Protein AF-0000000065907502 (afdb_homodimer)

Secondary structure (DSSP, 8-state):
-PEEEEEEEE--SHHHHHHHHHHHHTT--EEEEESS-TTHHHHHHSHHHHHHHHHHHHHHHHHHHGGGGTEEEEEEEE-HHHHHHHHHHHHHHHHHHHHHHHHHTT-EEEES-EEEEETTEEEETTEEEEEEEEEE---EEE----STTGGGSB-HHHHTT-SS--SEEEEE--SHHHHHHHHHHHHHT-EEEEE-SSSSTTTTS-HHHHHHHHHHHHHHT-EEE-S--EEEEEEETTEEEEEETTS-EEEEESEEEE-S-EEES-TTS-HHHHT----TTS-----TT-B-SSTTEEE-GGGGTS---HHHHHHHHHHHHHHHHSS-TT-----TT--EEE--SS-EEEEE--HHHHHHHH-S-EEEEEEEE--GGGTTSS--PPEEEEEEEETTTTEEEEEEEESTTHHHHHHHHHHHHHTT-BHHHHHTSPPPSSSSGGGGGT--SBPP-TTPPP-TT--/-PEEEEEEEE--SHHHHHHHHHHHHTT--EEEEESS-TTHHHHHHSHHHHHHHHHHHHHHHHHHHGGGGTEEEEEEEE-HHHHHHHHHHHHHHHHHHHHHHHHHTT-EEEES-EEEEETTEEEETTEEEEEEEEEE---EEE----STTGGGSEEHHHHTT-SS--SEEEEE--SHHHHHHHHHHHHHT-EEEEE-SSSSTTTTS-HHHHHHHHHHHHHHT-EEE-S--EEEEEEETTEEEEEETTS-EEEEESEEEE-S-EEES-TTS-HHHHT----TTS-----TT-B-SSTTEEE-GGGGTS---HHHHHHHHHHHHHHHHSS-TT-----TT--EEE--SS-EEEEE--HHHHHHHH-S-EEEEEEEE--GGGTTSS--PPEEEEEEEETTTTEEEEEEEESTTHHHHHHHHHHHHHTT-BHHHHHTSPPPSSSSGGGGGT--SBPP-TTPPP-TT--

Nearest PDB structures (foldseek):
  2rab-assembly1_A  TM=9.939E-01  e=6.946E-88  Marichromatium gracile
  2r9z-assembly1_A  TM=9.931E-01  e=3.650E-86  Marichromatium gracile
  2r9z-assembly1_B  TM=9.929E-01  e=8.207E-85  Marichromatium gracile
  6du7-assembly4_H  TM=9.769E-01  e=5.702E-61  Streptococcus pneumoniae
  6du7-assembly3_E  TM=9.798E-01  e=1.905E-59  Streptococcus pneumoniae

Sequence (926 aa):
MTQHFDLIAIGGGSGGLAVAEKAAAFGKRVALIESKALGGTCVNVGCVPKKVMWYASHLAEAVRDAPGFGVQASGGTLDWPRLVAGRDRYIGAINSFWDGYVERLGITRVDGHARFVDAHTIEVEGQRLSADHIVIATGGRPIVPRLPGAELGITSDGFFALQQQPKRVAIIGAGYIGIELAGLLRSFGSEVTVVALEDRLLFQFDPLLSATLAENMHAQGIETHLEFAVAALERDAQGTTLVAQDGTRLEGFDSVIWAVGRAPNTRDLGLEAAGIEVQSNGMVPTDAYQNTNVPGVYALGDITGRDQLTPVAIAAGRRLAERLFDGQSERKLDYDNIPTVVFAHPPLSKVGLSEPEARERLGDVLTVYETSFTPMRYALNEHGPKTAMKLVCAGPEQRVVGVHVIGDGADEMLQGFAVAVKMGATKADFDNTVAIHPGSAEELVTLKEPVRRPGDPLPEGAAMTQHFDLIAIGGGSGGLAVAEKAAAFGKRVALIESKALGGTCVNVGCVPKKVMWYASHLAEAVRDAPGFGVQASGGTLDWPRLVAGRDRYIGAINSFWDGYVERLGITRVDGHARFVDAHTIEVEGQRLSADHIVIATGGRPIVPRLPGAELGITSDGFFALQQQPKRVAIIGAGYIGIELAGLLRSFGSEVTVVALEDRLLFQFDPLLSATLAENMHAQGIETHLEFAVAALERDAQGTTLVAQDGTRLEGFDSVIWAVGRAPNTRDLGLEAAGIEVQSNGMVPTDAYQNTNVPGVYALGDITGRDQLTPVAIAAGRRLAERLFDGQSERKLDYDNIPTVVFAHPPLSKVGLSEPEARERLGDVLTVYETSFTPMRYALNEHGPKTAMKLVCAGPEQRVVGVHVIGDGADEMLQGFAVAVKMGATKADFDNTVAIHPGSAEELVTLKEPVRRPGDPLPEGAA

Solvent-accessible surface area (backbone atoms only — not comparable to full-atom values): 46224 Å² total; per-residue (Å²): 130,71,48,77,29,55,30,32,22,39,18,33,16,50,24,17,43,30,23,47,52,46,32,27,74,68,69,45,48,30,34,38,30,27,69,66,70,60,39,27,55,43,45,70,56,32,56,48,50,49,46,51,49,42,46,37,21,49,27,16,45,31,27,63,49,18,50,50,44,19,19,41,49,49,68,25,44,61,40,47,56,55,27,50,52,48,49,50,51,52,42,50,52,50,41,52,47,51,55,53,46,41,51,72,59,61,40,43,75,42,76,31,64,60,26,33,67,30,71,47,33,35,34,34,86,88,40,45,37,31,32,67,27,36,37,43,17,56,28,58,42,72,45,74,71,94,42,56,44,47,81,74,38,38,37,62,60,46,57,77,66,54,71,60,77,63,55,31,33,35,30,41,20,41,40,63,67,22,41,27,50,46,34,35,42,39,43,50,66,25,46,36,34,38,31,16,63,48,90,48,50,40,68,90,48,38,66,68,51,26,52,50,48,51,52,32,36,48,74,73,60,40,44,76,40,59,60,39,47,75,48,32,40,45,80,55,97,67,27,39,26,46,29,28,70,87,62,53,73,50,74,49,22,77,37,37,35,39,30,72,50,66,39,35,59,44,86,80,30,37,43,69,51,30,61,44,65,62,46,96,77,36,31,35,62,53,56,77,70,28,39,38,84,32,91,52,30,31,43,42,31,42,24,45,69,59,71,75,42,65,44,49,13,28,50,40,20,36,28,43,26,36,24,74,68,65,76,34,77,81,46,53,61,71,79,70,53,54,36,45,65,38,71,33,70,58,20,27,24,39,26,52,40,35,62,71,55,38,39,71,75,70,38,76,58,58,53,37,33,66,54,74,46,64,56,71,87,32,68,56,38,96,66,60,65,65,26,39,40,38,40,32,20,39,56,95,72,23,32,37,49,12,44,40,35,28,18,85,57,22,62,31,23,47,53,21,37,32,37,19,38,71,73,60,32,27,52,63,50,33,58,66,33,58,40,37,77,88,49,77,54,26,49,75,31,60,70,81,64,63,57,86,52,97,82,51,73,71,62,95,67,79,119,128,71,48,76,29,55,30,33,22,39,20,31,16,49,23,16,43,29,24,45,52,46,33,28,73,67,70,42,48,30,35,39,29,26,70,66,70,62,39,29,56,42,45,71,54,31,56,47,50,50,46,52,48,41,46,36,22,50,27,17,46,31,28,63,50,20,50,51,44,20,19,41,49,50,67,24,45,63,40,47,57,54,29,52,52,47,48,50,51,54,40,50,50,51,41,51,48,50,56,53,48,41,54,74,58,60,41,43,73,41,77,31,62,58,25,34,66,29,72,47,33,34,34,36,85,87,41,46,38,32,33,68,28,36,36,45,18,55,28,57,42,74,45,73,70,92,43,58,45,46,82,74,39,38,37,61,61,46,58,77,64,53,72,61,76,63,54,31,34,36,30,39,20,41,40,64,68,22,41,27,51,46,35,36,42,39,45,49,66,26,46,36,34,39,30,16,62,49,88,50,50,38,70,90,49,37,66,69,53,28,54,50,49,51,52,33,35,47,74,73,61,41,44,75,40,58,60,39,47,76,51,32,38,43,80,55,97,66,27,37,26,44,29,28,71,87,64,52,73,51,74,50,21,74,38,35,34,41,30,72,50,65,41,36,59,45,84,80,30,37,42,68,51,30,61,44,62,61,45,97,79,37,33,35,62,53,54,78,69,28,38,39,84,32,91,50,33,31,43,41,30,43,24,46,67,60,70,75,43,66,43,50,13,28,51,41,19,37,27,44,26,36,25,75,67,64,77,35,77,80,46,52,62,73,81,70,52,56,37,44,65,39,71,33,72,57,19,27,23,39,27,53,41,34,64,71,55,38,39,71,75,72,38,79,59,59,53,36,34,66,53,72,48,65,56,70,87,33,68,54,37,97,66,60,63,64,26,40,38,39,40,30,19,40,56,95,72,22,33,36,49,14,44,40,35,29,18,85,57,22,61,31,23,47,51,20,38,31,36,19,39,70,73,60,33,27,53,64,50,33,58,66,32,57,40,37,80,87,49,75,54,26,50,75,31,61,72,81,63,64,58,86,51,97,82,52,74,72,68,98,72,82,123

Foldseek 3Di:
DAAEWQEEEEAQALLSVLLQLLLLVLVTAYEYEEQDFHHPCCLQQHVQLLVLLLVLLVVLVCLVQQVLVVHDHDDSADPQQVSLVVSVVVSVVVSVVSVVVCVVSVYHYHHAHWADQAQFWIDGPRHIYGHLAYEYEHAWAADQDDAAASVQAAESSVVSVDNDQWAEEEEEDQAQSRQSVQQSSLSNPHAYEYEYLAPWRNVQDAVVQRVLSVVQCVVSRYHYHYNFAFHYWDQDPQGIWTAGPVGDIDDRGPHYYYDHDIADPQVRHNCVNHVWDADPRQAGDDDQLQDTPHPNYGYAAVSNVQPRDSVRSSQQSNQNSCCSRVVPVPRGDDSAFDKDWRPHVPIKIKTFDHPVRCCVPQNDQKFKFKDKDFDCVCVSPPDGRMKMWMFIFHDPQGFTGMIIITDPCNVPLCVVVSVCNVVRHHLVNLCPDQADPPDDSSCSSPGDDTDDDVPHPDPPPPD/DAAEWAEEEEAQALLSVLLQLLLLVLVTAYEYEEQDFHHPCCLQQHVQLLVLLLVLLVVLVCLVQQVLVVHDHDDSADPQQVSLVVSVVVSVVVSVVSVVVCVVSVYHYHHAHWADQAQFWIDGPRHIYGHLAYEYEHAWAADQDDAAASVQAAESSVVSVDNDQWAEEEEEAQAQSRQSVQQSSLSNPHAYEYEYLAPWRNVQDAVVQRVLSVVQCVVSRYHYHYNFAFHYWDQDPQGIWTAGPVGDIDDRGPHYYYDHDIADPQPRHNCVNHVWDADPRQAGADDQLQDTPHPNYGYAAVSNVQPRDSVRSSQQSNQNSCCSRVVPVPRGDDSAFDKDWRPHVPIKIKTFDHPVRCCVPQNDQKFKFKDKDFDCVCVSPPDGRMKMWMFIFHDPQGFTGMIIITDPCNVPLCVVVSVCNVVRHHLVNLCPDQADPPDPSSCSSPGDDTDDDVPHPDPPPPD

pLDDT: mean 96.04, std 7.75, range [25.66, 98.94]

Radius of gyration: 30.07 Å; Cα contacts (8 Å, |Δi|>4): 2252; chains: 2; bounding box: 58×106×82 Å

Structure (mmCIF, N/CA/C/O backbone):
data_AF-0000000065907502-model_v1
#
loop_
_entity.id
_entity.type
_entity.pdbx_description
1 polymer 'Glutathione amide reductase'
#
loop_
_atom_site.group_PDB
_atom_site.id
_atom_site.type_symbol
_atom_site.label_atom_id
_atom_site.label_alt_id
_atom_site.label_comp_id
_atom_site.label_asym_id
_atom_site.label_entity_id
_atom_site.label_seq_id
_atom_site.pdbx_PDB_ins_code
_atom_site.Cartn_x
_atom_site.Cartn_y
_atom_site.Cartn_z
_atom_site.occupancy
_atom_site.B_iso_or_equiv
_atom_site.auth_seq_id
_atom_site.auth_comp_id
_atom_site.auth_asym_id
_atom_site.auth_atom_id
_atom_site.pdbx_PDB_model_num
ATOM 1 N N . MET A 1 1 ? -4.512 -54 -2.023 1 64.5 1 MET A N 1
ATOM 2 C CA . MET A 1 1 ? -5.641 -53.469 -1.27 1 64.5 1 MET A CA 1
ATOM 3 C C . MET A 1 1 ? -5.812 -51.969 -1.551 1 64.5 1 MET A C 1
ATOM 5 O O . MET A 1 1 ? -4.832 -51.219 -1.567 1 64.5 1 MET A O 1
ATOM 9 N N . THR A 1 2 ? -7.02 -51.656 -1.975 1 83 2 THR A N 1
ATOM 10 C CA . THR A 1 2 ? -7.336 -50.25 -2.285 1 83 2 THR A CA 1
ATOM 11 C C . THR A 1 2 ? -7.559 -49.469 -1.008 1 83 2 THR A C 1
ATOM 13 O O . THR A 1 2 ? -8.336 -49.875 -0.142 1 83 2 THR A O 1
ATOM 16 N N . GLN A 1 3 ? -6.699 -48.5 -0.81 1 93.75 3 GLN A N 1
ATOM 17 C CA . GLN A 1 3 ? -6.898 -47.594 0.323 1 93.75 3 GLN A CA 1
ATOM 18 C C . GLN A 1 3 ? -7.996 -46.562 0.031 1 93.75 3 GLN A C 1
ATOM 20 O O . GLN A 1 3 ? -8.031 -46 -1.054 1 93.75 3 GLN A O 1
ATOM 25 N N . HIS A 1 4 ? -8.969 -46.469 1 1 98.12 4 HIS A N 1
ATOM 26 C CA . HIS A 1 4 ? -10.086 -45.562 0.813 1 98.12 4 HIS A CA 1
ATOM 27 C C . HIS A 1 4 ? -9.898 -44.281 1.627 1 98.12 4 HIS A C 1
ATOM 29 O O . HIS A 1 4 ? -9.484 -44.344 2.787 1 98.12 4 HIS A O 1
ATOM 35 N N . PHE A 1 5 ? -10.18 -43.125 1.052 1 98.75 5 PHE A N 1
ATOM 36 C CA . PHE A 1 5 ? -10.062 -41.812 1.674 1 98.75 5 PHE A CA 1
ATOM 37 C C . PHE A 1 5 ? -11.383 -41.062 1.572 1 98.75 5 PHE A C 1
ATOM 39 O O . PHE A 1 5 ? -12.227 -41.375 0.738 1 98.75 5 PHE A O 1
ATOM 46 N N . ASP A 1 6 ? -11.609 -40.125 2.504 1 98.69 6 ASP A N 1
ATOM 47 C CA . ASP A 1 6 ? -12.727 -39.188 2.346 1 98.69 6 ASP A CA 1
ATOM 48 C C . ASP A 1 6 ? -12.5 -38.25 1.162 1 98.69 6 ASP A C 1
ATOM 50 O O . ASP A 1 6 ? -13.438 -37.938 0.43 1 98.69 6 ASP A O 1
ATOM 54 N N . LEU A 1 7 ? -11.258 -37.812 0.947 1 98.81 7 LEU A N 1
ATOM 55 C CA . LEU A 1 7 ? -10.898 -36.906 -0.12 1 98.81 7 LEU A CA 1
ATOM 56 C C . LEU A 1 7 ? -9.516 -37.219 -0.676 1 98.81 7 LEU A C 1
ATOM 58 O O . LEU A 1 7 ? -8.578 -37.5 0.084 1 98.81 7 LEU A O 1
ATOM 62 N N . ILE A 1 8 ? -9.398 -37.25 -1.976 1 98.88 8 ILE A N 1
ATOM 63 C CA . ILE A 1 8 ? -8.117 -37.25 -2.674 1 98.88 8 ILE A CA 1
ATOM 64 C C . ILE A 1 8 ? -7.938 -35.969 -3.463 1 98.88 8 ILE A C 1
ATOM 66 O O . ILE A 1 8 ? -8.812 -35.594 -4.25 1 98.88 8 ILE A O 1
ATOM 70 N N . ALA A 1 9 ? -6.918 -35.25 -3.176 1 98.88 9 ALA A N 1
ATOM 71 C CA . ALA A 1 9 ? -6.516 -34.125 -4.012 1 98.88 9 ALA A CA 1
ATOM 72 C C . ALA A 1 9 ? -5.395 -34.531 -4.969 1 98.88 9 ALA A C 1
ATOM 74 O O . ALA A 1 9 ? -4.34 -35 -4.535 1 98.88 9 ALA A O 1
ATOM 75 N N . ILE A 1 10 ? -5.617 -34.406 -6.262 1 98.75 10 ILE A N 1
ATOM 76 C CA . ILE A 1 10 ? -4.602 -34.656 -7.277 1 98.75 10 ILE A CA 1
ATOM 77 C C . ILE A 1 10 ? -3.896 -33.344 -7.648 1 98.75 10 ILE A C 1
ATOM 79 O O . ILE A 1 10 ? -4.469 -32.5 -8.328 1 98.75 10 ILE A O 1
ATOM 83 N N . GLY A 1 11 ? -2.631 -33.219 -7.301 1 98.31 11 GLY A N 1
ATOM 84 C CA . GLY A 1 11 ? -1.866 -31.984 -7.406 1 98.31 11 GLY A CA 1
ATOM 85 C C . GLY A 1 11 ? -1.606 -31.328 -6.062 1 98.31 11 GLY A C 1
ATOM 86 O O . GLY A 1 11 ? -2.545 -30.953 -5.359 1 98.31 11 GLY A O 1
ATOM 87 N N . GLY A 1 12 ? -0.386 -31.203 -5.73 1 98.06 12 GLY A N 1
ATOM 88 C CA . GLY A 1 12 ? 0.008 -30.609 -4.469 1 98.06 12 GLY A CA 1
ATOM 89 C C . GLY A 1 12 ? 0.4 -29.141 -4.605 1 98.06 12 GLY A C 1
ATOM 90 O O . GLY A 1 12 ? 1.332 -28.688 -3.941 1 98.06 12 GLY A O 1
ATOM 91 N N . GLY A 1 13 ? -0.212 -28.422 -5.574 1 97.56 13 GLY A N 1
ATOM 92 C CA . GLY A 1 13 ? -0.068 -26.969 -5.691 1 97.56 13 GLY A CA 1
ATOM 93 C C . GLY A 1 13 ? -0.987 -26.203 -4.762 1 97.56 13 GLY A C 1
ATOM 94 O O . GLY A 1 13 ? -1.536 -26.781 -3.814 1 97.56 13 GLY A O 1
ATOM 95 N N . SER A 1 14 ? -1.23 -24.953 -5.031 1 96.88 14 SER A N 1
ATOM 96 C CA . SER A 1 14 ? -1.939 -24.047 -4.141 1 96.88 14 SER A CA 1
ATOM 97 C C . SER A 1 14 ? -3.367 -24.516 -3.889 1 96.88 14 SER A C 1
ATOM 99 O O . SER A 1 14 ? -3.814 -24.562 -2.74 1 96.88 14 SER A O 1
ATOM 101 N N . GLY A 1 15 ? -4.059 -24.828 -4.934 1 97.88 15 GLY A N 1
ATOM 102 C CA . GLY A 1 15 ? -5.438 -25.266 -4.797 1 97.88 15 GLY A CA 1
ATOM 103 C C . GLY A 1 15 ? -5.57 -26.594 -4.086 1 97.88 15 GLY A C 1
ATOM 104 O O . GLY A 1 15 ? -6.379 -26.734 -3.164 1 97.88 15 GLY A O 1
ATOM 105 N N . GLY A 1 16 ? -4.777 -27.562 -4.523 1 98.44 16 GLY A N 1
ATOM 106 C CA . GLY A 1 16 ? -4.809 -28.875 -3.912 1 98.44 16 GLY A CA 1
ATOM 107 C C . GLY A 1 16 ? -4.449 -28.859 -2.438 1 98.44 16 GLY A C 1
ATOM 108 O O . GLY A 1 16 ? -5.125 -29.484 -1.62 1 98.44 16 GLY A O 1
ATOM 109 N N . LEU A 1 17 ? -3.432 -28.141 -2.109 1 98.31 17 LEU A N 1
ATOM 110 C CA . LEU A 1 17 ? -3.023 -28.016 -0.713 1 98.31 17 LEU A CA 1
ATOM 111 C C . LEU A 1 17 ? -4.121 -27.359 0.118 1 98.31 17 LEU A C 1
ATOM 113 O O . LEU A 1 17 ? -4.379 -27.781 1.251 1 98.31 17 LEU A O 1
ATOM 117 N N . ALA A 1 18 ? -4.754 -26.359 -0.43 1 98.06 18 ALA A N 1
ATOM 118 C CA . ALA A 1 18 ? -5.777 -25.609 0.304 1 98.06 18 ALA A CA 1
ATOM 119 C C . ALA A 1 18 ? -6.957 -26.516 0.665 1 98.06 18 ALA A C 1
ATOM 121 O O . ALA A 1 18 ? -7.422 -26.516 1.807 1 98.06 18 ALA A O 1
ATOM 122 N N . VAL A 1 19 ? -7.434 -27.281 -0.31 1 98.56 19 VAL A N 1
ATOM 123 C CA . VAL A 1 19 ? -8.594 -28.141 -0.07 1 98.56 19 VAL A CA 1
ATOM 124 C C . VAL A 1 19 ? -8.211 -29.281 0.863 1 98.56 19 VAL A C 1
ATOM 126 O O . VAL A 1 19 ? -8.984 -29.656 1.752 1 98.56 19 VAL A O 1
ATOM 129 N N . ALA A 1 20 ? -7.023 -29.828 0.68 1 98.62 20 ALA A N 1
ATOM 130 C CA . ALA A 1 20 ? -6.543 -30.922 1.512 1 98.62 20 ALA A CA 1
ATOM 131 C C . ALA A 1 20 ? -6.383 -30.484 2.965 1 98.62 20 ALA A C 1
ATOM 133 O O . ALA A 1 20 ? -6.828 -31.188 3.883 1 98.62 20 ALA A O 1
ATOM 134 N N . GLU A 1 21 ? -5.742 -29.344 3.135 1 97.81 21 GLU A N 1
ATOM 135 C CA . GLU A 1 21 ? -5.512 -28.797 4.469 1 97.81 21 GLU A CA 1
ATOM 136 C C . GLU A 1 21 ? -6.828 -28.594 5.211 1 97.81 21 GLU A C 1
ATOM 138 O O . GLU A 1 21 ? -6.965 -28.984 6.367 1 97.81 21 GLU A O 1
ATOM 143 N N . LYS A 1 22 ? -7.734 -27.984 4.551 1 97.62 22 LYS A N 1
ATOM 144 C CA . LYS A 1 22 ? -9.008 -27.656 5.184 1 97.62 22 LYS A CA 1
ATOM 145 C C . LYS A 1 22 ? -9.805 -28.922 5.496 1 97.62 22 LYS A C 1
ATOM 147 O O . LYS A 1 22 ? -10.43 -29.031 6.551 1 97.62 22 LYS A O 1
ATOM 152 N N . ALA A 1 23 ? -9.828 -29.859 4.613 1 98.56 23 ALA A N 1
ATOM 153 C CA . ALA A 1 23 ? -10.508 -31.125 4.84 1 98.56 23 ALA A CA 1
ATOM 154 C C . ALA A 1 23 ? -9.906 -31.875 6.031 1 98.56 23 ALA A C 1
ATOM 156 O O . ALA A 1 23 ? -10.633 -32.406 6.875 1 98.56 23 ALA A O 1
ATOM 157 N N . ALA A 1 24 ? -8.578 -31.891 6.047 1 98.38 24 ALA A N 1
ATOM 158 C CA . ALA A 1 24 ? -7.895 -32.531 7.168 1 98.38 24 ALA A CA 1
ATOM 159 C C . ALA A 1 24 ? -8.258 -31.859 8.484 1 98.38 24 ALA A C 1
ATOM 161 O O . ALA A 1 24 ? -8.438 -32.531 9.508 1 98.38 24 ALA A O 1
ATOM 162 N N . ALA A 1 25 ? -8.312 -30.578 8.445 1 95.56 25 ALA A N 1
ATOM 163 C CA . ALA A 1 25 ? -8.672 -29.812 9.641 1 95.56 25 ALA A CA 1
ATOM 164 C C . ALA A 1 25 ? -10.055 -30.203 10.141 1 95.56 25 ALA A C 1
ATOM 166 O O . ALA A 1 25 ? -10.352 -30.078 11.328 1 95.56 25 ALA A O 1
ATOM 167 N N . PHE A 1 26 ? -10.914 -30.672 9.25 1 97.12 26 PHE A N 1
ATOM 168 C CA . PHE A 1 26 ? -12.25 -31.109 9.617 1 97.12 26 PHE A CA 1
ATOM 169 C C . PHE A 1 26 ? -12.25 -32.562 10.031 1 97.12 26 PHE A C 1
ATOM 171 O O . PHE A 1 26 ? -13.312 -33.188 10.203 1 97.12 26 PHE A O 1
ATOM 178 N N . GLY A 1 27 ? -11.102 -33.188 10.117 1 97.44 27 GLY A N 1
ATOM 179 C CA . GLY A 1 27 ? -10.961 -34.562 10.633 1 97.44 27 GLY A CA 1
ATOM 180 C C . GLY A 1 27 ? -11.125 -35.625 9.562 1 97.44 27 GLY A C 1
ATOM 181 O O . GLY A 1 27 ? -11.32 -36.781 9.867 1 97.44 27 GLY A O 1
ATOM 182 N N . LYS A 1 28 ? -11.008 -35.281 8.328 1 98.5 28 LYS A N 1
ATOM 183 C CA . LYS A 1 28 ? -11.227 -36.219 7.246 1 98.5 28 LYS A CA 1
ATOM 184 C C . LYS A 1 28 ? -9.93 -36.938 6.891 1 98.5 28 LYS A C 1
ATOM 186 O O . LYS A 1 28 ? -8.836 -36.438 7.121 1 98.5 28 LYS A O 1
ATOM 191 N N . ARG A 1 29 ? -10.102 -38.125 6.426 1 98.62 29 ARG A N 1
ATOM 192 C CA . ARG A 1 29 ? -8.969 -38.844 5.883 1 98.62 29 ARG A CA 1
ATOM 193 C C . ARG A 1 29 ? -8.641 -38.406 4.469 1 98.62 29 ARG A C 1
ATOM 195 O O . ARG A 1 29 ? -9.414 -38.625 3.537 1 98.62 29 ARG A O 1
ATOM 202 N N . VAL A 1 30 ? -7.457 -37.781 4.328 1 98.81 30 VAL A N 1
ATOM 203 C CA . VAL A 1 30 ? -7.145 -37.094 3.08 1 98.81 30 VAL A CA 1
ATOM 204 C C . VAL A 1 30 ? -5.859 -37.656 2.482 1 98.81 30 VAL A C 1
ATOM 206 O O . VAL A 1 30 ? -4.902 -37.938 3.205 1 98.81 30 VAL A O 1
ATOM 209 N N . ALA A 1 31 ? -5.848 -37.875 1.165 1 98.75 31 ALA A N 1
ATOM 210 C CA . ALA A 1 31 ? -4.633 -38.156 0.405 1 98.75 31 ALA A CA 1
ATOM 211 C C . ALA A 1 31 ? -4.312 -37.031 -0.555 1 98.75 31 ALA A C 1
ATOM 213 O O . ALA A 1 31 ? -5.219 -36.438 -1.155 1 98.75 31 ALA A O 1
ATOM 214 N N . LEU A 1 32 ? -3.08 -36.688 -0.637 1 98.69 32 LEU A N 1
ATOM 215 C CA . LEU A 1 32 ? -2.551 -35.688 -1.555 1 98.69 32 LEU A CA 1
ATOM 216 C C . LEU A 1 32 ? -1.53 -36.281 -2.506 1 98.69 32 LEU A C 1
ATOM 218 O O . LEU A 1 32 ? -0.497 -36.812 -2.066 1 98.69 32 LEU A O 1
ATOM 222 N N . ILE A 1 33 ? -1.821 -36.281 -3.805 1 98.5 33 ILE A N 1
ATOM 223 C CA . ILE A 1 33 ? -0.957 -36.875 -4.801 1 98.5 33 ILE A CA 1
ATOM 224 C C . ILE A 1 33 ? -0.151 -35.812 -5.527 1 98.5 33 ILE A C 1
ATOM 226 O O . ILE A 1 33 ? -0.719 -34.875 -6.07 1 98.5 33 ILE A O 1
ATOM 230 N N . GLU A 1 34 ? 1.094 -35.875 -5.547 1 97.75 34 GLU A N 1
ATOM 231 C CA . GLU A 1 34 ? 1.979 -34.906 -6.207 1 97.75 34 GLU A CA 1
ATOM 232 C C . GLU A 1 34 ? 3.252 -35.594 -6.703 1 97.75 34 GLU A C 1
ATOM 234 O O . GLU A 1 34 ? 3.871 -36.375 -5.973 1 97.75 34 GLU A O 1
ATOM 239 N N . SER A 1 35 ? 3.578 -35.312 -7.941 1 94.81 35 SER A N 1
ATOM 240 C CA . SER A 1 35 ? 4.746 -35.969 -8.531 1 94.81 35 SER A CA 1
ATOM 241 C C . SER A 1 35 ? 6.008 -35.156 -8.305 1 94.81 35 SER A C 1
ATOM 243 O O . SER A 1 35 ? 7.121 -35.656 -8.492 1 94.81 35 SER A O 1
ATOM 245 N N . LYS A 1 36 ? 5.902 -33.875 -7.918 1 94.44 36 LYS A N 1
ATOM 246 C CA . LYS A 1 36 ? 7.023 -32.969 -7.691 1 94.44 36 LYS A CA 1
ATOM 247 C C . LYS A 1 36 ? 6.996 -32.406 -6.273 1 94.44 36 LYS A C 1
ATOM 249 O O . LYS A 1 36 ? 6.488 -33.062 -5.352 1 94.44 36 LYS A O 1
ATOM 254 N N . ALA A 1 37 ? 7.707 -31.312 -6.07 1 95.75 37 ALA A N 1
ATOM 255 C CA . ALA A 1 37 ? 7.719 -30.672 -4.758 1 95.75 37 ALA A CA 1
ATOM 256 C C . ALA A 1 37 ? 6.371 -30.031 -4.453 1 95.75 37 ALA A C 1
ATOM 258 O O . ALA A 1 37 ? 5.734 -29.453 -5.34 1 95.75 37 ALA A O 1
ATOM 259 N N . LEU A 1 38 ? 5.949 -30.125 -3.188 1 97.31 38 LEU A N 1
ATOM 260 C CA . LEU A 1 38 ? 4.711 -29.469 -2.77 1 97.31 38 LEU A CA 1
ATOM 261 C C . LEU A 1 38 ? 4.801 -27.953 -2.955 1 97.31 38 LEU A C 1
ATOM 263 O O . LEU A 1 38 ? 5.898 -27.391 -2.982 1 97.31 38 LEU A O 1
ATOM 267 N N . GLY A 1 39 ? 3.639 -27.359 -3.125 1 96.19 39 GLY A N 1
ATOM 268 C CA . GLY A 1 39 ? 3.561 -25.922 -3.299 1 96.19 39 GLY A CA 1
ATOM 269 C C . GLY A 1 39 ? 3.264 -25.5 -4.727 1 96.19 39 GLY A C 1
ATOM 270 O O . GLY A 1 39 ? 2.842 -24.375 -4.977 1 96.19 39 GLY A O 1
ATOM 271 N N . GLY A 1 40 ? 3.514 -26.469 -5.668 1 95.81 40 GLY A N 1
ATOM 272 C CA . GLY A 1 40 ? 3.166 -26.234 -7.059 1 95.81 40 GLY A CA 1
ATOM 273 C C . GLY A 1 40 ? 3.98 -25.125 -7.695 1 95.81 40 GLY A C 1
ATOM 274 O O . GLY A 1 40 ? 5.105 -24.844 -7.273 1 95.81 40 GLY A O 1
ATOM 275 N N . THR A 1 41 ? 3.482 -24.531 -8.773 1 94.75 41 THR A N 1
ATOM 276 C CA . THR A 1 41 ? 4.168 -23.484 -9.539 1 94.75 41 THR A CA 1
ATOM 277 C C . THR A 1 41 ? 4.473 -22.281 -8.656 1 94.75 41 THR A C 1
ATOM 279 O O . THR A 1 41 ? 5.59 -21.766 -8.672 1 94.75 41 THR A O 1
ATOM 282 N N . CYS A 1 42 ? 3.559 -21.891 -7.863 1 96 42 CYS A N 1
ATOM 283 C CA . CYS A 1 42 ? 3.689 -20.688 -7.062 1 96 42 CYS A CA 1
ATOM 284 C C . CYS A 1 42 ? 4.945 -20.734 -6.203 1 96 42 CYS A C 1
ATOM 286 O O . CYS A 1 42 ? 5.758 -19.797 -6.23 1 96 42 CYS A O 1
ATOM 288 N N . VAL A 1 43 ? 5.16 -21.797 -5.484 1 97.12 43 VAL A N 1
ATOM 289 C CA . VAL A 1 43 ? 6.25 -21.906 -4.52 1 97.12 43 VAL A CA 1
ATOM 290 C C . VAL A 1 43 ? 7.555 -22.219 -5.25 1 97.12 43 VAL A C 1
ATOM 292 O O . VAL A 1 43 ? 8.602 -21.656 -4.922 1 97.12 43 VAL A O 1
ATOM 295 N N . ASN A 1 44 ? 7.496 -23.016 -6.273 1 97.69 44 ASN A N 1
ATOM 296 C CA . ASN A 1 44 ? 8.703 -23.656 -6.785 1 97.69 44 ASN A CA 1
ATOM 297 C C . ASN A 1 44 ? 9.266 -22.906 -7.992 1 97.69 44 ASN A C 1
ATOM 299 O O . ASN A 1 44 ? 10.477 -22.797 -8.156 1 97.69 44 ASN A O 1
ATOM 303 N N . VAL A 1 45 ? 8.391 -22.375 -8.867 1 96.62 45 VAL A N 1
ATOM 304 C CA . VAL A 1 45 ? 8.875 -21.766 -10.102 1 96.62 45 VAL A CA 1
ATOM 305 C C . VAL A 1 45 ? 7.945 -20.641 -10.531 1 96.62 45 VAL A C 1
ATOM 307 O O . VAL A 1 45 ? 7.723 -20.438 -11.727 1 96.62 45 VAL A O 1
ATOM 310 N N . GLY A 1 46 ? 7.371 -19.953 -9.578 1 96.31 46 GLY A N 1
ATOM 311 C CA . GLY A 1 46 ? 6.41 -18.922 -9.914 1 96.31 46 GLY A CA 1
ATOM 312 C C . GLY A 1 46 ? 6.457 -17.734 -8.969 1 96.31 46 GLY A C 1
ATOM 313 O O . GLY A 1 46 ? 7.484 -17.062 -8.859 1 96.31 46 GLY A O 1
ATOM 314 N N . CYS A 1 47 ? 5.375 -17.578 -8.234 1 96.56 47 CYS A N 1
ATOM 315 C CA . CYS A 1 47 ? 5.117 -16.375 -7.453 1 96.56 47 CYS A CA 1
ATOM 316 C C . CYS A 1 47 ? 6.234 -16.125 -6.453 1 96.56 47 CYS A C 1
ATOM 318 O O . CYS A 1 47 ? 6.738 -15 -6.348 1 96.56 47 CYS A O 1
ATOM 320 N N . VAL A 1 48 ? 6.688 -17.109 -5.738 1 97.75 48 VAL A N 1
ATOM 321 C CA . VAL A 1 48 ? 7.594 -16.922 -4.609 1 97.75 48 VAL A CA 1
ATOM 322 C C . VAL A 1 48 ? 9.008 -16.656 -5.117 1 97.75 48 VAL A C 1
ATOM 324 O O . VAL A 1 48 ? 9.609 -15.625 -4.801 1 97.75 48 VAL A O 1
ATOM 327 N N . PRO A 1 49 ? 9.609 -17.547 -5.926 1 98.25 49 PRO A N 1
ATOM 328 C CA . PRO A 1 49 ? 10.953 -17.25 -6.418 1 98.25 49 PRO A CA 1
ATOM 329 C C . PRO A 1 49 ? 11.016 -15.961 -7.234 1 98.25 49 PRO A C 1
ATOM 331 O O . PRO A 1 49 ? 11.992 -15.219 -7.148 1 98.25 49 PRO A O 1
ATOM 334 N N . LYS A 1 50 ? 10.031 -15.758 -8.039 1 98.06 50 LYS A N 1
ATOM 335 C CA . LYS A 1 50 ? 9.984 -14.531 -8.82 1 98.06 50 LYS A CA 1
ATOM 336 C C . LYS A 1 50 ? 9.969 -13.305 -7.914 1 98.06 50 LYS A C 1
ATOM 338 O O . LYS A 1 50 ? 10.641 -12.305 -8.188 1 98.06 50 LYS A O 1
ATOM 343 N N . LYS A 1 51 ? 9.195 -13.352 -6.859 1 98.5 51 LYS A N 1
ATOM 344 C CA . LYS A 1 51 ? 9.086 -12.211 -5.953 1 98.5 51 LYS A CA 1
ATOM 345 C C . LYS A 1 51 ? 10.406 -11.945 -5.238 1 98.5 51 LYS A C 1
ATOM 347 O O . LYS A 1 51 ? 10.773 -10.789 -5.008 1 98.5 51 LYS A O 1
ATOM 352 N N . VAL A 1 52 ? 11.109 -12.977 -4.844 1 98.38 52 VAL A N 1
ATOM 353 C CA . VAL A 1 52 ? 12.43 -12.82 -4.254 1 98.38 52 VAL A CA 1
ATOM 354 C C . VAL A 1 52 ? 13.344 -12.07 -5.227 1 98.38 52 VAL A C 1
ATOM 356 O O . VAL A 1 52 ? 14.031 -11.125 -4.836 1 98.38 52 VAL A O 1
ATOM 359 N N . MET A 1 53 ? 13.297 -12.484 -6.469 1 98.12 53 MET A N 1
ATOM 360 C CA . MET A 1 53 ? 14.109 -11.828 -7.484 1 98.12 53 MET A CA 1
ATOM 361 C C . MET A 1 53 ? 13.633 -10.398 -7.723 1 98.12 53 MET A C 1
ATOM 363 O O . MET A 1 53 ? 14.445 -9.5 -7.98 1 98.12 53 MET A O 1
ATOM 367 N N . TRP A 1 54 ? 12.383 -10.234 -7.699 1 98.31 54 TRP A N 1
ATOM 368 C CA . TRP A 1 54 ? 11.781 -8.906 -7.852 1 98.31 54 TRP A CA 1
ATOM 369 C C . TRP A 1 54 ? 12.281 -7.961 -6.766 1 98.31 54 TRP A C 1
ATOM 371 O O . TRP A 1 54 ? 12.625 -6.809 -7.051 1 98.31 54 TRP A O 1
ATOM 381 N N . TYR A 1 55 ? 12.375 -8.414 -5.508 1 98.38 55 TYR A N 1
ATOM 382 C CA . TYR A 1 55 ? 12.906 -7.598 -4.422 1 98.38 55 TYR A CA 1
ATOM 383 C C . TYR A 1 55 ? 14.375 -7.266 -4.656 1 98.38 55 TYR A C 1
ATOM 385 O O . TYR A 1 55 ? 14.805 -6.137 -4.414 1 98.38 55 TYR A O 1
ATOM 393 N N . ALA A 1 56 ? 15.094 -8.242 -5.113 1 98.31 56 ALA A N 1
ATOM 394 C CA . ALA A 1 56 ? 16.5 -7.992 -5.438 1 98.31 56 ALA A CA 1
ATOM 395 C C . ALA A 1 56 ? 16.625 -6.898 -6.496 1 98.31 56 ALA A C 1
ATOM 397 O O . ALA A 1 56 ? 17.484 -6.02 -6.387 1 98.31 56 ALA A O 1
ATOM 398 N N . SER A 1 57 ? 15.781 -7.016 -7.488 1 98 57 SER A N 1
ATOM 399 C CA . SER A 1 57 ? 15.828 -6.039 -8.57 1 98 57 SER A CA 1
ATOM 400 C C . SER A 1 57 ? 15.492 -4.641 -8.07 1 98 57 SER A C 1
ATOM 402 O O . SER A 1 57 ? 16.078 -3.652 -8.531 1 98 57 SER A O 1
ATOM 404 N N . HIS A 1 58 ? 14.617 -4.523 -7.117 1 97.56 58 HIS A N 1
ATOM 405 C CA . HIS A 1 58 ? 14.273 -3.232 -6.531 1 97.56 58 HIS A CA 1
ATOM 406 C C . HIS A 1 58 ? 15.422 -2.693 -5.68 1 97.56 58 HIS A C 1
ATOM 408 O O . HIS A 1 58 ? 15.633 -1.48 -5.617 1 97.56 58 HIS A O 1
ATOM 414 N N . LEU A 1 59 ? 16.094 -3.57 -4.996 1 97.88 59 LEU A N 1
ATOM 415 C CA . LEU A 1 59 ? 17.281 -3.154 -4.254 1 97.88 59 LEU A CA 1
ATOM 416 C C . LEU A 1 59 ? 18.359 -2.617 -5.199 1 97.88 59 LEU A C 1
ATOM 418 O O . LEU A 1 59 ? 19.016 -1.617 -4.898 1 97.88 59 LEU A O 1
ATOM 422 N N . ALA A 1 60 ? 18.5 -3.279 -6.352 1 97.88 60 ALA A N 1
ATOM 423 C CA . ALA A 1 60 ? 19.438 -2.799 -7.355 1 97.88 60 ALA A CA 1
ATOM 424 C C . ALA A 1 60 ? 19.078 -1.396 -7.832 1 97.88 60 ALA A C 1
ATOM 426 O O . ALA A 1 60 ? 19.938 -0.528 -7.961 1 97.88 60 ALA A O 1
ATOM 427 N N . GLU A 1 61 ? 17.828 -1.192 -8.062 1 96.94 61 GLU A N 1
ATOM 428 C CA . GLU A 1 61 ? 17.344 0.122 -8.469 1 96.94 61 GLU A CA 1
ATOM 429 C C . GLU A 1 61 ? 17.594 1.164 -7.383 1 96.94 61 GLU A C 1
ATOM 431 O O . GLU A 1 61 ? 18 2.289 -7.68 1 96.94 61 GLU A O 1
ATOM 436 N N . ALA A 1 62 ? 17.375 0.818 -6.145 1 97.31 62 ALA A N 1
ATOM 437 C CA . ALA A 1 62 ? 17.578 1.727 -5.016 1 97.31 62 ALA A CA 1
ATOM 438 C C . ALA A 1 62 ? 19.047 2.148 -4.898 1 97.31 62 ALA A C 1
ATOM 440 O O . ALA A 1 62 ? 19.344 3.314 -4.633 1 97.31 62 ALA A O 1
ATOM 441 N N . VAL A 1 63 ? 19.922 1.19 -5.078 1 97.75 63 VAL A N 1
ATOM 442 C CA . VAL A 1 63 ? 21.359 1.486 -5.027 1 97.75 63 VAL A CA 1
ATOM 443 C C . VAL A 1 63 ? 21.703 2.537 -6.078 1 97.75 63 VAL A C 1
ATOM 445 O O . VAL A 1 63 ? 22.453 3.475 -5.801 1 97.75 63 VAL A O 1
ATOM 448 N N . ARG A 1 64 ? 21.078 2.42 -7.238 1 96.44 64 ARG A N 1
ATOM 449 C CA . ARG A 1 64 ? 21.344 3.35 -8.328 1 96.44 64 ARG A CA 1
ATOM 450 C C . ARG A 1 64 ? 20.734 4.719 -8.055 1 96.44 64 ARG A C 1
ATOM 452 O O . ARG A 1 64 ? 21.281 5.742 -8.445 1 96.44 64 ARG A O 1
ATOM 459 N N . ASP A 1 65 ? 19.641 4.742 -7.324 1 97.06 65 ASP A N 1
ATOM 460 C CA . ASP A 1 65 ? 18.906 5.977 -7.07 1 97.06 65 ASP A CA 1
ATOM 461 C C . ASP A 1 65 ? 19.5 6.734 -5.887 1 97.06 65 ASP A C 1
ATOM 463 O O . ASP A 1 65 ? 19.312 7.945 -5.762 1 97.06 65 ASP A O 1
ATOM 467 N N . ALA A 1 66 ? 20.219 6.098 -4.977 1 98.12 66 ALA A N 1
ATOM 468 C CA . ALA A 1 66 ? 20.609 6.578 -3.654 1 98.12 66 ALA A CA 1
ATOM 469 C C . ALA A 1 66 ? 21.453 7.848 -3.762 1 98.12 66 ALA A C 1
ATOM 471 O O . ALA A 1 66 ? 21.203 8.828 -3.057 1 98.12 66 ALA A O 1
ATOM 472 N N . PRO A 1 67 ? 22.359 7.93 -4.754 1 97.81 67 PRO A N 1
ATOM 473 C CA . PRO A 1 67 ? 23.203 9.125 -4.812 1 97.81 67 PRO A CA 1
ATOM 474 C C . PRO A 1 67 ? 22.406 10.398 -5.094 1 97.81 67 PRO A C 1
ATOM 476 O O . PRO A 1 67 ? 22.781 11.477 -4.637 1 97.81 67 PRO A O 1
ATOM 479 N N . GLY A 1 68 ? 21.281 10.273 -5.812 1 97.62 68 GLY A N 1
ATOM 480 C CA . GLY A 1 68 ? 20.438 11.422 -6.09 1 97.62 68 GLY A CA 1
ATOM 481 C C . GLY A 1 68 ? 19.906 12.086 -4.84 1 97.62 68 GLY A C 1
ATOM 482 O O . GLY A 1 68 ? 19.656 13.289 -4.824 1 97.62 68 GLY A O 1
ATOM 483 N N . PHE A 1 69 ? 19.844 11.328 -3.727 1 98.19 69 PHE A N 1
ATOM 484 C CA . PHE A 1 69 ? 19.312 11.82 -2.459 1 98.19 69 PHE A CA 1
ATOM 485 C C . PHE A 1 69 ? 20.453 12.117 -1.48 1 98.19 69 PHE A C 1
ATOM 487 O O . PHE A 1 69 ? 20.219 12.312 -0.288 1 98.19 69 PHE A O 1
ATOM 494 N N . GLY A 1 70 ? 21.609 12.031 -1.949 1 97.44 70 GLY A N 1
ATOM 495 C CA . GLY A 1 70 ? 22.766 12.32 -1.106 1 97.44 70 GLY A CA 1
ATOM 496 C C . GLY A 1 70 ? 23.234 11.117 -0.312 1 97.44 70 GLY A C 1
ATOM 497 O O . GLY A 1 70 ? 24.094 11.234 0.562 1 97.44 70 GLY A O 1
ATOM 498 N N . VAL A 1 71 ? 22.734 9.938 -0.563 1 97.69 71 VAL A N 1
ATOM 499 C CA . VAL A 1 71 ? 23.203 8.703 0.061 1 97.69 71 VAL A CA 1
ATOM 500 C C . VAL A 1 71 ? 24.359 8.125 -0.745 1 97.69 71 VAL A C 1
ATOM 502 O O . VAL A 1 71 ? 24.203 7.805 -1.926 1 97.69 71 VAL A O 1
ATOM 505 N N . GLN A 1 72 ? 25.453 8.039 -0.14 1 96.12 72 GLN A N 1
ATOM 506 C CA . GLN A 1 72 ? 26.625 7.5 -0.818 1 96.12 72 GLN A CA 1
ATOM 507 C C . GLN A 1 72 ? 26.453 6.02 -1.137 1 96.12 72 GLN A C 1
ATOM 509 O O . GLN A 1 72 ? 26.281 5.199 -0.232 1 96.12 72 GLN A O 1
ATOM 514 N N . ALA A 1 73 ? 26.516 5.754 -2.43 1 96.56 73 ALA A N 1
ATOM 515 C CA . ALA A 1 73 ? 26.312 4.371 -2.854 1 96.56 73 ALA A CA 1
ATOM 516 C C . ALA A 1 73 ? 27.016 4.098 -4.18 1 96.56 73 ALA A C 1
ATOM 518 O O . ALA A 1 73 ? 27.078 4.973 -5.047 1 96.56 73 ALA A O 1
ATOM 519 N N . SER A 1 74 ? 27.609 2.979 -4.316 1 95 74 SER A N 1
ATOM 520 C CA . SER A 1 74 ? 28.141 2.453 -5.566 1 95 74 SER A CA 1
ATOM 521 C C . SER A 1 74 ? 27.766 0.989 -5.762 1 95 74 SER A C 1
ATOM 523 O O . SER A 1 74 ? 27.5 0.276 -4.789 1 95 74 SER A O 1
ATOM 525 N N . GLY A 1 75 ? 27.688 0.636 -6.973 1 92.31 75 GLY A N 1
ATOM 526 C CA . GLY A 1 75 ? 27.281 -0.722 -7.289 1 92.31 75 GLY A CA 1
ATOM 527 C C . GLY A 1 75 ? 25.953 -0.786 -8.039 1 92.31 75 GLY A C 1
ATOM 528 O O . GLY A 1 75 ? 25.672 0.062 -8.883 1 92.31 75 GLY A O 1
ATOM 529 N N . GLY A 1 76 ? 25.266 -1.979 -7.809 1 85.94 76 GLY A N 1
ATOM 530 C CA . GLY A 1 76 ? 23.969 -2.18 -8.438 1 85.94 76 GLY A CA 1
ATOM 531 C C . GLY A 1 76 ? 23.938 -3.365 -9.383 1 85.94 76 GLY A C 1
ATOM 532 O O . GLY A 1 76 ? 22.875 -3.77 -9.844 1 85.94 76 GLY A O 1
ATOM 533 N N . THR A 1 77 ? 25.141 -3.955 -9.453 1 90.75 77 THR A N 1
ATOM 534 C CA . THR A 1 77 ? 25.172 -5.145 -10.297 1 90.75 77 THR A CA 1
ATOM 535 C C . THR A 1 77 ? 24.859 -6.395 -9.477 1 90.75 77 THR A C 1
ATOM 537 O O . THR A 1 77 ? 25.062 -6.414 -8.258 1 90.75 77 THR A O 1
ATOM 540 N N . LEU A 1 78 ? 24.422 -7.398 -10.172 1 95.88 78 LEU A N 1
ATOM 541 C CA . LEU A 1 78 ? 23.938 -8.594 -9.484 1 95.88 78 LEU A CA 1
ATOM 542 C C . LEU A 1 78 ? 24.984 -9.695 -9.5 1 95.88 78 LEU A C 1
ATOM 544 O O . LEU A 1 78 ? 25.578 -9.984 -10.547 1 95.88 78 LEU A O 1
ATOM 548 N N . ASP A 1 79 ? 25.281 -10.164 -8.352 1 96.94 79 ASP A N 1
ATOM 549 C CA . ASP A 1 79 ? 25.875 -11.492 -8.227 1 96.94 79 ASP A CA 1
ATOM 550 C C . ASP A 1 79 ? 24.828 -12.586 -8.359 1 96.94 79 ASP A C 1
ATOM 552 O O . ASP A 1 79 ? 24.25 -13.031 -7.363 1 96.94 79 ASP A O 1
ATOM 556 N N . TRP A 1 80 ? 24.688 -13.055 -9.617 1 97.5 80 TRP A N 1
ATOM 557 C CA . TRP A 1 80 ? 23.578 -13.945 -9.953 1 97.5 80 TRP A CA 1
ATOM 558 C C . TRP A 1 80 ? 23.672 -15.242 -9.156 1 97.5 80 TRP A C 1
ATOM 560 O O . TRP A 1 80 ? 22.688 -15.664 -8.531 1 97.5 80 TRP A O 1
ATOM 570 N N . PRO A 1 81 ? 24.812 -15.875 -9.047 1 97.44 81 PRO A N 1
ATOM 571 C CA . PRO A 1 81 ? 24.891 -17.125 -8.281 1 97.44 81 PRO A CA 1
ATOM 572 C C . PRO A 1 81 ? 24.5 -16.938 -6.816 1 97.44 81 PRO A C 1
ATOM 574 O O . PRO A 1 81 ? 23.828 -17.797 -6.242 1 97.44 81 PRO A O 1
ATOM 577 N N . ARG A 1 82 ? 24.922 -15.883 -6.309 1 97.12 82 ARG A N 1
ATOM 578 C CA . ARG A 1 82 ? 24.609 -15.625 -4.906 1 97.12 82 ARG A CA 1
ATOM 579 C C . ARG A 1 82 ? 23.109 -15.469 -4.707 1 97.12 82 ARG A C 1
ATOM 581 O O . ARG A 1 82 ? 22.531 -16.031 -3.768 1 97.12 82 ARG A O 1
ATOM 588 N N . LEU A 1 83 ? 22.453 -14.688 -5.547 1 97.94 83 LEU A N 1
ATOM 589 C CA . LEU A 1 83 ? 21 -14.508 -5.457 1 97.94 83 LEU A CA 1
ATOM 590 C C . LEU A 1 83 ? 20.266 -15.836 -5.621 1 97.94 83 LEU A C 1
ATOM 592 O O . LEU A 1 83 ? 19.359 -16.141 -4.848 1 97.94 83 LEU A O 1
ATOM 596 N N . VAL A 1 84 ? 20.688 -16.609 -6.594 1 97.94 84 VAL A N 1
ATOM 597 C CA . VAL A 1 84 ? 20.031 -17.875 -6.91 1 97.94 84 VAL A CA 1
ATOM 598 C C . VAL A 1 84 ? 20.188 -18.844 -5.742 1 97.94 84 VAL A C 1
ATOM 600 O O . VAL A 1 84 ? 19.234 -19.531 -5.367 1 97.94 84 VAL A O 1
ATOM 603 N N . ALA A 1 85 ? 21.375 -18.859 -5.16 1 98 85 ALA A N 1
ATOM 604 C CA . ALA A 1 85 ? 21.594 -19.719 -4 1 98 85 ALA A CA 1
ATOM 605 C C . ALA A 1 85 ? 20.688 -19.328 -2.842 1 98 85 ALA A C 1
ATOM 607 O O . ALA A 1 85 ? 20.125 -20.203 -2.172 1 98 85 ALA A O 1
ATOM 608 N N . GLY A 1 86 ? 20.594 -18.016 -2.574 1 98.19 86 GLY A N 1
ATOM 609 C CA . GLY A 1 86 ? 19.703 -17.547 -1.532 1 98.19 86 GLY A CA 1
ATOM 610 C C . GLY A 1 86 ? 18.25 -17.875 -1.795 1 98.19 86 GLY A C 1
ATOM 611 O O . GLY A 1 86 ? 17.547 -18.359 -0.903 1 98.19 86 GLY A O 1
ATOM 612 N N . ARG A 1 87 ? 17.797 -17.609 -3.012 1 98.25 87 ARG A N 1
ATOM 613 C CA . ARG A 1 87 ? 16.422 -17.906 -3.428 1 98.25 87 ARG A CA 1
ATOM 614 C C . ARG A 1 87 ? 16.125 -19.391 -3.256 1 98.25 87 ARG A C 1
ATOM 616 O O . ARG A 1 87 ? 15.078 -19.75 -2.699 1 98.25 87 ARG A O 1
ATOM 623 N N . ASP A 1 88 ? 17.047 -20.203 -3.682 1 98 88 ASP A N 1
ATOM 624 C CA . ASP A 1 88 ? 16.828 -21.656 -3.629 1 98 88 ASP A CA 1
ATOM 625 C C . ASP A 1 88 ? 16.781 -22.141 -2.186 1 98 88 ASP A C 1
ATOM 627 O O . ASP A 1 88 ? 16 -23.047 -1.86 1 98 88 ASP A O 1
ATOM 631 N N . ARG A 1 89 ? 17.625 -21.594 -1.361 1 98.06 89 ARG A N 1
ATOM 632 C CA . ARG A 1 89 ? 17.562 -21.938 0.058 1 98.06 89 ARG A CA 1
ATOM 633 C C . ARG A 1 89 ? 16.219 -21.547 0.655 1 98.06 89 ARG A C 1
ATOM 635 O O . ARG A 1 89 ? 15.641 -22.312 1.439 1 98.06 89 ARG A O 1
ATOM 642 N N . TYR A 1 90 ? 15.781 -20.438 0.321 1 98.12 90 TYR A N 1
ATOM 643 C CA . TYR A 1 90 ? 14.484 -19.969 0.804 1 98.12 90 TYR A CA 1
ATOM 644 C C . TYR A 1 90 ? 13.367 -20.891 0.354 1 98.12 90 TYR A C 1
ATOM 646 O O . TYR A 1 90 ? 12.5 -21.266 1.152 1 98.12 90 TYR A O 1
ATOM 654 N N . ILE A 1 91 ? 13.336 -21.266 -0.917 1 98.06 91 ILE A N 1
ATOM 655 C CA . ILE A 1 91 ? 12.336 -22.172 -1.474 1 98.06 91 ILE A CA 1
ATOM 656 C C . ILE A 1 91 ? 12.438 -23.531 -0.786 1 98.06 91 ILE A C 1
ATOM 658 O O . ILE A 1 91 ? 11.422 -24.125 -0.429 1 98.06 91 ILE A O 1
ATOM 662 N N . GLY A 1 92 ? 13.672 -23.969 -0.637 1 98 92 GLY A N 1
ATOM 663 C CA . GLY A 1 92 ? 13.875 -25.219 0.061 1 98 92 GLY A CA 1
ATOM 664 C C . GLY A 1 92 ? 13.266 -25.234 1.451 1 98 92 GLY A C 1
ATOM 665 O O . GLY A 1 92 ? 12.688 -26.25 1.87 1 98 92 GLY A O 1
ATOM 666 N N . ALA A 1 93 ? 13.414 -24.172 2.156 1 97.69 93 ALA A N 1
ATOM 667 C CA . ALA A 1 93 ? 12.828 -24.047 3.488 1 97.69 93 ALA A CA 1
ATOM 668 C C . ALA A 1 93 ? 11.305 -24.141 3.43 1 97.69 93 ALA A C 1
ATOM 670 O O . ALA A 1 93 ? 10.672 -24.75 4.297 1 97.69 93 ALA A O 1
ATOM 671 N N . ILE A 1 94 ? 10.727 -23.562 2.42 1 97.25 94 ILE A N 1
ATOM 672 C CA . ILE A 1 94 ? 9.281 -23.594 2.252 1 97.25 94 ILE A CA 1
ATOM 673 C C . ILE A 1 94 ? 8.836 -25.031 1.935 1 97.25 94 ILE A C 1
ATOM 675 O O . ILE A 1 94 ? 7.836 -25.5 2.467 1 97.25 94 ILE A O 1
ATOM 679 N N . ASN A 1 95 ? 9.586 -25.656 1.055 1 97 95 ASN A N 1
ATOM 680 C CA . ASN A 1 95 ? 9.281 -27.047 0.734 1 97 95 ASN A CA 1
ATOM 681 C C . ASN A 1 95 ? 9.344 -27.922 1.974 1 97 95 ASN A C 1
ATOM 683 O O . ASN A 1 95 ? 8.453 -28.75 2.193 1 97 95 ASN A O 1
ATOM 687 N N . SER A 1 96 ? 10.359 -27.719 2.785 1 97.19 96 SER A N 1
ATOM 688 C CA . SER A 1 96 ? 10.5 -28.469 4.023 1 97.19 96 SER A CA 1
ATOM 689 C C . SER A 1 96 ? 9.336 -28.203 4.969 1 97.19 96 SER A C 1
ATOM 691 O O . SER A 1 96 ? 8.836 -29.125 5.617 1 97.19 96 SER A O 1
ATOM 693 N N . PHE A 1 97 ? 8.961 -27.031 5.027 1 96 97 PHE A N 1
ATOM 694 C CA . PHE A 1 97 ? 7.816 -26.656 5.852 1 96 97 PHE A CA 1
ATOM 695 C C . PHE A 1 97 ? 6.566 -27.406 5.398 1 96 97 PHE A C 1
ATOM 697 O O . PHE A 1 97 ? 5.855 -27.984 6.215 1 96 97 PHE A O 1
ATOM 704 N N . TRP A 1 98 ? 6.266 -27.359 4.078 1 95.19 98 TRP A N 1
ATOM 705 C CA . TRP A 1 98 ? 5.062 -28 3.557 1 95.19 98 TRP A CA 1
ATOM 706 C C . TRP A 1 98 ? 5.09 -29.5 3.811 1 95.19 98 TRP A C 1
ATOM 708 O O . TRP A 1 98 ? 4.066 -30.094 4.16 1 95.19 98 TRP A O 1
ATOM 718 N N . ASP A 1 99 ? 6.223 -30.078 3.598 1 96.31 99 ASP A N 1
ATOM 719 C CA . ASP A 1 99 ? 6.359 -31.5 3.844 1 96.31 99 ASP A CA 1
ATOM 720 C C . ASP A 1 99 ? 6.02 -31.844 5.293 1 96.31 99 ASP A C 1
ATOM 722 O O . ASP A 1 99 ? 5.227 -32.75 5.555 1 96.31 99 ASP A O 1
ATOM 726 N N . GLY A 1 100 ? 6.645 -31.109 6.223 1 96.5 100 GLY A N 1
ATOM 727 C CA . GLY A 1 100 ? 6.363 -31.344 7.633 1 96.5 100 GLY A CA 1
ATOM 728 C C . GLY A 1 100 ? 4.926 -31.031 8.008 1 96.5 100 GLY A C 1
ATOM 729 O O . GLY A 1 100 ? 4.328 -31.719 8.828 1 96.5 100 GLY A O 1
ATOM 730 N N . TYR A 1 101 ? 4.422 -30.047 7.414 1 95.31 101 TYR A N 1
ATOM 731 C CA . TYR A 1 101 ? 3.076 -29.578 7.73 1 95.31 101 TYR A CA 1
ATOM 732 C C . TYR A 1 101 ? 2.031 -30.609 7.32 1 95.31 101 TYR A C 1
ATOM 734 O O . TYR A 1 101 ? 1.129 -30.922 8.094 1 95.31 101 TYR A O 1
ATOM 742 N N . VAL A 1 102 ? 2.121 -31.109 6.109 1 97 102 VAL A N 1
ATOM 743 C CA . VAL A 1 102 ? 1.207 -32.125 5.582 1 97 102 VAL A CA 1
ATOM 744 C C . VAL A 1 102 ? 1.251 -33.375 6.465 1 97 102 VAL A C 1
ATOM 746 O O . VAL A 1 102 ? 0.211 -33.938 6.773 1 97 102 VAL A O 1
ATOM 749 N N . GLU A 1 103 ? 2.381 -33.688 6.891 1 96.56 103 GLU A N 1
ATOM 750 C CA . GLU A 1 103 ? 2.545 -34.812 7.793 1 96.56 103 GLU A CA 1
ATOM 751 C C . GLU A 1 103 ? 1.868 -34.562 9.133 1 96.56 103 GLU A C 1
ATOM 753 O O . GLU A 1 103 ? 1.16 -35.406 9.656 1 96.56 103 GLU A O 1
ATOM 758 N N . ARG A 1 104 ? 2.064 -33.438 9.656 1 97.12 104 ARG A N 1
ATOM 759 C CA . ARG A 1 104 ? 1.505 -33.062 10.953 1 97.12 104 ARG A CA 1
ATOM 760 C C . ARG A 1 104 ? -0.019 -33.062 10.906 1 97.12 104 ARG A C 1
ATOM 762 O O . ARG A 1 104 ? -0.682 -33.375 11.898 1 97.12 104 ARG A O 1
ATOM 769 N N . LEU A 1 105 ? -0.559 -32.75 9.75 1 97 105 LEU A N 1
ATOM 770 C CA . LEU A 1 105 ? -2.008 -32.688 9.586 1 97 105 LEU A CA 1
ATOM 771 C C . LEU A 1 105 ? -2.59 -34.062 9.383 1 97 105 LEU A C 1
ATOM 773 O O . LEU A 1 105 ? -3.811 -34.25 9.344 1 97 105 LEU A O 1
ATOM 777 N N . GLY A 1 106 ? -1.729 -35 9.203 1 97.75 106 GLY A N 1
ATOM 778 C CA . GLY A 1 106 ? -2.184 -36.375 9 1 97.75 106 GLY A CA 1
ATOM 779 C C . GLY A 1 106 ? -2.611 -36.656 7.57 1 97.75 106 GLY A C 1
ATOM 780 O O . GLY A 1 106 ? -3.336 -37.625 7.309 1 97.75 106 GLY A O 1
ATOM 781 N N . ILE A 1 107 ? -2.242 -35.844 6.656 1 98.5 107 ILE A N 1
ATOM 782 C CA . ILE A 1 107 ? -2.547 -36.031 5.242 1 98.5 107 ILE A CA 1
ATOM 783 C C . ILE A 1 107 ? -1.603 -37.094 4.656 1 98.5 107 ILE A C 1
ATOM 785 O O . ILE A 1 107 ? -0.389 -37.031 4.863 1 98.5 107 ILE A O 1
ATOM 789 N N . THR A 1 108 ? -2.145 -38.062 3.98 1 98.12 108 THR A N 1
ATOM 790 C CA . THR A 1 108 ? -1.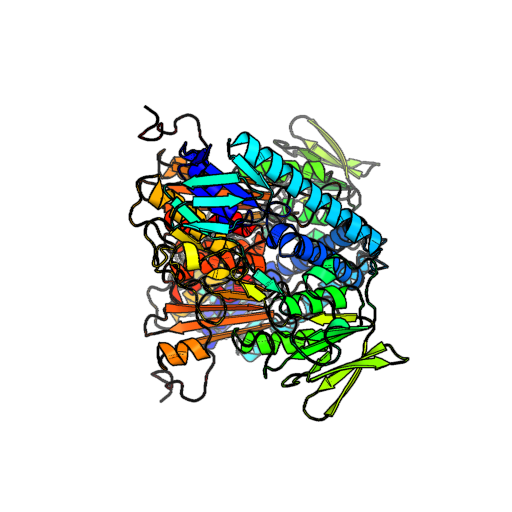32 -39.062 3.312 1 98.12 108 THR A CA 1
ATOM 791 C C . THR A 1 108 ? -0.758 -38.531 2.004 1 98.12 108 THR A C 1
ATOM 793 O O . THR A 1 108 ? -1.5 -38.312 1.042 1 98.12 108 THR A O 1
ATOM 796 N N . ARG A 1 109 ? 0.473 -38.312 2.018 1 97.44 109 ARG A N 1
ATOM 797 C CA . ARG A 1 109 ? 1.127 -37.875 0.783 1 97.44 109 ARG A CA 1
ATOM 798 C C . ARG A 1 109 ? 1.474 -39.062 -0.092 1 97.44 109 ARG A C 1
ATOM 800 O O . ARG A 1 109 ? 2.045 -40.062 0.388 1 97.44 109 ARG A O 1
ATOM 807 N N . VAL A 1 110 ? 1.11 -39.031 -1.319 1 97.81 110 VAL A N 1
ATOM 808 C CA . VAL A 1 110 ? 1.429 -40.094 -2.283 1 97.81 110 VAL A CA 1
ATOM 809 C C . VAL A 1 110 ? 2.248 -39.5 -3.432 1 97.81 110 VAL A C 1
ATOM 811 O O . VAL A 1 110 ? 1.747 -38.688 -4.203 1 97.81 110 VAL A O 1
ATOM 814 N N . ASP A 1 111 ? 3.465 -39.938 -3.582 1 96.88 111 ASP A N 1
ATOM 815 C CA . ASP A 1 111 ? 4.352 -39.438 -4.629 1 96.88 111 ASP A CA 1
ATOM 816 C C . ASP A 1 111 ? 4.102 -40.156 -5.949 1 96.88 111 ASP A C 1
ATOM 818 O O . ASP A 1 111 ? 4.148 -41.375 -6.008 1 96.88 111 ASP A O 1
ATOM 822 N N . GLY A 1 112 ? 3.812 -39.406 -6.941 1 97.38 112 GLY A N 1
ATOM 823 C CA . GLY A 1 112 ? 3.652 -40 -8.25 1 97.38 112 GLY A CA 1
ATOM 824 C C . GLY A 1 112 ? 2.602 -39.312 -9.102 1 97.38 112 GLY A C 1
ATOM 825 O O . GLY A 1 112 ? 2.076 -38.25 -8.719 1 97.38 112 GLY A O 1
ATOM 826 N N . HIS A 1 113 ? 2.414 -39.875 -10.258 1 97.44 113 HIS A N 1
ATOM 827 C CA . HIS A 1 113 ? 1.44 -39.375 -11.219 1 97.44 113 HIS A CA 1
ATOM 828 C C . HIS A 1 113 ? 0.111 -40.094 -11.102 1 97.44 113 HIS A C 1
ATOM 830 O O . HIS A 1 113 ? 0.069 -41.344 -11.18 1 97.44 113 HIS A O 1
ATOM 836 N N . ALA A 1 114 ? -0.929 -39.375 -10.891 1 98.12 114 ALA A N 1
ATOM 837 C CA . ALA A 1 114 ? -2.256 -39.969 -10.719 1 98.12 114 ALA A CA 1
ATOM 838 C C . ALA A 1 114 ? -2.889 -40.281 -12.07 1 98.12 114 ALA A C 1
ATOM 840 O O . ALA A 1 114 ? -2.742 -39.531 -13.031 1 98.12 114 ALA A O 1
ATOM 841 N N . ARG A 1 115 ? -3.596 -41.375 -12.109 1 98 115 ARG A N 1
ATOM 842 C CA . ARG A 1 115 ? -4.418 -41.75 -13.258 1 98 115 ARG A CA 1
ATOM 843 C C . ARG A 1 115 ? -5.75 -42.344 -12.805 1 98 115 ARG A C 1
ATOM 845 O O . ARG A 1 115 ? -5.781 -43.219 -11.953 1 98 115 ARG A O 1
ATOM 852 N N . PHE A 1 116 ? -6.832 -41.844 -13.422 1 98.44 116 PHE A N 1
ATOM 853 C CA . PHE A 1 116 ? -8.148 -42.406 -13.109 1 98.44 116 PHE A CA 1
ATOM 854 C C . PHE A 1 116 ? -8.289 -43.812 -13.688 1 98.44 116 PHE A C 1
ATOM 856 O O . PHE A 1 116 ? -7.934 -44.031 -14.844 1 98.44 116 PHE A O 1
ATOM 863 N N . VAL A 1 117 ? -8.781 -44.688 -12.852 1 97.44 117 VAL A N 1
ATOM 864 C CA . VAL A 1 117 ? -9.164 -46.031 -13.289 1 97.44 117 VAL A CA 1
ATOM 865 C C . VAL A 1 117 ? -10.664 -46.094 -13.57 1 97.44 117 VAL A C 1
ATOM 867 O O . VAL A 1 117 ? -11.109 -46.781 -14.484 1 97.44 117 VAL A O 1
ATOM 870 N N . ASP A 1 118 ? -11.367 -45.469 -12.781 1 97.06 118 ASP A N 1
ATOM 871 C CA . ASP A 1 118 ? -12.797 -45.188 -12.883 1 97.06 118 ASP A CA 1
ATOM 872 C C . ASP A 1 118 ? -13.156 -43.875 -12.141 1 97.06 118 ASP A C 1
ATOM 874 O O . ASP A 1 118 ? -12.273 -43.125 -11.758 1 97.06 118 ASP A O 1
ATOM 878 N N . ALA A 1 119 ? -14.383 -43.656 -11.977 1 97 119 ALA A N 1
ATOM 879 C CA . ALA A 1 119 ? -14.844 -42.344 -11.484 1 97 119 ALA A CA 1
ATOM 880 C C . ALA A 1 119 ? -14.328 -42.094 -10.078 1 97 119 ALA A C 1
ATOM 882 O O . ALA A 1 119 ? -14.172 -40.938 -9.672 1 97 119 ALA A O 1
ATOM 883 N N . HIS A 1 120 ? -14.016 -43.062 -9.289 1 97.31 120 HIS A N 1
ATOM 884 C CA . HIS A 1 120 ? -13.68 -42.844 -7.887 1 97.31 120 HIS A CA 1
ATOM 885 C C . HIS A 1 120 ? -12.453 -43.656 -7.473 1 97.31 120 HIS A C 1
ATOM 887 O O . HIS A 1 120 ? -12.258 -43.906 -6.285 1 97.31 120 HIS A O 1
ATOM 893 N N . THR A 1 121 ? -11.68 -44.094 -8.484 1 98.06 121 THR A N 1
ATOM 894 C CA . THR A 1 121 ? -10.461 -44.844 -8.195 1 98.06 121 THR A CA 1
ATOM 895 C C . THR A 1 121 ? -9.281 -44.25 -8.969 1 98.06 121 THR A C 1
ATOM 897 O O . THR A 1 121 ? -9.352 -44.062 -10.188 1 98.06 121 THR A O 1
ATOM 900 N N . ILE A 1 122 ? -8.211 -44 -8.242 1 98.44 122 ILE A N 1
ATOM 901 C CA . ILE A 1 122 ? -6.988 -43.438 -8.805 1 98.44 122 ILE A CA 1
ATOM 902 C C . ILE A 1 122 ? -5.848 -44.438 -8.688 1 98.44 122 ILE A C 1
ATOM 904 O O . ILE A 1 122 ? -5.703 -45.094 -7.66 1 98.44 122 ILE A O 1
ATOM 908 N N . GLU A 1 123 ? -5.094 -44.562 -9.711 1 98.06 123 GLU A N 1
ATOM 909 C CA . GLU A 1 123 ? -3.869 -45.344 -9.68 1 98.06 123 GLU A CA 1
ATOM 910 C C . GLU A 1 123 ? -2.631 -44.469 -9.656 1 98.06 123 GLU A C 1
ATOM 912 O O . GLU A 1 123 ? -2.535 -43.5 -10.422 1 98.06 123 GLU A O 1
ATOM 917 N N . VAL A 1 124 ? -1.743 -44.719 -8.711 1 97.75 124 VAL A N 1
ATOM 918 C CA . VAL A 1 124 ? -0.461 -44.031 -8.594 1 97.75 124 VAL A CA 1
ATOM 919 C C . VAL A 1 124 ? 0.656 -45.031 -8.391 1 97.75 124 VAL A C 1
ATOM 921 O O . VAL A 1 124 ? 0.719 -45.719 -7.359 1 97.75 124 VAL A O 1
ATOM 924 N N . GLU A 1 125 ? 1.538 -45.125 -9.32 1 94.69 125 GLU A N 1
ATOM 925 C CA . GLU A 1 125 ? 2.674 -46.031 -9.227 1 94.69 125 GLU A CA 1
ATOM 926 C C . GLU A 1 125 ? 2.223 -47.438 -8.867 1 94.69 125 GLU A C 1
ATOM 928 O O . GLU A 1 125 ? 2.752 -48.062 -7.934 1 94.69 125 GLU A O 1
ATOM 933 N N . GLY A 1 126 ? 1.221 -47.812 -9.375 1 93.25 126 GLY A N 1
ATOM 934 C CA . GLY A 1 126 ? 0.747 -49.156 -9.219 1 93.25 126 GLY A CA 1
ATOM 935 C C . GLY A 1 126 ? -0.185 -49.344 -8.031 1 93.25 126 GLY A C 1
ATOM 936 O O . GLY A 1 126 ? -0.773 -50.406 -7.848 1 93.25 126 GLY A O 1
ATOM 937 N N . GLN A 1 127 ? -0.317 -48.375 -7.242 1 96.06 127 GLN A N 1
ATOM 938 C CA . GLN A 1 127 ? -1.221 -48.406 -6.098 1 96.06 127 GLN A CA 1
ATOM 939 C C . GLN A 1 127 ? -2.568 -47.781 -6.434 1 96.06 127 GLN A C 1
ATOM 941 O O . GLN A 1 127 ? -2.627 -46.781 -7.133 1 96.06 127 GLN A O 1
ATOM 946 N N . ARG A 1 128 ? -3.617 -48.406 -5.906 1 97.5 128 ARG A N 1
ATOM 947 C CA . ARG A 1 128 ? -4.953 -47.875 -6.148 1 97.5 128 ARG A CA 1
ATOM 948 C C . ARG A 1 128 ? -5.516 -47.219 -4.887 1 97.5 128 ARG A C 1
ATOM 950 O O . ARG A 1 128 ? -5.371 -47.781 -3.787 1 97.5 128 ARG A O 1
ATOM 957 N N . LEU A 1 129 ? -6.016 -46.094 -5.074 1 98.5 129 LEU A N 1
ATOM 958 C CA . LEU A 1 129 ? -6.684 -45.312 -4.043 1 98.5 129 LEU A CA 1
ATOM 959 C C . LEU A 1 129 ? -8.109 -44.969 -4.453 1 98.5 129 LEU A C 1
ATOM 961 O O . LEU A 1 129 ? -8.375 -44.688 -5.629 1 98.5 129 LEU A O 1
ATOM 965 N N . SER A 1 130 ? -9.031 -45.031 -3.547 1 98.44 130 SER A N 1
ATOM 966 C CA . SER A 1 130 ? -10.398 -44.594 -3.816 1 98.44 130 SER A CA 1
ATOM 967 C C . SER A 1 130 ? -10.836 -43.531 -2.842 1 98.44 130 SER A C 1
ATOM 969 O O . SER A 1 130 ? -10.227 -43.344 -1.786 1 98.44 130 SER A O 1
ATOM 971 N N . ALA A 1 131 ? -11.836 -42.75 -3.262 1 98.5 131 ALA A N 1
ATOM 972 C CA . ALA A 1 131 ? -12.336 -41.719 -2.365 1 98.5 131 ALA A CA 1
ATOM 973 C C . ALA A 1 131 ? -13.781 -41.344 -2.697 1 98.5 131 ALA A C 1
ATOM 975 O O . ALA A 1 131 ? -14.25 -41.594 -3.818 1 98.5 131 ALA A O 1
ATOM 976 N N . ASP A 1 132 ? -14.5 -40.844 -1.677 1 98.25 132 ASP A N 1
ATOM 977 C CA . ASP A 1 132 ? -15.828 -40.281 -1.881 1 98.25 132 ASP A CA 1
ATOM 978 C C . ASP A 1 132 ? -15.766 -39 -2.715 1 98.25 132 ASP A C 1
ATOM 980 O O . ASP A 1 132 ? -16.672 -38.719 -3.502 1 98.25 132 ASP A O 1
ATOM 984 N N . HIS A 1 133 ? -14.75 -38.219 -2.469 1 98.75 133 HIS A N 1
ATOM 985 C CA . HIS A 1 133 ? -14.516 -36.969 -3.166 1 98.75 133 HIS A CA 1
ATOM 986 C C . HIS A 1 133 ? -13.117 -36.906 -3.768 1 98.75 133 HIS A C 1
ATOM 988 O O . HIS A 1 133 ? -12.133 -37.25 -3.092 1 98.75 133 HIS A O 1
ATOM 994 N N . ILE A 1 134 ? -12.984 -36.562 -5.035 1 98.88 134 ILE A N 1
ATOM 995 C CA . ILE A 1 134 ? -11.703 -36.406 -5.711 1 98.88 134 ILE A CA 1
ATOM 996 C C . ILE A 1 134 ? -11.617 -35 -6.32 1 98.88 134 ILE A C 1
ATOM 998 O O . ILE A 1 134 ? -12.531 -34.562 -7.023 1 98.88 134 ILE A O 1
ATOM 1002 N N . VAL A 1 135 ? -10.578 -34.25 -5.973 1 98.88 135 VAL A N 1
ATOM 1003 C CA . VAL A 1 135 ? -10.367 -32.875 -6.492 1 98.88 135 VAL A CA 1
ATOM 1004 C C . VAL A 1 135 ? -9.172 -32.875 -7.449 1 98.88 135 VAL A C 1
ATOM 1006 O O . VAL A 1 135 ? -8.062 -33.281 -7.066 1 98.88 135 VAL A O 1
ATOM 1009 N N . ILE A 1 136 ? -9.406 -32.5 -8.68 1 98.81 136 ILE A N 1
ATOM 1010 C CA . ILE A 1 136 ? -8.344 -32.344 -9.664 1 98.81 136 ILE A CA 1
ATOM 1011 C C . ILE A 1 136 ? -7.789 -30.922 -9.633 1 98.81 136 ILE A C 1
ATOM 1013 O O . ILE A 1 136 ? -8.484 -29.969 -9.977 1 98.81 136 ILE A O 1
ATOM 1017 N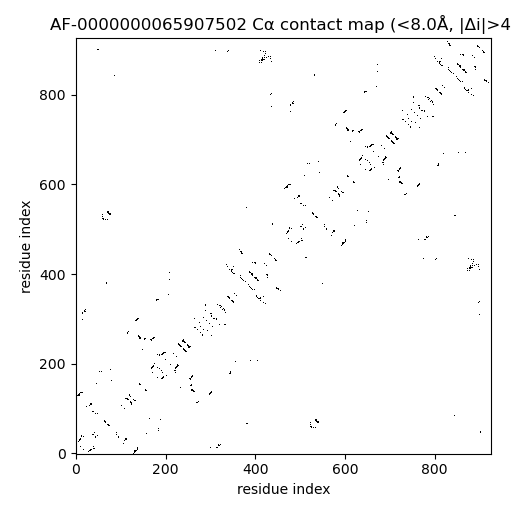 N . ALA A 1 137 ? -6.574 -30.719 -9.234 1 98.5 137 ALA A N 1
ATOM 1018 C CA . ALA A 1 137 ? -5.895 -29.422 -9.109 1 98.5 137 ALA A CA 1
ATOM 1019 C C . ALA A 1 137 ? -4.453 -29.516 -9.602 1 98.5 137 ALA A C 1
ATOM 1021 O O . ALA A 1 137 ? -3.523 -29.125 -8.898 1 98.5 137 ALA A O 1
ATOM 1022 N N . THR A 1 138 ? -4.266 -29.906 -10.859 1 98.25 138 THR A N 1
ATOM 1023 C CA . THR A 1 138 ? -2.959 -30.328 -11.359 1 98.25 138 THR A CA 1
ATOM 1024 C C . THR A 1 138 ? -2.223 -29.156 -12 1 98.25 138 THR A C 1
ATOM 1026 O O . THR A 1 138 ? -1.078 -29.297 -12.438 1 98.25 138 THR A O 1
ATOM 1029 N N . GLY A 1 139 ? -2.861 -28 -12.031 1 97 139 GLY A N 1
ATOM 1030 C CA . GLY A 1 139 ? -2.203 -26.797 -12.508 1 97 139 GLY A CA 1
ATOM 1031 C C . GLY A 1 139 ? -1.849 -26.859 -13.984 1 97 139 GLY A C 1
ATOM 1032 O O . GLY A 1 139 ? -2.52 -27.531 -14.758 1 97 139 GLY A O 1
ATOM 1033 N N . GLY A 1 140 ? -0.959 -26 -14.391 1 96.25 140 GLY A N 1
ATOM 1034 C CA . GLY A 1 140 ? -0.577 -25.906 -15.789 1 96.25 140 GLY A CA 1
ATOM 1035 C C . GLY A 1 140 ? 0.926 -25.875 -15.992 1 96.25 140 GLY A C 1
ATOM 1036 O O . GLY A 1 140 ? 1.691 -25.891 -15.031 1 96.25 140 GLY A O 1
ATOM 1037 N N . ARG A 1 141 ? 1.318 -25.922 -17.172 1 96.06 141 ARG A N 1
ATOM 1038 C CA . ARG A 1 141 ? 2.717 -25.859 -17.578 1 96.06 141 ARG A CA 1
ATOM 1039 C C . ARG A 1 141 ? 2.914 -24.844 -18.703 1 96.06 141 ARG A C 1
ATOM 1041 O O . ARG A 1 141 ? 1.991 -24.562 -19.469 1 96.06 141 ARG A O 1
ATOM 1048 N N . PRO A 1 142 ? 4.133 -24.281 -18.844 1 97.25 142 PRO A N 1
ATOM 1049 C CA . PRO A 1 142 ? 4.355 -23.297 -19.891 1 97.25 142 PRO A CA 1
ATOM 1050 C C . PRO A 1 142 ? 4.172 -23.875 -21.297 1 97.25 142 PRO A C 1
ATOM 1052 O O . PRO A 1 142 ? 4.559 -25.016 -21.547 1 97.25 142 PRO A O 1
ATOM 1055 N N . ILE A 1 143 ? 3.621 -23.062 -22.141 1 97.31 143 ILE A N 1
ATOM 1056 C CA . ILE A 1 143 ? 3.441 -23.438 -23.547 1 97.31 143 ILE A CA 1
ATOM 1057 C C . ILE A 1 143 ? 4.715 -23.125 -24.328 1 97.31 143 ILE A C 1
ATOM 1059 O O . ILE A 1 143 ? 5.32 -22.078 -24.156 1 97.31 143 ILE A O 1
ATOM 1063 N N . VAL A 1 144 ? 5.176 -24.016 -25.109 1 97.88 144 VAL A N 1
ATOM 1064 C CA . VAL A 1 144 ? 6.168 -23.797 -26.156 1 97.88 144 VAL A CA 1
ATOM 1065 C C . VAL A 1 144 ? 5.535 -24.047 -27.531 1 97.88 144 VAL A C 1
ATOM 1067 O O . VAL A 1 144 ? 5.184 -25.188 -27.859 1 97.88 144 VAL A O 1
ATOM 1070 N N . PRO A 1 145 ? 5.391 -23 -28.266 1 96.94 145 PRO A N 1
ATOM 1071 C CA . PRO A 1 145 ? 4.75 -23.188 -29.578 1 96.94 145 PRO A CA 1
ATOM 1072 C C . PRO A 1 145 ? 5.539 -24.125 -30.484 1 96.94 145 PRO A C 1
ATOM 1074 O O . PRO A 1 145 ? 6.75 -24.281 -30.312 1 96.94 145 PRO A O 1
ATOM 1077 N N . ARG A 1 146 ? 4.789 -24.734 -31.422 1 96.44 146 ARG A N 1
ATOM 1078 C CA . ARG A 1 146 ? 5.422 -25.594 -32.438 1 96.44 146 ARG A CA 1
ATOM 1079 C C . ARG A 1 146 ? 5.883 -24.766 -33.625 1 96.44 146 ARG A C 1
ATOM 1081 O O . ARG A 1 146 ? 5.082 -24.438 -34.5 1 96.44 146 ARG A O 1
ATOM 1088 N N . LEU A 1 147 ? 7.094 -24.453 -33.656 1 97.62 147 LEU A N 1
ATOM 1089 C CA . LEU A 1 147 ? 7.711 -23.734 -34.781 1 97.62 147 LEU A CA 1
ATOM 1090 C C . LEU A 1 147 ? 9.188 -24.078 -34.906 1 97.62 147 LEU A C 1
ATOM 1092 O O . LEU A 1 147 ? 9.789 -24.578 -33.938 1 97.62 147 LEU A O 1
ATOM 1096 N N . PRO A 1 148 ? 9.742 -23.906 -36.062 1 98.19 148 PRO A N 1
ATOM 1097 C CA . PRO A 1 148 ? 11.156 -24.234 -36.25 1 98.19 148 PRO A CA 1
ATOM 1098 C C . PRO A 1 148 ? 12.07 -23.516 -35.25 1 98.19 148 PRO A C 1
ATOM 1100 O O . PRO A 1 148 ? 12 -22.281 -35.125 1 98.19 148 PRO A O 1
ATOM 1103 N N . GLY A 1 149 ? 12.805 -24.312 -34.531 1 98.38 149 GLY A N 1
ATOM 1104 C CA . GLY A 1 149 ? 13.797 -23.75 -33.625 1 98.38 149 GLY A CA 1
ATOM 1105 C C . GLY A 1 149 ? 13.242 -23.438 -32.25 1 98.38 149 GLY A C 1
ATOM 1106 O O . GLY A 1 149 ? 13.938 -22.859 -31.422 1 98.38 149 GLY A O 1
ATOM 1107 N N . ALA A 1 150 ? 12.055 -23.828 -31.922 1 98.25 150 ALA A N 1
ATOM 1108 C CA . ALA A 1 150 ? 11.398 -23.516 -30.656 1 98.25 150 ALA A CA 1
ATOM 1109 C C . ALA A 1 150 ? 12.234 -23.969 -29.469 1 98.25 150 ALA A C 1
ATOM 1111 O O . ALA A 1 150 ? 12.203 -23.359 -28.406 1 98.25 150 ALA A O 1
ATOM 1112 N N . GLU A 1 151 ? 13.008 -25 -29.656 1 97.38 151 GLU A N 1
ATOM 1113 C CA . GLU A 1 151 ? 13.805 -25.594 -28.578 1 97.38 151 GLU A CA 1
ATOM 1114 C C . GLU A 1 151 ? 14.945 -24.672 -28.156 1 97.38 151 GLU A C 1
ATOM 1116 O O . GLU A 1 151 ? 15.562 -24.891 -27.125 1 97.38 151 GLU A O 1
ATOM 1121 N N . LEU A 1 152 ? 15.188 -23.625 -29 1 97.94 152 LEU A N 1
ATOM 1122 C CA . LEU A 1 152 ? 16.266 -22.688 -28.688 1 97.94 152 LEU A CA 1
ATOM 1123 C C . LEU A 1 152 ? 15.852 -21.75 -27.562 1 97.94 152 LEU A C 1
ATOM 1125 O O . LEU A 1 152 ? 16.703 -21.062 -26.984 1 97.94 152 LEU A O 1
ATOM 1129 N N . GLY A 1 153 ? 14.578 -21.672 -27.219 1 98.25 153 GLY A N 1
ATOM 1130 C CA . GLY A 1 153 ? 14.094 -20.859 -26.125 1 98.25 153 GLY A CA 1
ATOM 1131 C C . GLY A 1 153 ? 13.898 -21.641 -24.844 1 98.25 153 GLY A C 1
ATOM 1132 O O . GLY A 1 153 ? 13.836 -22.859 -24.859 1 98.25 153 GLY A O 1
ATOM 1133 N N . ILE A 1 154 ? 13.867 -20.953 -23.75 1 98.31 154 ILE A N 1
ATOM 1134 C CA . ILE A 1 154 ? 13.508 -21.516 -22.469 1 98.31 154 ILE A CA 1
ATOM 1135 C C . ILE A 1 154 ? 12.133 -21.016 -22.031 1 98.31 154 ILE A C 1
ATOM 1137 O O . ILE A 1 154 ? 11.609 -20.047 -22.625 1 98.31 154 ILE A O 1
ATOM 1141 N N . THR A 1 155 ? 11.531 -21.656 -21.047 1 98 155 THR A N 1
ATOM 1142 C CA . THR A 1 155 ? 10.25 -21.234 -20.484 1 98 155 THR A CA 1
ATOM 1143 C C . THR A 1 155 ? 10.453 -20.453 -19.188 1 98 155 THR A C 1
ATOM 1145 O O . THR A 1 155 ? 11.586 -20.25 -18.766 1 98 155 THR A O 1
ATOM 1148 N N . SER A 1 156 ? 9.312 -20.047 -18.609 1 95.62 156 SER A N 1
ATOM 1149 C CA . SER A 1 156 ? 9.375 -19.406 -17.297 1 95.62 156 SER A CA 1
ATOM 1150 C C . SER A 1 156 ? 10.016 -20.328 -16.266 1 95.62 156 SER A C 1
ATOM 1152 O O . SER A 1 156 ? 10.727 -19.859 -15.375 1 95.62 156 SER A O 1
ATOM 1154 N N . ASP A 1 157 ? 9.734 -21.641 -16.375 1 96.19 157 ASP A N 1
ATOM 1155 C CA . ASP A 1 157 ? 10.398 -22.594 -15.5 1 96.19 157 ASP A CA 1
ATOM 1156 C C . ASP A 1 157 ? 11.914 -22.578 -15.719 1 96.19 157 ASP A C 1
ATOM 1158 O O . ASP A 1 157 ? 12.688 -22.594 -14.766 1 96.19 157 ASP A O 1
ATOM 1162 N N . GLY A 1 158 ? 12.289 -22.531 -17.016 1 96.88 158 GLY A N 1
ATOM 1163 C CA . GLY A 1 158 ? 13.695 -22.516 -17.375 1 96.88 158 GLY A CA 1
ATOM 1164 C C . GLY A 1 158 ? 14.422 -21.281 -16.891 1 96.88 158 GLY A C 1
ATOM 1165 O O . GLY A 1 158 ? 15.625 -21.328 -16.609 1 96.88 158 GLY A O 1
ATOM 1166 N N . PHE A 1 159 ? 13.758 -20.203 -16.797 1 97.88 159 PHE A N 1
ATOM 1167 C CA . PHE A 1 159 ? 14.336 -18.969 -16.266 1 97.88 159 PHE A CA 1
ATOM 1168 C C . PHE A 1 159 ? 14.93 -19.188 -14.883 1 97.88 159 PHE A C 1
ATOM 1170 O O . PHE A 1 159 ? 16.031 -18.734 -14.586 1 97.88 159 PHE A O 1
ATOM 1177 N N . PHE A 1 160 ? 14.195 -19.953 -14.047 1 97.38 160 PHE A N 1
ATOM 1178 C CA . PHE A 1 160 ? 14.609 -20.141 -12.664 1 97.38 160 PHE A CA 1
ATOM 1179 C C . PHE A 1 160 ? 15.75 -21.156 -12.57 1 97.38 160 PHE A C 1
ATOM 1181 O O . PHE A 1 160 ? 16.328 -21.344 -11.5 1 97.38 160 PHE A O 1
ATOM 1188 N N . ALA A 1 161 ? 16.047 -21.734 -13.711 1 96.31 161 ALA A N 1
ATOM 1189 C CA . ALA A 1 161 ? 17.141 -22.703 -13.75 1 96.31 161 ALA A CA 1
ATOM 1190 C C . ALA A 1 161 ? 18.438 -22.047 -14.25 1 96.31 161 ALA A C 1
ATOM 1192 O O . ALA A 1 161 ? 19.5 -22.672 -14.227 1 96.31 161 ALA A O 1
ATOM 1193 N N . LEU A 1 162 ? 18.328 -20.766 -14.672 1 96.81 162 LEU A N 1
ATOM 1194 C CA . LEU A 1 162 ? 19.5 -20.078 -15.203 1 96.81 162 LEU A CA 1
ATOM 1195 C C . LEU A 1 162 ? 20.594 -19.953 -14.141 1 96.81 162 LEU A C 1
ATOM 1197 O O . LEU A 1 162 ? 20.328 -19.5 -13.023 1 96.81 162 LEU A O 1
ATOM 1201 N N . GLN A 1 163 ? 21.75 -20.219 -14.5 1 94.31 163 GLN A N 1
ATOM 1202 C CA . GLN A 1 163 ? 22.875 -20.156 -13.57 1 94.31 163 GLN A CA 1
ATOM 1203 C C . GLN A 1 163 ? 23.625 -18.828 -13.695 1 94.31 163 GLN A C 1
ATOM 1205 O O . GLN A 1 163 ? 24.438 -18.5 -12.836 1 94.31 163 GLN A O 1
ATOM 1210 N N . GLN A 1 164 ? 23.406 -18.203 -14.805 1 96.06 164 GLN A N 1
ATOM 1211 C CA . GLN A 1 164 ? 24 -16.891 -15.039 1 96.06 164 GLN A CA 1
ATOM 1212 C C . GLN A 1 164 ? 22.969 -15.914 -15.578 1 96.06 164 GLN A C 1
ATOM 1214 O O . GLN A 1 164 ? 21.984 -16.312 -16.203 1 96.06 164 GLN A O 1
ATOM 1219 N N . GLN A 1 165 ? 23.266 -14.68 -15.305 1 96.75 165 GLN A N 1
ATOM 1220 C CA . GLN A 1 165 ? 22.391 -13.633 -15.828 1 96.75 165 GLN A CA 1
ATOM 1221 C C . GLN A 1 165 ? 22.516 -13.523 -17.344 1 96.75 165 GLN A C 1
ATOM 1223 O O . GLN A 1 165 ? 23.625 -13.352 -17.875 1 96.75 165 GLN A O 1
ATOM 1228 N N . PRO A 1 166 ? 21.438 -13.609 -17.984 1 96.56 166 PRO A N 1
ATOM 1229 C CA . PRO A 1 166 ? 21.531 -13.375 -19.422 1 96.56 166 PRO A CA 1
ATOM 1230 C C . PRO A 1 166 ? 21.812 -11.914 -19.766 1 96.56 166 PRO A C 1
ATOM 1232 O O . PRO A 1 166 ? 21.312 -11.008 -19.094 1 96.56 166 PRO A O 1
ATOM 1235 N N . LYS A 1 167 ? 22.547 -11.664 -20.812 1 96.75 167 LYS A N 1
ATOM 1236 C CA . LYS A 1 167 ? 22.953 -10.305 -21.188 1 96.75 167 LYS A CA 1
ATOM 1237 C C . LYS A 1 167 ? 21.953 -9.68 -22.156 1 96.75 167 LYS A C 1
ATOM 1239 O O . LYS A 1 167 ? 21.438 -8.586 -21.906 1 96.75 167 LYS A O 1
ATOM 1244 N N . ARG A 1 168 ? 21.734 -10.312 -23.281 1 98 168 ARG A N 1
ATOM 1245 C CA . ARG A 1 168 ? 20.766 -9.906 -24.281 1 98 168 ARG A CA 1
ATOM 1246 C C . ARG A 1 168 ? 19.609 -10.898 -24.359 1 98 168 ARG A C 1
ATOM 1248 O O . ARG A 1 168 ? 19.781 -12.016 -24.859 1 98 168 ARG A O 1
ATOM 1255 N N . VAL A 1 169 ? 18.359 -10.461 -23.891 1 98.75 169 VAL A N 1
ATOM 1256 C CA . VAL A 1 169 ? 17.25 -11.398 -23.719 1 98.75 169 VAL A CA 1
ATOM 1257 C C . VAL A 1 169 ? 16.062 -10.969 -24.578 1 98.75 169 VAL A C 1
ATOM 1259 O O . VAL A 1 169 ? 15.711 -9.789 -24.609 1 98.75 169 VAL A O 1
ATOM 1262 N N . ALA A 1 170 ? 15.492 -11.891 -25.297 1 98.81 170 ALA A N 1
ATOM 1263 C CA . ALA A 1 170 ? 14.188 -11.703 -25.922 1 98.81 170 ALA A CA 1
ATOM 1264 C C . ALA A 1 170 ? 13.094 -12.43 -25.141 1 98.81 170 ALA A C 1
ATOM 1266 O O . ALA A 1 170 ? 13.242 -13.602 -24.812 1 98.81 170 ALA A O 1
ATOM 1267 N N . ILE A 1 171 ? 12.109 -11.742 -24.828 1 98.88 171 ILE A N 1
ATOM 1268 C CA . ILE A 1 171 ? 10.938 -12.328 -24.172 1 98.88 171 ILE A CA 1
ATOM 1269 C C . ILE A 1 171 ? 9.758 -12.328 -25.141 1 98.88 171 ILE A C 1
ATOM 1271 O O . ILE A 1 171 ? 9.375 -11.281 -25.672 1 98.88 171 ILE A O 1
ATOM 1275 N N . ILE A 1 172 ? 9.242 -13.469 -25.422 1 98.75 172 ILE A N 1
ATOM 1276 C CA . ILE A 1 172 ? 8.117 -13.625 -26.344 1 98.75 172 ILE A CA 1
ATOM 1277 C C . ILE A 1 172 ? 6.82 -13.734 -25.547 1 98.75 172 ILE A C 1
ATOM 1279 O O . ILE A 1 172 ? 6.543 -14.773 -24.938 1 98.75 172 ILE A O 1
ATOM 1283 N N . GLY A 1 173 ? 6 -12.695 -25.594 1 98.38 173 GLY A N 1
ATOM 1284 C CA . GLY A 1 173 ? 4.781 -12.586 -24.812 1 98.38 173 GLY A CA 1
ATOM 1285 C C . GLY A 1 173 ? 4.758 -11.375 -23.906 1 98.38 173 GLY A C 1
ATOM 1286 O O . GLY A 1 173 ? 5.715 -11.133 -23.172 1 98.38 173 GLY A O 1
ATOM 1287 N N . ALA A 1 174 ? 3.664 -10.625 -23.969 1 98.19 174 ALA A N 1
ATOM 1288 C CA . ALA A 1 174 ? 3.547 -9.391 -23.203 1 98.19 174 ALA A CA 1
ATOM 1289 C C . ALA A 1 174 ? 2.432 -9.5 -22.156 1 98.19 174 ALA A C 1
ATOM 1291 O O . ALA A 1 174 ? 1.742 -8.523 -21.875 1 98.19 174 ALA A O 1
ATOM 1292 N N . GLY A 1 175 ? 2.223 -10.719 -21.641 1 97.31 175 GLY A N 1
ATOM 1293 C CA . GLY A 1 175 ? 1.335 -10.945 -20.516 1 97.31 175 GLY A CA 1
ATOM 1294 C C . GLY A 1 175 ? 2.031 -10.82 -19.172 1 97.31 175 GLY A C 1
ATOM 1295 O O . GLY A 1 175 ? 3.09 -10.203 -19.078 1 97.31 175 GLY A O 1
ATOM 1296 N N . TYR A 1 176 ? 1.472 -11.398 -18.125 1 96.38 176 TYR A N 1
ATOM 1297 C CA . TYR A 1 176 ? 1.945 -11.305 -16.75 1 96.38 176 TYR A CA 1
ATOM 1298 C C . TYR A 1 176 ? 3.41 -11.711 -16.656 1 96.38 176 TYR A C 1
ATOM 1300 O O . TYR A 1 176 ? 4.266 -10.891 -16.312 1 96.38 176 TYR A O 1
ATOM 1308 N N . ILE A 1 177 ? 3.664 -12.93 -17.062 1 97.5 177 ILE A N 1
ATOM 1309 C CA . ILE A 1 177 ? 4.98 -13.531 -16.875 1 97.5 177 ILE A CA 1
ATOM 1310 C C . ILE A 1 177 ? 6.02 -12.75 -17.688 1 97.5 177 ILE A C 1
ATOM 1312 O O . ILE A 1 177 ? 7.094 -12.422 -17.172 1 97.5 177 ILE A O 1
ATOM 1316 N N . GLY A 1 178 ? 5.699 -12.391 -18.938 1 98.5 178 GLY A N 1
ATOM 1317 C CA . GLY A 1 178 ? 6.633 -11.672 -19.797 1 98.5 178 GLY A CA 1
ATOM 1318 C C . GLY A 1 178 ? 7.016 -10.312 -19.234 1 98.5 178 GLY A C 1
ATOM 1319 O O . GLY A 1 178 ? 8.203 -9.984 -19.156 1 98.5 178 GLY A O 1
ATOM 1320 N N . ILE A 1 179 ? 6.062 -9.539 -18.797 1 98.69 179 ILE A N 1
ATOM 1321 C CA . ILE A 1 179 ? 6.277 -8.18 -18.312 1 98.69 179 ILE A CA 1
ATOM 1322 C C . ILE A 1 179 ? 7.035 -8.211 -16.984 1 98.69 179 ILE A C 1
ATOM 1324 O O . ILE A 1 179 ? 7.918 -7.383 -16.75 1 98.69 179 ILE A O 1
ATOM 1328 N N . GLU A 1 180 ? 6.707 -9.148 -16.125 1 98.62 180 GLU A N 1
ATOM 1329 C CA . GLU A 1 180 ? 7.402 -9.273 -14.844 1 98.62 180 GLU A CA 1
ATOM 1330 C C . GLU A 1 180 ? 8.883 -9.594 -15.047 1 98.62 180 GLU A C 1
ATOM 1332 O O . GLU A 1 180 ? 9.75 -8.969 -14.438 1 98.62 180 GLU A O 1
ATOM 1337 N N . LEU A 1 181 ? 9.164 -10.516 -15.93 1 98.56 181 LEU A N 1
ATOM 1338 C CA . LEU A 1 181 ? 10.547 -10.914 -16.172 1 98.56 181 LEU A CA 1
ATOM 1339 C C . LEU A 1 181 ? 11.312 -9.812 -16.891 1 98.56 181 LEU A C 1
ATOM 1341 O O . LEU A 1 181 ? 12.508 -9.617 -16.641 1 98.56 181 LEU A O 1
ATOM 1345 N N . ALA A 1 182 ? 10.609 -9.062 -17.781 1 98.75 182 ALA A N 1
ATOM 1346 C CA . ALA A 1 182 ? 11.25 -7.957 -18.484 1 98.75 182 ALA A CA 1
ATOM 1347 C C . ALA A 1 182 ? 11.766 -6.902 -17.516 1 98.75 182 ALA A C 1
ATOM 1349 O O . ALA A 1 182 ? 12.922 -6.484 -17.594 1 98.75 182 ALA A O 1
ATOM 1350 N N . GLY A 1 183 ? 10.922 -6.562 -16.578 1 98 183 GLY A N 1
ATOM 1351 C CA . GLY A 1 183 ? 11.297 -5.531 -15.617 1 98 183 GLY A CA 1
ATOM 1352 C C . GLY A 1 183 ? 12.445 -5.945 -14.711 1 98 183 GLY A C 1
ATOM 1353 O O . GLY A 1 183 ? 13.383 -5.176 -14.508 1 98 183 GLY A O 1
ATOM 1354 N N . LEU A 1 184 ? 12.336 -7.188 -14.156 1 96.75 184 LEU A N 1
ATOM 1355 C CA . LEU A 1 184 ? 13.359 -7.617 -13.219 1 96.75 184 LEU A CA 1
ATOM 1356 C C . LEU A 1 184 ? 14.703 -7.781 -13.922 1 96.75 184 LEU A C 1
ATOM 1358 O O . LEU A 1 184 ? 15.742 -7.355 -13.398 1 96.75 184 LEU A O 1
ATOM 1362 N N . LEU A 1 185 ? 14.727 -8.312 -15.18 1 97.81 185 LEU A N 1
ATOM 1363 C CA . LEU A 1 185 ? 15.969 -8.508 -15.914 1 97.81 185 LEU A CA 1
ATOM 1364 C C . LEU A 1 185 ? 16.594 -7.168 -16.297 1 97.81 185 LEU A C 1
ATOM 1366 O O . LEU A 1 185 ? 17.812 -6.992 -16.172 1 97.81 185 LEU A O 1
ATOM 1370 N N . ARG A 1 186 ? 15.75 -6.25 -16.703 1 97.94 186 ARG A N 1
ATOM 1371 C CA . ARG A 1 186 ? 16.266 -4.926 -17.031 1 97.94 186 ARG A CA 1
ATOM 1372 C C . ARG A 1 186 ? 16.875 -4.246 -15.82 1 97.94 186 ARG A C 1
ATOM 1374 O O . ARG A 1 186 ? 17.938 -3.639 -15.914 1 97.94 186 ARG A O 1
ATOM 1381 N N . SER A 1 187 ? 16.25 -4.359 -14.711 1 96.25 187 SER A N 1
ATOM 1382 C CA . SER A 1 187 ? 16.719 -3.742 -13.477 1 96.25 187 SER A CA 1
ATOM 1383 C C . SER A 1 187 ? 18.078 -4.297 -13.07 1 96.25 187 SER A C 1
ATOM 1385 O O . SER A 1 187 ? 18.875 -3.602 -12.43 1 96.25 187 SER A O 1
ATOM 1387 N N . PHE A 1 188 ? 18.359 -5.547 -13.484 1 96.12 188 PHE A N 1
ATOM 1388 C CA . PHE A 1 188 ? 19.625 -6.176 -13.164 1 96.12 188 PHE A CA 1
ATOM 1389 C C . PHE A 1 188 ? 20.703 -5.777 -14.172 1 96.12 188 PHE A C 1
ATOM 1391 O O . PHE A 1 188 ? 21.875 -6.062 -13.977 1 96.12 188 PHE A O 1
ATOM 1398 N N . GLY A 1 189 ? 20.25 -5.207 -15.32 1 95.81 189 GLY A N 1
ATOM 1399 C CA . GLY A 1 189 ? 21.234 -4.715 -16.266 1 95.81 189 GLY A CA 1
ATOM 1400 C C . GLY A 1 189 ? 21.219 -5.449 -17.594 1 95.81 189 GLY A C 1
ATOM 1401 O O . GLY A 1 189 ? 22 -5.148 -18.5 1 95.81 189 GLY A O 1
ATOM 1402 N N . SER A 1 190 ? 20.328 -6.418 -17.75 1 97.75 190 SER A N 1
ATOM 1403 C CA . SER A 1 190 ? 20.188 -7.102 -19.031 1 97.75 190 SER A CA 1
ATOM 1404 C C . SER A 1 190 ? 19.594 -6.18 -20.094 1 97.75 190 SER A C 1
ATOM 1406 O O . SER A 1 190 ? 18.812 -5.277 -19.766 1 97.75 190 SER A O 1
ATOM 1408 N N . GLU A 1 191 ? 20.031 -6.359 -21.344 1 98.44 191 GLU A N 1
ATOM 1409 C CA . GLU A 1 191 ? 19.312 -5.777 -22.469 1 98.44 191 GLU A CA 1
ATOM 1410 C C . GLU A 1 191 ? 18.094 -6.605 -22.828 1 98.44 191 GLU A C 1
ATOM 1412 O O . GLU A 1 191 ? 18.203 -7.793 -23.141 1 98.44 191 GLU A O 1
ATOM 1417 N N . VAL A 1 192 ? 16.906 -5.977 -22.734 1 98.81 192 VAL A N 1
ATOM 1418 C CA . VAL A 1 192 ? 15.672 -6.758 -22.828 1 98.81 192 VAL A CA 1
ATOM 1419 C C . VAL A 1 192 ? 14.852 -6.277 -24.031 1 98.81 192 VAL A C 1
ATOM 1421 O O . VAL A 1 192 ? 14.664 -5.074 -24.219 1 98.81 192 VAL A O 1
ATOM 1424 N N . THR A 1 193 ? 14.414 -7.191 -24.844 1 98.88 193 THR A N 1
ATOM 1425 C CA . THR A 1 193 ? 13.445 -6.969 -25.906 1 98.88 193 THR A CA 1
ATOM 1426 C C . THR A 1 193 ? 12.195 -7.812 -25.688 1 98.88 193 THR A C 1
ATOM 1428 O O . THR A 1 193 ? 12.281 -9.031 -25.547 1 98.88 193 THR A O 1
ATOM 1431 N N . VAL A 1 194 ? 11.062 -7.152 -25.641 1 98.88 194 VAL A N 1
ATOM 1432 C CA . VAL A 1 194 ? 9.789 -7.848 -25.531 1 98.88 194 VAL A CA 1
ATOM 1433 C C . VAL A 1 194 ? 9.078 -7.84 -26.891 1 98.88 194 VAL A C 1
ATOM 1435 O O . VAL A 1 194 ? 8.938 -6.785 -27.516 1 98.88 194 VAL A O 1
ATOM 1438 N N . VAL A 1 195 ? 8.695 -9 -27.391 1 98.62 195 VAL A N 1
ATOM 1439 C CA . VAL A 1 195 ? 7.875 -9.086 -28.594 1 98.62 195 VAL A CA 1
ATOM 1440 C C . VAL A 1 195 ? 6.523 -9.711 -28.25 1 98.62 195 VAL A C 1
ATOM 1442 O O . VAL A 1 195 ? 6.434 -10.562 -27.359 1 98.62 195 VAL A O 1
ATOM 1445 N N . ALA A 1 196 ? 5.504 -9.312 -28.922 1 97.94 196 ALA A N 1
ATOM 1446 C CA . ALA A 1 196 ? 4.168 -9.844 -28.656 1 97.94 196 ALA A CA 1
ATOM 1447 C C . ALA A 1 196 ? 3.297 -9.781 -29.906 1 97.94 196 ALA A C 1
ATOM 1449 O O . ALA A 1 196 ? 3.533 -8.953 -30.797 1 97.94 196 ALA A O 1
ATOM 1450 N N . LEU A 1 197 ? 2.309 -10.664 -29.906 1 96.62 197 LEU A N 1
ATOM 1451 C CA . LEU A 1 197 ? 1.347 -10.695 -31 1 96.62 197 LEU A CA 1
ATOM 1452 C C . LEU A 1 197 ? 0.34 -9.562 -30.875 1 96.62 197 LEU A C 1
ATOM 1454 O O . LEU A 1 197 ? -0.152 -9.047 -31.891 1 96.62 197 LEU A O 1
ATOM 1458 N N . GLU A 1 198 ? 0.051 -9.203 -29.672 1 96.44 198 GLU A N 1
ATOM 1459 C CA . GLU A 1 198 ? -0.98 -8.211 -29.375 1 96.44 198 GLU A CA 1
ATOM 1460 C C . GLU A 1 198 ? -0.513 -6.805 -29.734 1 96.44 198 GLU A C 1
ATOM 1462 O O . GLU A 1 198 ? 0.687 -6.562 -29.875 1 96.44 198 GLU A O 1
ATOM 1467 N N . ASP A 1 199 ? -1.47 -5.875 -29.766 1 96.81 199 ASP A N 1
ATOM 1468 C CA . ASP A 1 199 ? -1.156 -4.5 -30.141 1 96.81 199 ASP A CA 1
ATOM 1469 C C . ASP A 1 199 ? -0.877 -3.641 -28.922 1 96.81 199 ASP A C 1
ATOM 1471 O O . ASP A 1 199 ? -0.595 -2.447 -29.031 1 96.81 199 ASP A O 1
ATOM 1475 N N . ARG A 1 200 ? -0.98 -4.262 -27.781 1 96.62 200 ARG A N 1
ATOM 1476 C CA . ARG A 1 200 ? -0.676 -3.527 -26.547 1 96.62 200 ARG A CA 1
ATOM 1477 C C . ARG A 1 200 ? -0.134 -4.461 -25.469 1 96.62 200 ARG A C 1
ATOM 1479 O O . ARG A 1 200 ? -0.46 -5.648 -25.453 1 96.62 200 ARG A O 1
ATOM 1486 N N . LEU A 1 201 ? 0.745 -3.912 -24.609 1 98.25 201 LEU A N 1
ATOM 1487 C CA . LEU A 1 201 ? 1.235 -4.637 -23.438 1 98.25 201 LEU A CA 1
ATOM 1488 C C . LEU A 1 201 ? 0.103 -4.914 -22.453 1 98.25 201 LEU A C 1
ATOM 1490 O O . LEU A 1 201 ? -0.744 -4.047 -22.219 1 98.25 201 LEU A O 1
ATOM 1494 N N . LEU A 1 202 ? 0.132 -6.121 -21.891 1 98.12 202 LEU A N 1
ATOM 1495 C CA . LEU A 1 202 ? -0.932 -6.469 -20.953 1 98.12 202 LEU A CA 1
ATOM 1496 C C . LEU A 1 202 ? -2.297 -6.09 -21.516 1 98.12 202 LEU A C 1
ATOM 1498 O O . LEU A 1 202 ? -3.066 -5.379 -20.859 1 98.12 202 LEU A O 1
ATOM 1502 N N . PHE A 1 203 ? -2.66 -6.684 -22.609 1 95.25 203 PHE A N 1
ATOM 1503 C CA . PHE A 1 203 ? -3.805 -6.285 -23.406 1 95.25 203 PHE A CA 1
ATOM 1504 C C . PHE A 1 203 ? -5.105 -6.461 -22.641 1 95.25 203 PHE A C 1
ATOM 1506 O O . PHE A 1 203 ? -6.121 -5.848 -22.969 1 95.25 203 PHE A O 1
ATOM 1513 N N . GLN A 1 204 ? -5.102 -7.23 -21.547 1 93.69 204 GLN A N 1
ATOM 1514 C CA . GLN A 1 204 ? -6.309 -7.465 -20.766 1 93.69 204 GLN A CA 1
ATOM 1515 C C . GLN A 1 204 ? -6.508 -6.367 -19.719 1 93.69 204 GLN A C 1
ATOM 1517 O O . GLN A 1 204 ? -7.535 -6.324 -19.047 1 93.69 204 GLN A O 1
ATOM 1522 N N . PHE A 1 205 ? -5.582 -5.469 -19.578 1 97.88 205 PHE A N 1
ATOM 1523 C CA . PHE A 1 205 ? -5.66 -4.398 -18.594 1 97.88 205 PHE A CA 1
ATOM 1524 C C . PHE A 1 205 ? -6.207 -3.121 -19.219 1 97.88 205 PHE A C 1
ATOM 1526 O O . PHE A 1 205 ? -6.293 -3.01 -20.438 1 97.88 205 PHE A O 1
ATOM 1533 N N . ASP A 1 206 ? -6.621 -2.209 -18.375 1 98.62 206 ASP A N 1
ATOM 1534 C CA . ASP A 1 206 ? -7.102 -0.917 -18.844 1 98.62 206 ASP A CA 1
ATOM 1535 C C . ASP A 1 206 ? -6.055 -0.231 -19.719 1 98.62 206 ASP A C 1
ATOM 1537 O O . ASP A 1 206 ? -4.863 -0.248 -19.406 1 98.62 206 ASP A O 1
ATOM 1541 N N . PRO A 1 207 ? -6.477 0.43 -20.781 1 98.06 207 PRO A N 1
ATOM 1542 C CA . PRO A 1 207 ? -5.539 1.065 -21.703 1 98.06 207 PRO A CA 1
ATOM 1543 C C . PRO A 1 207 ? -4.621 2.072 -21.016 1 98.06 207 PRO A C 1
ATOM 1545 O O . PRO A 1 207 ? -3.467 2.238 -21.438 1 98.06 207 PRO A O 1
ATOM 1548 N N . LEU A 1 208 ? -5.07 2.752 -20 1 98.31 208 LEU A N 1
ATOM 1549 C CA . LEU A 1 208 ? -4.219 3.688 -19.266 1 98.31 208 LEU A CA 1
ATOM 1550 C C . LEU A 1 208 ? -3.006 2.977 -18.688 1 98.31 208 LEU A C 1
ATOM 1552 O O . LEU A 1 208 ? -1.891 3.498 -18.734 1 98.31 208 LEU A O 1
ATOM 1556 N N . LEU A 1 209 ? -3.246 1.785 -18.109 1 98.75 209 LEU A N 1
ATOM 1557 C CA . LEU A 1 209 ? -2.15 1.026 -17.516 1 98.75 209 LEU A CA 1
ATOM 1558 C C . LEU A 1 209 ? -1.173 0.554 -18.578 1 98.75 209 LEU A C 1
ATOM 1560 O O . LEU A 1 209 ? 0.043 0.659 -18.406 1 98.75 209 LEU A O 1
ATOM 1564 N N . SER A 1 210 ? -1.715 0.061 -19.656 1 98.56 210 SER A N 1
ATOM 1565 C CA . SER A 1 210 ? -0.882 -0.428 -20.75 1 98.56 210 SER A CA 1
ATOM 1566 C C . SER A 1 210 ? -0.002 0.683 -21.312 1 98.56 210 SER A C 1
ATOM 1568 O O . SER A 1 210 ? 1.192 0.48 -21.547 1 98.56 210 SER A O 1
ATOM 1570 N N . ALA A 1 211 ? -0.607 1.821 -21.531 1 98.5 211 ALA A N 1
ATOM 1571 C CA . ALA A 1 211 ? 0.118 2.955 -22.094 1 98.5 211 ALA A CA 1
ATOM 1572 C C . ALA A 1 211 ? 1.204 3.443 -21.141 1 98.5 211 ALA A C 1
ATOM 1574 O O . ALA A 1 211 ? 2.324 3.742 -21.562 1 98.5 211 ALA A O 1
ATOM 1575 N N . THR A 1 212 ? 0.868 3.561 -19.891 1 98.81 212 THR A N 1
ATOM 1576 C CA . THR A 1 212 ? 1.836 4.012 -18.906 1 98.81 212 THR A CA 1
ATOM 1577 C C . THR A 1 212 ? 2.975 3.006 -18.75 1 98.81 212 THR A C 1
ATOM 1579 O O . THR A 1 212 ? 4.137 3.391 -18.609 1 98.81 212 THR A O 1
ATOM 1582 N N . LEU A 1 213 ? 2.625 1.717 -18.781 1 98.81 213 LEU A N 1
ATOM 1583 C CA . LEU A 1 213 ? 3.639 0.668 -18.75 1 98.81 213 LEU A CA 1
ATOM 1584 C C . LEU A 1 213 ? 4.609 0.816 -19.922 1 98.81 213 LEU A C 1
ATOM 1586 O O . LEU A 1 213 ? 5.824 0.729 -19.734 1 98.81 213 LEU A O 1
ATOM 1590 N N . ALA A 1 214 ? 4.066 1.004 -21.062 1 98.69 214 ALA A N 1
ATOM 1591 C CA . ALA A 1 214 ? 4.898 1.174 -22.266 1 98.69 214 ALA A CA 1
ATOM 1592 C C . ALA A 1 214 ? 5.84 2.365 -22.109 1 98.69 214 ALA A C 1
ATOM 1594 O O . ALA A 1 214 ? 7.02 2.277 -22.438 1 98.69 214 ALA A O 1
ATOM 1595 N N . GLU A 1 215 ? 5.328 3.459 -21.609 1 98.44 215 GLU A N 1
ATOM 1596 C CA . GLU A 1 215 ? 6.133 4.656 -21.375 1 98.44 215 GLU A CA 1
ATOM 1597 C C . GLU A 1 215 ? 7.266 4.375 -20.391 1 98.44 215 GLU A C 1
ATOM 1599 O O . GLU A 1 215 ? 8.414 4.746 -20.641 1 98.44 215 GLU A O 1
ATOM 1604 N N . ASN A 1 216 ? 6.961 3.744 -19.312 1 98.62 216 ASN A N 1
ATOM 1605 C CA . ASN A 1 216 ? 7.957 3.432 -18.297 1 98.62 216 ASN A CA 1
ATOM 1606 C C . ASN A 1 216 ? 9.016 2.471 -18.828 1 98.62 216 ASN A C 1
ATOM 1608 O O . ASN A 1 216 ? 10.211 2.658 -18.578 1 98.62 216 ASN A O 1
ATOM 1612 N N . MET A 1 217 ? 8.562 1.416 -19.547 1 98.62 217 MET A N 1
ATOM 1613 C CA . MET A 1 217 ? 9.492 0.44 -20.109 1 98.62 217 MET A CA 1
ATOM 1614 C C . MET A 1 217 ? 10.438 1.1 -21.109 1 98.62 217 MET A C 1
ATOM 1616 O O . MET A 1 217 ? 11.641 0.833 -21.094 1 98.62 217 MET A O 1
ATOM 1620 N N . HIS A 1 218 ? 9.875 1.954 -21.922 1 98.25 218 HIS A N 1
ATOM 1621 C CA . HIS A 1 218 ? 10.703 2.693 -22.875 1 98.25 218 HIS A CA 1
ATOM 1622 C C . HIS A 1 218 ? 11.742 3.547 -22.141 1 98.25 218 HIS A C 1
ATOM 1624 O O . HIS A 1 218 ? 12.922 3.547 -22.516 1 98.25 218 HIS A O 1
ATOM 1630 N N . ALA A 1 219 ? 11.32 4.23 -21.141 1 97.69 219 ALA A N 1
ATOM 1631 C CA . ALA A 1 219 ? 12.203 5.098 -20.359 1 97.69 219 ALA A CA 1
ATOM 1632 C C . ALA A 1 219 ? 13.305 4.289 -19.688 1 97.69 219 ALA A C 1
ATOM 1634 O O . ALA A 1 219 ? 14.406 4.797 -19.469 1 97.69 219 ALA A O 1
ATOM 1635 N N . GLN A 1 220 ? 13.031 3.031 -19.391 1 96.94 220 GLN A N 1
ATOM 1636 C CA . GLN A 1 220 ? 13.992 2.156 -18.734 1 96.94 220 GLN A CA 1
ATOM 1637 C C . GLN A 1 220 ? 14.945 1.523 -19.75 1 96.94 220 GLN A C 1
ATOM 1639 O O . GLN A 1 220 ? 15.945 0.91 -19.375 1 96.94 220 GLN A O 1
ATOM 1644 N N . GLY A 1 221 ? 14.555 1.594 -21 1 97.81 221 GLY A N 1
ATOM 1645 C CA . GLY A 1 221 ? 15.414 1.062 -22.047 1 97.81 221 GLY A CA 1
ATOM 1646 C C . GLY A 1 221 ? 15 -0.322 -22.516 1 97.81 221 GLY A C 1
ATOM 1647 O O . GLY A 1 221 ? 15.812 -1.051 -23.094 1 97.81 221 GLY A O 1
ATOM 1648 N N . ILE A 1 222 ? 13.797 -0.743 -22.234 1 98.69 222 ILE A N 1
ATOM 1649 C CA . ILE A 1 222 ? 13.289 -2.014 -22.734 1 98.69 222 ILE A CA 1
ATOM 1650 C C . ILE A 1 222 ? 12.695 -1.821 -24.125 1 98.69 222 ILE A C 1
ATOM 1652 O O . ILE A 1 222 ? 11.828 -0.966 -24.328 1 98.69 222 ILE A O 1
ATOM 1656 N N . GLU A 1 223 ? 13.172 -2.568 -25.031 1 98.62 223 GLU A N 1
ATOM 1657 C CA . GLU A 1 223 ? 12.641 -2.52 -26.391 1 98.62 223 GLU A CA 1
ATOM 1658 C C . GLU A 1 223 ? 11.383 -3.371 -26.531 1 98.62 223 GLU A C 1
ATOM 1660 O O . GLU A 1 223 ? 11.312 -4.48 -25.984 1 98.62 223 GLU A O 1
ATOM 1665 N N . THR A 1 224 ? 10.383 -2.812 -27.203 1 98.62 224 THR A N 1
ATOM 1666 C CA . THR A 1 224 ? 9.125 -3.541 -27.375 1 98.62 224 THR A CA 1
ATOM 1667 C C . THR A 1 224 ? 8.727 -3.59 -28.859 1 98.62 224 THR A C 1
ATOM 1669 O O . THR A 1 224 ? 8.828 -2.588 -29.562 1 98.62 224 THR A O 1
ATOM 1672 N N . HIS A 1 225 ? 8.375 -4.758 -29.344 1 98.5 225 HIS A N 1
ATOM 1673 C CA . HIS A 1 225 ? 7.832 -4.969 -30.672 1 98.5 225 HIS A CA 1
ATOM 1674 C C . HIS A 1 225 ? 6.473 -5.652 -30.609 1 98.5 225 HIS A C 1
ATOM 1676 O O . HIS A 1 225 ? 6.391 -6.871 -30.422 1 98.5 225 HIS A O 1
ATOM 1682 N N . LEU A 1 226 ? 5.441 -4.934 -30.828 1 97.88 226 LEU A N 1
ATOM 1683 C CA . LEU A 1 226 ? 4.078 -5.449 -30.828 1 97.88 226 LEU A CA 1
ATOM 1684 C C . LEU A 1 226 ? 3.664 -5.898 -32.219 1 97.88 226 LEU A C 1
ATOM 1686 O O . LEU A 1 226 ? 4.359 -5.617 -33.188 1 97.88 226 LEU A O 1
ATOM 1690 N N . GLU A 1 227 ? 2.564 -6.66 -32.25 1 97.31 227 GLU A N 1
ATOM 1691 C CA . GLU A 1 227 ? 2.105 -7.246 -33.5 1 97.31 227 GLU A CA 1
ATOM 1692 C C . GLU A 1 227 ? 3.244 -7.957 -34.25 1 97.31 227 GLU A C 1
ATOM 1694 O O . GLU A 1 227 ? 3.412 -7.797 -35.438 1 97.31 227 GLU A O 1
ATOM 1699 N N . PHE A 1 228 ? 4.055 -8.547 -33.5 1 97.69 228 PHE A N 1
ATOM 1700 C CA . PHE A 1 228 ? 5.191 -9.3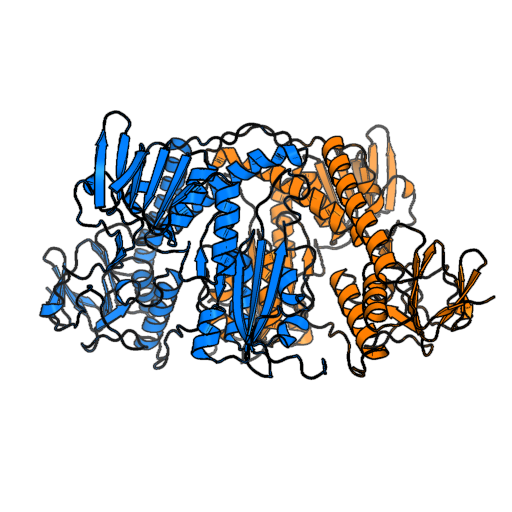44 -33.938 1 97.69 228 PHE A CA 1
ATOM 1701 C C . PHE A 1 228 ? 4.902 -10.828 -33.781 1 97.69 228 PHE A C 1
ATOM 1703 O O . PHE A 1 228 ? 5.016 -11.375 -32.688 1 97.69 228 PHE A O 1
ATOM 1710 N N . ALA A 1 229 ? 4.602 -11.5 -34.875 1 97.5 229 ALA A N 1
ATOM 1711 C CA . ALA A 1 229 ? 4.285 -12.93 -34.875 1 97.5 229 ALA A CA 1
ATOM 1712 C C . ALA A 1 229 ? 5.535 -13.766 -35.125 1 97.5 229 ALA A C 1
ATOM 1714 O O . ALA A 1 229 ? 5.973 -13.914 -36.25 1 97.5 229 ALA A O 1
ATOM 1715 N N . VAL A 1 230 ? 6.055 -14.359 -34.125 1 98.19 230 VAL A N 1
ATOM 1716 C CA . VAL A 1 230 ? 7.27 -15.156 -34.25 1 98.19 230 VAL A CA 1
ATOM 1717 C C . VAL A 1 230 ? 6.977 -16.406 -35.062 1 98.19 230 VAL A C 1
ATOM 1719 O O . VAL A 1 230 ? 6.035 -17.156 -34.781 1 98.19 230 VAL A O 1
ATOM 1722 N N . ALA A 1 231 ? 7.816 -16.703 -36.062 1 98.12 231 ALA A N 1
ATOM 1723 C CA . ALA A 1 231 ? 7.602 -17.844 -36.969 1 98.12 231 ALA A CA 1
ATOM 1724 C C . ALA A 1 231 ? 8.711 -18.875 -36.812 1 98.12 231 ALA A C 1
ATOM 1726 O O . ALA A 1 231 ? 8.523 -20.047 -37.125 1 98.12 231 ALA A O 1
ATOM 1727 N N . ALA A 1 232 ? 9.82 -18.391 -36.312 1 98.44 232 ALA A N 1
ATOM 1728 C CA . ALA A 1 232 ? 10.945 -19.297 -36.156 1 98.44 232 ALA A CA 1
ATOM 1729 C C . ALA A 1 232 ? 12.016 -18.688 -35.25 1 98.44 232 ALA A C 1
ATOM 1731 O O . ALA A 1 232 ? 12.078 -17.453 -35.094 1 98.44 232 ALA A O 1
ATOM 1732 N N . LEU A 1 233 ? 12.766 -19.531 -34.594 1 98.5 233 LEU A N 1
ATOM 1733 C CA . LEU A 1 233 ? 14.023 -19.172 -33.969 1 98.5 233 LEU A CA 1
ATOM 1734 C C . LEU A 1 233 ? 15.211 -19.781 -34.688 1 98.5 233 LEU A C 1
ATOM 1736 O O . LEU A 1 233 ? 15.148 -20.938 -35.125 1 98.5 233 LEU A O 1
ATOM 1740 N N . GLU A 1 234 ? 16.203 -19 -34.906 1 98.12 234 GLU A N 1
ATOM 1741 C CA . GLU A 1 234 ? 17.406 -19.484 -35.594 1 98.12 234 GLU A CA 1
ATOM 1742 C C . GLU A 1 234 ? 18.656 -19.156 -34.781 1 98.12 234 GLU A C 1
ATOM 1744 O O . GLU A 1 234 ? 18.734 -18.109 -34.156 1 98.12 234 GLU A O 1
ATOM 1749 N N . ARG A 1 235 ? 19.562 -20.125 -34.812 1 96.5 235 ARG A N 1
ATOM 1750 C CA . ARG A 1 235 ? 20.844 -19.891 -34.156 1 96.5 235 ARG A CA 1
ATOM 1751 C C . ARG A 1 235 ? 21.906 -19.453 -35.156 1 96.5 235 ARG A C 1
ATOM 1753 O O . ARG A 1 235 ? 22.031 -20.062 -36.25 1 96.5 235 ARG A O 1
ATOM 1760 N N . ASP A 1 236 ? 22.516 -18.391 -34.875 1 90.06 236 ASP A N 1
ATOM 1761 C CA . ASP A 1 236 ? 23.641 -17.984 -35.688 1 90.06 236 ASP A CA 1
ATOM 1762 C C . ASP A 1 236 ? 24.859 -17.625 -34.844 1 90.06 236 ASP A C 1
ATOM 1764 O O . ASP A 1 236 ? 24.922 -18 -33.656 1 90.06 236 ASP A O 1
ATOM 1768 N N . ALA A 1 237 ? 25.906 -17.016 -35.469 1 90.69 237 ALA A N 1
ATOM 1769 C CA . ALA A 1 237 ? 27.188 -16.734 -34.812 1 90.69 237 ALA A CA 1
ATOM 1770 C C . ALA A 1 237 ? 27.031 -15.703 -33.719 1 90.69 237 ALA A C 1
ATOM 1772 O O . ALA A 1 237 ? 27.797 -15.688 -32.75 1 90.69 237 ALA A O 1
ATOM 1773 N N . GLN A 1 238 ? 26.047 -14.961 -33.781 1 92.25 238 GLN A N 1
ATOM 1774 C CA . GLN A 1 238 ? 25.875 -13.852 -32.875 1 92.25 238 GLN A CA 1
ATOM 1775 C C . GLN A 1 238 ? 24.891 -14.203 -31.75 1 92.25 238 GLN A C 1
ATOM 1777 O O . GLN A 1 238 ? 24.766 -13.469 -30.766 1 92.25 238 GLN A O 1
ATOM 1782 N N . GLY A 1 239 ? 24.188 -15.32 -31.875 1 95.75 239 GLY A N 1
ATOM 1783 C CA . GLY A 1 239 ? 23.172 -15.727 -30.906 1 95.75 239 GLY A CA 1
ATOM 1784 C C . GLY A 1 239 ? 21.906 -16.234 -31.562 1 95.75 239 GLY A C 1
ATOM 1785 O O . GLY A 1 239 ? 21.938 -16.719 -32.688 1 95.75 239 GLY A O 1
ATOM 1786 N N . THR A 1 240 ? 20.844 -16.188 -30.797 1 98.06 240 THR A N 1
ATOM 1787 C CA . THR A 1 240 ? 19.562 -16.625 -31.312 1 98.06 240 THR A CA 1
ATOM 1788 C C . THR A 1 240 ? 18.844 -15.477 -32.031 1 98.06 240 THR A C 1
ATOM 1790 O O . THR A 1 240 ? 18.844 -14.344 -31.531 1 98.06 240 THR A O 1
ATOM 1793 N N . THR A 1 241 ? 18.266 -15.719 -33.188 1 98.12 241 THR A N 1
ATOM 1794 C CA . THR A 1 241 ? 17.516 -14.766 -33.969 1 98.12 241 THR A CA 1
ATOM 1795 C C . THR A 1 241 ? 16.031 -15.102 -33.969 1 98.12 241 THR A C 1
ATOM 1797 O O . THR A 1 241 ? 15.648 -16.266 -34.156 1 98.12 241 THR A O 1
ATOM 1800 N N . LEU A 1 242 ? 15.18 -14.086 -33.688 1 98.38 242 LEU A N 1
ATOM 1801 C CA . LEU A 1 242 ? 13.734 -14.219 -33.875 1 98.38 242 LEU A CA 1
ATOM 1802 C C . LEU A 1 242 ? 13.336 -13.836 -35.312 1 98.38 242 LEU A C 1
ATOM 1804 O O . LEU A 1 242 ? 13.695 -12.766 -35.781 1 98.38 242 LEU A O 1
ATOM 1808 N N . VAL A 1 243 ? 12.641 -14.758 -35.938 1 98.12 243 VAL A N 1
ATOM 1809 C CA . VAL A 1 243 ? 12.117 -14.477 -37.25 1 98.12 243 VAL A CA 1
ATOM 1810 C C . VAL A 1 243 ? 10.602 -14.344 -37.219 1 98.12 243 VAL A C 1
ATOM 1812 O O . VAL A 1 243 ? 9.906 -15.273 -36.781 1 98.12 243 VAL A O 1
ATOM 1815 N N . ALA A 1 244 ? 10.117 -13.227 -37.688 1 98.12 244 ALA A N 1
ATOM 1816 C CA . ALA A 1 244 ? 8.672 -12.992 -37.719 1 98.12 244 ALA A CA 1
ATOM 1817 C C . ALA A 1 244 ? 8.031 -13.578 -38.969 1 98.12 244 ALA A C 1
ATOM 1819 O O . ALA A 1 244 ? 8.727 -13.883 -39.938 1 98.12 244 ALA A O 1
ATOM 1820 N N . GLN A 1 245 ? 6.754 -13.734 -38.906 1 97.38 245 GLN A N 1
ATOM 1821 C CA . GLN A 1 245 ? 6 -14.234 -40.062 1 97.38 245 GLN A CA 1
ATOM 1822 C C . GLN A 1 245 ? 6.195 -13.336 -41.281 1 97.38 245 GLN A C 1
ATOM 1824 O O . GLN A 1 245 ? 6.203 -13.812 -42.406 1 97.38 245 GLN A O 1
ATOM 1829 N N . ASP A 1 246 ? 6.352 -12.023 -41.062 1 97.19 246 ASP A N 1
ATOM 1830 C CA . ASP A 1 246 ? 6.48 -11.086 -42.156 1 97.19 246 ASP A CA 1
ATOM 1831 C C . ASP A 1 246 ? 7.93 -10.984 -42.625 1 97.19 246 ASP A C 1
ATOM 1833 O O . ASP A 1 246 ? 8.242 -10.195 -43.531 1 97.19 246 ASP A O 1
ATOM 1837 N N . GLY A 1 247 ? 8.773 -11.586 -42 1 95.75 247 GLY A N 1
ATOM 1838 C CA . GLY A 1 247 ? 10.156 -11.633 -42.438 1 95.75 247 GLY A CA 1
ATOM 1839 C C . GLY A 1 247 ? 11.078 -10.773 -41.594 1 95.75 247 GLY A C 1
ATOM 1840 O O . GLY A 1 247 ? 12.305 -10.867 -41.688 1 95.75 247 GLY A O 1
ATOM 1841 N N . THR A 1 248 ? 10.484 -10 -40.719 1 97.12 248 THR A N 1
ATOM 1842 C CA . THR A 1 248 ? 11.281 -9.164 -39.812 1 97.12 248 THR A CA 1
ATOM 1843 C C . THR A 1 248 ? 12.172 -10.031 -38.938 1 97.12 248 THR A C 1
ATOM 1845 O O . THR A 1 248 ? 11.742 -11.07 -38.438 1 97.12 248 THR A O 1
ATOM 1848 N N . ARG A 1 249 ? 13.422 -9.516 -38.719 1 97.06 249 ARG A N 1
ATOM 1849 C CA . ARG A 1 249 ? 14.391 -10.273 -37.938 1 97.06 249 ARG A CA 1
ATOM 1850 C C . ARG A 1 249 ? 14.938 -9.438 -36.781 1 97.06 249 ARG A C 1
ATOM 1852 O O . ARG A 1 249 ? 15.203 -8.242 -36.969 1 97.06 249 ARG A O 1
ATOM 1859 N N . LEU A 1 250 ? 14.961 -10.008 -35.594 1 97.75 250 LEU A N 1
ATOM 1860 C CA . LEU A 1 250 ? 15.648 -9.461 -34.406 1 97.75 250 LEU A CA 1
ATOM 1861 C C . LEU A 1 250 ? 16.766 -10.391 -33.969 1 97.75 250 LEU A C 1
ATOM 1863 O O . LEU A 1 250 ? 16.516 -11.547 -33.594 1 97.75 250 LEU A O 1
ATOM 1867 N N . GLU A 1 251 ? 18.031 -9.906 -33.906 1 97.06 251 GLU A N 1
ATOM 1868 C CA . GLU A 1 251 ? 19.188 -10.797 -33.812 1 97.06 251 GLU A CA 1
ATOM 1869 C C . GLU A 1 251 ? 19.984 -10.531 -32.531 1 97.06 251 GLU A C 1
ATOM 1871 O O . GLU A 1 251 ? 19.812 -9.5 -31.875 1 97.06 251 GLU A O 1
ATOM 1876 N N . GLY A 1 252 ? 20.719 -11.602 -32.188 1 96.88 252 GLY A N 1
ATOM 1877 C CA . GLY A 1 252 ? 21.797 -11.375 -31.25 1 96.88 252 GLY A CA 1
ATOM 1878 C C . GLY A 1 252 ? 21.422 -11.68 -29.812 1 96.88 252 GLY A C 1
ATOM 1879 O O . GLY A 1 252 ? 22.062 -11.18 -28.875 1 96.88 252 GLY A O 1
ATOM 1880 N N . PHE A 1 253 ? 20.375 -12.523 -29.594 1 98.25 253 PHE A N 1
ATOM 1881 C CA . PHE A 1 253 ? 19.938 -12.797 -28.234 1 98.25 253 PHE A CA 1
ATOM 1882 C C . PHE A 1 253 ? 20.703 -13.984 -27.656 1 98.25 253 PHE A C 1
ATOM 1884 O O . PHE A 1 253 ? 20.891 -15 -28.328 1 98.25 253 PHE A O 1
ATOM 1891 N N . ASP A 1 254 ? 21.188 -13.891 -26.422 1 96.31 254 ASP A N 1
ATOM 1892 C CA . ASP A 1 254 ? 21.812 -15.023 -25.75 1 96.31 254 ASP A CA 1
ATOM 1893 C C . ASP A 1 254 ? 20.781 -15.898 -25.062 1 96.31 254 ASP A C 1
ATOM 1895 O O . ASP A 1 254 ? 21.062 -17.047 -24.719 1 96.31 254 ASP A O 1
ATOM 1899 N N . SER A 1 255 ? 19.625 -15.336 -24.812 1 97.88 255 SER A N 1
ATOM 1900 C CA . SER A 1 255 ? 18.516 -16.094 -24.219 1 97.88 255 SER A CA 1
ATOM 1901 C C . SER A 1 255 ? 17.188 -15.656 -24.797 1 97.88 255 SER A C 1
ATOM 1903 O O . SER A 1 255 ? 16.969 -14.469 -25.062 1 97.88 255 SER A O 1
ATOM 1905 N N . VAL A 1 256 ? 16.344 -16.594 -25.094 1 98.69 256 VAL A N 1
ATOM 1906 C CA . VAL A 1 256 ? 14.969 -16.359 -25.531 1 98.69 256 VAL A CA 1
ATOM 1907 C C . VAL A 1 256 ? 14 -17.047 -24.562 1 98.69 256 VAL A C 1
ATOM 1909 O O . VAL A 1 256 ? 14.148 -18.234 -24.266 1 98.69 256 VAL A O 1
ATOM 1912 N N . ILE A 1 257 ? 13.031 -16.312 -24.031 1 98.81 257 ILE A N 1
ATOM 1913 C CA . ILE A 1 257 ? 12.109 -16.844 -23.031 1 98.81 257 ILE A CA 1
ATOM 1914 C C . ILE A 1 257 ? 10.688 -16.875 -23.609 1 98.81 257 ILE A C 1
ATOM 1916 O O . ILE A 1 257 ? 10.141 -15.844 -23.984 1 98.81 257 ILE A O 1
ATOM 1920 N N . TRP A 1 258 ? 10.148 -18.062 -23.641 1 98.75 258 TRP A N 1
ATOM 1921 C CA . TRP A 1 258 ? 8.75 -18.219 -24 1 98.75 258 TRP A CA 1
ATOM 1922 C C . TRP A 1 258 ? 7.836 -17.828 -22.844 1 98.75 258 TRP A C 1
ATOM 1924 O O . TRP A 1 258 ? 7.852 -18.453 -21.797 1 98.75 258 TRP A O 1
ATOM 1934 N N . ALA A 1 259 ? 7.043 -16.828 -23.031 1 98.12 259 ALA A N 1
ATOM 1935 C CA . ALA A 1 259 ? 6.031 -16.375 -22.078 1 98.12 259 ALA A CA 1
ATOM 1936 C C . ALA A 1 259 ? 4.68 -16.188 -22.75 1 98.12 259 ALA A C 1
ATOM 1938 O O . ALA A 1 259 ? 4.055 -15.133 -22.625 1 98.12 259 ALA A O 1
ATOM 1939 N N . VAL A 1 260 ? 4.207 -17.203 -23.422 1 97.06 260 VAL A N 1
ATOM 1940 C CA . VAL A 1 260 ? 3.049 -17.062 -24.297 1 97.06 260 VAL A CA 1
ATOM 1941 C C . VAL A 1 260 ? 1.844 -17.781 -23.688 1 97.06 260 VAL A C 1
ATOM 1943 O O . VAL A 1 260 ? 0.854 -18.031 -24.375 1 97.06 260 VAL A O 1
ATOM 1946 N N . GLY A 1 261 ? 1.963 -18.125 -22.438 1 94.62 261 GLY A N 1
ATOM 1947 C CA . GLY A 1 261 ? 0.835 -18.75 -21.766 1 94.62 261 GLY A CA 1
ATOM 1948 C C . GLY A 1 261 ? 1.167 -20.125 -21.188 1 94.62 261 GLY A C 1
ATOM 1949 O O . GLY A 1 261 ? 2.32 -20.547 -21.219 1 94.62 261 GLY A O 1
ATOM 1950 N N . ARG A 1 262 ? 0.153 -20.719 -20.547 1 96.06 262 ARG A N 1
ATOM 1951 C CA . ARG A 1 262 ? 0.281 -22.031 -19.922 1 96.06 262 ARG A CA 1
ATOM 1952 C C . ARG A 1 262 ? -0.84 -22.969 -20.359 1 96.06 262 ARG A C 1
ATOM 1954 O O . ARG A 1 262 ? -1.946 -22.516 -20.672 1 96.06 262 ARG A O 1
ATOM 1961 N N . ALA A 1 263 ? -0.533 -24.219 -20.438 1 96.56 263 ALA A N 1
ATOM 1962 C CA . ALA A 1 263 ? -1.501 -25.25 -20.781 1 96.56 263 ALA A CA 1
ATOM 1963 C C . ALA A 1 263 ? -1.866 -26.078 -19.547 1 96.56 263 ALA A C 1
ATOM 1965 O O . ALA A 1 263 ? -1.005 -26.391 -18.719 1 96.56 263 ALA A O 1
ATOM 1966 N N . PRO A 1 264 ? -3.186 -26.469 -19.422 1 97.62 264 PRO A N 1
ATOM 1967 C CA . PRO A 1 264 ? -3.586 -27.266 -18.266 1 97.62 264 PRO A CA 1
ATOM 1968 C C . PRO A 1 264 ? -2.949 -28.656 -18.25 1 97.62 264 PRO A C 1
ATOM 1970 O O . PRO A 1 264 ? -2.793 -29.266 -19.312 1 97.62 264 PRO A O 1
ATOM 1973 N N . ASN A 1 265 ? -2.561 -29.141 -17.078 1 97.25 265 ASN A N 1
ATOM 1974 C CA . ASN A 1 265 ? -2.029 -30.484 -16.906 1 97.25 265 ASN A CA 1
ATOM 1975 C C . ASN A 1 265 ? -3.146 -31.516 -16.719 1 97.25 265 ASN A C 1
ATOM 1977 O O . ASN A 1 265 ? -3.316 -32.062 -15.641 1 97.25 265 ASN A O 1
ATOM 1981 N N . THR A 1 266 ? -3.865 -31.844 -17.891 1 97.56 266 THR A N 1
ATOM 1982 C CA . THR A 1 266 ? -5.004 -32.75 -17.766 1 97.56 266 THR A CA 1
ATOM 1983 C C . THR A 1 266 ? -4.855 -33.938 -18.703 1 97.56 266 THR A C 1
ATOM 1985 O O . THR A 1 266 ? -5.594 -34.906 -18.594 1 97.56 266 THR A O 1
ATOM 1988 N N . ARG A 1 267 ? -4.02 -33.969 -19.656 1 92.81 267 ARG A N 1
ATOM 1989 C CA . ARG A 1 267 ? -3.93 -34.969 -20.734 1 92.81 267 ARG A CA 1
ATOM 1990 C C . ARG A 1 267 ? -3.596 -36.344 -20.188 1 92.81 267 ARG A C 1
ATOM 1992 O O . ARG A 1 267 ? -4.109 -37.344 -20.688 1 92.81 267 ARG A O 1
ATOM 1999 N N . ASP A 1 268 ? -2.779 -36.562 -19.234 1 92.69 268 ASP A N 1
ATOM 2000 C CA . ASP A 1 268 ? -2.303 -37.875 -18.812 1 92.69 268 ASP A CA 1
ATOM 2001 C C . ASP A 1 268 ? -2.936 -38.281 -17.484 1 92.69 268 ASP A C 1
ATOM 2003 O O . ASP A 1 268 ? -2.342 -39.062 -16.719 1 92.69 268 ASP A O 1
ATOM 2007 N N . LEU A 1 269 ? -4.285 -37.906 -17.312 1 97.88 269 LEU A N 1
ATOM 2008 C CA . LEU A 1 269 ? -4.922 -38.219 -16.031 1 97.88 269 LEU A CA 1
ATOM 2009 C C . LEU A 1 269 ? -5.922 -39.344 -16.172 1 97.88 269 LEU A C 1
ATOM 2011 O O . LEU A 1 269 ? -6.457 -39.844 -15.164 1 97.88 269 LEU A O 1
ATOM 2015 N N . GLY A 1 270 ? -6.137 -39.875 -17.375 1 97.5 270 GLY A N 1
ATOM 2016 C CA . GLY A 1 270 ? -7.141 -40.906 -17.562 1 97.5 270 GLY A CA 1
ATOM 2017 C C . GLY A 1 270 ? -8.555 -40.438 -17.297 1 97.5 270 GLY A C 1
ATOM 2018 O O . GLY A 1 270 ? -9.367 -41.156 -16.734 1 97.5 270 GLY A O 1
ATOM 2019 N N . LEU A 1 271 ? -8.836 -39.188 -17.719 1 98.31 271 LEU A N 1
ATOM 2020 C CA . LEU A 1 271 ? -10.125 -38.594 -17.438 1 98.31 271 LEU A CA 1
ATOM 2021 C C . LEU A 1 271 ? -11.25 -39.344 -18.125 1 98.31 271 LEU A C 1
ATOM 2023 O O . LEU A 1 271 ? -12.375 -39.406 -17.625 1 98.31 271 LEU A O 1
ATOM 2027 N N . GLU A 1 272 ? -10.93 -39.938 -19.234 1 97.06 272 GLU A N 1
ATOM 2028 C CA . GLU A 1 272 ? -11.914 -40.719 -19.984 1 97.06 272 GLU A CA 1
ATOM 2029 C C . GLU A 1 272 ? -12.414 -41.906 -19.172 1 97.06 272 GLU A C 1
ATOM 2031 O O . GLU A 1 272 ? -13.602 -42.25 -19.219 1 97.06 272 GLU A O 1
ATOM 2036 N N . ALA A 1 273 ? -11.531 -42.531 -18.453 1 97.56 273 ALA A N 1
ATOM 2037 C CA . ALA A 1 273 ? -11.883 -43.688 -17.641 1 97.56 273 ALA A CA 1
ATOM 2038 C C . ALA A 1 273 ? -12.867 -43.281 -16.547 1 97.56 273 ALA A C 1
ATOM 2040 O O . ALA A 1 273 ? -13.641 -44.125 -16.078 1 97.56 273 ALA A O 1
ATOM 2041 N N . ALA A 1 274 ? -12.844 -42.062 -16.172 1 97.88 274 ALA A N 1
ATOM 2042 C CA . ALA A 1 274 ? -13.703 -41.562 -15.094 1 97.88 274 ALA A CA 1
ATOM 2043 C C . ALA A 1 274 ? -14.969 -40.938 -15.664 1 97.88 274 ALA A C 1
ATOM 2045 O O . ALA A 1 274 ? -15.875 -40.562 -14.914 1 97.88 274 ALA A O 1
ATOM 2046 N N . GLY A 1 275 ? -14.992 -40.781 -17.016 1 98.38 275 GLY A N 1
ATOM 2047 C CA . GLY A 1 275 ? -16.141 -40.125 -17.625 1 98.38 275 GLY A CA 1
ATOM 2048 C C . GLY A 1 275 ? -16.125 -38.625 -17.469 1 98.38 275 GLY A C 1
ATOM 2049 O O . GLY A 1 275 ? -17.172 -37.969 -17.531 1 98.38 275 GLY A O 1
ATOM 2050 N N . ILE A 1 276 ? -15.016 -38.062 -17.219 1 98.5 276 ILE A N 1
ATOM 2051 C CA . ILE A 1 276 ? -14.906 -36.625 -16.984 1 98.5 276 ILE A CA 1
ATOM 2052 C C . ILE A 1 276 ? -14.781 -35.875 -18.328 1 98.5 276 ILE A C 1
ATOM 2054 O O . ILE A 1 276 ? -13.945 -36.25 -19.156 1 98.5 276 ILE A O 1
ATOM 2058 N N . GLU A 1 277 ? -15.617 -34.875 -18.484 1 98.06 277 GLU A N 1
ATOM 2059 C CA . GLU A 1 277 ? -15.578 -34.031 -19.688 1 98.06 277 GLU A CA 1
ATOM 2060 C C . GLU A 1 277 ? -14.375 -33.094 -19.672 1 98.06 277 GLU A C 1
ATOM 2062 O O . GLU A 1 277 ? -14.031 -32.531 -18.625 1 98.06 277 GLU A O 1
ATOM 2067 N N . VAL A 1 278 ? -13.727 -33 -20.766 1 97.81 278 VAL A N 1
ATOM 2068 C CA . VAL A 1 278 ? -12.602 -32.094 -20.953 1 97.81 278 VAL A CA 1
ATOM 2069 C C . VAL A 1 278 ? -12.711 -31.375 -22.297 1 97.81 278 VAL A C 1
ATOM 2071 O O . VAL A 1 278 ? -13.086 -31.984 -23.297 1 97.81 278 VAL A O 1
ATOM 2074 N N . GLN A 1 279 ? -12.453 -30.109 -22.281 1 97.56 279 GLN A N 1
ATOM 2075 C CA . GLN A 1 279 ? -12.492 -29.312 -23.516 1 97.56 279 GLN A CA 1
ATOM 2076 C C . GLN A 1 279 ? -11.289 -29.609 -24.391 1 97.56 279 GLN A C 1
ATOM 2078 O O . GLN A 1 279 ? -10.32 -30.234 -23.953 1 97.56 279 GLN A O 1
ATOM 2083 N N . SER A 1 280 ? -11.344 -29.156 -25.625 1 96.06 280 SER A N 1
ATOM 2084 C CA . SER A 1 280 ? -10.297 -29.438 -26.609 1 96.06 280 SER A CA 1
ATOM 2085 C C . SER A 1 280 ? -8.969 -28.828 -26.172 1 96.06 280 SER A C 1
ATOM 2087 O O . SER A 1 280 ? -7.902 -29.359 -26.5 1 96.06 280 SER A O 1
ATOM 2089 N N . ASN A 1 281 ? -9.062 -27.797 -25.438 1 95.44 281 ASN A N 1
ATOM 2090 C CA . ASN A 1 281 ? -7.84 -27.141 -25 1 95.44 281 ASN A CA 1
ATOM 2091 C C . ASN A 1 281 ? -7.332 -27.734 -23.688 1 95.44 281 ASN A C 1
ATOM 2093 O O . ASN A 1 281 ? -6.363 -27.234 -23.109 1 95.44 281 ASN A O 1
ATOM 2097 N N . GLY A 1 282 ? -8 -28.688 -23.172 1 97.19 282 GLY A N 1
ATOM 2098 C CA . GLY A 1 282 ? -7.551 -29.406 -21.984 1 97.19 282 GLY A CA 1
ATOM 2099 C C . GLY A 1 282 ? -8.203 -28.922 -20.703 1 97.19 282 GLY A C 1
ATOM 2100 O O . GLY A 1 282 ? -7.988 -29.484 -19.641 1 97.19 282 GLY A O 1
ATOM 2101 N N . MET A 1 283 ? -9.078 -27.891 -20.766 1 98.19 283 MET A N 1
ATOM 2102 C CA . MET A 1 283 ? -9.727 -27.344 -19.578 1 98.19 283 MET A CA 1
ATOM 2103 C C . MET A 1 283 ? -10.867 -28.25 -19.125 1 98.19 283 MET A C 1
ATOM 2105 O O . MET A 1 283 ? -11.578 -28.828 -19.938 1 98.19 283 MET A O 1
ATOM 2109 N N . VAL A 1 284 ? -10.992 -28.359 -17.844 1 98.56 284 VAL A N 1
ATOM 2110 C CA . VAL A 1 284 ? -12.086 -29.125 -17.25 1 98.56 284 VAL A CA 1
ATOM 2111 C C . VAL A 1 284 ? -13.227 -28.188 -16.875 1 98.56 284 VAL A C 1
ATOM 2113 O O . VAL A 1 284 ? -13.086 -27.391 -15.938 1 98.56 284 VAL A O 1
ATOM 2116 N N . PRO A 1 285 ? -14.344 -28.281 -17.594 1 98.19 285 PRO A N 1
ATOM 2117 C CA . PRO A 1 285 ? -15.469 -27.422 -17.234 1 98.19 285 PRO A CA 1
ATOM 2118 C C . PRO A 1 285 ? -16.016 -27.719 -15.836 1 98.19 285 PRO A C 1
ATOM 2120 O O . PRO A 1 285 ? -16.094 -28.891 -15.438 1 98.19 285 PRO A O 1
ATOM 2123 N N . THR A 1 286 ? -16.328 -26.719 -15.078 1 98.19 286 THR A N 1
ATOM 2124 C CA . THR A 1 286 ? -16.969 -26.859 -13.773 1 98.19 286 THR A CA 1
ATOM 2125 C C . THR A 1 286 ? -18.078 -25.844 -13.602 1 98.19 286 THR A C 1
ATOM 2127 O O . THR A 1 286 ? -18.125 -24.828 -14.305 1 98.19 286 THR A O 1
ATOM 2130 N N . ASP A 1 287 ? -19.031 -26.141 -12.734 1 97.31 287 ASP A N 1
ATOM 2131 C CA . ASP A 1 287 ? -20.016 -25.125 -12.336 1 97.31 287 ASP A CA 1
ATOM 2132 C C . ASP A 1 287 ? -19.438 -24.203 -11.266 1 97.31 287 ASP A C 1
ATOM 2134 O O . ASP A 1 287 ? -18.234 -24.188 -11.031 1 97.31 287 ASP A O 1
ATOM 2138 N N . ALA A 1 288 ? -20.25 -23.375 -10.641 1 95.5 288 ALA A N 1
ATOM 2139 C CA . ALA A 1 288 ? -19.812 -22.359 -9.68 1 95.5 288 ALA A CA 1
ATOM 2140 C C . ALA A 1 288 ? -19.297 -23.016 -8.398 1 95.5 288 ALA A C 1
ATOM 2142 O O . ALA A 1 288 ? -18.641 -22.359 -7.586 1 95.5 288 ALA A O 1
ATOM 2143 N N . TYR A 1 289 ? -19.562 -24.281 -8.234 1 97.38 289 TYR A N 1
ATOM 2144 C CA . TYR A 1 289 ? -19.219 -24.984 -7.012 1 97.38 289 TYR A CA 1
ATOM 2145 C C . TYR A 1 289 ? -18.062 -25.938 -7.242 1 97.38 289 TYR A C 1
ATOM 2147 O O . TYR A 1 289 ? -17.797 -26.828 -6.422 1 97.38 289 TYR A O 1
ATOM 2155 N N . GLN A 1 290 ? -17.344 -25.844 -8.359 1 97.88 290 GLN A N 1
ATOM 2156 C CA . GLN A 1 290 ? -16.172 -26.625 -8.758 1 97.88 290 GLN A CA 1
ATOM 2157 C C . GLN A 1 290 ? -16.562 -28.062 -9.125 1 97.88 290 GLN A C 1
ATOM 2159 O O . GLN A 1 290 ? -15.703 -28.922 -9.281 1 97.88 290 GLN A O 1
ATOM 2164 N N . ASN A 1 291 ? -17.875 -28.312 -9.32 1 98.44 291 ASN A N 1
ATOM 2165 C CA . ASN A 1 291 ? -18.312 -29.641 -9.734 1 98.44 291 ASN A CA 1
ATOM 2166 C C . ASN A 1 291 ? -18 -29.906 -11.203 1 98.44 291 ASN A C 1
ATOM 2168 O O . ASN A 1 291 ? -18.266 -29.062 -12.062 1 98.44 291 ASN A O 1
ATOM 2172 N N . THR A 1 292 ? -17.438 -31.109 -11.477 1 98.56 292 THR A N 1
ATOM 2173 C CA . THR A 1 292 ? -17.375 -31.609 -12.844 1 98.56 292 THR A CA 1
ATOM 2174 C C . THR A 1 292 ? -18.703 -32.25 -13.242 1 98.56 292 THR A C 1
ATOM 2176 O O . THR A 1 292 ? -19.688 -32.156 -12.516 1 98.56 292 THR A O 1
ATOM 2179 N N . ASN A 1 293 ? -18.656 -32.906 -14.477 1 98.56 293 ASN A N 1
ATOM 2180 C CA . ASN A 1 293 ? -19.844 -33.625 -14.898 1 98.56 293 ASN A CA 1
ATOM 2181 C C . ASN A 1 293 ? -20.016 -34.938 -14.133 1 98.56 293 ASN A C 1
ATOM 2183 O O . ASN A 1 293 ? -21.078 -35.594 -14.203 1 98.56 293 ASN A O 1
ATOM 2187 N N . VAL A 1 294 ? -19.016 -35.406 -13.359 1 98.62 294 VAL A N 1
ATOM 2188 C CA . VAL A 1 294 ? -19.062 -36.656 -12.617 1 98.62 294 VAL A CA 1
ATOM 2189 C C . VAL A 1 294 ? -19.281 -36.375 -11.133 1 98.62 294 VAL A C 1
ATOM 2191 O O . VAL A 1 294 ? -18.469 -35.656 -10.508 1 98.62 294 VAL A O 1
ATOM 2194 N N . PRO A 1 295 ? -20.375 -36.906 -10.523 1 98.25 295 PRO A N 1
ATOM 2195 C CA . PRO A 1 295 ? -20.625 -36.688 -9.102 1 98.25 295 PRO A CA 1
ATOM 2196 C C . PRO A 1 295 ? -19.453 -37.094 -8.211 1 98.25 295 PRO A C 1
ATOM 2198 O O . PRO A 1 295 ? -18.906 -38.188 -8.398 1 98.25 295 PRO A O 1
ATOM 2201 N N . GLY A 1 296 ? -19.062 -36.156 -7.344 1 98.31 296 GLY A N 1
ATOM 2202 C CA . GLY A 1 296 ? -18 -36.469 -6.391 1 98.31 296 GLY A CA 1
ATOM 2203 C C . GLY A 1 296 ? -16.625 -36.125 -6.91 1 98.31 296 GLY A C 1
ATOM 2204 O O . GLY A 1 296 ? -15.633 -36.25 -6.188 1 98.31 296 GLY A O 1
ATOM 2205 N N . VAL A 1 297 ? -16.547 -35.688 -8.164 1 98.81 297 VAL A N 1
ATOM 2206 C CA . VAL A 1 297 ? -15.266 -35.281 -8.742 1 98.81 297 VAL A CA 1
ATOM 2207 C C . VAL A 1 297 ? -15.289 -33.781 -9.031 1 98.81 297 VAL A C 1
ATOM 2209 O O . VAL A 1 297 ? -16.219 -33.281 -9.664 1 98.81 297 VAL A O 1
ATOM 2212 N N . TYR A 1 298 ? -14.281 -33.062 -8.523 1 98.81 298 TYR A N 1
ATOM 2213 C CA . TYR A 1 298 ? -14.172 -31.594 -8.617 1 98.81 298 TYR A CA 1
ATOM 2214 C C . TYR A 1 298 ? -12.898 -31.188 -9.336 1 98.81 298 TYR A C 1
ATOM 2216 O O . TYR A 1 298 ? -11.953 -31.969 -9.445 1 98.81 298 TYR A O 1
ATOM 2224 N N . ALA A 1 299 ? -12.906 -30 -9.914 1 98.75 299 ALA A N 1
ATOM 2225 C CA . ALA A 1 299 ? -11.703 -29.391 -10.477 1 98.75 299 ALA A CA 1
ATOM 2226 C C . ALA A 1 299 ? -11.562 -27.938 -10.039 1 98.75 299 ALA A C 1
ATOM 2228 O O . ALA A 1 299 ? -12.555 -27.219 -9.891 1 98.75 299 ALA A O 1
ATOM 2229 N N . LEU A 1 300 ? -10.367 -27.516 -9.781 1 97.12 300 LEU A N 1
ATOM 2230 C CA . LEU A 1 300 ? -10.148 -26.109 -9.414 1 97.12 300 LEU A CA 1
ATOM 2231 C C . LEU A 1 300 ? -8.766 -25.641 -9.859 1 97.12 300 LEU A C 1
ATOM 2233 O O . LEU A 1 300 ? -7.922 -26.453 -10.234 1 97.12 300 LEU A O 1
ATOM 2237 N N . GLY A 1 301 ? -8.586 -24.297 -9.898 1 96.81 301 GLY A N 1
ATOM 2238 C CA . GLY A 1 301 ? -7.332 -23.688 -10.305 1 96.81 301 GLY A CA 1
ATOM 2239 C C . GLY A 1 301 ? -7.211 -23.531 -11.805 1 96.81 301 GLY A C 1
ATOM 2240 O O . GLY A 1 301 ? -8.211 -23.344 -12.5 1 96.81 301 GLY A O 1
ATOM 2241 N N . ASP A 1 302 ? -6 -23.625 -12.258 1 97.06 302 ASP A N 1
ATOM 2242 C CA . ASP A 1 302 ? -5.68 -23.234 -13.625 1 97.06 302 ASP A CA 1
ATOM 2243 C C . ASP A 1 302 ? -6.383 -24.125 -14.633 1 97.06 302 ASP A C 1
ATOM 2245 O O . ASP A 1 302 ? -6.711 -23.703 -15.742 1 97.06 302 ASP A O 1
ATOM 2249 N N . ILE A 1 303 ? -6.723 -25.328 -14.289 1 98.12 303 ILE A N 1
ATOM 2250 C CA . ILE A 1 303 ? -7.242 -26.297 -15.25 1 98.12 303 ILE A CA 1
ATOM 2251 C C . ILE A 1 303 ? -8.703 -25.969 -15.57 1 98.12 303 ILE A C 1
ATOM 2253 O O . ILE A 1 303 ? -9.281 -26.547 -16.5 1 98.12 303 ILE A O 1
ATOM 2257 N N . THR A 1 304 ? -9.281 -25.062 -14.773 1 97.44 304 THR A N 1
ATOM 2258 C CA . THR A 1 304 ? -10.68 -24.719 -15.016 1 97.44 304 THR A CA 1
ATOM 2259 C C . THR A 1 304 ? -10.781 -23.5 -15.93 1 97.44 304 THR A C 1
ATOM 2261 O O . THR A 1 304 ? -11.859 -23.188 -16.438 1 97.44 304 THR A O 1
ATOM 2264 N N . GLY A 1 305 ? -9.648 -22.75 -16.094 1 94 305 GLY A N 1
ATOM 2265 C CA . GLY A 1 305 ? -9.609 -21.594 -16.969 1 94 305 GLY A CA 1
ATOM 2266 C C . GLY A 1 305 ? -10.164 -20.328 -16.312 1 94 305 GLY A C 1
ATOM 2267 O O . GLY A 1 305 ? -10.109 -19.25 -16.891 1 94 305 GLY A O 1
ATOM 2268 N N . ARG A 1 306 ? -10.586 -20.406 -15.102 1 90.19 306 ARG A N 1
ATOM 2269 C CA . ARG A 1 306 ? -11.188 -19.266 -14.422 1 90.19 306 ARG A CA 1
ATOM 2270 C C . ARG A 1 306 ? -10.164 -18.516 -13.586 1 90.19 306 ARG A C 1
ATOM 2272 O O . ARG A 1 306 ? -9.703 -19.016 -12.555 1 90.19 306 ARG A O 1
ATOM 2279 N N . ASP A 1 307 ? -9.773 -17.234 -13.922 1 91.44 307 ASP A N 1
ATOM 2280 C CA . ASP A 1 307 ? -8.852 -16.391 -13.18 1 91.44 307 ASP A CA 1
ATOM 2281 C C . ASP A 1 307 ? -7.672 -17.188 -12.633 1 91.44 307 ASP A C 1
ATOM 2283 O O . ASP A 1 307 ? -7.574 -17.422 -11.43 1 91.44 307 ASP A O 1
ATOM 2287 N N . GLN A 1 308 ? -6.781 -17.562 -13.445 1 94.25 308 GLN A N 1
ATOM 2288 C CA . GLN A 1 308 ? -5.66 -18.453 -13.156 1 94.25 308 GLN A CA 1
ATOM 2289 C C . GLN A 1 308 ? -4.641 -17.766 -12.25 1 94.25 308 GLN A C 1
ATOM 2291 O O . GLN A 1 308 ? -3.529 -17.453 -12.68 1 94.25 308 GLN A O 1
ATOM 2296 N N . LEU A 1 309 ? -5.027 -17.531 -10.977 1 96 309 LEU A N 1
ATOM 2297 C CA . LEU A 1 309 ? -4.23 -16.906 -9.922 1 96 309 LEU A CA 1
ATOM 2298 C C . LEU A 1 309 ? -4.152 -17.797 -8.695 1 96 309 LEU A C 1
ATOM 2300 O O . LEU A 1 309 ? -5.133 -18.453 -8.328 1 96 309 LEU A O 1
ATOM 2304 N N . THR A 1 310 ? -3.025 -17.781 -8.023 1 96.94 310 THR A N 1
ATOM 2305 C CA . THR A 1 310 ? -2.775 -18.578 -6.828 1 96.94 310 THR A CA 1
ATOM 2306 C C . THR A 1 310 ? -3.848 -18.328 -5.773 1 96.94 310 THR A C 1
ATOM 2308 O O . THR A 1 310 ? -4.469 -19.266 -5.27 1 96.94 310 THR A O 1
ATOM 2311 N N . PRO A 1 311 ? -4.152 -17.062 -5.473 1 97.44 311 PRO A N 1
ATOM 2312 C CA . PRO A 1 311 ? -5.129 -16.828 -4.406 1 97.44 311 PRO A CA 1
ATOM 2313 C C . PRO A 1 311 ? -6.539 -17.266 -4.781 1 97.44 311 PRO A C 1
ATOM 2315 O O . PRO A 1 311 ? -7.348 -17.578 -3.904 1 97.44 311 PRO A O 1
ATOM 2318 N N . VAL A 1 312 ? -6.832 -17.328 -6.055 1 97.94 312 VAL A N 1
ATOM 2319 C CA . VAL A 1 312 ? -8.133 -17.797 -6.512 1 97.94 312 VAL A CA 1
ATOM 2320 C C . VAL A 1 312 ? -8.25 -19.297 -6.258 1 97.94 312 VAL A C 1
ATOM 2322 O O . VAL A 1 312 ? -9.258 -19.781 -5.73 1 97.94 312 VAL A O 1
ATOM 2325 N N . ALA A 1 313 ? -7.168 -20.031 -6.633 1 98.19 313 ALA A N 1
ATOM 2326 C CA . ALA A 1 313 ? -7.141 -21.484 -6.395 1 98.19 313 ALA A CA 1
ATOM 2327 C C . ALA A 1 313 ? -7.273 -21.797 -4.91 1 98.19 313 ALA A C 1
ATOM 2329 O O . ALA A 1 313 ? -8.023 -22.703 -4.523 1 98.19 313 ALA A O 1
ATOM 2330 N N . ILE A 1 314 ? -6.598 -21.062 -4.074 1 97.94 314 ILE A N 1
ATOM 2331 C CA . ILE A 1 314 ? -6.633 -21.266 -2.629 1 97.94 314 ILE A CA 1
ATOM 2332 C C . ILE A 1 314 ? -8.039 -21 -2.104 1 97.94 314 ILE A C 1
ATOM 2334 O O . ILE A 1 314 ? -8.602 -21.828 -1.374 1 97.94 314 ILE A O 1
ATOM 2338 N N . ALA A 1 315 ? -8.602 -19.875 -2.531 1 97.81 315 ALA A N 1
ATOM 2339 C CA . ALA A 1 315 ? -9.93 -19.484 -2.062 1 97.81 315 ALA A CA 1
ATOM 2340 C C . ALA A 1 315 ? -10.977 -20.516 -2.479 1 97.81 315 ALA A C 1
ATOM 2342 O O . ALA A 1 315 ? -11.836 -20.891 -1.677 1 97.81 315 ALA A O 1
ATOM 2343 N N . ALA A 1 316 ? -10.906 -20.938 -3.707 1 98.12 316 ALA A N 1
ATOM 2344 C CA . ALA A 1 316 ? -11.852 -21.938 -4.207 1 98.12 316 ALA A CA 1
ATOM 2345 C C . ALA A 1 316 ? -11.695 -23.266 -3.457 1 98.12 316 ALA A C 1
ATOM 2347 O O . ALA A 1 316 ? -12.695 -23.875 -3.068 1 98.12 316 ALA A O 1
ATOM 2348 N N . GLY A 1 317 ? -10.461 -23.688 -3.244 1 98.31 317 GLY A N 1
ATOM 2349 C CA . GLY A 1 317 ? -10.195 -24.938 -2.547 1 98.31 317 GLY A CA 1
ATOM 2350 C C . GLY A 1 317 ? -10.703 -24.938 -1.117 1 98.31 317 GLY A C 1
ATOM 2351 O O . GLY A 1 317 ? -11.312 -25.906 -0.67 1 98.31 317 GLY A O 1
ATOM 2352 N N . ARG A 1 318 ? -10.461 -23.891 -0.41 1 97.69 318 ARG A N 1
ATOM 2353 C CA . ARG A 1 318 ? -10.906 -23.797 0.975 1 97.69 318 ARG A CA 1
ATOM 2354 C C . ARG A 1 318 ? -12.43 -23.844 1.059 1 97.69 318 ARG A C 1
ATOM 2356 O O . ARG A 1 318 ? -12.992 -24.562 1.884 1 97.69 318 ARG A O 1
ATOM 2363 N N . ARG A 1 319 ? -13.109 -23.141 0.211 1 97.94 319 ARG A N 1
ATOM 2364 C CA . ARG A 1 319 ? -14.57 -23.062 0.232 1 97.94 319 ARG A CA 1
ATOM 2365 C C . ARG A 1 319 ? -15.18 -24.406 -0.177 1 97.94 319 ARG A C 1
ATOM 2367 O O . ARG A 1 319 ? -16.234 -24.797 0.328 1 97.94 319 ARG A O 1
ATOM 2374 N N . LEU A 1 320 ? -14.508 -25.047 -1.1 1 98.44 320 LEU A N 1
ATOM 2375 C CA . LEU A 1 320 ? -14.961 -26.375 -1.474 1 98.44 320 LEU A CA 1
ATOM 2376 C C . LEU A 1 320 ? -14.93 -27.328 -0.275 1 98.44 320 LEU A C 1
ATOM 2378 O O . LEU A 1 320 ? -15.898 -28.031 -0.012 1 98.44 320 LEU A O 1
ATOM 2382 N N . ALA A 1 321 ? -13.852 -27.328 0.464 1 98.5 321 ALA A N 1
ATOM 2383 C CA . ALA A 1 321 ? -13.734 -28.188 1.644 1 98.5 321 ALA A CA 1
ATOM 2384 C C . ALA A 1 321 ? -14.797 -27.828 2.684 1 98.5 321 ALA A C 1
ATOM 2386 O O . ALA A 1 321 ? -15.398 -28.719 3.295 1 98.5 321 ALA A O 1
ATOM 2387 N N . GLU A 1 322 ? -14.977 -26.547 2.867 1 97.56 322 GLU A N 1
ATOM 2388 C CA . GLU A 1 322 ? -15.992 -26.094 3.816 1 97.56 322 GLU A CA 1
ATOM 2389 C C . GLU A 1 322 ? -17.375 -26.578 3.402 1 97.56 322 GLU A C 1
ATOM 2391 O O . GLU A 1 322 ? -18.188 -26.953 4.25 1 97.56 322 GLU A O 1
ATOM 2396 N N . ARG A 1 323 ? -17.641 -26.531 2.135 1 98 323 ARG A N 1
ATOM 2397 C CA . ARG A 1 323 ? -18.922 -26.984 1.62 1 98 323 ARG A CA 1
ATOM 2398 C C . ARG A 1 323 ? -19.094 -28.484 1.807 1 98 323 ARG A C 1
ATOM 2400 O O . ARG A 1 323 ? -20.156 -28.938 2.219 1 98 323 ARG A O 1
ATOM 2407 N N . LEU A 1 324 ? -18.078 -29.219 1.554 1 98.19 324 LEU A N 1
ATOM 2408 C CA . LEU A 1 324 ? -18.141 -30.672 1.572 1 98.19 324 LEU A CA 1
ATOM 2409 C C . LEU A 1 324 ? -18.188 -31.188 3.004 1 98.19 324 LEU A C 1
ATOM 2411 O O . LEU A 1 324 ? -18.859 -32.188 3.279 1 98.19 324 LEU A O 1
ATOM 2415 N N . PHE A 1 325 ? -17.5 -30.516 3.936 1 98.06 325 PHE A N 1
ATOM 2416 C CA . PHE A 1 325 ? -17.203 -31.219 5.172 1 98.06 325 PHE A CA 1
ATOM 2417 C C . PHE A 1 325 ? -17.609 -30.391 6.383 1 98.06 325 PHE A C 1
ATOM 2419 O O . PHE A 1 325 ? -17.531 -30.859 7.52 1 98.06 325 PHE A O 1
ATOM 2426 N N . ASP A 1 326 ? -17.969 -29.141 6.219 1 95.88 326 ASP A N 1
ATOM 2427 C CA . ASP A 1 326 ? -18.266 -28.297 7.367 1 95.88 326 ASP A CA 1
ATOM 2428 C C . ASP A 1 326 ? -19.719 -27.828 7.344 1 95.88 326 ASP A C 1
ATOM 2430 O O . ASP A 1 326 ? -20.078 -26.844 8 1 95.88 326 ASP A O 1
ATOM 2434 N N . GLY A 1 327 ? -20.531 -28.391 6.531 1 94.38 327 GLY A N 1
ATOM 2435 C CA . GLY A 1 327 ? -21.969 -28.141 6.531 1 94.38 327 GLY A CA 1
ATOM 2436 C C . GLY A 1 327 ? -22.344 -26.844 5.855 1 94.38 327 GLY A C 1
ATOM 2437 O O . GLY A 1 327 ? -23.5 -26.406 5.941 1 94.38 327 GLY A O 1
ATOM 2438 N N . GLN A 1 328 ? -21.422 -26.188 5.168 1 94.94 328 GLN A N 1
ATOM 2439 C CA . GLN A 1 328 ? -21.719 -24.953 4.457 1 94.94 328 GLN A CA 1
ATOM 2440 C C . GLN A 1 328 ? -22.109 -25.234 3.006 1 94.94 328 GLN A C 1
ATOM 2442 O O . GLN A 1 328 ? -21.359 -24.922 2.084 1 94.94 328 GLN A O 1
ATOM 2447 N N . SER A 1 329 ? -23.297 -25.609 2.783 1 94.25 329 SER A N 1
ATOM 2448 C CA . SER A 1 329 ? -23.734 -26.234 1.544 1 94.25 329 SER A CA 1
ATOM 2449 C C . SER A 1 329 ? -23.734 -25.25 0.388 1 94.25 329 SER A C 1
ATOM 2451 O O . SER A 1 329 ? -23.672 -25.641 -0.778 1 94.25 329 SER A O 1
ATOM 2453 N N . GLU A 1 330 ? -23.766 -23.984 0.694 1 95.38 330 GLU A N 1
ATOM 2454 C CA . GLU A 1 330 ? -23.844 -23 -0.374 1 95.38 330 GLU A CA 1
ATOM 2455 C C . GLU A 1 330 ? -22.5 -22.281 -0.552 1 95.38 330 GLU A C 1
ATOM 2457 O O . GLU A 1 330 ? -22.406 -21.312 -1.322 1 95.38 330 GLU A O 1
ATOM 2462 N N . ARG A 1 331 ? -21.5 -22.75 0.17 1 96 331 ARG A N 1
ATOM 2463 C CA . ARG A 1 331 ? -20.203 -22.078 0.153 1 96 331 ARG A CA 1
ATOM 2464 C C . ARG A 1 331 ? -19.547 -22.203 -1.22 1 96 331 ARG A C 1
ATOM 2466 O O . ARG A 1 331 ? -19.422 -23.297 -1.762 1 96 331 ARG A O 1
ATOM 2473 N N . LYS A 1 332 ? -19.25 -21.078 -1.89 1 97.12 332 LYS A N 1
ATOM 2474 C CA . LYS A 1 332 ? -18.562 -21.031 -3.178 1 97.12 332 LYS A CA 1
ATOM 2475 C C . LYS A 1 332 ? -17.812 -19.719 -3.348 1 97.12 332 LYS A C 1
ATOM 2477 O O . LYS A 1 332 ? -18.047 -18.766 -2.611 1 97.12 332 LYS A O 1
ATOM 2482 N N . LEU A 1 333 ? -16.859 -19.672 -4.223 1 96.88 333 LEU A N 1
ATOM 2483 C CA . LEU A 1 333 ? -16.109 -18.453 -4.527 1 96.88 333 LEU A CA 1
ATOM 2484 C C . LEU A 1 333 ? -16.875 -17.562 -5.492 1 96.88 333 LEU A C 1
ATOM 2486 O O . LEU A 1 333 ? -17.422 -18.031 -6.484 1 96.88 333 LEU A O 1
ATOM 2490 N N . ASP A 1 334 ? -16.984 -16.312 -5.105 1 96.19 334 ASP A N 1
ATOM 2491 C CA . ASP A 1 334 ? -17.453 -15.289 -6.023 1 96.19 334 ASP A CA 1
ATOM 2492 C C . ASP A 1 334 ? -16.312 -14.766 -6.891 1 96.19 334 ASP A C 1
ATOM 2494 O O . ASP A 1 334 ? -15.391 -14.125 -6.387 1 96.19 334 ASP A O 1
ATOM 2498 N N . TYR A 1 335 ? -16.391 -14.945 -8.211 1 95.88 335 TYR A N 1
ATOM 2499 C CA . TYR A 1 335 ? -15.297 -14.648 -9.117 1 95.88 335 TYR A CA 1
ATOM 2500 C C . TYR A 1 335 ? -15.359 -13.203 -9.594 1 95.88 335 TYR A C 1
ATOM 2502 O O . TYR A 1 335 ? -14.508 -12.75 -10.359 1 95.88 335 TYR A O 1
ATOM 2510 N N . ASP A 1 336 ? -16.359 -12.445 -9.109 1 95.62 336 ASP A N 1
ATOM 2511 C CA . ASP A 1 336 ? -16.438 -11.031 -9.484 1 95.62 336 ASP A CA 1
ATOM 2512 C C . ASP A 1 336 ? -15.438 -10.195 -8.695 1 95.62 336 ASP A C 1
ATOM 2514 O O . ASP A 1 336 ? -15.211 -10.438 -7.504 1 95.62 336 ASP A O 1
ATOM 2518 N N . ASN A 1 337 ? -14.836 -9.242 -9.406 1 98 337 ASN A N 1
ATOM 2519 C CA . ASN A 1 337 ? -13.977 -8.234 -8.797 1 98 337 ASN A CA 1
ATOM 2520 C C . ASN A 1 337 ? -12.805 -8.875 -8.055 1 98 337 ASN A C 1
ATOM 2522 O O . ASN A 1 337 ? -12.539 -8.555 -6.898 1 98 337 ASN A O 1
ATOM 2526 N N . ILE A 1 338 ? -12.203 -9.859 -8.703 1 98.25 338 ILE A N 1
ATOM 2527 C CA . ILE A 1 338 ? -10.961 -10.43 -8.203 1 98.25 338 ILE A CA 1
ATOM 2528 C C . ILE A 1 338 ? -9.805 -9.461 -8.453 1 98.25 338 ILE A C 1
ATOM 2530 O O . ILE A 1 338 ? -9.484 -9.148 -9.602 1 98.25 338 ILE A O 1
ATOM 2534 N N . PRO A 1 339 ? -9.172 -8.914 -7.332 1 98.62 339 PRO A N 1
ATOM 2535 C CA . PRO A 1 339 ? -8.016 -8.047 -7.555 1 98.62 339 PRO A CA 1
ATOM 2536 C C . PRO A 1 339 ? -6.793 -8.805 -8.07 1 98.62 339 PRO A C 1
ATOM 2538 O O . PRO A 1 339 ? -6.594 -9.969 -7.719 1 98.62 339 PRO A O 1
ATOM 2541 N N . THR A 1 340 ? -6.016 -8.164 -8.867 1 97.38 340 THR A N 1
ATOM 2542 C CA . THR A 1 340 ? -4.832 -8.812 -9.414 1 97.38 340 THR A CA 1
ATOM 2543 C C . THR A 1 340 ? -3.674 -7.828 -9.531 1 97.38 340 THR A C 1
ATOM 2545 O O . THR A 1 340 ? -3.883 -6.613 -9.516 1 97.38 340 THR A O 1
ATOM 2548 N N . VAL A 1 341 ? -2.479 -8.375 -9.539 1 98.31 341 VAL A N 1
ATOM 2549 C CA . VAL A 1 341 ? -1.271 -7.559 -9.602 1 98.31 341 VAL A CA 1
ATOM 2550 C C . VAL A 1 341 ? -0.297 -8.156 -10.617 1 98.31 341 VAL A C 1
ATOM 2552 O O . VAL A 1 341 ? -0.284 -9.375 -10.828 1 98.31 341 VAL A O 1
ATOM 2555 N N . VAL A 1 342 ? 0.39 -7.344 -11.352 1 98.5 342 VAL A N 1
ATOM 2556 C CA . VAL A 1 342 ? 1.58 -7.688 -12.125 1 98.5 342 VAL A CA 1
ATOM 2557 C C . VAL A 1 342 ? 2.805 -7.004 -11.523 1 98.5 342 VAL A C 1
ATOM 2559 O O . VAL A 1 342 ? 2.871 -5.773 -11.469 1 98.5 342 VAL A O 1
ATOM 2562 N N . PHE A 1 343 ? 3.752 -7.781 -11.102 1 98.5 343 PHE A N 1
ATOM 2563 C CA . PHE A 1 343 ? 4.938 -7.242 -10.453 1 98.5 343 PHE A CA 1
ATOM 2564 C C . PHE A 1 343 ? 5.934 -6.723 -11.484 1 98.5 343 PHE A C 1
ATOM 2566 O O . PHE A 1 343 ? 7.082 -7.168 -11.523 1 98.5 343 PHE A O 1
ATOM 2573 N N . ALA A 1 344 ? 5.461 -5.785 -12.258 1 98.44 344 ALA A N 1
ATOM 2574 C CA . ALA A 1 344 ? 6.297 -5.031 -13.188 1 98.44 344 ALA A CA 1
ATOM 2575 C C . ALA A 1 344 ? 7.148 -4 -12.453 1 98.44 344 ALA A C 1
ATOM 2577 O O . ALA A 1 344 ? 7.25 -4.035 -11.227 1 98.44 344 ALA A O 1
ATOM 2578 N N . HIS A 1 345 ? 7.887 -3.109 -13.219 1 97.62 345 HIS A N 1
ATOM 2579 C CA . HIS A 1 345 ? 8.672 -2.02 -12.656 1 97.62 345 HIS A CA 1
ATOM 2580 C C . HIS A 1 345 ? 8.203 -0.668 -13.18 1 97.62 345 HIS A C 1
ATOM 2582 O O . HIS A 1 345 ? 8.594 -0.254 -14.273 1 97.62 345 HIS A O 1
ATOM 2588 N N . PRO A 1 346 ? 7.379 0.005 -12.477 1 98.19 346 PRO A N 1
ATOM 2589 C CA . PRO A 1 346 ? 6.758 -0.348 -11.203 1 98.19 346 PRO A CA 1
ATOM 2590 C C . PRO A 1 346 ? 5.59 -1.322 -11.359 1 98.19 346 PRO A C 1
ATOM 2592 O O . PRO A 1 346 ? 5.152 -1.587 -12.484 1 98.19 346 PRO A O 1
ATOM 2595 N N . PRO A 1 347 ? 5.066 -1.878 -10.219 1 98.62 347 PRO A N 1
ATOM 2596 C CA . PRO A 1 347 ? 3.959 -2.832 -10.312 1 98.62 347 PRO A CA 1
ATOM 2597 C C . PRO A 1 347 ? 2.65 -2.178 -10.75 1 98.62 347 PRO A C 1
ATOM 2599 O O . PRO A 1 347 ? 2.525 -0.951 -10.703 1 98.62 347 PRO A O 1
ATOM 2602 N N . LEU A 1 348 ? 1.771 -2.941 -11.25 1 98.44 348 LEU A N 1
ATOM 2603 C CA . LEU A 1 348 ? 0.427 -2.457 -11.547 1 98.44 348 LEU A CA 1
ATOM 2604 C C . LEU A 1 348 ? -0.627 -3.449 -11.07 1 98.44 348 LEU A C 1
ATOM 2606 O O . LEU A 1 348 ? -0.353 -4.645 -10.953 1 98.44 348 LEU A O 1
ATOM 2610 N N . SER A 1 349 ? -1.729 -2.949 -10.68 1 98.56 349 SER A N 1
ATOM 2611 C CA . SER A 1 349 ? -2.818 -3.76 -10.141 1 98.56 349 SER A CA 1
ATOM 2612 C C . SER A 1 349 ? -4.176 -3.219 -10.578 1 98.56 349 SER A C 1
ATOM 2614 O O . SER A 1 349 ? -4.281 -2.072 -11.016 1 98.56 349 SER A O 1
ATOM 2616 N N . LYS A 1 350 ? -5.156 -4.051 -10.57 1 98.69 350 LYS A N 1
ATOM 2617 C CA . LYS A 1 350 ? -6.508 -3.637 -10.938 1 98.69 350 LYS A CA 1
ATOM 2618 C C . LYS A 1 350 ? -7.559 -4.469 -10.211 1 98.69 350 LYS A C 1
ATOM 2620 O O . LYS A 1 350 ? -7.266 -5.57 -9.734 1 98.69 350 LYS A O 1
ATOM 2625 N N . VAL A 1 351 ? -8.695 -3.969 -10.07 1 98.88 351 VAL A N 1
ATOM 2626 C CA . VAL A 1 351 ? -9.906 -4.684 -9.672 1 98.88 351 VAL A CA 1
ATOM 2627 C C . VAL A 1 351 ? -11.102 -4.137 -10.438 1 98.88 351 VAL A C 1
ATOM 2629 O O . VAL A 1 351 ? -11.211 -2.93 -10.664 1 98.88 351 VAL A O 1
ATOM 2632 N N . GLY A 1 352 ? -11.945 -5.023 -10.914 1 98.56 352 GLY A N 1
ATOM 2633 C CA . GLY A 1 352 ? -13.141 -4.617 -11.633 1 98.56 352 GLY A CA 1
ATOM 2634 C C . GLY A 1 352 ? -12.914 -4.434 -13.125 1 98.56 352 GLY A C 1
ATOM 2635 O O . GLY A 1 352 ? -12.016 -5.047 -13.695 1 98.56 352 GLY A O 1
ATOM 2636 N N . LEU A 1 353 ? -13.742 -3.637 -13.75 1 98.19 353 LEU A N 1
ATOM 2637 C CA . LEU A 1 353 ? -13.797 -3.514 -15.203 1 98.19 353 LEU A CA 1
ATOM 2638 C C . LEU A 1 353 ? -12.867 -2.406 -15.688 1 98.19 353 LEU A C 1
ATOM 2640 O O . LEU A 1 353 ? -12.773 -1.351 -15.062 1 98.19 353 LEU A O 1
ATOM 2644 N N . SER A 1 354 ? -12.188 -2.707 -16.766 1 98 354 SER A N 1
ATOM 2645 C CA . SER A 1 354 ? -11.562 -1.613 -17.5 1 98 354 SER A CA 1
ATOM 2646 C C . SER A 1 354 ? -12.609 -0.679 -18.109 1 98 354 SER A C 1
ATOM 2648 O O . SER A 1 354 ? -13.789 -1.023 -18.172 1 98 354 SER A O 1
ATOM 2650 N N . GLU A 1 355 ? -12.125 0.504 -18.5 1 97.12 355 GLU A N 1
ATOM 2651 C CA . GLU A 1 355 ? -13.062 1.454 -19.078 1 97.12 355 GLU A CA 1
ATOM 2652 C C . GLU A 1 355 ? -13.734 0.875 -20.312 1 97.12 355 GLU A C 1
ATOM 2654 O O . GLU A 1 355 ? -14.961 0.916 -20.453 1 97.12 355 GLU A O 1
ATOM 2659 N N . PRO A 1 356 ? -13.031 0.231 -21.266 1 96.12 356 PRO A N 1
ATOM 2660 C CA . PRO A 1 356 ? -13.703 -0.357 -22.438 1 96.12 356 PRO A CA 1
ATOM 2661 C C . PRO A 1 356 ? -14.672 -1.471 -22.047 1 96.12 356 PRO A C 1
ATOM 2663 O O . PRO A 1 356 ? -15.766 -1.555 -22.609 1 96.12 356 PRO A O 1
ATOM 2666 N N . GLU A 1 357 ? -14.328 -2.309 -21.109 1 96.75 357 GLU A N 1
ATOM 2667 C CA . GLU A 1 357 ? -15.234 -3.361 -20.656 1 96.75 357 GLU A CA 1
ATOM 2668 C C . GLU A 1 357 ? -16.5 -2.773 -20.047 1 96.75 357 GLU A C 1
ATOM 2670 O O . GLU A 1 357 ? -17.609 -3.287 -20.281 1 96.75 357 GLU A O 1
ATOM 2675 N N . ALA A 1 358 ? -16.297 -1.728 -19.219 1 96.81 358 ALA A N 1
ATOM 2676 C CA . ALA A 1 358 ? -17.438 -1.092 -18.578 1 96.81 358 ALA A CA 1
ATOM 2677 C C . ALA A 1 358 ? -18.375 -0.482 -19.609 1 96.81 358 ALA A C 1
ATOM 2679 O O . ALA A 1 358 ? -19.594 -0.585 -19.484 1 96.81 358 ALA A O 1
ATOM 2680 N N . ARG A 1 359 ? -17.797 0.151 -20.594 1 94 359 ARG A N 1
ATOM 2681 C CA . ARG A 1 359 ? -18.609 0.742 -21.656 1 94 359 ARG A CA 1
ATOM 2682 C C . ARG A 1 359 ? -19.406 -0.327 -22.391 1 94 359 ARG A C 1
ATOM 2684 O O . ARG A 1 359 ? -20.578 -0.129 -22.703 1 94 359 ARG A O 1
ATOM 2691 N N . GLU A 1 360 ? -18.797 -1.412 -22.656 1 95.25 360 GLU A N 1
ATOM 2692 C CA . GLU A 1 360 ? -19.438 -2.51 -23.375 1 95.25 360 GLU A CA 1
ATOM 2693 C C . GLU A 1 360 ? -20.547 -3.145 -22.531 1 95.25 360 GLU A C 1
ATOM 2695 O O . GLU A 1 360 ? -21.641 -3.408 -23.031 1 95.25 360 GLU A O 1
ATOM 2700 N N . ARG A 1 361 ? -20.344 -3.324 -21.297 1 95.5 361 ARG A N 1
ATOM 2701 C CA . ARG A 1 361 ? -21.234 -4.113 -20.438 1 95.5 361 ARG A CA 1
ATOM 2702 C C . ARG A 1 361 ? -22.328 -3.244 -19.828 1 95.5 361 ARG A C 1
ATOM 2704 O O . ARG A 1 361 ? -23.438 -3.717 -19.578 1 95.5 361 ARG A O 1
ATOM 2711 N N . LEU A 1 362 ? -21.969 -2.002 -19.516 1 93.06 362 LEU A N 1
ATOM 2712 C CA . LEU A 1 362 ? -22.875 -1.194 -18.703 1 93.06 362 LEU A CA 1
ATOM 2713 C C . LEU A 1 362 ? -23.406 -0.011 -19.5 1 93.06 362 LEU A C 1
ATOM 2715 O O . LEU A 1 362 ? -24.359 0.653 -19.078 1 93.06 362 LEU A O 1
ATOM 2719 N N . GLY A 1 363 ? -22.906 0.224 -20.656 1 84.56 363 GLY A N 1
ATOM 2720 C CA . GLY A 1 363 ? -23.344 1.333 -21.484 1 84.56 363 GLY A CA 1
ATOM 2721 C C . GLY A 1 363 ? -22.547 2.6 -21.266 1 84.56 363 GLY A C 1
ATOM 2722 O O . GLY A 1 363 ? -21.484 2.566 -20.641 1 84.56 363 GLY A O 1
ATOM 2723 N N . ASP A 1 364 ? -23.047 3.689 -21.734 1 74.19 364 ASP A N 1
ATOM 2724 C CA . ASP A 1 364 ? -22.234 4.883 -21.891 1 74.19 364 ASP A CA 1
ATOM 2725 C C . ASP A 1 364 ? -22.422 5.84 -20.719 1 74.19 364 ASP A C 1
ATOM 2727 O O . ASP A 1 364 ? -21.875 6.945 -20.703 1 74.19 364 ASP A O 1
ATOM 2731 N N . VAL A 1 365 ? -23.094 5.445 -19.797 1 86 365 VAL A N 1
ATOM 2732 C CA . VAL A 1 365 ? -23.266 6.34 -18.656 1 86 365 VAL A CA 1
ATOM 2733 C C . VAL A 1 365 ? -22.156 6.078 -17.641 1 86 365 VAL A C 1
ATOM 2735 O O . VAL A 1 365 ? -22.422 5.516 -16.562 1 86 365 VAL A O 1
ATOM 2738 N N . LEU A 1 366 ? -20.922 6.383 -18.062 1 94.12 366 LEU A N 1
ATOM 2739 C CA . LEU A 1 366 ? -19.75 6.238 -17.203 1 94.12 366 LEU A CA 1
ATOM 2740 C C . LEU A 1 366 ? -19.172 7.602 -16.844 1 94.12 366 LEU A C 1
ATOM 2742 O O . LEU A 1 366 ? -19.25 8.539 -17.641 1 94.12 366 LEU A O 1
ATOM 2746 N N . THR A 1 367 ? -18.75 7.797 -15.656 1 96.06 367 THR A N 1
ATOM 2747 C CA . THR A 1 367 ? -17.891 8.891 -15.219 1 96.06 367 THR A CA 1
ATOM 2748 C C . THR A 1 367 ? -16.5 8.383 -14.852 1 96.06 367 THR A C 1
ATOM 2750 O O . THR A 1 367 ? -16.359 7.574 -13.938 1 96.06 367 THR A O 1
ATOM 2753 N N . VAL A 1 368 ? -15.508 8.82 -15.57 1 97.56 368 VAL A N 1
ATOM 2754 C CA . VAL A 1 368 ? -14.156 8.312 -15.414 1 97.56 368 VAL A CA 1
ATOM 2755 C C . VAL A 1 368 ? -13.258 9.391 -14.812 1 97.56 368 VAL A C 1
ATOM 2757 O O . VAL A 1 368 ? -13.32 10.555 -15.219 1 97.56 368 VAL A O 1
ATOM 2760 N N . TYR A 1 369 ? -12.5 9.031 -13.758 1 98.12 369 TYR A N 1
ATOM 2761 C CA . TYR A 1 369 ? -11.492 9.891 -13.156 1 98.12 369 TYR A CA 1
ATOM 2762 C C . TYR A 1 369 ? -10.094 9.32 -13.367 1 98.12 369 TYR A C 1
ATOM 2764 O O . TYR A 1 369 ? -9.891 8.109 -13.273 1 98.12 369 TYR A O 1
ATOM 2772 N N . GLU A 1 370 ? -9.102 10.141 -13.711 1 98 370 GLU A N 1
ATOM 2773 C CA . GLU A 1 370 ? -7.734 9.688 -13.945 1 98 370 GLU A CA 1
ATOM 2774 C C . GLU A 1 370 ? -6.719 10.695 -13.398 1 98 370 GLU A C 1
ATOM 2776 O O . GLU A 1 370 ? -7.043 11.867 -13.203 1 98 370 GLU A O 1
ATOM 2781 N N . THR A 1 371 ? -5.586 10.211 -13.055 1 98.06 371 THR A N 1
ATOM 2782 C CA . THR A 1 371 ? -4.438 11.047 -12.727 1 98.06 371 THR A CA 1
ATOM 2783 C C . THR A 1 371 ? -3.139 10.375 -13.156 1 98.06 371 THR A C 1
ATOM 2785 O O . THR A 1 371 ? -3.107 9.164 -13.391 1 98.06 371 THR A O 1
ATOM 2788 N N . SER A 1 372 ? -2.121 11.094 -13.469 1 98.06 372 SER A N 1
ATOM 2789 C CA . SER A 1 372 ? -0.767 10.648 -13.789 1 98.06 372 SER A CA 1
ATOM 2790 C C . SER A 1 372 ? 0.274 11.586 -13.18 1 98.06 372 SER A C 1
ATOM 2792 O O . SER A 1 372 ? 0.119 12.805 -13.227 1 98.06 372 SER A O 1
ATOM 2794 N N . PHE A 1 373 ? 1.294 11.07 -12.531 1 97.56 373 PHE A N 1
ATOM 2795 C CA . PHE A 1 373 ? 2.295 11.891 -11.859 1 97.56 373 PHE A CA 1
ATOM 2796 C C . PHE A 1 373 ? 3.564 11.086 -11.602 1 97.56 373 PHE A C 1
ATOM 2798 O O . PHE A 1 373 ? 3.578 9.867 -11.758 1 97.56 373 PHE A O 1
ATOM 2805 N N . THR A 1 374 ? 4.664 11.766 -11.328 1 97.81 374 THR A N 1
ATOM 2806 C CA . THR A 1 374 ? 5.863 11.141 -10.773 1 97.81 374 THR A CA 1
ATOM 2807 C C . THR A 1 374 ? 5.867 11.242 -9.25 1 97.81 374 THR A C 1
ATOM 2809 O O . THR A 1 374 ? 5.805 12.336 -8.688 1 97.81 374 THR A O 1
ATOM 2812 N N . PRO A 1 375 ? 5.922 10.141 -8.555 1 97.81 375 PRO A N 1
ATOM 2813 C CA . PRO A 1 375 ? 5.836 10.164 -7.09 1 97.81 375 PRO A CA 1
ATOM 2814 C C . PRO A 1 375 ? 6.996 10.914 -6.441 1 97.81 375 PRO A C 1
ATOM 2816 O O . PRO A 1 375 ? 8.094 10.961 -7.004 1 97.81 375 PRO A O 1
ATOM 2819 N N . MET A 1 376 ? 6.75 11.398 -5.227 1 97.44 376 MET A N 1
ATOM 2820 C CA . MET A 1 376 ? 7.727 12.156 -4.445 1 97.44 376 MET A CA 1
ATOM 2821 C C . MET A 1 376 ? 8.969 11.312 -4.172 1 97.44 376 MET A C 1
ATOM 2823 O O . MET A 1 376 ? 10.062 11.844 -3.994 1 97.44 376 MET A O 1
ATOM 2827 N N . ARG A 1 377 ? 8.828 10 -4.23 1 97.94 377 ARG A N 1
ATOM 2828 C CA . ARG A 1 377 ? 9.938 9.078 -4.035 1 97.94 377 ARG A CA 1
ATOM 2829 C C . ARG A 1 377 ? 11.086 9.398 -4.977 1 97.94 377 ARG A C 1
ATOM 2831 O O . ARG A 1 377 ? 12.25 9.148 -4.652 1 97.94 377 ARG A O 1
ATOM 2838 N N . TYR A 1 378 ? 10.789 10.07 -6.098 1 98.12 378 TYR A N 1
ATOM 2839 C CA . TYR A 1 378 ? 11.789 10.336 -7.121 1 98.12 378 TYR A CA 1
ATOM 2840 C C . TYR A 1 378 ? 12.062 11.828 -7.246 1 98.12 378 TYR A C 1
ATOM 2842 O O . TYR A 1 378 ? 12.609 12.289 -8.25 1 98.12 378 TYR A O 1
ATOM 2850 N N . ALA A 1 379 ? 11.664 12.586 -6.23 1 97.25 379 ALA A N 1
ATOM 2851 C CA . ALA A 1 379 ? 11.688 14.047 -6.266 1 97.25 379 ALA A CA 1
ATOM 2852 C C . ALA A 1 379 ? 13.102 14.562 -6.508 1 97.25 379 ALA A C 1
ATOM 2854 O O . ALA A 1 379 ? 13.281 15.633 -7.098 1 97.25 379 ALA A O 1
ATOM 2855 N N . LEU A 1 380 ? 14.141 13.82 -6.047 1 98.06 380 LEU A N 1
ATOM 2856 C CA . LEU A 1 380 ? 15.516 14.305 -6.164 1 98.06 380 LEU A CA 1
ATOM 2857 C C . LEU A 1 380 ? 16.281 13.508 -7.207 1 98.06 380 LEU A C 1
ATOM 2859 O O . LEU A 1 380 ? 17.516 13.633 -7.309 1 98.06 380 LEU A O 1
ATOM 2863 N N . ASN A 1 381 ? 15.602 12.602 -7.891 1 97.75 381 ASN A N 1
ATOM 2864 C CA . ASN A 1 381 ? 16.203 11.875 -9 1 97.75 381 ASN A CA 1
ATOM 2865 C C . ASN A 1 381 ? 15.953 12.586 -10.336 1 97.75 381 ASN A C 1
ATOM 2867 O O . ASN A 1 381 ? 14.984 13.328 -10.469 1 97.75 381 ASN A O 1
ATOM 2871 N N . GLU A 1 382 ? 16.828 12.367 -11.305 1 93.12 382 GLU A N 1
ATOM 2872 C CA . GLU A 1 382 ? 16.656 12.961 -12.633 1 93.12 382 GLU A CA 1
ATOM 2873 C C . GLU A 1 382 ? 15.43 12.391 -13.344 1 93.12 382 GLU A C 1
ATOM 2875 O O . GLU A 1 382 ? 14.75 13.102 -14.078 1 93.12 382 GLU A O 1
ATOM 2880 N N . HIS A 1 383 ? 15.242 11.156 -13.094 1 91 383 HIS A N 1
ATOM 2881 C CA . HIS A 1 383 ? 14.109 10.461 -13.703 1 91 383 HIS A CA 1
ATOM 2882 C C . HIS A 1 383 ? 13.406 9.57 -12.688 1 91 383 HIS A C 1
ATOM 2884 O O . HIS A 1 383 ? 13.984 9.203 -11.664 1 91 383 HIS A O 1
ATOM 2890 N N . GLY A 1 384 ? 12.172 9.305 -12.898 1 94.75 384 GLY A N 1
ATOM 2891 C CA . GLY A 1 384 ? 11.352 8.359 -12.148 1 94.75 384 GLY A CA 1
ATOM 2892 C C . GLY A 1 384 ? 10.148 7.867 -12.938 1 94.75 384 GLY A C 1
ATOM 2893 O O . GLY A 1 384 ? 9.594 8.602 -13.758 1 94.75 384 GLY A O 1
ATOM 2894 N N . PRO A 1 385 ? 9.867 6.625 -12.711 1 97.81 385 PRO A N 1
ATOM 2895 C CA . PRO A 1 385 ? 8.703 6.109 -13.445 1 97.81 385 PRO A CA 1
ATOM 2896 C C . PRO A 1 385 ? 7.418 6.863 -13.125 1 97.81 385 PRO A C 1
ATOM 2898 O O . PRO A 1 385 ? 7.262 7.379 -12.016 1 97.81 385 PRO A O 1
ATOM 2901 N N . LYS A 1 386 ? 6.543 6.91 -14.117 1 98.25 386 LYS A N 1
ATOM 2902 C CA . LYS A 1 386 ? 5.223 7.512 -13.945 1 98.25 386 LYS A CA 1
ATOM 2903 C C . LYS A 1 386 ? 4.297 6.582 -13.164 1 98.25 386 LYS A C 1
ATOM 2905 O O . LYS A 1 386 ? 4.359 5.359 -13.32 1 98.25 386 LYS A O 1
ATOM 2910 N N . THR A 1 387 ? 3.504 7.195 -12.289 1 98.75 387 THR A N 1
ATOM 2911 C CA . THR A 1 387 ? 2.34 6.559 -11.688 1 98.75 387 THR A CA 1
ATOM 2912 C C . THR A 1 387 ? 1.054 7.031 -12.359 1 98.75 387 THR A C 1
ATOM 2914 O O . THR A 1 387 ? 0.92 8.211 -12.695 1 98.75 387 THR A O 1
ATOM 2917 N N . ALA A 1 388 ? 0.141 6.16 -12.609 1 98.88 388 ALA A N 1
ATOM 2918 C CA . ALA A 1 388 ? -1.178 6.512 -13.133 1 98.88 388 ALA A CA 1
ATOM 2919 C C . ALA A 1 388 ? -2.275 5.719 -12.43 1 98.88 388 ALA A C 1
ATOM 2921 O O . ALA A 1 388 ? -2.059 4.574 -12.023 1 98.88 388 ALA A O 1
ATOM 2922 N N . MET A 1 389 ? -3.393 6.359 -12.219 1 98.88 389 MET A N 1
ATOM 2923 C CA . MET A 1 389 ? -4.535 5.762 -11.531 1 98.88 389 MET A CA 1
ATOM 2924 C C . MET A 1 389 ? -5.84 6.137 -12.227 1 98.88 389 MET A C 1
ATOM 2926 O O . MET A 1 389 ? -5.953 7.223 -12.805 1 98.88 389 MET A O 1
ATOM 2930 N N . LYS A 1 390 ? -6.805 5.246 -12.172 1 98.62 390 LYS A N 1
ATOM 2931 C CA . LYS A 1 390 ? -8.094 5.477 -12.82 1 98.62 390 LYS A CA 1
ATOM 2932 C C . LYS A 1 390 ? -9.234 4.891 -12 1 98.62 390 LYS A C 1
ATOM 2934 O O . LYS A 1 390 ? -9.125 3.777 -11.484 1 98.62 390 LYS A O 1
ATOM 2939 N N . LEU A 1 391 ? -10.305 5.609 -11.828 1 98.88 391 LEU A N 1
ATOM 2940 C CA . LEU A 1 391 ? -11.602 5.133 -11.336 1 98.88 391 LEU A CA 1
ATOM 2941 C C . LEU A 1 391 ? -12.625 5.105 -12.461 1 98.88 391 LEU A C 1
ATOM 2943 O O . LEU A 1 391 ? -12.82 6.105 -13.164 1 98.88 391 LEU A O 1
ATOM 2947 N N . VAL A 1 392 ? -13.203 3.992 -12.641 1 98.56 392 VAL A N 1
ATOM 2948 C CA . VAL A 1 392 ? -14.344 3.867 -13.547 1 98.56 392 VAL A CA 1
ATOM 2949 C C . VAL A 1 392 ? -15.641 3.805 -12.742 1 98.56 392 VAL A C 1
ATOM 2951 O O . VAL A 1 392 ? -15.859 2.865 -11.977 1 98.56 392 VAL A O 1
ATOM 2954 N N . CYS A 1 393 ? -16.531 4.777 -12.906 1 98 393 CYS A N 1
ATOM 2955 C CA . CYS A 1 393 ? -17.781 4.859 -12.156 1 98 393 CYS A CA 1
ATOM 2956 C C . CYS A 1 393 ? -18.984 4.719 -13.078 1 98 393 CYS A C 1
ATOM 2958 O O . CYS A 1 393 ? -18.969 5.25 -14.188 1 98 393 CYS A O 1
ATOM 2960 N N . ALA A 1 394 ? -20.016 3.986 -12.609 1 96.62 394 ALA A N 1
ATOM 2961 C CA . ALA A 1 394 ? -21.172 3.703 -13.453 1 96.62 394 ALA A CA 1
ATOM 2962 C C . ALA A 1 394 ? -22.453 4.18 -12.797 1 96.62 394 ALA A C 1
ATOM 2964 O O . ALA A 1 394 ? -22.625 4.055 -11.578 1 96.62 394 ALA A O 1
ATOM 2965 N N . GLY A 1 395 ? -23.391 4.734 -13.641 1 94.31 395 GLY A N 1
ATOM 2966 C CA . GLY A 1 395 ? -24.734 5.066 -13.203 1 94.31 395 GLY A CA 1
ATOM 2967 C C . GLY A 1 395 ? -24.812 6.395 -12.477 1 94.31 395 GLY A C 1
ATOM 2968 O O . GLY A 1 395 ? -23.797 7.051 -12.25 1 94.31 395 GLY A O 1
ATOM 2969 N N . PRO A 1 396 ? -26.031 6.777 -12.164 1 93.88 396 PRO A N 1
ATOM 2970 C CA . PRO A 1 396 ? -26.234 8.062 -11.492 1 93.88 396 PRO A CA 1
ATOM 2971 C C . PRO A 1 396 ? -25.609 8.102 -10.094 1 93.88 396 PRO A C 1
ATOM 2973 O O . PRO A 1 396 ? -25.219 9.172 -9.625 1 93.88 396 PRO A O 1
ATOM 2976 N N . GLU A 1 397 ? -25.516 6.934 -9.5 1 95.44 397 GLU A N 1
ATOM 2977 C CA . GLU A 1 397 ? -24.938 6.875 -8.164 1 95.44 397 GLU A CA 1
ATOM 2978 C C . GLU A 1 397 ? -23.406 6.816 -8.219 1 95.44 397 GLU A C 1
ATOM 2980 O O . GLU A 1 397 ? -22.75 6.883 -7.188 1 95.44 397 GLU A O 1
ATOM 2985 N N . GLN A 1 398 ? -22.922 6.609 -9.391 1 96.88 398 GLN A N 1
ATOM 2986 C CA . GLN A 1 398 ? -21.484 6.516 -9.633 1 96.88 398 GLN A CA 1
ATOM 2987 C C . GLN A 1 398 ? -20.859 5.375 -8.828 1 96.88 398 GLN A C 1
ATOM 2989 O O . GLN A 1 398 ? -19.875 5.578 -8.109 1 96.88 398 GLN A O 1
ATOM 2994 N N . ARG A 1 399 ? -21.422 4.207 -9.016 1 98.25 399 ARG A N 1
ATOM 2995 C CA . ARG A 1 399 ? -20.812 3.008 -8.453 1 98.25 399 ARG A CA 1
ATOM 2996 C C . ARG A 1 399 ? -19.422 2.773 -9.047 1 98.25 399 ARG A C 1
ATOM 2998 O O . ARG A 1 399 ? -19.25 2.812 -10.266 1 98.25 399 ARG A O 1
ATOM 3005 N N . VAL A 1 400 ? -18.453 2.574 -8.172 1 98.81 400 VAL A N 1
ATOM 3006 C CA . VAL A 1 400 ? -17.109 2.303 -8.656 1 98.81 400 VAL A CA 1
ATOM 3007 C C . VAL A 1 400 ? -17.016 0.864 -9.156 1 98.81 400 VAL A C 1
ATOM 3009 O O . VAL A 1 400 ? -17.078 -0.08 -8.367 1 98.81 400 VAL A O 1
ATOM 3012 N N . VAL A 1 401 ? -16.781 0.713 -10.469 1 98.69 401 VAL A N 1
ATOM 3013 C CA . VAL A 1 401 ? -16.828 -0.625 -11.047 1 98.69 401 VAL A CA 1
ATOM 3014 C C . VAL A 1 401 ? -15.43 -1.029 -11.531 1 98.69 401 VAL A C 1
ATOM 3016 O O . VAL A 1 401 ? -15.234 -2.146 -12.016 1 98.69 401 VAL A O 1
ATOM 3019 N N . GLY A 1 402 ? -14.5 -0.143 -11.43 1 98.75 402 GLY A N 1
ATOM 3020 C CA . GLY A 1 402 ? -13.117 -0.434 -11.766 1 98.75 402 GLY A CA 1
ATOM 3021 C C . GLY A 1 402 ? -12.133 0.493 -11.078 1 98.75 402 GLY A C 1
ATOM 3022 O O . GLY A 1 402 ? -12.367 1.697 -10.977 1 98.75 402 GLY A O 1
ATOM 3023 N N . VAL A 1 403 ? -11.094 -0.029 -10.508 1 98.94 403 VAL A N 1
ATOM 3024 C CA . VAL A 1 403 ? -9.938 0.704 -9.992 1 98.94 403 VAL A CA 1
ATOM 3025 C C . VAL A 1 403 ? -8.656 0.174 -10.633 1 98.94 403 VAL A C 1
ATOM 3027 O O . VAL A 1 403 ? -8.383 -1.026 -10.57 1 98.94 403 VAL A O 1
ATOM 3030 N N . HIS A 1 404 ? -7.895 1.03 -11.281 1 98.94 404 HIS A N 1
ATOM 3031 C CA . HIS A 1 404 ? -6.68 0.672 -12 1 98.94 404 HIS A CA 1
ATOM 3032 C C . HIS A 1 404 ? -5.5 1.524 -11.547 1 98.94 404 HIS A C 1
ATOM 3034 O O . HIS A 1 404 ? -5.598 2.752 -11.484 1 98.94 404 HIS A O 1
ATOM 3040 N N . VAL A 1 405 ? -4.395 0.861 -11.195 1 98.94 405 VAL A N 1
ATOM 3041 C CA . VAL A 1 405 ? -3.252 1.589 -10.648 1 98.94 405 VAL A CA 1
ATOM 3042 C C . VAL A 1 405 ? -1.956 1.023 -11.227 1 98.94 405 VAL A C 1
ATOM 3044 O O . VAL A 1 405 ? -1.771 -0.194 -11.281 1 98.94 405 VAL A O 1
ATOM 3047 N N . ILE A 1 406 ? -1.063 1.839 -11.719 1 98.88 406 ILE A N 1
ATOM 3048 C CA . ILE A 1 406 ? 0.334 1.505 -11.969 1 98.88 406 ILE A CA 1
ATOM 3049 C C . ILE A 1 406 ? 1.241 2.475 -11.219 1 98.88 406 ILE A C 1
ATOM 3051 O O . ILE A 1 406 ? 1.026 3.689 -11.25 1 98.88 406 ILE A O 1
ATOM 3055 N N . GLY A 1 407 ? 2.156 1.995 -10.43 1 98.69 407 GLY A N 1
ATOM 3056 C CA . GLY A 1 407 ? 3.064 2.816 -9.648 1 98.69 407 GLY A CA 1
ATOM 3057 C C . GLY A 1 407 ? 3.574 2.119 -8.398 1 98.69 407 GLY A C 1
ATOM 3058 O O . GLY A 1 407 ? 3.086 1.045 -8.039 1 98.69 407 GLY A O 1
ATOM 3059 N N . ASP A 1 408 ? 4.516 2.748 -7.699 1 97.81 408 ASP A N 1
ATOM 3060 C CA . ASP A 1 408 ? 5.059 2.209 -6.457 1 97.81 408 ASP A CA 1
ATOM 3061 C C . ASP A 1 408 ? 3.947 1.917 -5.453 1 97.81 408 ASP A C 1
ATOM 3063 O O . ASP A 1 408 ? 3.092 2.768 -5.203 1 97.81 408 ASP A O 1
ATOM 3067 N N . GLY A 1 409 ? 3.973 0.656 -4.941 1 97.88 409 GLY A N 1
ATOM 3068 C CA . GLY A 1 409 ? 3.039 0.306 -3.881 1 97.88 409 GLY A CA 1
ATOM 3069 C C . GLY A 1 409 ? 1.698 -0.173 -4.402 1 97.88 409 GLY A C 1
ATOM 3070 O O . GLY A 1 409 ? 0.819 -0.543 -3.621 1 97.88 409 GLY A O 1
ATOM 3071 N N . ALA A 1 410 ? 1.52 -0.254 -5.734 1 98.5 410 ALA A N 1
ATOM 3072 C CA . ALA A 1 410 ? 0.25 -0.691 -6.309 1 98.5 410 ALA A CA 1
ATOM 3073 C C . ALA A 1 410 ? -0.099 -2.105 -5.855 1 98.5 410 ALA A C 1
ATOM 3075 O O . ALA A 1 410 ? -1.275 -2.461 -5.758 1 98.5 410 ALA A O 1
ATOM 3076 N N . ASP A 1 411 ? 0.914 -2.893 -5.531 1 98 411 ASP A N 1
ATOM 3077 C CA . ASP A 1 411 ? 0.741 -4.281 -5.121 1 98 411 ASP A CA 1
ATOM 3078 C C . ASP A 1 411 ? 0.147 -4.371 -3.717 1 98 411 ASP A C 1
ATOM 3080 O O . ASP A 1 411 ? -0.506 -5.355 -3.373 1 98 411 ASP A O 1
ATOM 3084 N N . GLU A 1 412 ? 0.323 -3.342 -2.887 1 98.44 412 GLU A N 1
ATOM 3085 C CA . GLU A 1 412 ? -0.212 -3.32 -1.529 1 98.44 412 GLU A CA 1
ATOM 3086 C C . GLU A 1 412 ? -1.467 -2.455 -1.445 1 98.44 412 GLU A C 1
ATOM 3088 O O . GLU A 1 412 ? -2.434 -2.818 -0.771 1 98.44 412 GLU A O 1
ATOM 3093 N N . MET A 1 413 ? -1.477 -1.379 -2.213 1 98.12 413 MET A N 1
ATOM 3094 C CA . MET A 1 413 ? -2.48 -0.329 -2.062 1 98.12 413 MET A CA 1
ATOM 3095 C C . MET A 1 413 ? -3.854 -0.82 -2.51 1 98.12 413 MET A C 1
ATOM 3097 O O . MET A 1 413 ? -4.875 -0.417 -1.95 1 98.12 413 MET A O 1
ATOM 3101 N N . LEU A 1 414 ? -3.91 -1.733 -3.469 1 98.81 414 LEU A N 1
ATOM 3102 C CA . LEU A 1 414 ? -5.168 -2.027 -4.148 1 98.81 414 LEU A CA 1
ATOM 3103 C C . LEU A 1 414 ? -6.047 -2.934 -3.291 1 98.81 414 LEU A C 1
ATOM 3105 O O . LEU A 1 414 ? -7.27 -2.951 -3.451 1 98.81 414 LEU A O 1
ATOM 3109 N N . GLN A 1 415 ? -5.426 -3.736 -2.4 1 98.88 415 GLN A N 1
ATOM 3110 C CA . GLN A 1 415 ? -6.145 -4.781 -1.678 1 98.88 415 GLN A CA 1
ATOM 3111 C C . GLN A 1 415 ? -7.352 -4.207 -0.942 1 98.88 415 GLN A C 1
ATOM 3113 O O . GLN A 1 415 ? -8.461 -4.742 -1.047 1 98.88 415 GLN A O 1
ATOM 3118 N N . GLY A 1 416 ? -7.117 -3.072 -0.189 1 98.88 416 GLY A N 1
ATOM 3119 C CA . GLY A 1 416 ? -8.219 -2.473 0.555 1 98.88 416 GLY A CA 1
ATOM 3120 C C . GLY A 1 416 ? -9.305 -1.908 -0.338 1 98.88 416 GLY A C 1
ATOM 3121 O O . GLY A 1 416 ? -10.492 -2.018 -0.024 1 98.88 416 GLY A O 1
ATOM 3122 N N . PHE A 1 417 ? -8.914 -1.299 -1.431 1 98.94 417 PHE A N 1
ATOM 3123 C CA . PHE A 1 417 ? -9.883 -0.768 -2.377 1 98.94 417 PHE A CA 1
ATOM 3124 C C . PHE A 1 417 ? -10.727 -1.89 -2.975 1 98.94 417 PHE A C 1
ATOM 3126 O O . PHE A 1 417 ? -11.906 -1.696 -3.271 1 98.94 417 PHE A O 1
ATOM 3133 N N . ALA A 1 418 ? -10.102 -3.076 -3.141 1 98.94 418 ALA A N 1
ATOM 3134 C CA . ALA A 1 418 ? -10.844 -4.223 -3.664 1 98.94 418 ALA A CA 1
ATOM 3135 C C . ALA A 1 418 ? -11.977 -4.621 -2.721 1 98.94 418 ALA A C 1
ATOM 3137 O O . ALA A 1 418 ? -13.062 -5.004 -3.168 1 98.94 418 ALA A O 1
ATOM 3138 N N . VAL A 1 419 ? -11.742 -4.547 -1.399 1 98.94 419 VAL A N 1
ATOM 3139 C CA . VAL A 1 419 ? -12.805 -4.816 -0.434 1 98.94 419 VAL A CA 1
ATOM 3140 C C . VAL A 1 419 ? -13.953 -3.832 -0.642 1 98.94 419 VAL A C 1
ATOM 3142 O O . VAL A 1 419 ? -15.117 -4.234 -0.711 1 98.94 419 VAL A O 1
ATOM 3145 N N . ALA A 1 420 ? -13.586 -2.521 -0.797 1 98.94 420 ALA A N 1
ATOM 3146 C CA . ALA A 1 420 ? -14.586 -1.476 -0.974 1 98.94 420 ALA A CA 1
ATOM 3147 C C . ALA A 1 420 ? -15.391 -1.696 -2.252 1 98.94 420 ALA A C 1
ATOM 3149 O O . ALA A 1 420 ? -16.625 -1.574 -2.252 1 98.94 420 ALA A O 1
ATOM 3150 N N . VAL A 1 421 ? -14.703 -2.037 -3.35 1 98.88 421 VAL A N 1
ATOM 3151 C CA . VAL A 1 421 ? -15.359 -2.25 -4.637 1 98.88 421 VAL A CA 1
ATOM 3152 C C . VAL A 1 421 ? -16.312 -3.434 -4.539 1 98.88 421 VAL A C 1
ATOM 3154 O O . VAL A 1 421 ? -17.453 -3.363 -5.02 1 98.88 421 VAL A O 1
ATOM 3157 N N . LYS A 1 422 ? -15.883 -4.5 -3.934 1 98.56 422 LYS A N 1
ATOM 3158 C CA . LYS A 1 422 ? -16.734 -5.68 -3.771 1 98.56 422 LYS A CA 1
ATOM 3159 C C . LYS A 1 422 ? -17.969 -5.359 -2.939 1 98.56 422 LYS A C 1
ATOM 3161 O O . LYS A 1 422 ? -19.031 -5.934 -3.162 1 98.56 422 LYS A O 1
ATOM 3166 N N . MET A 1 423 ? -17.875 -4.406 -2.027 1 98.56 423 MET A N 1
ATOM 3167 C CA . MET A 1 423 ? -18.984 -3.975 -1.181 1 98.56 423 MET A CA 1
ATOM 3168 C C . MET A 1 423 ? -19.953 -3.088 -1.96 1 98.56 423 MET A C 1
ATOM 3170 O O . MET A 1 423 ? -21.031 -2.742 -1.46 1 98.56 423 MET A O 1
ATOM 3174 N N . GLY A 1 424 ? -19.547 -2.619 -3.156 1 98.56 424 GLY A N 1
ATOM 3175 C CA . GLY A 1 424 ? -20.391 -1.75 -3.953 1 98.56 424 GLY A CA 1
ATOM 3176 C C . GLY A 1 424 ? -20.141 -0.275 -3.705 1 98.56 424 GLY A C 1
ATOM 3177 O O . GLY A 1 424 ? -21.062 0.541 -3.773 1 98.56 424 GLY A O 1
ATOM 3178 N N . ALA A 1 425 ? -18.922 0.11 -3.457 1 98.88 425 ALA A N 1
ATOM 3179 C CA . ALA A 1 425 ? -18.547 1.489 -3.15 1 98.88 425 ALA A CA 1
ATOM 3180 C C . ALA A 1 425 ? -18.938 2.426 -4.293 1 98.88 425 ALA A C 1
ATOM 3182 O O . ALA A 1 425 ? -18.891 2.043 -5.461 1 98.88 425 ALA A O 1
ATOM 3183 N N . THR A 1 426 ? -19.281 3.639 -3.943 1 98.69 426 THR A N 1
ATOM 3184 C CA . THR A 1 426 ? -19.547 4.715 -4.891 1 98.69 426 THR A CA 1
ATOM 3185 C C . THR A 1 426 ? -18.438 5.75 -4.863 1 98.69 426 THR A C 1
ATOM 3187 O O . THR A 1 426 ? -17.578 5.734 -3.965 1 98.69 426 THR A O 1
ATOM 3190 N N . LYS A 1 427 ? -18.469 6.605 -5.887 1 98.56 427 LYS A N 1
ATOM 3191 C CA . LYS A 1 427 ? -17.516 7.715 -5.902 1 98.56 427 LYS A CA 1
ATOM 3192 C C . LYS A 1 427 ? -17.641 8.562 -4.637 1 98.56 427 LYS A C 1
ATOM 3194 O O . LYS A 1 427 ? -16.641 9.062 -4.121 1 98.56 427 LYS A O 1
ATOM 3199 N N . ALA A 1 428 ? -18.812 8.758 -4.109 1 97.69 428 ALA A N 1
ATOM 3200 C CA . ALA A 1 428 ? -19.047 9.523 -2.885 1 97.69 428 ALA A CA 1
ATOM 3201 C C . ALA A 1 428 ? -18.359 8.867 -1.69 1 97.69 428 ALA A C 1
ATOM 3203 O O . ALA A 1 428 ? -17.859 9.562 -0.8 1 97.69 428 ALA A O 1
ATOM 3204 N N . ASP A 1 429 ? -18.344 7.52 -1.629 1 98.62 429 ASP A N 1
ATOM 3205 C CA . ASP A 1 429 ? -17.656 6.809 -0.556 1 98.62 429 ASP A CA 1
ATOM 3206 C C . ASP A 1 429 ? -16.172 7.109 -0.569 1 98.62 429 ASP A C 1
ATOM 3208 O O . ASP A 1 429 ? -15.562 7.32 0.484 1 98.62 429 ASP A O 1
ATOM 3212 N N . PHE A 1 430 ? -15.578 7.102 -1.773 1 98.75 430 PHE A N 1
ATOM 3213 C CA . PHE A 1 430 ? -14.172 7.465 -1.918 1 98.75 430 PHE A CA 1
ATOM 3214 C C . PHE A 1 430 ? -13.938 8.906 -1.485 1 98.75 430 PHE A C 1
ATOM 3216 O O . PHE A 1 430 ? -13.047 9.188 -0.686 1 98.75 430 PHE A O 1
ATOM 3223 N N . ASP A 1 431 ? -14.828 9.82 -1.902 1 97.25 431 ASP A N 1
ATOM 3224 C CA . ASP A 1 431 ? -14.672 11.25 -1.636 1 97.25 431 ASP A CA 1
ATOM 3225 C C . ASP A 1 431 ? -14.828 11.547 -0.147 1 97.25 431 ASP A C 1
ATOM 3227 O O . ASP A 1 431 ? -14.25 12.516 0.36 1 97.25 431 ASP A O 1
ATOM 3231 N N . ASN A 1 432 ? -15.555 10.742 0.543 1 97.06 432 ASN A N 1
ATOM 3232 C CA . ASN A 1 432 ? -15.867 11 1.944 1 97.06 432 ASN A CA 1
ATOM 3233 C C . ASN A 1 432 ? -14.805 10.414 2.871 1 97.06 432 ASN A C 1
ATOM 3235 O O . ASN A 1 432 ? -14.867 10.602 4.09 1 97.06 432 ASN A O 1
ATOM 3239 N N . THR A 1 433 ? -13.891 9.711 2.285 1 98.44 433 THR A N 1
ATOM 3240 C CA . THR A 1 433 ? -12.797 9.172 3.078 1 98.44 433 THR A CA 1
ATOM 3241 C C . THR A 1 433 ? -11.586 10.102 3.047 1 98.44 433 THR A C 1
ATOM 3243 O O . THR A 1 433 ? -11.094 10.461 1.974 1 98.44 433 THR A O 1
ATOM 3246 N N . VAL A 1 434 ? -11.094 10.508 4.258 1 98.5 434 VAL A N 1
ATOM 3247 C CA . VAL A 1 434 ? -9.961 11.43 4.348 1 98.5 434 VAL A CA 1
ATOM 3248 C C . VAL A 1 434 ? -8.695 10.742 3.846 1 98.5 434 VAL A C 1
ATOM 3250 O O . VAL A 1 434 ? -8.477 9.562 4.117 1 98.5 434 VAL A O 1
ATOM 3253 N N . ALA A 1 435 ? -7.848 11.422 3.184 1 98.38 435 ALA A N 1
ATOM 3254 C CA . ALA A 1 435 ? -6.625 10.891 2.594 1 98.38 435 ALA A CA 1
ATOM 3255 C C . ALA A 1 435 ? -5.559 10.648 3.662 1 98.38 435 ALA A C 1
ATOM 3257 O O . ALA A 1 435 ? -5.508 11.367 4.668 1 98.38 435 ALA A O 1
ATOM 3258 N N . ILE A 1 436 ? -4.75 9.641 3.441 1 98.19 436 ILE A N 1
ATOM 3259 C CA . ILE A 1 436 ? -3.449 9.531 4.09 1 98.19 436 ILE A CA 1
ATOM 3260 C C . ILE A 1 436 ? -2.41 10.312 3.297 1 98.19 436 ILE A C 1
ATOM 3262 O O . ILE A 1 436 ? -2.219 10.078 2.102 1 98.19 436 ILE A O 1
ATOM 3266 N N . HIS A 1 437 ? -1.742 11.242 3.959 1 97.12 437 HIS A N 1
ATOM 3267 C CA . HIS A 1 437 ? -0.857 12.18 3.279 1 97.12 437 HIS A CA 1
ATOM 3268 C C . HIS A 1 437 ? 0.512 12.227 3.949 1 97.12 437 HIS A C 1
ATOM 3270 O O . HIS A 1 437 ? 0.609 12.172 5.176 1 97.12 437 HIS A O 1
ATOM 3276 N N . PRO A 1 438 ? 1.604 12.305 3.207 1 96.62 438 PRO A N 1
ATOM 3277 C CA . PRO A 1 438 ? 1.599 12.18 1.748 1 96.62 438 PRO A CA 1
ATOM 3278 C C . PRO A 1 438 ? 1.771 10.742 1.275 1 96.62 438 PRO A C 1
ATOM 3280 O O . PRO A 1 438 ? 2.504 9.969 1.898 1 96.62 438 PRO A O 1
ATOM 3283 N N . GLY A 1 439 ? 1.124 10.312 0.269 1 96.56 439 GLY A N 1
ATOM 3284 C CA . GLY A 1 439 ? 1.243 9.023 -0.403 1 96.56 439 GLY A CA 1
ATOM 3285 C C . GLY A 1 439 ? 0.549 8.992 -1.751 1 96.56 439 GLY A C 1
ATOM 3286 O O . GLY A 1 439 ? -0.225 9.891 -2.08 1 96.56 439 GLY A O 1
ATOM 3287 N N . SER A 1 440 ? 0.813 8.023 -2.508 1 98.38 440 SER A N 1
ATOM 3288 C CA . SER A 1 440 ? 0.201 7.914 -3.828 1 98.38 440 SER A CA 1
ATOM 3289 C C . SER A 1 440 ? -1.271 7.527 -3.725 1 98.38 440 SER A C 1
ATOM 3291 O O . SER A 1 440 ? -2.096 7.988 -4.516 1 98.38 440 SER A O 1
ATOM 3293 N N . ALA A 1 441 ? -1.614 6.715 -2.744 1 98.62 441 ALA A N 1
ATOM 3294 C CA . ALA A 1 441 ? -2.963 6.168 -2.619 1 98.62 441 ALA A CA 1
ATOM 3295 C C . ALA A 1 441 ? -3.98 7.273 -2.359 1 98.62 441 ALA A C 1
ATOM 3297 O O . ALA A 1 441 ? -5.176 7.094 -2.605 1 98.62 441 ALA A O 1
ATOM 3298 N N . GLU A 1 442 ? -3.51 8.445 -1.833 1 98.31 442 GLU A N 1
ATOM 3299 C CA . GLU A 1 442 ? -4.426 9.539 -1.528 1 98.31 442 GLU A CA 1
ATOM 3300 C C . GLU A 1 442 ? -5.117 10.047 -2.789 1 98.31 442 GLU A C 1
ATOM 3302 O O . GLU A 1 442 ? -6.234 10.57 -2.725 1 98.31 442 GLU A O 1
ATOM 3307 N N . GLU A 1 443 ? -4.504 9.805 -3.943 1 98.38 443 GLU A N 1
ATOM 3308 C CA . GLU A 1 443 ? -5.066 10.281 -5.203 1 98.38 443 GLU A CA 1
ATOM 3309 C C . GLU A 1 443 ? -6.418 9.641 -5.484 1 98.38 443 GLU A C 1
ATOM 3311 O O . GLU A 1 443 ? -7.32 10.289 -6.02 1 98.38 443 GLU A O 1
ATOM 3316 N N . LEU A 1 444 ? -6.59 8.398 -5.07 1 98.75 444 LEU A N 1
ATOM 3317 C CA . LEU A 1 444 ? -7.816 7.664 -5.383 1 98.75 444 LEU A CA 1
ATOM 3318 C C . LEU A 1 444 ? -8.992 8.211 -4.586 1 98.75 444 LEU A C 1
ATOM 3320 O O . LEU A 1 444 ? -10.148 7.992 -4.953 1 98.75 444 LEU A O 1
ATOM 3324 N N . VAL A 1 445 ? -8.711 8.922 -3.482 1 98.56 445 VAL A N 1
ATOM 3325 C CA . VAL A 1 445 ? -9.812 9.461 -2.691 1 98.56 445 VAL A CA 1
ATOM 3326 C C . VAL A 1 445 ? -9.875 10.977 -2.854 1 98.56 445 VAL A C 1
ATOM 3328 O O . VAL A 1 445 ? -10.664 11.648 -2.182 1 98.56 445 VAL A O 1
ATOM 3331 N N . THR A 1 446 ? -9.008 11.562 -3.746 1 97.31 446 THR A N 1
ATOM 3332 C CA . THR A 1 446 ? -9.008 13.016 -3.895 1 97.31 446 THR A CA 1
ATOM 3333 C C . THR A 1 446 ? -9.234 13.414 -5.352 1 97.31 446 THR A C 1
ATOM 3335 O O . THR A 1 446 ? -9.219 14.594 -5.688 1 97.31 446 THR A O 1
ATOM 3338 N N . LEU A 1 447 ? -9.422 12.391 -6.258 1 96.31 447 LEU A N 1
ATOM 3339 C CA . LEU A 1 447 ? -9.766 12.711 -7.637 1 96.31 447 LEU A CA 1
ATOM 3340 C C . LEU A 1 447 ? -11.07 13.508 -7.703 1 96.31 447 LEU A C 1
ATOM 3342 O O . LEU A 1 447 ? -12.07 13.117 -7.098 1 96.31 447 LEU A O 1
ATOM 3346 N N . LYS A 1 448 ? -11.094 14.617 -8.438 1 89.06 448 LYS A N 1
ATOM 3347 C CA . LYS A 1 448 ? -12.273 15.469 -8.375 1 89.06 448 LYS A CA 1
ATOM 3348 C C . LYS A 1 448 ? -12.859 15.703 -9.766 1 89.06 448 LYS A C 1
ATOM 3350 O O . LYS A 1 448 ? -14.086 15.75 -9.93 1 89.06 448 LYS A O 1
ATOM 3355 N N . GLU A 1 449 ? -12 15.758 -10.75 1 91.81 449 GLU A N 1
ATOM 3356 C CA . GLU A 1 449 ? -12.469 16.156 -12.07 1 91.81 449 GLU A CA 1
ATOM 3357 C C . GLU A 1 449 ? -12.547 14.953 -13.016 1 91.81 449 GLU A C 1
ATOM 3359 O O . GLU A 1 449 ? -11.547 14.289 -13.266 1 91.81 449 GLU A O 1
ATOM 3364 N N . PRO A 1 450 ? -13.719 14.664 -13.484 1 95 450 PRO A N 1
ATOM 3365 C CA . PRO A 1 450 ? -13.828 13.57 -14.461 1 95 450 PRO A CA 1
ATOM 3366 C C . PRO A 1 450 ? -13.133 13.898 -15.781 1 95 450 PRO A C 1
ATOM 3368 O O . PRO A 1 450 ? -13.055 15.062 -16.172 1 95 450 PRO A O 1
ATOM 3371 N N . VAL A 1 451 ? -12.633 12.867 -16.359 1 93.44 451 VAL A N 1
ATOM 3372 C CA . VAL A 1 451 ? -12.055 13.039 -17.688 1 93.44 451 VAL A CA 1
ATOM 3373 C C . VAL A 1 451 ? -13.172 13.109 -18.734 1 93.44 451 VAL A C 1
ATOM 3375 O O . VAL A 1 451 ? -14.172 12.398 -18.625 1 93.44 451 VAL A O 1
ATOM 3378 N N . ARG A 1 452 ? -13.047 14.023 -19.625 1 83.31 452 ARG A N 1
ATOM 3379 C CA . ARG A 1 452 ? -14.047 14.164 -20.672 1 83.31 452 ARG A CA 1
ATOM 3380 C C . ARG A 1 452 ? -13.711 13.273 -21.875 1 83.31 452 ARG A C 1
ATOM 3382 O O . ARG A 1 452 ? -12.555 13.203 -22.297 1 83.31 452 ARG A O 1
ATOM 3389 N N . ARG A 1 453 ? -14.578 12.344 -22.141 1 76.19 453 ARG A N 1
ATOM 3390 C CA . ARG A 1 453 ? -14.445 11.508 -23.328 1 76.19 453 ARG A CA 1
ATOM 3391 C C . ARG A 1 453 ? -15.477 11.898 -24.391 1 76.19 453 ARG A C 1
ATOM 3393 O O . ARG A 1 453 ? -16.531 12.453 -24.062 1 76.19 453 ARG A O 1
ATOM 3400 N N . PRO A 1 454 ? -15.016 11.781 -25.734 1 66.31 454 PRO A N 1
ATOM 3401 C CA . PRO A 1 454 ? -16.047 12.039 -26.75 1 66.31 454 PRO A CA 1
ATOM 3402 C C . PRO A 1 454 ? -17.312 11.227 -26.516 1 66.31 454 PRO A C 1
ATOM 3404 O O . PRO A 1 454 ? -17.25 10.031 -26.234 1 66.31 454 PRO A O 1
ATOM 3407 N N . GLY A 1 455 ? -18.516 11.82 -26.406 1 61.09 455 GLY A N 1
ATOM 3408 C CA . GLY A 1 455 ? -19.797 11.148 -26.234 1 61.09 455 GLY A CA 1
ATOM 3409 C C . GLY A 1 455 ? -20.359 11.297 -24.828 1 61.09 455 GLY A C 1
ATOM 3410 O O . GLY A 1 455 ? -21.484 10.898 -24.562 1 61.09 455 GLY A O 1
ATOM 3411 N N . ASP A 1 456 ? -19.438 11.641 -23.906 1 64.38 456 ASP A N 1
ATOM 3412 C CA . ASP A 1 456 ? -19.922 11.844 -22.547 1 64.38 456 ASP A CA 1
ATOM 3413 C C . ASP A 1 456 ? -21.016 12.906 -22.516 1 64.38 456 ASP A C 1
ATOM 3415 O O . ASP A 1 456 ? -20.938 13.906 -23.234 1 64.38 456 ASP A O 1
ATOM 3419 N N . PRO A 1 457 ? -22.234 12.461 -22.031 1 59.16 457 PRO A N 1
ATOM 3420 C CA . PRO A 1 457 ? -23.219 13.531 -21.938 1 59.16 457 PRO A CA 1
ATOM 3421 C C . PRO A 1 457 ? -22.688 14.781 -21.25 1 59.16 457 PRO A C 1
ATOM 3423 O O . PRO A 1 457 ? -21.781 14.688 -20.406 1 59.16 457 PRO A O 1
ATOM 3426 N N . LEU A 1 458 ? -22.875 15.922 -21.922 1 52.16 458 LEU A N 1
ATOM 3427 C CA . LEU A 1 458 ? -22.453 17.172 -21.312 1 52.16 458 LEU A CA 1
ATOM 3428 C C . LEU A 1 458 ? -23 17.281 -19.891 1 52.16 458 LEU A C 1
ATOM 3430 O O . LEU A 1 458 ? -24.078 16.797 -19.594 1 52.16 458 LEU A O 1
ATOM 3434 N N . PRO A 1 459 ? -22.109 17.469 -18.953 1 49 459 PRO A N 1
ATOM 3435 C CA . PRO A 1 459 ? -22.641 17.641 -17.594 1 49 459 PRO A CA 1
ATOM 3436 C C . PRO A 1 459 ? -23.938 18.438 -17.562 1 49 459 PRO A C 1
ATOM 3438 O O . PRO A 1 459 ? -24.172 19.297 -18.406 1 49 459 PRO A O 1
ATOM 3441 N N . GLU A 1 460 ? -24.938 17.938 -17 1 44.47 460 GLU A N 1
ATOM 3442 C CA . GLU A 1 460 ? -26.219 18.594 -16.812 1 44.47 460 GLU A CA 1
ATOM 3443 C C . GLU A 1 460 ? -26.062 19.953 -16.141 1 44.47 460 GLU A C 1
ATOM 3445 O O . GLU A 1 460 ? -25.375 20.078 -15.133 1 44.47 460 GLU A O 1
ATOM 3450 N N . GLY A 1 461 ? -25.359 21.031 -16.484 1 37.06 461 GLY A N 1
ATOM 3451 C CA . GLY A 1 461 ? -25.234 22.453 -16.188 1 37.06 461 GLY A CA 1
ATOM 3452 C C . GLY A 1 461 ? -24.359 23.203 -17.172 1 37.06 461 GLY A C 1
ATOM 3453 O O . GLY A 1 461 ? -24.109 24.391 -17.016 1 37.06 461 GLY A O 1
ATOM 3454 N N . ALA A 1 462 ? -23.625 22.5 -17.891 1 39.88 462 ALA A N 1
ATOM 3455 C CA . ALA A 1 462 ? -22.875 23.234 -18.891 1 39.88 462 ALA A CA 1
ATOM 3456 C C . ALA A 1 462 ? -23.781 23.734 -20.016 1 39.88 462 ALA A C 1
ATOM 3458 O O . ALA A 1 462 ? -23.359 23.844 -21.172 1 39.88 462 ALA A O 1
ATOM 3459 N N . ALA A 1 463 ? -25.109 23.781 -20 1 30.05 463 ALA A N 1
ATOM 3460 C CA . ALA A 1 463 ? -25.781 24.641 -20.969 1 30.05 463 ALA A CA 1
ATOM 3461 C C . ALA A 1 463 ? -25.688 26.109 -20.562 1 30.05 463 ALA A C 1
ATOM 3463 O O . ALA A 1 463 ? -25.844 26.438 -19.375 1 30.05 463 ALA A O 1
ATOM 3464 N N . MET B 1 1 ? -8.648 53.156 2.838 1 64.88 1 MET B N 1
ATOM 3465 C CA . MET B 1 1 ? -9.852 52.5 2.309 1 64.88 1 MET B CA 1
ATOM 3466 C C . MET B 1 1 ? -9.836 51 2.613 1 64.88 1 MET B C 1
ATOM 3468 O O . MET B 1 1 ? -8.812 50.344 2.453 1 64.88 1 MET B O 1
ATOM 3472 N N . THR B 1 2 ? -10.914 50.562 3.25 1 82.62 2 THR B N 1
ATOM 3473 C CA . THR B 1 2 ? -11.047 49.156 3.609 1 82.62 2 THR B CA 1
ATOM 3474 C C . THR B 1 2 ? -11.453 48.344 2.398 1 82.62 2 THR B C 1
ATOM 3476 O O . THR B 1 2 ? -12.414 48.656 1.704 1 82.62 2 THR B O 1
ATOM 3479 N N . GLN B 1 3 ? -10.594 47.438 2.029 1 93.75 3 GLN B N 1
ATOM 3480 C CA . GLN B 1 3 ? -10.945 46.5 0.954 1 93.75 3 GLN B CA 1
ATOM 3481 C C . GLN B 1 3 ? -11.867 45.406 1.453 1 93.75 3 GLN B C 1
ATOM 3483 O O . GLN B 1 3 ? -11.641 44.812 2.523 1 93.75 3 GLN B O 1
ATOM 3488 N N . HIS B 1 4 ? -13.016 45.188 0.685 1 98.12 4 HIS B N 1
ATOM 3489 C CA . HIS B 1 4 ? -13.992 44.188 1.086 1 98.12 4 HIS B CA 1
ATOM 3490 C C . HIS B 1 4 ? -13.867 42.938 0.242 1 98.12 4 HIS B C 1
ATOM 3492 O O . HIS B 1 4 ? -13.695 43 -0.978 1 98.12 4 HIS B O 1
ATOM 3498 N N . PHE B 1 5 ? -13.922 41.75 0.842 1 98.75 5 PHE B N 1
ATOM 3499 C CA . PHE B 1 5 ? -13.82 40.469 0.202 1 98.75 5 PHE B CA 1
ATOM 3500 C C . PHE B 1 5 ? -15.023 39.594 0.559 1 98.75 5 PHE B C 1
ATOM 3502 O O . PHE B 1 5 ? -15.719 39.844 1.544 1 98.75 5 PHE B O 1
ATOM 3509 N N . ASP B 1 6 ? -15.336 38.625 -0.307 1 98.69 6 ASP B N 1
ATOM 3510 C CA . ASP B 1 6 ? -16.312 37.594 0.064 1 98.69 6 ASP B CA 1
ATOM 3511 C C . ASP B 1 6 ? -15.781 36.688 1.17 1 98.69 6 ASP B C 1
ATOM 3513 O O . ASP B 1 6 ? -16.531 36.281 2.07 1 98.69 6 ASP B O 1
ATOM 3517 N N . LEU B 1 7 ? -14.484 36.375 1.131 1 98.81 7 LEU B N 1
ATOM 3518 C CA . LEU B 1 7 ? -13.844 35.5 2.098 1 98.81 7 LEU B CA 1
ATOM 3519 C C . LEU B 1 7 ? -12.406 35.938 2.367 1 98.81 7 LEU B C 1
ATOM 3521 O O . LEU B 1 7 ? -11.672 36.281 1.438 1 98.81 7 LEU B O 1
ATOM 3525 N N . ILE B 1 8 ? -12.039 36 3.615 1 98.88 8 ILE B N 1
ATOM 3526 C CA . ILE B 1 8 ? -10.648 36.125 4.043 1 98.88 8 ILE B CA 1
ATOM 3527 C C . ILE B 1 8 ? -10.203 34.844 4.77 1 98.88 8 ILE B C 1
ATOM 3529 O O . ILE B 1 8 ? -10.867 34.406 5.711 1 98.88 8 ILE B O 1
ATOM 3533 N N . ALA B 1 9 ? -9.203 34.219 4.285 1 98.88 9 ALA B N 1
ATOM 3534 C CA . ALA B 1 9 ? -8.539 33.156 5.016 1 98.88 9 ALA B CA 1
ATOM 3535 C C . ALA B 1 9 ? -7.293 33.656 5.734 1 98.88 9 ALA B C 1
ATOM 3537 O O . ALA B 1 9 ? -6.395 34.219 5.105 1 98.88 9 ALA B O 1
ATOM 3538 N N . ILE B 1 10 ? -7.246 33.531 7.043 1 98.75 10 ILE B N 1
ATOM 3539 C CA . ILE B 1 10 ? -6.074 33.875 7.84 1 98.75 10 ILE B CA 1
ATOM 3540 C C . ILE B 1 10 ? -5.199 32.656 8.047 1 98.75 10 ILE B C 1
ATOM 3542 O O . ILE B 1 10 ? -5.551 31.766 8.828 1 98.75 10 ILE B O 1
ATOM 3546 N N . GLY B 1 11 ? -4.016 32.625 7.457 1 98.31 11 GLY B N 1
ATOM 3547 C CA . GLY B 1 11 ? -3.145 31.469 7.391 1 98.31 11 GLY B CA 1
ATOM 3548 C C . GLY B 1 11 ? -3.104 30.828 6.016 1 98.31 11 GLY B C 1
ATOM 3549 O O . GLY B 1 11 ? -4.133 30.391 5.504 1 98.31 11 GLY B O 1
ATOM 3550 N N . GLY B 1 12 ? -1.975 30.797 5.445 1 98.06 12 GLY B N 1
ATOM 3551 C CA . GLY B 1 12 ? -1.79 30.219 4.125 1 98.06 12 GLY B CA 1
ATOM 3552 C C . GLY B 1 12 ? -1.259 28.797 4.164 1 98.06 12 GLY B C 1
ATOM 3553 O O . GLY B 1 12 ? -0.448 28.406 3.32 1 98.06 12 GLY B O 1
ATOM 3554 N N . GLY B 1 13 ? -1.605 28.031 5.234 1 97.56 13 GLY B N 1
ATOM 3555 C CA . GLY B 1 13 ? -1.315 26.609 5.309 1 97.56 13 GLY B CA 1
ATOM 3556 C C . GLY B 1 13 ? -2.332 25.75 4.574 1 97.56 13 GLY B C 1
ATOM 3557 O O . GLY B 1 13 ? -3.1 26.266 3.754 1 97.56 13 GLY B O 1
ATOM 3558 N N . SER B 1 14 ? -2.408 24.484 4.883 1 96.94 14 SER B N 1
ATOM 3559 C CA . SER B 1 14 ? -3.197 23.5 4.145 1 96.94 14 SER B CA 1
ATOM 3560 C C . SER B 1 14 ? -4.684 23.859 4.18 1 96.94 14 SER B C 1
ATOM 3562 O O . SER B 1 14 ? -5.348 23.859 3.143 1 96.94 14 SER B O 1
ATOM 3564 N N . GLY B 1 15 ? -5.18 24.109 5.348 1 97.88 15 GLY B N 1
ATOM 3565 C CA . GLY B 1 15 ? -6.59 24.438 5.488 1 97.88 15 GLY B CA 1
ATOM 3566 C C . GLY B 1 15 ? -6.977 25.734 4.828 1 97.88 15 GLY B C 1
ATOM 3567 O O . GLY B 1 15 ? -7.961 25.812 4.09 1 97.88 15 GLY B O 1
ATOM 3568 N N . GLY B 1 16 ? -6.199 26.781 5.109 1 98.44 16 GLY B N 1
ATOM 3569 C CA . GLY B 1 16 ? -6.461 28.078 4.527 1 98.44 16 GLY B CA 1
ATOM 3570 C C . GLY B 1 16 ? -6.398 28.078 3.01 1 98.44 16 GLY B C 1
ATOM 3571 O O . GLY B 1 16 ? -7.273 28.656 2.348 1 98.44 16 GLY B O 1
ATOM 3572 N N . LEU B 1 17 ? -5.414 27.453 2.477 1 98.31 17 LEU B N 1
ATOM 3573 C CA . LEU B 1 17 ? -5.281 27.344 1.026 1 98.31 17 LEU B CA 1
ATOM 3574 C C . LEU B 1 17 ? -6.461 26.594 0.423 1 98.31 17 LEU B C 1
ATOM 3576 O O . LEU B 1 17 ? -6.973 26.969 -0.633 1 98.31 17 LEU B O 1
ATOM 3580 N N . ALA B 1 18 ? -6.891 25.547 1.074 1 98.12 18 ALA B N 1
ATOM 3581 C CA . ALA B 1 18 ? -7.969 24.703 0.551 1 98.12 18 ALA B CA 1
ATOM 3582 C C . ALA B 1 18 ? -9.273 25.5 0.44 1 98.12 18 ALA B C 1
ATOM 3584 O O . ALA B 1 18 ? -9.953 25.453 -0.587 1 98.12 18 ALA B O 1
ATOM 3585 N N . VAL B 1 19 ? -9.617 26.234 1.5 1 98.56 19 VAL B N 1
ATOM 3586 C CA . VAL B 1 19 ? -10.867 26.984 1.504 1 98.56 19 VAL B CA 1
ATOM 3587 C C . VAL B 1 19 ? -10.781 28.141 0.524 1 98.56 19 VAL B C 1
ATOM 3589 O O . VAL B 1 19 ? -11.742 28.438 -0.189 1 98.56 19 VAL B O 1
ATOM 3592 N N . ALA B 1 20 ? -9.625 28.797 0.473 1 98.62 20 ALA B N 1
ATOM 3593 C CA . ALA B 1 20 ? -9.414 29.922 -0.429 1 98.62 20 ALA B CA 1
ATOM 3594 C C . ALA B 1 20 ? -9.508 29.484 -1.888 1 98.62 20 ALA B C 1
ATOM 3596 O O . ALA B 1 20 ? -10.18 30.141 -2.693 1 98.62 20 ALA B O 1
ATOM 3597 N N . GLU B 1 21 ? -8.812 28.406 -2.193 1 97.88 21 GLU B N 1
ATOM 3598 C CA . GLU B 1 21 ? -8.812 27.875 -3.551 1 97.88 21 GLU B CA 1
ATOM 3599 C C . GLU B 1 21 ? -10.227 27.547 -4.02 1 97.88 21 GLU B C 1
ATOM 3601 O O . GLU B 1 21 ? -10.625 27.922 -5.121 1 97.88 21 GLU B O 1
ATOM 3606 N N . LYS B 1 22 ? -10.93 26.859 -3.197 1 97.69 22 LYS B N 1
ATOM 3607 C CA . LYS B 1 22 ? -12.273 26.422 -3.566 1 97.69 22 LYS B CA 1
ATOM 3608 C C . LYS B 1 22 ? -13.219 27.609 -3.703 1 97.69 22 LYS B C 1
ATOM 3610 O O . LYS B 1 22 ? -14.047 27.656 -4.617 1 97.69 22 LYS B O 1
ATOM 3615 N N . ALA B 1 23 ? -13.141 28.562 -2.828 1 98.56 23 ALA B N 1
ATOM 3616 C CA . ALA B 1 23 ? -13.953 29.766 -2.902 1 98.56 23 ALA B CA 1
ATOM 3617 C C . ALA B 1 23 ? -13.672 30.547 -4.184 1 98.56 23 ALA B C 1
ATOM 3619 O O . ALA B 1 23 ? -14.594 31 -4.859 1 98.56 23 ALA B O 1
ATOM 3620 N N . ALA B 1 24 ? -12.383 30.672 -4.473 1 98.38 24 ALA B N 1
ATOM 3621 C CA . ALA B 1 24 ? -11.992 31.359 -5.699 1 98.38 24 ALA B CA 1
ATOM 3622 C C . ALA B 1 24 ? -12.547 30.641 -6.93 1 98.38 24 ALA B C 1
ATOM 3624 O O . ALA B 1 24 ? -12.984 31.297 -7.887 1 98.38 24 ALA B O 1
ATOM 3625 N N . ALA B 1 25 ? -12.492 29.359 -6.879 1 95.69 25 ALA B N 1
ATOM 3626 C CA . ALA B 1 25 ? -13.008 28.562 -7.984 1 95.69 25 ALA B CA 1
ATOM 3627 C C . ALA B 1 25 ? -14.5 28.812 -8.195 1 95.69 25 ALA B C 1
ATOM 3629 O O . ALA B 1 25 ? -15.016 28.656 -9.305 1 95.69 25 ALA B O 1
ATOM 3630 N N . PHE B 1 26 ? -15.195 29.234 -7.145 1 97.19 26 PHE B N 1
ATOM 3631 C CA . PHE B 1 26 ? -16.609 29.547 -7.238 1 97.19 26 PHE B CA 1
ATOM 3632 C C . PHE B 1 26 ? -16.828 31 -7.629 1 97.19 26 PHE B C 1
ATOM 3634 O O . PHE B 1 26 ? -17.953 31.5 -7.578 1 97.19 26 PHE B O 1
ATOM 3641 N N . GLY B 1 27 ? -15.758 31.719 -7.934 1 97.5 27 GLY B N 1
ATOM 3642 C CA . GLY B 1 27 ? -15.844 33.094 -8.453 1 97.5 27 GLY B CA 1
ATOM 3643 C C . GLY B 1 27 ? -15.883 34.125 -7.359 1 97.5 27 GLY B C 1
ATOM 3644 O O . GLY B 1 27 ? -16.234 35.281 -7.613 1 97.5 27 GLY B O 1
ATOM 3645 N N . LYS B 1 28 ? -15.492 33.812 -6.18 1 98.5 28 LYS B N 1
ATOM 3646 C CA . LYS B 1 28 ? -15.57 34.75 -5.062 1 98.5 28 LYS B CA 1
ATOM 3647 C C . LYS B 1 28 ? -14.305 35.594 -4.969 1 98.5 28 LYS B C 1
ATOM 3649 O O . LYS B 1 28 ? -13.234 35.188 -5.422 1 98.5 28 LYS B O 1
ATOM 3654 N N . ARG B 1 29 ? -14.484 36.75 -4.469 1 98.62 29 ARG B N 1
ATOM 3655 C CA . ARG B 1 29 ? -13.328 37.594 -4.156 1 98.62 29 ARG B CA 1
ATOM 3656 C C . ARG B 1 29 ? -12.688 37.156 -2.842 1 98.62 29 ARG B C 1
ATOM 3658 O O . ARG B 1 29 ? -13.273 37.344 -1.772 1 98.62 29 ARG B O 1
ATOM 3665 N N . VAL B 1 30 ? -11.438 36.656 -2.941 1 98.81 30 VAL B N 1
ATOM 3666 C CA . VAL B 1 30 ? -10.828 36 -1.791 1 98.81 30 VAL B CA 1
ATOM 3667 C C . VAL B 1 30 ? -9.5 36.688 -1.454 1 98.81 30 VAL B C 1
ATOM 3669 O O . VAL B 1 30 ? -8.734 37.031 -2.352 1 98.81 30 VAL B O 1
ATOM 3672 N N . ALA B 1 31 ? -9.258 36.906 -0.162 1 98.75 31 ALA B N 1
ATOM 3673 C CA . ALA B 1 31 ? -7.941 37.312 0.343 1 98.75 31 ALA B CA 1
ATOM 3674 C C . ALA B 1 31 ? -7.34 36.188 1.208 1 98.75 31 ALA B C 1
ATOM 3676 O O . ALA B 1 31 ? -8.055 35.531 1.97 1 98.75 31 ALA B O 1
ATOM 3677 N N . LEU B 1 32 ? -6.078 35.969 1.043 1 98.69 32 LEU B N 1
ATOM 3678 C CA . LEU B 1 32 ? -5.293 35.031 1.827 1 98.69 32 LEU B CA 1
ATOM 3679 C C . LEU B 1 32 ? -4.16 35.719 2.559 1 98.69 32 LEU B C 1
ATOM 3681 O O . LEU B 1 32 ? -3.281 36.312 1.927 1 98.69 32 LEU B O 1
ATOM 3685 N N . ILE B 1 33 ? -4.195 35.688 3.889 1 98.5 33 ILE B N 1
ATOM 3686 C CA . ILE B 1 33 ? -3.205 36.406 4.699 1 98.5 33 ILE B CA 1
ATOM 3687 C C . ILE B 1 33 ? -2.182 35.406 5.242 1 98.5 33 ILE B C 1
ATOM 3689 O O . ILE B 1 33 ? -2.547 34.406 5.875 1 98.5 33 ILE B O 1
ATOM 3693 N N . GLU B 1 34 ? -0.96 35.562 5.016 1 97.75 34 GLU B N 1
ATOM 3694 C CA . GLU B 1 34 ? 0.119 34.688 5.48 1 97.75 34 GLU B CA 1
ATOM 3695 C C . GLU B 1 34 ? 1.398 35.5 5.727 1 97.75 34 GLU B C 1
ATOM 3697 O O . GLU B 1 34 ? 1.79 36.312 4.898 1 97.75 34 GLU B O 1
ATOM 3702 N N . SER B 1 35 ? 1.984 35.25 6.871 1 94.75 35 SER B N 1
ATOM 3703 C CA . SER B 1 35 ? 3.184 36 7.227 1 94.75 35 SER B CA 1
ATOM 3704 C C . SER B 1 35 ? 4.445 35.312 6.738 1 94.75 35 SER B C 1
ATOM 3706 O O . SER B 1 35 ? 5.523 35.906 6.699 1 94.75 35 SER B O 1
ATOM 3708 N N . LYS B 1 36 ? 4.371 34.031 6.367 1 94.31 36 LYS B N 1
ATOM 3709 C CA . LYS B 1 36 ? 5.5 33.219 5.906 1 94.31 36 LYS B CA 1
ATOM 3710 C C . LYS B 1 36 ? 5.238 32.656 4.52 1 94.31 36 LYS B C 1
ATOM 3712 O O . LYS B 1 36 ? 4.488 33.219 3.732 1 94.31 36 LYS B O 1
ATOM 3717 N N . ALA B 1 37 ? 5.973 31.625 4.16 1 95.69 37 ALA B N 1
ATOM 3718 C CA . ALA B 1 37 ? 5.781 30.969 2.865 1 95.69 37 ALA B CA 1
ATOM 3719 C C . ALA B 1 37 ? 4.457 30.203 2.83 1 95.69 37 ALA B C 1
ATOM 3721 O O . ALA B 1 37 ? 4.066 29.594 3.82 1 95.69 37 ALA B O 1
ATOM 3722 N N . LEU B 1 38 ? 3.789 30.234 1.68 1 97.25 38 LEU B N 1
ATOM 3723 C CA . LEU B 1 38 ? 2.557 29.484 1.511 1 97.25 38 LEU B CA 1
ATOM 3724 C C . LEU B 1 38 ? 2.816 27.984 1.66 1 97.25 38 LEU B C 1
ATOM 3726 O O . LEU B 1 38 ? 3.945 27.531 1.48 1 97.25 38 LEU B O 1
ATOM 3730 N N . GLY B 1 39 ? 1.76 27.281 2.045 1 96.19 39 GLY B N 1
ATOM 3731 C CA . GLY B 1 39 ? 1.848 25.844 2.217 1 96.19 39 GLY B CA 1
ATOM 3732 C C . GLY B 1 39 ? 1.877 25.422 3.672 1 96.19 39 GLY B C 1
ATOM 3733 O O . GLY B 1 39 ? 1.611 24.266 3.99 1 96.19 39 GLY B O 1
ATOM 3734 N N . GLY B 1 40 ? 2.238 26.406 4.551 1 95.69 40 GLY B N 1
ATOM 3735 C CA . GLY B 1 40 ? 2.197 26.156 5.98 1 95.69 40 GLY B CA 1
ATOM 3736 C C . GLY B 1 40 ? 3.215 25.125 6.434 1 95.69 40 GLY B C 1
ATOM 3737 O O . GLY B 1 40 ? 4.25 24.938 5.789 1 95.69 40 GLY B O 1
ATOM 3738 N N . THR B 1 41 ? 2.996 24.5 7.578 1 94.69 41 THR B N 1
ATOM 3739 C CA . THR B 1 41 ? 3.908 23.531 8.18 1 94.69 41 THR B CA 1
ATOM 3740 C C . THR B 1 41 ? 4.133 22.359 7.242 1 94.69 41 THR B C 1
ATOM 3742 O O . THR B 1 41 ? 5.273 21.922 7.035 1 94.69 41 THR B O 1
ATOM 3745 N N . CYS B 1 42 ? 3.113 21.875 6.656 1 95.94 42 CYS B N 1
ATOM 3746 C CA . CYS B 1 42 ? 3.186 20.672 5.836 1 95.94 42 CYS B CA 1
ATOM 3747 C C . CYS B 1 42 ? 4.238 20.812 4.746 1 95.94 42 CYS B C 1
ATOM 3749 O O . CYS B 1 42 ? 5.109 19.953 4.598 1 95.94 42 CYS B O 1
ATOM 3751 N N . VAL B 1 43 ? 4.207 21.891 4.008 1 97.12 43 VAL B N 1
ATOM 3752 C CA . VAL B 1 43 ? 5.07 22.094 2.846 1 97.12 43 VAL B CA 1
ATOM 3753 C C . VAL B 1 43 ? 6.465 22.531 3.305 1 97.12 43 VAL B C 1
ATOM 3755 O O . VAL B 1 43 ? 7.473 22.062 2.771 1 97.12 43 VAL B O 1
ATOM 3758 N N . ASN B 1 44 ? 6.543 23.312 4.316 1 97.56 44 ASN B N 1
ATOM 3759 C CA . ASN B 1 44 ? 7.77 24.062 4.582 1 97.56 44 ASN B CA 1
ATOM 3760 C C . ASN B 1 44 ? 8.617 23.375 5.648 1 97.56 44 ASN B C 1
ATOM 3762 O O . ASN B 1 44 ? 9.852 23.391 5.562 1 97.56 44 ASN B O 1
ATOM 3766 N N . VAL B 1 45 ? 7.98 22.766 6.676 1 96.5 45 VAL B N 1
ATOM 3767 C CA . VAL B 1 45 ? 8.758 22.219 7.785 1 96.5 45 VAL B CA 1
ATOM 3768 C C . VAL B 1 45 ? 8.031 21.031 8.383 1 96.5 45 VAL B C 1
ATOM 3770 O O . VAL B 1 45 ? 8.062 20.812 9.602 1 96.5 45 VAL B O 1
ATOM 3773 N N . GLY B 1 46 ? 7.344 20.281 7.555 1 96.25 46 GLY B N 1
ATOM 3774 C CA . GLY B 1 46 ? 6.566 19.172 8.07 1 96.25 46 GLY B CA 1
ATOM 3775 C C . GLY B 1 46 ? 6.523 17.984 7.121 1 96.25 46 GLY B C 1
ATOM 3776 O O . GLY B 1 46 ? 7.562 17.406 6.801 1 96.25 46 GLY B O 1
ATOM 3777 N N . CYS B 1 47 ? 5.336 17.734 6.609 1 96.56 47 CYS B N 1
ATOM 3778 C CA . CYS B 1 47 ? 5.031 16.5 5.891 1 96.56 47 CYS B CA 1
ATOM 3779 C C . CYS B 1 47 ? 5.945 16.344 4.684 1 96.56 47 CYS B C 1
ATOM 3781 O O . CYS B 1 47 ? 6.512 15.266 4.469 1 96.56 47 CYS B O 1
ATOM 3783 N N . VAL B 1 48 ? 6.16 17.359 3.904 1 97.75 48 VAL B N 1
ATOM 3784 C CA . VAL B 1 48 ? 6.836 17.234 2.615 1 97.75 48 VAL B CA 1
ATOM 3785 C C . VAL B 1 48 ? 8.344 17.109 2.832 1 97.75 48 VAL B C 1
ATOM 3787 O O . VAL B 1 48 ? 8.953 16.125 2.389 1 97.75 48 VAL B O 1
ATOM 3790 N N . PRO B 1 49 ? 9.008 18.047 3.514 1 98.25 49 PRO B N 1
ATOM 3791 C CA . PRO B 1 49 ? 10.453 17.875 3.721 1 98.25 49 PRO B CA 1
ATOM 3792 C C . PRO B 1 49 ? 10.781 16.609 4.496 1 98.25 49 PRO B C 1
ATOM 3794 O O . PRO B 1 49 ? 11.789 15.945 4.207 1 98.25 49 PRO B O 1
ATOM 3797 N N . LYS B 1 50 ? 10.008 16.328 5.48 1 98.06 50 LYS B N 1
ATOM 3798 C CA . LYS B 1 50 ? 10.227 15.094 6.242 1 98.06 50 LYS B CA 1
ATOM 3799 C C . LYS B 1 50 ? 10.133 13.867 5.348 1 98.06 50 LYS B C 1
ATOM 3801 O O . LYS B 1 50 ? 10.93 12.938 5.469 1 98.06 50 LYS B O 1
ATOM 3806 N N . LYS B 1 51 ? 9.164 13.836 4.473 1 98.44 51 LYS B N 1
ATOM 3807 C CA . LYS B 1 51 ? 8.977 12.68 3.6 1 98.44 51 LYS B CA 1
ATOM 3808 C C . LYS B 1 51 ? 10.141 12.531 2.631 1 98.44 51 LYS B C 1
ATOM 3810 O O . LYS B 1 51 ? 10.562 11.406 2.322 1 98.44 51 LYS B O 1
ATOM 3815 N N . VAL B 1 52 ? 10.648 13.617 2.109 1 98.38 52 VAL B N 1
ATOM 3816 C CA . VAL B 1 52 ? 11.836 13.57 1.263 1 98.38 52 VAL B CA 1
ATOM 3817 C C . VAL B 1 52 ? 12.984 12.914 2.021 1 98.38 52 VAL B C 1
ATOM 3819 O O . VAL B 1 52 ? 13.656 12.023 1.492 1 98.38 52 VAL B O 1
ATOM 3822 N N . MET B 1 53 ? 13.148 13.328 3.252 1 98.12 53 MET B N 1
ATOM 3823 C CA . MET B 1 53 ? 14.211 12.75 4.07 1 98.12 53 MET B CA 1
ATOM 3824 C C . MET B 1 53 ? 13.922 11.289 4.387 1 98.12 53 MET B C 1
ATOM 3826 O O . MET B 1 53 ? 14.836 10.469 4.469 1 98.12 53 MET B O 1
ATOM 3830 N N . TRP B 1 54 ? 12.711 11.008 4.613 1 98.31 54 TRP B N 1
ATOM 3831 C CA . TRP B 1 54 ? 12.273 9.641 4.867 1 98.31 54 TRP B CA 1
ATOM 3832 C C . TRP B 1 54 ? 12.625 8.734 3.697 1 98.31 54 TRP B C 1
ATOM 3834 O O . TRP B 1 54 ? 13.117 7.617 3.896 1 98.31 54 TRP B O 1
ATOM 3844 N N . TYR B 1 55 ? 12.414 9.18 2.455 1 98.38 55 TYR B N 1
ATOM 3845 C CA . TYR B 1 55 ? 12.781 8.406 1.273 1 98.38 55 TYR B CA 1
ATOM 3846 C C . TYR B 1 55 ? 14.289 8.203 1.208 1 98.38 55 TYR B C 1
ATOM 3848 O O . TYR B 1 55 ? 14.766 7.109 0.875 1 98.38 55 TYR B O 1
ATOM 3856 N N . ALA B 1 56 ? 15.008 9.242 1.514 1 98.38 56 ALA B N 1
ATOM 3857 C CA . ALA B 1 56 ? 16.469 9.117 1.548 1 98.38 56 ALA B CA 1
ATOM 3858 C C . ALA B 1 56 ? 16.906 8.055 2.551 1 98.38 56 ALA B C 1
ATOM 3860 O O . ALA B 1 56 ? 17.797 7.25 2.262 1 98.38 56 ALA B O 1
ATOM 3861 N N . SER B 1 57 ? 16.266 8.109 3.697 1 98.06 57 SER B N 1
ATOM 3862 C CA . SER B 1 57 ? 16.609 7.148 4.742 1 98.06 57 SER B CA 1
ATOM 3863 C C . SER B 1 57 ? 16.312 5.719 4.309 1 98.06 57 SER B C 1
ATOM 3865 O O . SER B 1 57 ? 17.047 4.793 4.629 1 98.06 57 SER B O 1
ATOM 3867 N N . HIS B 1 58 ? 15.273 5.516 3.547 1 97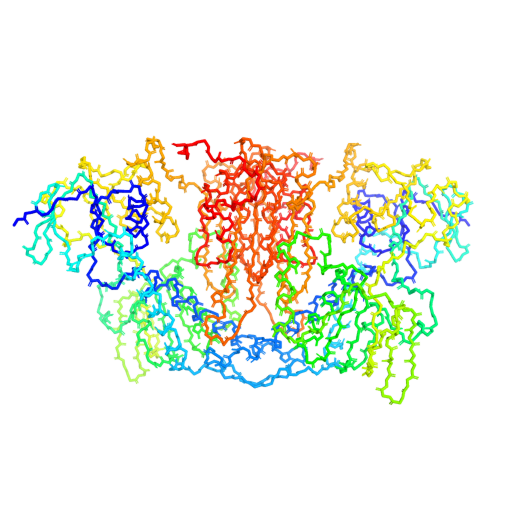.62 58 HIS B N 1
ATOM 3868 C CA . HIS B 1 58 ? 14.938 4.191 3.031 1 97.62 58 HIS B CA 1
ATOM 3869 C C . HIS B 1 58 ? 15.93 3.748 1.967 1 97.62 58 HIS B C 1
ATOM 3871 O O . HIS B 1 58 ? 16.234 2.557 1.853 1 97.62 58 HIS B O 1
ATOM 3877 N N . LEU B 1 59 ? 16.375 4.68 1.165 1 97.88 59 LEU B N 1
ATOM 3878 C CA . LEU B 1 59 ? 17.422 4.363 0.198 1 97.88 59 LEU B CA 1
ATOM 3879 C C . LEU B 1 59 ? 18.703 3.93 0.904 1 97.88 59 LEU B C 1
ATOM 3881 O O . LEU B 1 59 ? 19.359 2.988 0.469 1 97.88 59 LEU B O 1
ATOM 3885 N N . ALA B 1 60 ? 19.016 4.617 2.014 1 97.94 60 ALA B N 1
ATOM 3886 C CA . ALA B 1 60 ? 20.188 4.23 2.805 1 97.94 60 ALA B CA 1
ATOM 3887 C C . ALA B 1 60 ? 20.047 2.805 3.33 1 97.94 60 ALA B C 1
ATOM 3889 O O . ALA B 1 60 ? 20.984 2.016 3.273 1 97.94 60 ALA B O 1
ATOM 3890 N N . GLU B 1 61 ? 18.891 2.49 3.805 1 97 61 GLU B N 1
ATOM 3891 C CA . GLU B 1 61 ? 18.609 1.141 4.289 1 97 61 GLU B CA 1
ATOM 3892 C C . GLU B 1 61 ? 18.734 0.115 3.164 1 97 61 GLU B C 1
ATOM 3894 O O . GLU B 1 61 ? 19.281 -0.969 3.363 1 97 61 GLU B O 1
ATOM 3899 N N . ALA B 1 62 ? 18.234 0.427 1.998 1 97.31 62 ALA B N 1
ATOM 3900 C CA . ALA B 1 62 ? 18.281 -0.472 0.848 1 97.31 62 ALA B CA 1
ATOM 3901 C C . ALA B 1 62 ? 19.719 -0.766 0.438 1 97.31 62 ALA B C 1
ATOM 3903 O O . ALA B 1 62 ? 20.062 -1.905 0.107 1 97.31 62 ALA B O 1
ATOM 3904 N N . VAL B 1 63 ? 20.547 0.268 0.444 1 97.75 63 VAL B N 1
ATOM 3905 C CA . VAL B 1 63 ? 21.953 0.098 0.103 1 97.75 63 VAL B CA 1
ATOM 3906 C C . VAL B 1 63 ? 22.594 -0.911 1.052 1 97.75 63 VAL B C 1
ATOM 3908 O O . VAL B 1 63 ? 23.359 -1.782 0.62 1 97.75 63 VAL B O 1
ATOM 3911 N N . ARG B 1 64 ? 22.203 -0.844 2.318 1 96.44 64 ARG B N 1
ATOM 3912 C CA . ARG B 1 64 ? 22.766 -1.737 3.324 1 96.44 64 ARG B CA 1
ATOM 3913 C C . ARG B 1 64 ? 22.234 -3.154 3.164 1 96.44 64 ARG B C 1
ATOM 3915 O O . ARG B 1 64 ? 22.938 -4.129 3.43 1 96.44 64 ARG B O 1
ATOM 3922 N N . ASP B 1 65 ? 21.016 -3.281 2.672 1 97.06 65 ASP B N 1
ATOM 3923 C CA . ASP B 1 65 ? 20.359 -4.578 2.561 1 97.06 65 ASP B CA 1
ATOM 3924 C C . ASP B 1 65 ? 20.766 -5.293 1.276 1 97.06 65 ASP B C 1
ATOM 3926 O O . ASP B 1 65 ? 20.656 -6.52 1.181 1 97.06 65 ASP B O 1
ATOM 3930 N N . ALA B 1 66 ? 21.219 -4.59 0.257 1 98.12 66 ALA B N 1
ATOM 3931 C CA . ALA B 1 66 ? 21.375 -5.055 -1.12 1 98.12 66 ALA B CA 1
ATOM 3932 C C . ALA B 1 66 ? 22.328 -6.246 -1.194 1 98.12 66 ALA B C 1
ATOM 3934 O O . ALA B 1 66 ? 22.016 -7.25 -1.843 1 98.12 66 ALA B O 1
ATOM 3935 N N . PRO B 1 67 ? 23.406 -6.242 -0.405 1 97.81 67 PRO B N 1
ATOM 3936 C CA . PRO B 1 67 ? 24.344 -7.359 -0.528 1 97.81 67 PRO B CA 1
ATOM 3937 C C . PRO B 1 67 ? 23.734 -8.695 -0.103 1 97.81 67 PRO B C 1
ATOM 3939 O O . PRO B 1 67 ? 24.109 -9.742 -0.637 1 97.81 67 PRO B O 1
ATOM 3942 N N . GLY B 1 68 ? 22.766 -8.672 0.822 1 97.56 68 GLY B N 1
ATOM 3943 C CA . GLY B 1 68 ? 22.109 -9.883 1.25 1 97.56 68 GLY B CA 1
ATOM 3944 C C . GLY B 1 68 ? 21.375 -10.594 0.122 1 97.56 68 GLY B C 1
ATOM 3945 O O . GLY B 1 68 ? 21.234 -11.82 0.142 1 97.56 68 GLY B O 1
ATOM 3946 N N . PHE B 1 69 ? 21.031 -9.859 -0.943 1 98.19 69 PHE B N 1
ATOM 3947 C CA . PHE B 1 69 ? 20.312 -10.398 -2.086 1 98.19 69 PHE B CA 1
ATOM 3948 C C . PHE B 1 69 ? 21.25 -10.594 -3.275 1 98.19 69 PHE B C 1
ATOM 3950 O O . PHE B 1 69 ? 20.781 -10.812 -4.398 1 98.19 69 PHE B O 1
ATOM 3957 N N . GLY B 1 70 ? 22.484 -10.414 -3.055 1 97.5 70 GLY B N 1
ATOM 3958 C CA . GLY B 1 70 ? 23.453 -10.602 -4.117 1 97.5 70 GLY B CA 1
ATOM 3959 C C . GLY B 1 70 ? 23.656 -9.367 -4.977 1 97.5 70 GLY B C 1
ATOM 3960 O O . GLY B 1 70 ? 24.328 -9.43 -6.008 1 97.5 70 GLY B O 1
ATOM 3961 N N . VAL B 1 71 ? 23.109 -8.25 -4.621 1 97.69 71 VAL B N 1
ATOM 3962 C CA . VAL B 1 71 ? 23.328 -6.988 -5.316 1 97.69 71 VAL B CA 1
ATOM 3963 C C . VAL B 1 71 ? 24.578 -6.309 -4.754 1 97.69 71 VAL B C 1
ATOM 3965 O O . VAL B 1 71 ? 24.641 -5.988 -3.566 1 97.69 71 VAL B O 1
ATOM 3968 N N . GLN B 1 72 ? 25.516 -6.129 -5.559 1 96 72 GLN B N 1
ATOM 3969 C CA . GLN B 1 72 ? 26.75 -5.496 -5.129 1 96 72 GLN B CA 1
ATOM 3970 C C . GLN B 1 72 ? 26.531 -4.027 -4.773 1 96 72 GLN B C 1
ATOM 3972 O O . GLN B 1 72 ? 26.125 -3.232 -5.625 1 96 72 GLN B O 1
ATOM 3977 N N . ALA B 1 73 ? 26.812 -3.758 -3.518 1 96.56 73 ALA B N 1
ATOM 3978 C CA . ALA B 1 73 ? 26.578 -2.389 -3.059 1 96.56 73 ALA B CA 1
ATOM 3979 C C . ALA B 1 73 ? 27.5 -2.049 -1.887 1 96.56 73 ALA B C 1
ATOM 3981 O O . ALA B 1 73 ? 27.812 -2.914 -1.065 1 96.56 73 ALA B O 1
ATOM 3982 N N . SER B 1 74 ? 28.016 -0.875 -1.851 1 95.12 74 SER B N 1
ATOM 3983 C CA . SER B 1 74 ? 28.734 -0.303 -0.719 1 95.12 74 SER B CA 1
ATOM 3984 C C . SER B 1 74 ? 28.281 1.128 -0.443 1 95.12 74 SER B C 1
ATOM 3986 O O . SER B 1 74 ? 27.781 1.81 -1.339 1 95.12 74 SER B O 1
ATOM 3988 N N . GLY B 1 75 ? 28.438 1.491 0.768 1 92.75 75 GLY B N 1
ATOM 3989 C CA . GLY B 1 75 ? 28 2.816 1.174 1 92.75 75 GLY B CA 1
ATOM 3990 C C . GLY B 1 75 ? 26.844 2.783 2.17 1 92.75 75 GLY B C 1
ATOM 3991 O O . GLY B 1 75 ? 26.812 1.927 3.057 1 92.75 75 GLY B O 1
ATOM 3992 N N . GLY B 1 76 ? 26.016 3.906 2.078 1 86.94 76 GLY B N 1
ATOM 3993 C CA . GLY B 1 76 ? 24.859 4 2.951 1 86.94 76 GLY B CA 1
ATOM 3994 C C . GLY B 1 76 ? 24.922 5.188 3.895 1 86.94 76 GLY B C 1
ATOM 3995 O O . GLY B 1 76 ? 23.938 5.504 4.559 1 86.94 76 GLY B O 1
ATOM 3996 N N . THR B 1 77 ? 26.062 5.891 3.744 1 91.12 77 THR B N 1
ATOM 3997 C CA . THR B 1 77 ? 26.141 7.086 4.574 1 91.12 77 THR B CA 1
ATOM 3998 C C . THR B 1 77 ? 25.578 8.297 3.842 1 91.12 77 THR B C 1
ATOM 4000 O O . THR B 1 77 ? 25.516 8.312 2.611 1 91.12 77 THR B O 1
ATOM 4003 N N . LEU B 1 78 ? 25.203 9.273 4.617 1 96 78 LEU B N 1
ATOM 4004 C CA . LEU B 1 78 ? 24.484 10.414 4.051 1 96 78 LEU B CA 1
ATOM 4005 C C . LEU B 1 78 ? 25.438 11.602 3.865 1 96 78 LEU B C 1
ATOM 4007 O O . LEU B 1 78 ? 26.188 11.945 4.777 1 96 78 LEU B O 1
ATOM 4011 N N . ASP B 1 79 ? 25.438 12.094 2.693 1 96.94 79 ASP B N 1
ATOM 4012 C CA . ASP B 1 79 ? 25.875 13.461 2.467 1 96.94 79 ASP B CA 1
ATOM 4013 C C . ASP B 1 79 ? 24.781 14.461 2.822 1 96.94 79 ASP B C 1
ATOM 4015 O O . ASP B 1 79 ? 23.984 14.844 1.964 1 96.94 79 ASP B O 1
ATOM 4019 N N . TRP B 1 80 ? 24.859 14.93 4.078 1 97.5 80 TRP B N 1
ATOM 4020 C CA . TRP B 1 80 ? 23.766 15.719 4.637 1 97.5 80 TRP B CA 1
ATOM 4021 C C . TRP B 1 80 ? 23.578 17.016 3.854 1 97.5 80 TRP B C 1
ATOM 4023 O O . TRP B 1 80 ? 22.469 17.344 3.438 1 97.5 80 TRP B O 1
ATOM 4033 N N . PRO B 1 81 ? 24.609 17.75 3.514 1 97.31 81 PRO B N 1
ATOM 4034 C CA . PRO B 1 81 ? 24.422 18.984 2.76 1 97.31 81 PRO B CA 1
ATOM 4035 C C . PRO B 1 81 ? 23.766 18.766 1.396 1 97.31 81 PRO B C 1
ATOM 4037 O O . PRO B 1 81 ? 22.922 19.547 0.973 1 97.31 81 PRO B O 1
ATOM 4040 N N . ARG B 1 82 ? 24.188 17.734 0.802 1 97.12 82 ARG B N 1
ATOM 4041 C CA . ARG B 1 82 ? 23.609 17.438 -0.509 1 97.12 82 ARG B CA 1
ATOM 4042 C C . ARG B 1 82 ? 22.125 17.141 -0.406 1 97.12 82 ARG B C 1
ATOM 4044 O O . ARG B 1 82 ? 21.328 17.656 -1.208 1 97.12 82 ARG B O 1
ATOM 4051 N N . LEU B 1 83 ? 21.703 16.312 0.543 1 97.94 83 LEU B N 1
ATOM 4052 C CA . LEU B 1 83 ? 20.297 16.016 0.741 1 97.94 83 LEU B CA 1
ATOM 4053 C C . LEU B 1 83 ? 19.5 17.281 1.057 1 97.94 83 LEU B C 1
ATOM 4055 O O . LEU B 1 83 ? 18.438 17.5 0.486 1 97.94 83 LEU B O 1
ATOM 4059 N N . VAL B 1 84 ? 20.031 18.094 1.941 1 97.88 84 VAL B N 1
ATOM 4060 C CA . VAL B 1 84 ? 19.344 19.297 2.395 1 97.88 84 VAL B CA 1
ATOM 4061 C C . VAL B 1 84 ? 19.188 20.266 1.226 1 97.88 84 VAL B C 1
ATOM 4063 O O . VAL B 1 84 ? 18.125 20.875 1.055 1 97.88 84 VAL B O 1
ATOM 4066 N N . ALA B 1 85 ? 20.219 20.375 0.412 1 97.94 85 ALA B N 1
ATOM 4067 C CA . ALA B 1 85 ? 20.141 21.25 -0.76 1 97.94 85 ALA B CA 1
ATOM 4068 C C . ALA B 1 85 ? 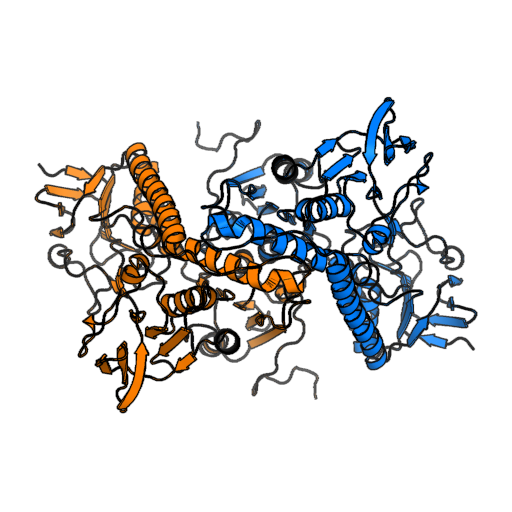19.047 20.766 -1.716 1 97.94 85 ALA B C 1
ATOM 4070 O O . ALA B 1 85 ? 18.281 21.578 -2.252 1 97.94 85 ALA B O 1
ATOM 4071 N N . GLY B 1 86 ? 19.016 19.469 -1.974 1 98.19 86 GLY B N 1
ATOM 4072 C CA . GLY B 1 86 ? 17.969 18.906 -2.818 1 98.19 86 GLY B CA 1
ATOM 4073 C C . GLY B 1 86 ? 16.578 19.109 -2.264 1 98.19 86 GLY B C 1
ATOM 4074 O O . GLY B 1 86 ? 15.664 19.516 -2.99 1 98.19 86 GLY B O 1
ATOM 4075 N N . ARG B 1 87 ? 16.406 18.812 -0.98 1 98.19 87 ARG B N 1
ATOM 4076 C CA . ARG B 1 87 ? 15.133 18.984 -0.294 1 98.19 87 ARG B CA 1
ATOM 4077 C C . ARG B 1 87 ? 14.664 20.438 -0.384 1 98.19 87 ARG B C 1
ATOM 4079 O O . ARG B 1 87 ? 13.5 20.703 -0.71 1 98.19 87 ARG B O 1
ATOM 4086 N N . ASP B 1 88 ? 15.586 21.344 -0.158 1 97.94 88 ASP B N 1
ATOM 4087 C CA . ASP B 1 88 ? 15.234 22.766 -0.154 1 97.94 88 ASP B CA 1
ATOM 4088 C C . ASP B 1 88 ? 14.852 23.234 -1.554 1 97.94 88 ASP B C 1
ATOM 4090 O O . ASP B 1 88 ? 13.953 24.062 -1.709 1 97.94 88 ASP B O 1
ATOM 4094 N N . ARG B 1 89 ? 15.562 22.75 -2.553 1 98 89 ARG B N 1
ATOM 4095 C CA . ARG B 1 89 ? 15.195 23.062 -3.93 1 98 89 ARG B CA 1
ATOM 4096 C C . ARG B 1 89 ? 13.789 22.562 -4.246 1 98 89 ARG B C 1
ATOM 4098 O O . ARG B 1 89 ? 13.008 23.266 -4.895 1 98 89 ARG B O 1
ATOM 4105 N N . TYR B 1 90 ? 13.516 21.422 -3.824 1 97.94 90 TYR B N 1
ATOM 4106 C CA . TYR B 1 90 ? 12.203 20.844 -4.035 1 97.94 90 TYR B CA 1
ATOM 4107 C C . TYR B 1 90 ? 11.117 21.672 -3.361 1 97.94 90 TYR B C 1
ATOM 4109 O O . TYR B 1 90 ? 10.086 21.969 -3.969 1 97.94 90 TYR B O 1
ATOM 4117 N N . ILE B 1 91 ? 11.297 22.047 -2.109 1 98.06 91 ILE B N 1
ATOM 4118 C CA . ILE B 1 91 ? 10.359 22.875 -1.354 1 98.06 91 ILE B CA 1
ATOM 4119 C C . ILE B 1 91 ? 10.203 24.234 -2.033 1 98.06 91 ILE B C 1
ATOM 4121 O O . ILE B 1 91 ? 9.086 24.734 -2.168 1 98.06 91 ILE B O 1
ATOM 4125 N N . GLY B 1 92 ? 11.344 24.766 -2.441 1 97.88 92 GLY B N 1
ATOM 4126 C CA . GLY B 1 92 ? 11.289 26.031 -3.156 1 97.88 92 GLY B CA 1
ATOM 4127 C C . GLY B 1 92 ? 10.422 25.984 -4.395 1 97.88 92 GLY B C 1
ATOM 4128 O O . GLY B 1 92 ? 9.688 26.922 -4.684 1 97.88 92 GLY B O 1
ATOM 4129 N N . ALA B 1 93 ? 10.516 24.922 -5.109 1 97.69 93 ALA B N 1
ATOM 4130 C CA . ALA B 1 93 ? 9.688 24.734 -6.297 1 97.69 93 ALA B CA 1
ATOM 4131 C C . ALA B 1 93 ? 8.203 24.688 -5.934 1 97.69 93 ALA B C 1
ATOM 4133 O O . ALA B 1 93 ? 7.363 25.234 -6.652 1 97.69 93 ALA B O 1
ATOM 4134 N N . ILE B 1 94 ? 7.898 24.062 -4.832 1 97.25 94 ILE B N 1
ATOM 4135 C CA . ILE B 1 94 ? 6.512 23.984 -4.379 1 97.25 94 ILE B CA 1
ATOM 4136 C C . ILE B 1 94 ? 6.023 25.375 -3.969 1 97.25 94 ILE B C 1
ATOM 4138 O O . ILE B 1 94 ? 4.895 25.766 -4.285 1 97.25 94 ILE B O 1
ATOM 4142 N N . ASN B 1 95 ? 6.875 26.078 -3.25 1 96.94 95 ASN B N 1
ATOM 4143 C CA . ASN B 1 95 ? 6.523 27.438 -2.863 1 96.94 95 ASN B CA 1
ATOM 4144 C C . ASN B 1 95 ? 6.258 28.312 -4.086 1 96.94 95 ASN B C 1
ATOM 4146 O O . ASN B 1 95 ? 5.277 29.062 -4.113 1 96.94 95 ASN B O 1
ATOM 4150 N N . SER B 1 96 ? 7.09 28.188 -5.098 1 97.06 96 SER B N 1
ATOM 4151 C CA . SER B 1 96 ? 6.914 28.938 -6.336 1 97.06 96 SER B CA 1
ATOM 4152 C C . SER B 1 96 ? 5.613 28.547 -7.031 1 97.06 96 SER B C 1
ATOM 4154 O O . SER B 1 96 ? 4.906 29.406 -7.559 1 97.06 96 SER B O 1
ATOM 4156 N N . PHE B 1 97 ? 5.348 27.344 -7.016 1 95.88 97 PHE B N 1
ATOM 4157 C CA . PHE B 1 97 ? 4.098 26.875 -7.594 1 95.88 97 PHE B CA 1
ATOM 4158 C C . PHE B 1 97 ? 2.9 27.5 -6.895 1 95.88 97 PHE B C 1
ATOM 4160 O O . PHE B 1 97 ? 1.992 28.016 -7.547 1 95.88 97 PHE B O 1
ATOM 4167 N N . TRP B 1 98 ? 2.885 27.469 -5.535 1 95.19 98 TRP B N 1
ATOM 4168 C CA . TRP B 1 98 ? 1.76 28 -4.773 1 95.19 98 TRP B CA 1
ATOM 4169 C C . TRP B 1 98 ? 1.604 29.5 -5.02 1 95.19 98 TRP B C 1
ATOM 4171 O O . TRP B 1 98 ? 0.485 30 -5.152 1 95.19 98 TRP B O 1
ATOM 4181 N N . ASP B 1 99 ? 2.707 30.172 -5.039 1 96.19 99 ASP B N 1
ATOM 4182 C CA . ASP B 1 99 ? 2.664 31.609 -5.301 1 96.19 99 ASP B CA 1
ATOM 4183 C C . ASP B 1 99 ? 2.018 31.891 -6.652 1 96.19 99 ASP B C 1
ATOM 4185 O O . ASP B 1 99 ? 1.111 32.719 -6.742 1 96.19 99 ASP B O 1
ATOM 4189 N N . GLY B 1 100 ? 2.492 31.203 -7.691 1 96.44 100 GLY B N 1
ATOM 4190 C CA . GLY B 1 100 ? 1.917 31.391 -9.016 1 96.44 100 GLY B CA 1
ATOM 4191 C C . GLY B 1 100 ? 0.468 30.938 -9.102 1 96.44 100 GLY B C 1
ATOM 4192 O O . GLY B 1 100 ? -0.341 31.578 -9.781 1 96.44 100 GLY B O 1
ATOM 4193 N N . TYR B 1 101 ? 0.181 29.922 -8.422 1 95.38 101 TYR B N 1
ATOM 4194 C CA . TYR B 1 101 ? -1.155 29.344 -8.461 1 95.38 101 TYR B CA 1
ATOM 4195 C C . TYR B 1 101 ? -2.182 30.281 -7.844 1 95.38 101 TYR B C 1
ATOM 4197 O O . TYR B 1 101 ? -3.246 30.516 -8.422 1 95.38 101 TYR B O 1
ATOM 4205 N N . VAL B 1 102 ? -1.89 30.797 -6.664 1 97 102 VAL B N 1
ATOM 4206 C CA . VAL B 1 102 ? -2.766 31.734 -5.961 1 97 102 VAL B CA 1
ATOM 4207 C C . VAL B 1 102 ? -3.008 32.969 -6.824 1 97 102 VAL B C 1
ATOM 4209 O O . VAL B 1 102 ? -4.137 33.469 -6.914 1 97 102 VAL B O 1
ATOM 4212 N N . GLU B 1 103 ? -2.016 33.375 -7.465 1 96.44 103 GLU B N 1
ATOM 4213 C CA . GLU B 1 103 ? -2.133 34.531 -8.367 1 96.44 103 GLU B CA 1
ATOM 4214 C C . GLU B 1 103 ? -3.039 34.188 -9.555 1 96.44 103 GLU B C 1
ATOM 4216 O O . GLU B 1 103 ? -3.906 35 -9.914 1 96.44 103 GLU B O 1
ATOM 4221 N N . ARG B 1 104 ? -2.857 33.062 -10.102 1 97.19 104 ARG B N 1
ATOM 4222 C CA . ARG B 1 104 ? -3.631 32.656 -11.273 1 97.19 104 ARG B CA 1
ATOM 4223 C C . ARG B 1 104 ? -5.109 32.5 -10.922 1 97.19 104 ARG B C 1
ATOM 4225 O O . ARG B 1 104 ? -5.98 32.75 -11.758 1 97.19 104 ARG B O 1
ATOM 4232 N N . LEU B 1 105 ? -5.375 32.156 -9.68 1 97.06 105 LEU B N 1
ATOM 4233 C CA . LEU B 1 105 ? -6.75 31.969 -9.234 1 97.06 105 LEU B CA 1
ATOM 4234 C C . LEU B 1 105 ? -7.398 33.312 -8.906 1 97.06 105 LEU B C 1
ATOM 4236 O O . LEU B 1 105 ? -8.594 33.375 -8.625 1 97.06 105 LEU B O 1
ATOM 4240 N N . GLY B 1 106 ? -6.59 34.344 -8.891 1 97.75 106 GLY B N 1
ATOM 4241 C CA . GLY B 1 106 ? -7.113 35.656 -8.586 1 97.75 106 GLY B CA 1
ATOM 4242 C C . GLY B 1 106 ? -7.266 35.906 -7.098 1 97.75 106 GLY B C 1
ATOM 4243 O O . GLY B 1 106 ? -8 36.812 -6.691 1 97.75 106 GLY B O 1
ATOM 4244 N N . ILE B 1 107 ? -6.648 35.156 -6.277 1 98.5 107 ILE B N 1
ATOM 4245 C CA . ILE B 1 107 ? -6.68 35.344 -4.832 1 98.5 107 ILE B CA 1
ATOM 4246 C C . ILE B 1 107 ? -5.73 36.469 -4.434 1 98.5 107 ILE B C 1
ATOM 4248 O O . ILE B 1 107 ? -4.582 36.5 -4.879 1 98.5 107 ILE B O 1
ATOM 4252 N N . THR B 1 108 ? -6.215 37.406 -3.652 1 98.12 108 THR B N 1
ATOM 4253 C CA . THR B 1 108 ? -5.363 38.469 -3.154 1 98.12 108 THR B CA 1
ATOM 4254 C C . THR B 1 108 ? -4.508 38 -1.989 1 98.12 108 THR B C 1
ATOM 4256 O O . THR B 1 108 ? -5.02 37.719 -0.898 1 98.12 108 THR B O 1
ATOM 4259 N N . ARG B 1 109 ? -3.279 37.875 -2.248 1 97.44 109 ARG B N 1
ATOM 4260 C CA . ARG B 1 109 ? -2.359 37.531 -1.173 1 97.44 109 ARG B CA 1
ATOM 4261 C C . ARG B 1 109 ? -1.949 38.75 -0.372 1 97.44 109 ARG B C 1
ATOM 4263 O O . ARG B 1 109 ? -1.581 39.781 -0.946 1 97.44 109 ARG B O 1
ATOM 4270 N N . VAL B 1 110 ? -2.055 38.688 0.899 1 97.81 110 VAL B N 1
ATOM 4271 C CA . VAL B 1 110 ? -1.638 39.75 1.79 1 97.81 110 VAL B CA 1
ATOM 4272 C C . VAL B 1 110 ? -0.559 39.25 2.744 1 97.81 110 VAL B C 1
ATOM 4274 O O . VAL B 1 110 ? -0.823 38.406 3.592 1 97.81 110 VAL B O 1
ATOM 4277 N N . ASP B 1 111 ? 0.622 39.781 2.66 1 96.88 111 ASP B N 1
ATOM 4278 C CA . ASP B 1 111 ? 1.737 39.375 3.506 1 96.88 111 ASP B CA 1
ATOM 4279 C C . ASP B 1 111 ? 1.694 40.094 4.855 1 96.88 111 ASP B C 1
ATOM 4281 O O . ASP B 1 111 ? 1.64 41.312 4.914 1 96.88 111 ASP B O 1
ATOM 4285 N N . GLY B 1 112 ? 1.675 39.312 5.879 1 97.31 112 GLY B N 1
ATOM 4286 C CA . GLY B 1 112 ? 1.725 39.906 7.203 1 97.31 112 GLY B CA 1
ATOM 4287 C C . GLY B 1 112 ? 0.926 39.156 8.234 1 97.31 112 GLY B C 1
ATOM 4288 O O . GLY B 1 112 ? 0.431 38.062 7.957 1 97.31 112 GLY B O 1
ATOM 4289 N N . HIS B 1 113 ? 0.921 39.688 9.422 1 97.44 113 HIS B N 1
ATOM 4290 C CA . HIS B 1 113 ? 0.203 39.125 10.547 1 97.44 113 HIS B CA 1
ATOM 4291 C C . HIS B 1 113 ? -1.182 39.719 10.703 1 97.44 113 HIS B C 1
ATOM 4293 O O . HIS B 1 113 ? -1.31 40.969 10.805 1 97.44 113 HIS B O 1
ATOM 4299 N N . ALA B 1 114 ? -2.18 38.906 10.695 1 98.06 114 ALA B N 1
ATOM 4300 C CA . ALA B 1 114 ? -3.561 39.375 10.797 1 98.06 114 ALA B CA 1
ATOM 4301 C C . ALA B 1 114 ? -3.941 39.656 12.25 1 98.06 114 ALA B C 1
ATOM 4303 O O . ALA B 1 114 ? -3.543 38.938 13.156 1 98.06 114 ALA B O 1
ATOM 4304 N N . ARG B 1 115 ? -4.715 40.688 12.438 1 98.06 115 ARG B N 1
ATOM 4305 C CA . ARG B 1 115 ? -5.324 41 13.727 1 98.06 115 ARG B CA 1
ATOM 4306 C C . ARG B 1 115 ? -6.766 41.469 13.555 1 98.06 115 ARG B C 1
ATOM 4308 O O . ARG B 1 115 ? -7.043 42.344 12.734 1 98.06 115 ARG B O 1
ATOM 4315 N N . PHE B 1 116 ? -7.66 40.906 14.367 1 98.44 116 PHE B N 1
ATOM 4316 C CA . PHE B 1 116 ? -9.055 41.344 14.328 1 98.44 116 PHE B CA 1
ATOM 4317 C C . PHE B 1 116 ? -9.195 42.75 14.938 1 98.44 116 PHE B C 1
ATOM 4319 O O . PHE B 1 116 ? -8.641 43.031 16 1 98.44 116 PHE B O 1
ATOM 4326 N N . VAL B 1 117 ? -9.914 43.562 14.211 1 97.38 117 VAL B N 1
ATOM 4327 C CA . VAL B 1 117 ? -10.32 44.875 14.719 1 97.38 117 VAL B CA 1
ATOM 4328 C C . VAL B 1 117 ? -11.734 44.812 15.297 1 97.38 117 VAL B C 1
ATOM 4330 O O . VAL B 1 117 ? -12.039 45.438 16.297 1 97.38 117 VAL B O 1
ATOM 4333 N N . ASP B 1 118 ? -12.523 44.094 14.664 1 97.06 118 ASP B N 1
ATOM 4334 C CA . ASP B 1 118 ? -13.875 43.688 15.047 1 97.06 118 ASP B CA 1
ATOM 4335 C C . ASP B 1 118 ? -14.266 42.375 14.383 1 97.06 118 ASP B C 1
ATOM 4337 O O . ASP B 1 118 ? -13.406 41.688 13.82 1 97.06 118 ASP B O 1
ATOM 4341 N N . ALA B 1 119 ? -15.453 42.031 14.453 1 97 119 ALA B N 1
ATOM 4342 C CA . ALA B 1 119 ? -15.883 40.688 14.055 1 97 119 ALA B CA 1
ATOM 4343 C C . ALA B 1 119 ? -15.641 40.438 12.562 1 97 119 ALA B C 1
ATOM 4345 O O . ALA B 1 119 ? -15.469 39.312 12.125 1 97 119 ALA B O 1
ATOM 4346 N N . HIS B 1 120 ? -15.586 41.438 11.742 1 97.25 120 HIS B N 1
ATOM 4347 C CA . HIS B 1 120 ? -15.523 41.25 10.297 1 97.25 120 HIS B CA 1
ATOM 4348 C C . HIS B 1 120 ? -14.477 42.156 9.656 1 97.25 120 HIS B C 1
ATOM 4350 O O . HIS B 1 120 ? -14.539 42.406 8.453 1 97.25 120 HIS B O 1
ATOM 4356 N N . THR B 1 121 ? -13.57 42.656 10.492 1 98.06 121 THR B N 1
ATOM 4357 C CA . THR B 1 121 ? -12.508 43.531 9.984 1 98.06 121 THR B CA 1
ATOM 4358 C C . THR B 1 121 ? -11.148 43.062 10.5 1 98.06 121 THR B C 1
ATOM 4360 O O . THR B 1 121 ? -10.961 42.875 11.703 1 98.06 121 THR B O 1
ATOM 4363 N N . ILE B 1 122 ? -10.203 42.875 9.57 1 98.38 122 ILE B N 1
ATOM 4364 C CA . ILE B 1 122 ? -8.852 42.406 9.867 1 98.38 122 ILE B CA 1
ATOM 4365 C C . ILE B 1 122 ? -7.848 43.531 9.539 1 98.38 122 ILE B C 1
ATOM 4367 O O . ILE B 1 122 ? -7.969 44.188 8.508 1 98.38 122 ILE B O 1
ATOM 4371 N N . GLU B 1 123 ? -6.918 43.719 10.398 1 98.06 123 GLU B N 1
ATOM 4372 C CA . GLU B 1 123 ? -5.801 44.625 10.133 1 98.06 123 GLU B CA 1
ATOM 4373 C C . GLU B 1 123 ? -4.52 43.844 9.859 1 98.06 123 GLU B C 1
ATOM 4375 O O . GLU B 1 123 ? -4.191 42.906 10.578 1 98.06 123 GLU B O 1
ATOM 4380 N N . VAL B 1 124 ? -3.846 44.156 8.75 1 97.75 124 VAL B N 1
ATOM 4381 C CA . VAL B 1 124 ? -2.557 43.562 8.383 1 97.75 124 VAL B CA 1
ATOM 4382 C C . VAL B 1 124 ? -1.594 44.688 7.973 1 97.75 124 VAL B C 1
ATOM 4384 O O . VAL B 1 124 ? -1.793 45.344 6.945 1 97.75 124 VAL B O 1
ATOM 4387 N N . GLU B 1 125 ? -0.55 44.844 8.703 1 94.56 125 GLU B N 1
ATOM 4388 C CA . GLU B 1 125 ? 0.463 45.844 8.391 1 94.56 125 GLU B CA 1
ATOM 4389 C C . GLU B 1 125 ? -0.172 47.219 8.141 1 94.56 125 GLU B C 1
ATOM 4391 O O . GLU B 1 125 ? 0.108 47.844 7.121 1 94.56 125 GLU B O 1
ATOM 4396 N N . GLY B 1 126 ? -1.097 47.5 8.844 1 93.12 126 GLY B N 1
ATOM 4397 C CA . GLY B 1 126 ? -1.71 48.844 8.797 1 93.12 126 GLY B CA 1
ATOM 4398 C C . GLY B 1 126 ? -2.869 48.906 7.82 1 93.12 126 GLY B C 1
ATOM 4399 O O . GLY B 1 126 ? -3.568 49.938 7.762 1 93.12 126 GLY B O 1
ATOM 4400 N N . GLN B 1 127 ? -3.07 47.906 7.062 1 96 127 GLN B N 1
ATOM 4401 C CA . GLN B 1 127 ? -4.184 47.875 6.121 1 96 127 GLN B CA 1
ATOM 4402 C C . GLN B 1 127 ? -5.379 47.125 6.711 1 96 127 GLN B C 1
ATOM 4404 O O . GLN B 1 127 ? -5.211 46.125 7.402 1 96 127 GLN B O 1
ATOM 4409 N N . ARG B 1 128 ? -6.57 47.656 6.414 1 97.44 128 ARG B N 1
ATOM 4410 C CA . ARG B 1 128 ? -7.785 47.031 6.906 1 97.44 128 ARG B CA 1
ATOM 4411 C C . ARG B 1 128 ? -8.523 46.312 5.781 1 97.44 128 ARG B C 1
ATOM 4413 O O . ARG B 1 128 ? -8.641 46.844 4.676 1 97.44 128 ARG B O 1
ATOM 4420 N N . LEU B 1 129 ? -8.875 45.125 6.055 1 98.5 129 LEU B N 1
ATOM 4421 C CA . LEU B 1 129 ? -9.672 44.281 5.172 1 98.5 129 LEU B CA 1
ATOM 4422 C C . LEU B 1 129 ? -10.953 43.812 5.855 1 98.5 129 LEU B C 1
ATOM 4424 O O . LEU B 1 129 ? -10.953 43.531 7.059 1 98.5 129 LEU B O 1
ATOM 4428 N N . SER B 1 130 ? -12.047 43.812 5.152 1 98.38 130 SER B N 1
ATOM 4429 C CA . SER B 1 130 ? -13.289 43.25 5.688 1 98.38 130 SER B CA 1
ATOM 4430 C C . SER B 1 130 ? -13.82 42.125 4.809 1 98.38 130 SER B C 1
ATOM 4432 O O . SER B 1 130 ? -13.414 42 3.654 1 98.38 130 SER B O 1
ATOM 4434 N N . ALA B 1 131 ? -14.648 41.281 5.41 1 98.5 131 ALA B N 1
ATOM 4435 C CA . ALA B 1 131 ? -15.219 40.188 4.625 1 98.5 131 ALA B CA 1
ATOM 4436 C C . ALA B 1 131 ? -16.531 39.719 5.23 1 98.5 131 ALA B C 1
ATOM 4438 O O . ALA B 1 131 ? -16.797 39.938 6.418 1 98.5 131 ALA B O 1
ATOM 4439 N N . ASP B 1 132 ? -17.375 39.125 4.359 1 98.31 132 ASP B N 1
ATOM 4440 C CA . ASP B 1 132 ? -18.594 38.469 4.816 1 98.31 132 ASP B CA 1
ATOM 4441 C C . ASP B 1 132 ? -18.266 37.188 5.617 1 98.31 132 ASP B C 1
ATOM 4443 O O . ASP B 1 132 ? -18.969 36.844 6.566 1 98.31 132 ASP B O 1
ATOM 4447 N N . HIS B 1 133 ? -17.25 36.5 5.172 1 98.75 133 HIS B N 1
ATOM 4448 C CA . HIS B 1 133 ? -16.766 35.281 5.801 1 98.75 133 HIS B CA 1
ATOM 4449 C C . HIS B 1 133 ? -15.281 35.375 6.113 1 98.75 133 HIS B C 1
ATOM 4451 O O . HIS B 1 133 ? -14.484 35.75 5.258 1 98.75 133 HIS B O 1
ATOM 4457 N N . ILE B 1 134 ? -14.867 35.031 7.328 1 98.88 134 ILE B N 1
ATOM 4458 C CA . ILE B 1 134 ? -13.469 34.969 7.734 1 98.88 134 ILE B CA 1
ATOM 4459 C C . ILE B 1 134 ? -13.141 33.594 8.297 1 98.88 134 ILE B C 1
ATOM 4461 O O . ILE B 1 134 ? -13.859 33.094 9.164 1 98.88 134 ILE B O 1
ATOM 4465 N N . VAL B 1 135 ? -12.133 32.938 7.746 1 98.88 135 VAL B N 1
ATOM 4466 C CA . VAL B 1 135 ? -11.703 31.609 8.203 1 98.88 135 VAL B CA 1
ATOM 4467 C C . VAL B 1 135 ? -10.352 31.719 8.898 1 98.88 135 VAL B C 1
ATOM 4469 O O . VAL B 1 135 ? -9.375 32.188 8.305 1 98.88 135 VAL B O 1
ATOM 4472 N N . ILE B 1 136 ? -10.305 31.312 10.141 1 98.81 136 ILE B N 1
ATOM 4473 C CA . ILE B 1 136 ? -9.055 31.281 10.898 1 98.81 136 ILE B CA 1
ATOM 4474 C C . ILE B 1 136 ? -8.391 29.906 10.742 1 98.81 136 ILE B C 1
ATOM 4476 O O . ILE B 1 136 ? -8.922 28.906 11.203 1 98.81 136 ILE B O 1
ATOM 4480 N N . ALA B 1 137 ? -7.266 29.797 10.109 1 98.5 137 ALA B N 1
ATOM 4481 C CA . ALA B 1 137 ? -6.516 28.578 9.844 1 98.5 137 ALA B CA 1
ATOM 4482 C C . ALA B 1 137 ? -5.02 28.797 10.039 1 98.5 137 ALA B C 1
ATOM 4484 O O . ALA B 1 137 ? -4.219 28.469 9.156 1 98.5 137 ALA B O 1
ATOM 4485 N N . THR B 1 138 ? -4.617 29.203 11.227 1 98.25 138 THR B N 1
ATOM 4486 C CA . THR B 1 138 ? -3.279 29.75 11.461 1 98.25 138 THR B CA 1
ATOM 4487 C C . THR B 1 138 ? -2.33 28.641 11.93 1 98.25 138 THR B C 1
ATOM 4489 O O . THR B 1 138 ? -1.136 28.891 12.117 1 98.25 138 THR B O 1
ATOM 4492 N N . GLY B 1 139 ? -2.85 27.438 12.102 1 97 139 GLY B N 1
ATOM 4493 C CA . GLY B 1 139 ? -2.01 26.297 12.422 1 97 139 GLY B CA 1
ATOM 4494 C C . GLY B 1 139 ? -1.37 26.406 13.797 1 97 139 GLY B C 1
ATOM 4495 O O . GLY B 1 139 ? -1.927 27.031 14.703 1 97 139 GLY B O 1
ATOM 4496 N N . GLY B 1 140 ? -0.346 25.641 14 1 96.25 140 GLY B N 1
ATOM 4497 C CA . GLY B 1 140 ? 0.316 25.578 15.289 1 96.25 140 GLY B CA 1
ATOM 4498 C C . GLY B 1 140 ? 1.826 25.688 15.195 1 96.25 140 GLY B C 1
ATOM 4499 O O . GLY B 1 140 ? 2.379 25.766 14.094 1 96.25 140 GLY B O 1
ATOM 4500 N N . ARG B 1 141 ? 2.441 25.766 16.281 1 96.06 141 ARG B N 1
ATOM 4501 C CA . ARG B 1 141 ? 3.893 25.844 16.391 1 96.06 141 ARG B CA 1
ATOM 4502 C C . ARG B 1 141 ? 4.402 24.844 17.438 1 96.06 141 ARG B C 1
ATOM 4504 O O . ARG B 1 141 ? 3.682 24.5 18.375 1 96.06 141 ARG B O 1
ATOM 4511 N N . PRO B 1 142 ? 5.656 24.406 17.328 1 97.19 142 PRO B N 1
ATOM 4512 C CA . PRO B 1 142 ? 6.176 23.438 18.312 1 97.19 142 PRO B CA 1
ATOM 4513 C C . PRO B 1 142 ? 6.23 24.016 19.719 1 97.19 142 PRO B C 1
ATOM 4515 O O . PRO B 1 142 ? 6.559 25.188 19.906 1 97.19 142 PRO B O 1
ATOM 4518 N N . ILE B 1 143 ? 5.945 23.172 20.672 1 97.25 143 ILE B N 1
ATOM 4519 C CA . ILE B 1 143 ? 6.016 23.547 22.078 1 97.25 143 ILE B CA 1
ATOM 4520 C C . ILE B 1 143 ? 7.441 23.359 22.594 1 97.25 143 ILE B C 1
ATOM 4522 O O . ILE B 1 143 ? 8.086 22.344 22.281 1 97.25 143 ILE B O 1
ATOM 4526 N N . VAL B 1 144 ? 7.98 24.266 23.281 1 97.81 144 VAL B N 1
ATOM 4527 C CA . VAL B 1 144 ? 9.172 24.156 24.109 1 97.81 144 VAL B CA 1
ATOM 4528 C C . VAL B 1 144 ? 8.812 24.359 25.578 1 97.81 144 VAL B C 1
ATOM 4530 O O . VAL B 1 144 ? 8.438 25.469 25.969 1 97.81 144 VAL B O 1
ATOM 4533 N N . PRO B 1 145 ? 8.891 23.328 26.328 1 96.94 145 PRO B N 1
ATOM 4534 C CA . PRO B 1 145 ? 8.516 23.469 27.734 1 96.94 145 PRO B CA 1
ATOM 4535 C C . PRO B 1 145 ? 9.391 24.484 28.469 1 96.94 145 PRO B C 1
ATOM 4537 O O . PRO B 1 145 ? 10.539 24.719 28.078 1 96.94 145 PRO B O 1
ATOM 4540 N N . ARG B 1 146 ? 8.797 25.047 29.531 1 96.31 146 ARG B N 1
ATOM 4541 C CA . ARG B 1 146 ? 9.547 25.953 30.391 1 96.31 146 ARG B CA 1
ATOM 4542 C C . ARG B 1 146 ? 10.305 25.188 31.469 1 96.31 146 ARG B C 1
ATOM 4544 O O . ARG B 1 146 ? 9.727 24.828 32.5 1 96.31 146 ARG B O 1
ATOM 4551 N N . LEU B 1 147 ? 11.531 24.969 31.266 1 97.62 147 LEU B N 1
ATOM 4552 C CA . LEU B 1 147 ? 12.414 24.312 32.219 1 97.62 147 LEU B CA 1
ATOM 4553 C C . LEU B 1 147 ? 13.852 24.781 32.062 1 97.62 147 LEU B C 1
ATOM 4555 O O . LEU B 1 147 ? 14.203 25.328 31 1 97.62 147 LEU B O 1
ATOM 4559 N N . PRO B 1 148 ? 14.641 24.672 33.094 1 98.12 148 PRO B N 1
ATOM 4560 C CA . PRO B 1 148 ? 16.031 25.125 33 1 98.12 148 PRO B CA 1
ATOM 4561 C C . PRO B 1 148 ? 16.781 24.469 31.828 1 98.12 148 PRO B C 1
ATOM 4563 O O . PRO B 1 148 ? 16.797 23.25 31.719 1 98.12 148 PRO B O 1
ATOM 4566 N N . GLY B 1 149 ? 17.297 25.328 30.969 1 98.38 149 GLY B N 1
ATOM 4567 C CA . GLY B 1 149 ? 18.125 24.844 29.891 1 98.38 149 GLY B CA 1
ATOM 4568 C C . GLY B 1 149 ? 17.344 24.484 28.641 1 98.38 149 GLY B C 1
ATOM 4569 O O . GLY B 1 149 ? 17.891 23.938 27.688 1 98.38 149 GLY B O 1
ATOM 4570 N N . ALA B 1 150 ? 16.078 24.75 28.562 1 98.25 150 ALA B N 1
ATOM 4571 C CA . ALA B 1 150 ? 15.203 24.359 27.453 1 98.25 150 ALA B CA 1
ATOM 4572 C C . ALA B 1 150 ? 15.742 24.891 26.125 1 98.25 150 ALA B C 1
ATOM 4574 O O . ALA B 1 150 ? 15.555 24.25 25.078 1 98.25 150 ALA B O 1
ATOM 4575 N N . GLU B 1 151 ? 16.438 25.984 26.156 1 97.31 151 GLU B N 1
ATOM 4576 C CA . GLU B 1 151 ? 16.953 26.641 24.953 1 97.31 151 GLU B CA 1
ATOM 4577 C C . GLU B 1 151 ? 18.062 25.812 24.297 1 97.31 151 GLU B C 1
ATOM 4579 O O . GLU B 1 151 ? 18.438 26.062 23.156 1 97.31 151 GLU B O 1
ATOM 4584 N N . LEU B 1 152 ? 18.562 24.797 25.062 1 97.94 152 LEU B N 1
ATOM 4585 C CA . LEU B 1 152 ? 19.625 23.953 24.531 1 97.94 152 LEU B CA 1
ATOM 4586 C C . LEU B 1 152 ? 19.078 22.969 23.5 1 97.94 152 LEU B C 1
ATOM 4588 O O . LEU B 1 152 ? 19.844 22.344 22.75 1 97.94 152 LEU B O 1
ATOM 4592 N N . GLY B 1 153 ? 17.766 22.797 23.422 1 98.25 153 GLY B N 1
ATOM 4593 C CA . GLY B 1 153 ? 17.141 21.922 22.438 1 98.25 153 GLY B CA 1
ATOM 4594 C C . GLY B 1 153 ? 16.625 22.672 21.219 1 98.25 153 GLY B C 1
ATOM 4595 O O . GLY B 1 153 ? 16.453 23.891 21.266 1 98.25 153 GLY B O 1
ATOM 4596 N N . ILE B 1 154 ? 16.438 21.969 20.156 1 98.31 154 ILE B N 1
ATOM 4597 C CA . ILE B 1 154 ? 15.766 22.5 18.969 1 98.31 154 ILE B CA 1
ATOM 4598 C C . ILE B 1 154 ? 14.391 21.859 18.812 1 98.31 154 ILE B C 1
ATOM 4600 O O . ILE B 1 154 ? 14.086 20.859 19.469 1 98.31 154 ILE B O 1
ATOM 4604 N N . THR B 1 155 ? 13.547 22.438 17.969 1 98 155 THR B N 1
ATOM 4605 C CA . THR B 1 155 ? 12.227 21.906 17.672 1 98 155 THR B CA 1
ATOM 4606 C C . THR B 1 155 ? 12.234 21.141 16.359 1 98 155 THR B C 1
ATOM 4608 O O . THR B 1 155 ? 13.273 21.031 15.703 1 98 155 THR B O 1
ATOM 4611 N N . SER B 1 156 ? 11.047 20.625 16 1 95.62 156 SER B N 1
ATOM 4612 C CA . SER B 1 156 ? 10.906 19.984 14.703 1 95.62 156 SER B CA 1
ATOM 4613 C C . SER B 1 156 ? 11.25 20.953 13.57 1 95.62 156 SER B C 1
ATOM 4615 O O . SER B 1 156 ? 11.812 20.531 12.547 1 95.62 156 SER B O 1
ATOM 4617 N N . ASP B 1 157 ? 10.883 22.234 13.742 1 96.12 157 ASP B N 1
ATOM 4618 C CA . ASP B 1 157 ? 11.273 23.234 12.758 1 96.12 157 ASP B CA 1
ATOM 4619 C C . ASP B 1 157 ? 12.789 23.359 12.68 1 96.12 157 ASP B C 1
ATOM 4621 O O . ASP B 1 157 ? 13.359 23.422 11.586 1 96.12 157 ASP B O 1
ATOM 4625 N N . GLY B 1 158 ? 13.422 23.359 13.875 1 96.75 158 GLY B N 1
ATOM 4626 C CA . GLY B 1 158 ? 14.875 23.469 13.953 1 96.75 158 GLY B CA 1
ATOM 4627 C C . GLY B 1 158 ? 15.594 22.297 13.312 1 96.75 158 GLY B C 1
ATOM 4628 O O . GLY B 1 158 ? 16.703 22.438 12.805 1 96.75 158 GLY B O 1
ATOM 4629 N N . PHE B 1 159 ? 15.023 21.156 13.336 1 97.88 159 PHE B N 1
ATOM 4630 C CA . PHE B 1 159 ? 15.586 19.969 12.695 1 97.88 159 PHE B CA 1
ATOM 4631 C C . PHE B 1 159 ? 15.867 20.234 11.219 1 97.88 159 PHE B C 1
ATOM 4633 O O . PHE B 1 159 ? 16.922 19.875 10.711 1 97.88 159 PHE B O 1
ATOM 4640 N N . PHE B 1 160 ? 14.914 20.906 10.562 1 97.31 160 PHE B N 1
ATOM 4641 C CA . PHE B 1 160 ? 15.023 21.125 9.117 1 97.31 160 PHE B CA 1
ATOM 4642 C C . PHE B 1 160 ? 16.031 22.219 8.812 1 97.31 160 PHE B C 1
ATOM 4644 O O . PHE B 1 160 ? 16.375 22.453 7.648 1 97.31 160 PHE B O 1
ATOM 4651 N N . ALA B 1 161 ? 16.5 22.844 9.875 1 96.19 161 ALA B N 1
ATOM 4652 C CA . ALA B 1 161 ? 17.5 23.906 9.703 1 96.19 161 ALA B CA 1
ATOM 4653 C C . ALA B 1 161 ? 18.906 23.375 9.93 1 96.19 161 ALA B C 1
ATOM 4655 O O . ALA B 1 161 ? 19.891 24.094 9.703 1 96.19 161 ALA B O 1
ATOM 4656 N N . LEU B 1 162 ? 19 22.078 10.344 1 96.75 162 LEU B N 1
ATOM 4657 C CA . LEU B 1 162 ? 20.312 21.5 10.625 1 96.75 162 LEU B CA 1
ATOM 4658 C C . LEU B 1 162 ? 21.172 21.469 9.367 1 96.75 162 LEU B C 1
ATOM 4660 O O . LEU B 1 162 ? 20.719 20.969 8.328 1 96.75 162 LEU B O 1
ATOM 4664 N N . GLN B 1 163 ? 22.344 21.828 9.492 1 94.25 163 GLN B N 1
ATOM 4665 C CA . GLN B 1 163 ? 23.25 21.859 8.359 1 94.25 163 GLN B CA 1
ATOM 4666 C C . GLN B 1 163 ? 24.141 20.625 8.328 1 94.25 163 GLN B C 1
ATOM 4668 O O . GLN B 1 163 ? 24.797 20.344 7.32 1 94.25 163 GLN B O 1
ATOM 4673 N N . GLN B 1 164 ? 24.188 19.984 9.461 1 96.12 164 GLN B N 1
ATOM 4674 C CA . GLN B 1 164 ? 24.938 18.734 9.562 1 96.12 164 GLN B CA 1
ATOM 4675 C C . GLN B 1 164 ? 24.125 17.672 10.289 1 96.12 164 GLN B C 1
ATOM 4677 O O . GLN B 1 164 ? 23.25 17.984 11.102 1 96.12 164 GLN B O 1
ATOM 4682 N N . GLN B 1 165 ? 24.469 16.469 9.953 1 96.75 165 GLN B N 1
ATOM 4683 C CA . GLN B 1 165 ? 23.828 15.352 10.625 1 96.75 165 GLN B CA 1
ATOM 4684 C C . GLN B 1 165 ? 24.25 15.266 12.086 1 96.75 165 GLN B C 1
ATOM 4686 O O . GLN B 1 165 ? 25.453 15.195 12.383 1 96.75 165 GLN B O 1
ATOM 4691 N N . PRO B 1 166 ? 23.312 15.273 12.93 1 96.56 166 PRO B N 1
ATOM 4692 C CA . PRO B 1 166 ? 23.734 15.062 14.32 1 96.56 166 PRO B CA 1
ATOM 4693 C C . PRO B 1 166 ? 24.188 13.633 14.594 1 96.56 166 PRO B C 1
ATOM 4695 O O . PRO B 1 166 ? 23.625 12.688 14.039 1 96.56 166 PRO B O 1
ATOM 4698 N N . LYS B 1 167 ? 25.141 13.445 15.477 1 96.75 167 LYS B N 1
ATOM 4699 C CA . LYS B 1 167 ? 25.719 12.133 15.75 1 96.75 167 LYS B CA 1
ATOM 4700 C C . LYS B 1 167 ? 24.984 11.43 16.891 1 96.75 167 LYS B C 1
ATOM 4702 O O . LYS B 1 167 ? 24.516 10.297 16.719 1 96.75 167 LYS B O 1
ATOM 4707 N N . ARG B 1 168 ? 24.953 12.047 18.031 1 98.06 168 ARG B N 1
ATOM 4708 C CA . ARG B 1 168 ? 24.219 11.562 19.203 1 98.06 168 ARG B CA 1
ATOM 4709 C C . ARG B 1 168 ? 23.031 12.461 19.516 1 98.06 168 ARG B C 1
ATOM 4711 O O . ARG B 1 168 ? 23.203 13.594 19.969 1 98.06 168 ARG B O 1
ATOM 4718 N N . VAL B 1 169 ? 21.75 11.914 19.297 1 98.75 169 VAL B N 1
ATOM 4719 C CA . VAL B 1 169 ? 20.547 12.742 19.359 1 98.75 169 VAL B CA 1
ATOM 4720 C C . VAL B 1 169 ? 19.609 12.219 20.438 1 98.75 169 VAL B C 1
ATOM 4722 O O . VAL B 1 169 ? 19.375 11.016 20.531 1 98.75 169 VAL B O 1
ATOM 4725 N N . ALA B 1 170 ? 19.125 13.094 21.266 1 98.81 170 ALA B N 1
ATOM 4726 C CA . ALA B 1 170 ? 17.984 12.797 22.141 1 98.81 170 ALA B CA 1
ATOM 4727 C C . ALA B 1 170 ? 16.703 13.414 21.609 1 98.81 170 ALA B C 1
ATOM 4729 O O . ALA B 1 170 ? 16.672 14.594 21.25 1 98.81 170 ALA B O 1
ATOM 4730 N N . ILE B 1 171 ? 15.727 12.648 21.484 1 98.88 171 ILE B N 1
ATOM 4731 C CA . ILE B 1 171 ? 14.406 13.117 21.094 1 98.88 171 ILE B CA 1
ATOM 4732 C C . ILE B 1 171 ? 13.453 13.039 22.281 1 98.88 171 ILE B C 1
ATOM 4734 O O . ILE B 1 171 ? 13.273 11.961 22.859 1 98.88 171 ILE B O 1
ATOM 4738 N N . ILE B 1 172 ? 12.906 14.133 22.656 1 98.75 172 ILE B N 1
ATOM 4739 C CA . ILE B 1 172 ? 11.977 14.195 23.781 1 98.75 172 ILE B CA 1
ATOM 4740 C C . ILE B 1 172 ? 10.539 14.188 23.266 1 98.75 172 ILE B C 1
ATOM 4742 O O . ILE B 1 172 ? 10.055 15.195 22.734 1 98.75 172 ILE B O 1
ATOM 4746 N N . GLY B 1 173 ? 9.844 13.086 23.484 1 98.38 173 GLY B N 1
ATOM 4747 C CA . GLY B 1 173 ? 8.5 12.859 22.969 1 98.38 173 GLY B CA 1
ATOM 4748 C C . GLY B 1 173 ? 8.406 11.641 22.062 1 98.38 173 GLY B C 1
ATOM 4749 O O . GLY B 1 173 ? 9.211 11.477 21.141 1 98.38 173 GLY B O 1
ATOM 4750 N N . ALA B 1 174 ? 7.422 10.789 22.328 1 98.19 174 ALA B N 1
ATOM 4751 C CA . ALA B 1 174 ? 7.262 9.547 21.578 1 98.19 174 ALA B CA 1
ATOM 4752 C C . ALA B 1 174 ? 5.957 9.555 20.781 1 98.19 174 ALA B C 1
ATOM 4754 O O . ALA B 1 174 ? 5.316 8.516 20.625 1 98.19 174 ALA B O 1
ATOM 4755 N N . GLY B 1 175 ? 5.539 10.742 20.328 1 97.31 175 GLY B N 1
ATOM 4756 C CA . GLY B 1 175 ? 4.426 10.883 19.406 1 97.31 175 GLY B CA 1
ATOM 4757 C C . GLY B 1 175 ? 4.848 10.812 17.953 1 97.31 175 GLY B C 1
ATOM 4758 O O . GLY B 1 175 ? 5.918 10.297 17.625 1 97.31 175 GLY B O 1
ATOM 4759 N N . TYR B 1 176 ? 4.039 11.328 17.047 1 96.38 176 TYR B N 1
ATOM 4760 C CA . TYR B 1 176 ? 4.234 11.266 15.594 1 96.38 176 TYR B CA 1
ATOM 4761 C C . TYR B 1 176 ? 5.605 11.797 15.203 1 96.38 176 TYR B C 1
ATOM 4763 O O . TYR B 1 176 ? 6.449 11.047 14.703 1 96.38 176 TYR B O 1
ATOM 4771 N N . ILE B 1 177 ? 5.836 13.023 15.57 1 97.44 177 ILE B N 1
ATOM 4772 C CA . ILE B 1 177 ? 7.035 13.734 15.133 1 97.44 177 ILE B CA 1
ATOM 4773 C C . ILE B 1 177 ? 8.273 13.055 15.703 1 97.44 177 ILE B C 1
ATOM 4775 O O . ILE B 1 177 ? 9.242 12.812 14.977 1 97.44 177 ILE B O 1
ATOM 4779 N N . GLY B 1 178 ? 8.234 12.688 17 1 98.5 178 GLY B N 1
ATOM 4780 C CA . GLY B 1 178 ? 9.375 12.062 17.641 1 98.5 178 GLY B CA 1
ATOM 4781 C C . GLY B 1 178 ? 9.766 10.734 17.016 1 98.5 178 GLY B C 1
ATOM 4782 O O . GLY B 1 178 ? 10.93 10.508 16.688 1 98.5 178 GLY B O 1
ATOM 4783 N N . ILE B 1 179 ? 8.812 9.875 16.75 1 98.69 179 ILE B N 1
ATOM 4784 C CA . ILE B 1 179 ? 9.055 8.531 16.234 1 98.69 179 ILE B CA 1
ATOM 4785 C C . ILE B 1 179 ? 9.523 8.617 14.781 1 98.69 179 ILE B C 1
ATOM 4787 O O . ILE B 1 179 ? 10.406 7.867 14.367 1 98.69 179 ILE B O 1
ATOM 4791 N N . GLU B 1 180 ? 8.945 9.516 14 1 98.62 180 GLU B N 1
ATOM 4792 C CA . GLU B 1 180 ? 9.359 9.688 12.609 1 98.62 180 GLU B CA 1
ATOM 4793 C C . GLU B 1 180 ? 10.812 10.141 12.516 1 98.62 180 GLU B C 1
ATOM 4795 O O . GLU B 1 180 ? 11.594 9.586 11.742 1 98.62 180 GLU B O 1
ATOM 4800 N N . LEU B 1 181 ? 11.188 11.094 13.344 1 98.56 181 LEU B N 1
ATOM 4801 C CA . LEU B 1 181 ? 12.547 11.609 13.305 1 98.56 181 LEU B CA 1
ATOM 4802 C C . LEU B 1 181 ? 13.531 10.586 13.844 1 98.56 181 LEU B C 1
ATOM 4804 O O . LEU B 1 181 ? 14.664 10.492 13.367 1 98.56 181 LEU B O 1
ATOM 4808 N N . ALA B 1 182 ? 13.094 9.789 14.844 1 98.75 182 ALA B N 1
ATOM 4809 C CA . ALA B 1 182 ? 13.945 8.742 15.406 1 98.75 182 ALA B CA 1
ATOM 4810 C C . ALA B 1 182 ? 14.352 7.73 14.336 1 98.75 182 ALA B C 1
ATOM 4812 O O . ALA B 1 182 ? 15.531 7.418 14.18 1 98.75 182 ALA B O 1
ATOM 4813 N N . GLY B 1 183 ? 13.375 7.301 13.586 1 98 183 GLY B N 1
ATOM 4814 C CA . GLY B 1 183 ? 13.641 6.305 12.562 1 98 183 GLY B CA 1
ATOM 4815 C C . GLY B 1 183 ? 14.539 6.809 11.453 1 98 183 GLY B C 1
ATOM 4816 O O . GLY B 1 183 ? 15.484 6.125 11.047 1 98 183 GLY B O 1
ATOM 4817 N N . LEU B 1 184 ? 14.211 8.031 10.938 1 96.81 184 LEU B N 1
ATOM 4818 C CA . LEU B 1 184 ? 14.984 8.547 9.82 1 96.81 184 LEU B CA 1
ATOM 4819 C C . LEU B 1 184 ? 16.422 8.828 10.234 1 96.81 184 LEU B C 1
ATOM 4821 O O . LEU B 1 184 ? 17.359 8.492 9.508 1 96.81 184 LEU B O 1
ATOM 4825 N N . LEU B 1 185 ? 16.656 9.375 11.477 1 97.81 185 LEU B N 1
ATOM 4826 C CA . LEU B 1 185 ? 18 9.688 11.945 1 97.81 185 LEU B CA 1
ATOM 4827 C C . LEU B 1 185 ? 18.812 8.414 12.172 1 97.81 185 LEU B C 1
ATOM 4829 O O . LEU B 1 185 ? 19.984 8.344 11.805 1 97.81 185 LEU B O 1
ATOM 4833 N N . ARG B 1 186 ? 18.141 7.422 12.734 1 97.94 186 ARG B N 1
ATOM 4834 C CA . ARG B 1 186 ? 18.828 6.152 12.953 1 97.94 186 ARG B CA 1
ATOM 4835 C C . ARG B 1 186 ? 19.25 5.52 11.633 1 97.94 186 ARG B C 1
ATOM 4837 O O . ARG B 1 186 ? 20.359 5.004 11.508 1 97.94 186 ARG B O 1
ATOM 4844 N N . SER B 1 187 ? 18.391 5.566 10.672 1 96.38 187 SER B N 1
ATOM 4845 C CA . SER B 1 187 ? 18.656 4.98 9.367 1 96.38 187 SER B CA 1
ATOM 4846 C C . SER B 1 187 ? 19.859 5.648 8.703 1 96.38 187 SER B C 1
ATOM 4848 O O . SER B 1 187 ? 20.578 5.02 7.914 1 96.38 187 SER B O 1
ATOM 4850 N N . PHE B 1 188 ? 20.109 6.918 9.07 1 96.19 188 PHE B N 1
ATOM 4851 C CA . PHE B 1 188 ? 21.234 7.652 8.508 1 96.19 188 PHE B CA 1
ATOM 4852 C C . PHE B 1 188 ? 22.516 7.355 9.281 1 96.19 188 PHE B C 1
ATOM 4854 O O . PHE B 1 188 ? 23.609 7.742 8.859 1 96.19 188 PHE B O 1
ATOM 4861 N N . GLY B 1 189 ? 22.344 6.762 10.492 1 95.88 189 GLY B N 1
ATOM 4862 C CA . GLY B 1 189 ? 23.547 6.363 11.219 1 95.88 189 GLY B CA 1
ATOM 4863 C C . GLY B 1 189 ? 23.719 7.105 12.531 1 95.88 189 GLY B C 1
ATOM 4864 O O . GLY B 1 189 ? 24.688 6.879 13.258 1 95.88 189 GLY B O 1
ATOM 4865 N N . SER B 1 190 ? 22.797 8 12.867 1 97.81 190 SER B N 1
ATOM 4866 C CA . SER B 1 190 ? 22.875 8.68 14.156 1 97.81 190 SER B CA 1
ATOM 4867 C C . SER B 1 190 ? 22.562 7.723 15.305 1 97.81 190 SER B C 1
ATOM 4869 O O . SER B 1 190 ? 21.828 6.754 15.133 1 97.81 190 SER B O 1
ATOM 4871 N N . GLU B 1 191 ? 23.234 7.945 16.438 1 98.44 191 GLU B N 1
ATOM 4872 C CA . GLU B 1 191 ? 22.812 7.312 17.672 1 98.44 191 GLU B CA 1
ATOM 4873 C C . GLU B 1 191 ? 21.609 8.031 18.281 1 98.44 191 GLU B C 1
ATOM 4875 O O . GLU B 1 191 ? 21.688 9.227 18.578 1 98.44 191 GLU B O 1
ATOM 4880 N N . VAL B 1 192 ? 20.484 7.305 18.422 1 98.81 192 VAL B N 1
ATOM 4881 C CA . VAL B 1 192 ? 19.234 7.977 18.781 1 98.81 192 VAL B CA 1
ATOM 4882 C C . VAL B 1 192 ? 18.719 7.434 20.109 1 98.81 192 VAL B C 1
ATOM 4884 O O . VAL B 1 192 ? 18.672 6.223 20.312 1 98.81 192 VAL B O 1
ATOM 4887 N N . THR B 1 193 ? 18.391 8.312 21 1 98.88 193 THR B N 1
ATOM 4888 C CA . THR B 1 193 ? 17.672 8.016 22.234 1 98.88 193 THR B CA 1
ATOM 4889 C C . THR B 1 193 ? 16.328 8.742 22.281 1 98.88 193 THR B C 1
ATOM 4891 O O . THR B 1 193 ? 16.281 9.969 22.125 1 98.88 193 THR B O 1
ATOM 4894 N N . VAL B 1 194 ? 15.273 7.988 22.469 1 98.88 194 VAL B N 1
ATOM 4895 C CA . VAL B 1 194 ? 13.945 8.57 22.625 1 98.88 194 VAL B CA 1
ATOM 4896 C C . VAL B 1 194 ? 13.531 8.516 24.094 1 98.88 194 VAL B C 1
ATOM 4898 O O . VAL B 1 194 ? 13.602 7.457 24.719 1 98.88 194 VAL B O 1
ATOM 4901 N N . VAL B 1 195 ? 13.148 9.633 24.656 1 98.62 195 VAL B N 1
ATOM 4902 C CA . VAL B 1 195 ? 12.586 9.656 26 1 98.62 195 VAL B CA 1
ATOM 4903 C C . VAL B 1 195 ? 11.148 10.172 25.938 1 98.62 195 VAL B C 1
ATOM 4905 O O . VAL B 1 195 ? 10.812 11.008 25.094 1 98.62 195 VAL B O 1
ATOM 4908 N N . ALA B 1 196 ? 10.312 9.695 26.797 1 97.94 196 ALA B N 1
ATOM 4909 C CA . ALA B 1 196 ? 8.914 10.109 26.797 1 97.94 196 ALA B CA 1
ATOM 4910 C C . ALA B 1 196 ? 8.32 9.984 28.203 1 97.94 196 ALA B C 1
ATOM 4912 O O . ALA B 1 196 ? 8.797 9.188 29.016 1 97.94 196 ALA B O 1
ATOM 4913 N N . LEU B 1 197 ? 7.266 10.781 28.422 1 96.5 197 LEU B N 1
ATOM 4914 C CA . LEU B 1 197 ? 6.543 10.742 29.688 1 96.5 197 LEU B CA 1
ATOM 4915 C C . LEU B 1 197 ? 5.637 9.516 29.75 1 96.5 197 LEU B C 1
ATOM 4917 O O . LEU B 1 197 ? 5.406 8.969 30.828 1 96.5 197 LEU B O 1
ATOM 4921 N N . GLU B 1 198 ? 5.148 9.125 28.609 1 96.31 198 GLU B N 1
ATOM 4922 C CA . GLU B 1 198 ? 4.168 8.047 28.516 1 96.31 198 GLU B CA 1
ATOM 4923 C C . GLU B 1 198 ? 4.82 6.688 28.766 1 96.31 198 GLU B C 1
ATOM 4925 O O . GLU B 1 198 ? 6.043 6.551 28.656 1 96.31 198 GLU B O 1
ATOM 4930 N N . ASP B 1 199 ? 3.982 5.68 28.984 1 96.75 199 ASP B N 1
ATOM 4931 C CA . ASP B 1 199 ? 4.484 4.34 29.281 1 96.75 199 ASP B CA 1
ATOM 4932 C C . ASP B 1 199 ? 4.582 3.5 28.016 1 96.75 199 ASP B C 1
ATOM 4934 O O . ASP B 1 199 ? 4.992 2.338 28.062 1 96.75 199 ASP B O 1
ATOM 4938 N N . ARG B 1 200 ? 4.191 4.102 26.922 1 96.56 200 ARG B N 1
ATOM 4939 C CA . ARG B 1 200 ? 4.297 3.383 25.656 1 96.56 200 ARG B CA 1
ATOM 4940 C C . ARG B 1 200 ? 4.539 4.348 24.5 1 96.56 200 ARG B C 1
ATOM 4942 O O . ARG B 1 200 ? 4.113 5.504 24.547 1 96.56 200 ARG B O 1
ATOM 4949 N N . LEU B 1 201 ? 5.27 3.859 23.469 1 98.25 201 LEU B N 1
ATOM 4950 C CA . LEU B 1 201 ? 5.453 4.613 22.234 1 98.25 201 LEU B CA 1
ATOM 4951 C C . LEU B 1 201 ? 4.129 4.777 21.5 1 98.25 201 LEU B C 1
ATOM 4953 O O . LEU B 1 201 ? 3.332 3.838 21.422 1 98.25 201 LEU B O 1
ATOM 4957 N N . LEU B 1 202 ? 3.934 5.973 20.953 1 98.06 202 LEU B N 1
ATOM 4958 C CA . LEU B 1 202 ? 2.682 6.215 20.234 1 98.06 202 LEU B CA 1
ATOM 4959 C C . LEU B 1 202 ? 1.492 5.719 21.062 1 98.06 202 LEU B C 1
ATOM 4961 O O . LEU B 1 202 ? 0.677 4.938 20.562 1 98.06 202 LEU B O 1
ATOM 4965 N N . PHE B 1 203 ? 1.296 6.285 22.203 1 95.12 203 PHE B N 1
ATOM 4966 C CA . PHE B 1 203 ? 0.371 5.793 23.219 1 95.12 203 PHE B CA 1
ATOM 4967 C C . PHE B 1 203 ? -1.066 5.852 22.719 1 95.12 203 PHE B C 1
ATOM 4969 O O . PHE B 1 203 ? -1.939 5.152 23.234 1 95.12 203 PHE B O 1
ATOM 4976 N N . GLN B 1 204 ? -1.342 6.625 21.656 1 93.62 204 GLN B N 1
ATOM 4977 C CA . GLN B 1 204 ? -2.693 6.75 21.125 1 93.62 204 GLN B CA 1
ATOM 4978 C C . GLN B 1 204 ? -3 5.629 20.141 1 93.62 204 GLN B C 1
ATOM 4980 O O . GLN B 1 204 ? -4.137 5.488 19.688 1 93.62 204 GLN B O 1
ATOM 4985 N N . PHE B 1 205 ? -2.055 4.801 19.797 1 97.88 205 PHE B N 1
ATOM 4986 C CA . PHE B 1 205 ? -2.236 3.719 18.844 1 97.88 205 PHE B CA 1
ATOM 4987 C C . PHE B 1 205 ? -2.529 2.404 19.547 1 97.88 205 PHE B C 1
ATOM 4989 O O . PHE B 1 205 ? -2.361 2.299 20.766 1 97.88 205 PHE B O 1
ATOM 4996 N N . ASP B 1 206 ? -3.016 1.455 18.797 1 98.62 206 ASP B N 1
ATOM 4997 C CA . ASP B 1 206 ? -3.275 0.132 19.359 1 98.62 206 ASP B CA 1
ATOM 4998 C C . ASP B 1 206 ? -2.018 -0.449 20 1 98.62 206 ASP B C 1
ATOM 5000 O O . ASP B 1 206 ? -0.921 -0.333 19.438 1 98.62 206 ASP B O 1
ATOM 5004 N N . PRO B 1 207 ? -2.176 -1.134 21.125 1 98.06 207 PRO B N 1
ATOM 5005 C CA . PRO B 1 207 ? -1.018 -1.673 21.844 1 98.06 207 PRO B CA 1
ATOM 5006 C C . PRO B 1 207 ? -0.168 -2.602 20.969 1 98.06 207 PRO B C 1
ATOM 5008 O O . PRO B 1 207 ? 1.053 -2.662 21.141 1 98.06 207 PRO B O 1
ATOM 5011 N N . LEU B 1 208 ? -0.748 -3.33 20.047 1 98.38 208 LEU B N 1
ATOM 5012 C CA . LEU B 1 208 ? 0.019 -4.195 19.156 1 98.38 208 LEU B CA 1
ATOM 5013 C C . LEU B 1 208 ? 1.024 -3.387 18.344 1 98.38 208 LEU B C 1
ATOM 5015 O O . LEU B 1 208 ? 2.17 -3.809 18.172 1 98.38 208 LEU B O 1
ATOM 5019 N N . LEU B 1 209 ? 0.564 -2.232 17.844 1 98.75 209 LEU B N 1
ATOM 5020 C CA . LEU B 1 209 ? 1.45 -1.387 17.047 1 98.75 209 LEU B CA 1
ATOM 5021 C C . LEU B 1 209 ? 2.576 -0.821 17.906 1 98.75 209 LEU B C 1
ATOM 5023 O O . LEU B 1 209 ? 3.736 -0.817 17.5 1 98.75 209 LEU B O 1
ATOM 5027 N N . SER B 1 210 ? 2.219 -0.359 19.078 1 98.56 210 SER B N 1
ATOM 5028 C CA . SER B 1 210 ? 3.207 0.212 20 1 98.56 210 SER B CA 1
ATOM 5029 C C . SER B 1 210 ? 4.277 -0.812 20.359 1 98.56 210 SER B C 1
ATOM 5031 O O . SER B 1 210 ? 5.469 -0.502 20.359 1 98.56 210 SER B O 1
ATOM 5033 N N . ALA B 1 211 ? 3.83 -2.002 20.672 1 98.5 211 ALA B N 1
ATOM 5034 C CA . ALA B 1 211 ? 4.75 -3.061 21.078 1 98.5 211 ALA B CA 1
ATOM 5035 C C . ALA B 1 211 ? 5.664 -3.463 19.922 1 98.5 211 ALA B C 1
ATOM 5037 O O . ALA B 1 211 ? 6.867 -3.656 20.109 1 98.5 211 ALA B O 1
ATOM 5038 N N . THR B 1 212 ? 5.098 -3.621 18.766 1 98.81 212 THR B N 1
ATOM 5039 C CA . THR B 1 212 ? 5.883 -3.996 17.594 1 98.81 212 THR B CA 1
ATOM 5040 C C . THR B 1 212 ? 6.879 -2.895 17.234 1 98.81 212 THR B C 1
ATOM 5042 O O . THR B 1 212 ? 8.016 -3.18 16.844 1 98.81 212 THR B O 1
ATOM 5045 N N . LEU B 1 213 ? 6.43 -1.643 17.328 1 98.81 213 LEU B N 1
ATOM 5046 C CA . LEU B 1 213 ? 7.32 -0.51 17.109 1 98.81 213 LEU B CA 1
ATOM 5047 C C . LEU B 1 213 ? 8.516 -0.563 18.062 1 98.81 213 LEU B C 1
ATOM 5049 O O . LEU B 1 213 ? 9.656 -0.373 17.641 1 98.81 213 LEU B O 1
ATOM 5053 N N . ALA B 1 214 ? 8.234 -0.791 19.312 1 98.69 214 ALA B N 1
ATOM 5054 C CA . ALA B 1 214 ? 9.297 -0.876 20.297 1 98.69 214 ALA B CA 1
ATOM 5055 C C . ALA B 1 214 ? 10.289 -1.979 19.953 1 98.69 214 ALA B C 1
ATOM 5057 O O . ALA B 1 214 ? 11.508 -1.783 20.047 1 98.69 214 ALA B O 1
ATOM 5058 N N . GLU B 1 215 ? 9.789 -3.113 19.547 1 98.44 215 GLU B N 1
ATOM 5059 C CA . GLU B 1 215 ? 10.625 -4.238 19.156 1 98.44 215 GLU B CA 1
ATOM 5060 C C . GLU B 1 215 ? 11.508 -3.865 17.953 1 98.44 215 GLU B C 1
ATOM 5062 O O . GLU B 1 215 ? 12.711 -4.133 17.969 1 98.44 215 GLU B O 1
ATOM 5067 N N . ASN B 1 216 ? 10.945 -3.275 16.984 1 98.62 216 ASN B N 1
ATOM 5068 C CA . ASN B 1 216 ? 11.68 -2.887 15.781 1 98.62 216 ASN B CA 1
ATOM 5069 C C . ASN B 1 216 ? 12.742 -1.832 16.094 1 98.62 216 ASN B C 1
ATOM 5071 O O . ASN B 1 216 ? 13.867 -1.914 15.609 1 98.62 216 ASN B O 1
ATOM 5075 N N . MET B 1 217 ? 12.352 -0.819 16.906 1 98.62 217 MET B N 1
ATOM 5076 C CA . MET B 1 217 ? 13.289 0.239 17.281 1 98.62 217 MET B CA 1
ATOM 5077 C C . MET B 1 217 ? 14.469 -0.327 18.062 1 98.62 217 MET B C 1
ATOM 5079 O O . MET B 1 217 ? 15.617 0.044 17.812 1 98.62 217 MET B O 1
ATOM 5083 N N . HIS B 1 218 ? 14.156 -1.223 18.953 1 98.25 218 HIS B N 1
ATOM 5084 C CA . HIS B 1 218 ? 15.219 -1.878 19.703 1 98.25 218 HIS B CA 1
ATOM 5085 C C . HIS B 1 218 ? 16.156 -2.643 18.781 1 98.25 218 HIS B C 1
ATOM 5087 O O . HIS B 1 218 ? 17.391 -2.539 18.906 1 98.25 218 HIS B O 1
ATOM 5093 N N . ALA B 1 219 ? 15.602 -3.369 17.875 1 97.69 219 ALA B N 1
ATOM 5094 C CA . ALA B 1 219 ? 16.375 -4.16 16.922 1 97.69 219 ALA B CA 1
ATOM 5095 C C . ALA B 1 219 ? 17.25 -3.268 16.047 1 97.69 219 ALA B C 1
ATOM 5097 O O . ALA B 1 219 ? 18.328 -3.68 15.602 1 97.69 219 ALA B O 1
ATOM 5098 N N . GLN B 1 220 ? 16.812 -2.045 15.844 1 96.94 220 GLN B N 1
ATOM 5099 C CA . GLN B 1 220 ? 17.562 -1.097 15.008 1 96.94 220 GLN B CA 1
ATOM 5100 C C . GLN B 1 220 ? 18.625 -0.372 15.82 1 96.94 220 GLN B C 1
ATOM 5102 O O . GLN B 1 220 ? 19.469 0.33 15.258 1 96.94 220 GLN B O 1
ATOM 5107 N N . GLY B 1 221 ? 18.5 -0.469 17.125 1 97.81 221 GLY B N 1
ATOM 5108 C CA . GLY B 1 221 ? 19.516 0.143 17.984 1 97.81 221 GLY B CA 1
ATOM 5109 C C . GLY B 1 221 ? 19.078 1.49 18.531 1 97.81 221 GLY B C 1
ATOM 5110 O O . GLY B 1 221 ? 19.922 2.291 18.953 1 97.81 221 GLY B O 1
ATOM 5111 N N . ILE B 1 222 ? 17.812 1.809 18.5 1 98.69 222 ILE B N 1
ATOM 5112 C CA . ILE B 1 222 ? 17.312 3.035 19.094 1 98.69 222 ILE B CA 1
ATOM 5113 C C . ILE B 1 222 ? 17.031 2.805 20.578 1 98.69 222 ILE B C 1
ATOM 5115 O O . ILE B 1 222 ? 16.297 1.883 20.938 1 98.69 222 ILE B O 1
ATOM 5119 N N . GLU B 1 223 ? 17.609 3.594 21.391 1 98.56 223 GLU B N 1
ATOM 5120 C CA . GLU B 1 223 ? 17.375 3.51 22.828 1 98.56 223 GLU B CA 1
ATOM 5121 C C . GLU B 1 223 ? 16.094 4.25 23.219 1 98.56 223 GLU B C 1
ATOM 5123 O O . GLU B 1 223 ? 15.828 5.344 22.719 1 98.56 223 GLU B O 1
ATOM 5128 N N . THR B 1 224 ? 15.305 3.617 24.078 1 98.62 224 THR B N 1
ATOM 5129 C CA . THR B 1 224 ? 14.055 4.238 24.516 1 98.62 224 THR B CA 1
ATOM 5130 C C . THR B 1 224 ? 13.961 4.266 26.031 1 98.62 224 THR B C 1
ATOM 5132 O O . THR B 1 224 ? 14.289 3.283 26.703 1 98.62 224 THR B O 1
ATOM 5135 N N . HIS B 1 225 ? 13.609 5.41 26.594 1 98.44 225 HIS B N 1
ATOM 5136 C CA . HIS B 1 225 ? 13.328 5.582 28.016 1 98.44 225 HIS B CA 1
ATOM 5137 C C . HIS B 1 225 ? 11.93 6.148 28.234 1 98.44 225 HIS B C 1
ATOM 5139 O O . HIS B 1 225 ? 11.711 7.352 28.078 1 98.44 225 HIS B O 1
ATOM 5145 N N . LEU B 1 226 ? 11.031 5.34 28.641 1 97.88 226 LEU B N 1
ATOM 5146 C CA . LEU B 1 226 ? 9.648 5.738 28.906 1 97.88 226 LEU B CA 1
ATOM 5147 C C . LEU B 1 226 ? 9.492 6.16 30.375 1 97.88 226 LEU B C 1
ATOM 5149 O O . LEU B 1 226 ? 10.391 5.945 31.188 1 97.88 226 LEU B O 1
ATOM 5153 N N . GLU B 1 227 ? 8.352 6.824 30.625 1 97.31 227 GLU B N 1
ATOM 5154 C CA . GLU B 1 227 ? 8.109 7.379 31.953 1 97.31 227 GLU B CA 1
ATOM 5155 C C . GLU B 1 227 ? 9.297 8.195 32.438 1 97.31 227 GLU B C 1
ATOM 5157 O O . GLU B 1 227 ? 9.727 8.055 33.594 1 97.31 227 GLU B O 1
ATOM 5162 N N . PHE B 1 228 ? 9.898 8.852 31.562 1 97.69 228 PHE B N 1
ATOM 5163 C CA . PHE B 1 228 ? 11.023 9.75 31.781 1 97.69 228 PHE B CA 1
ATOM 5164 C C . PHE B 1 228 ? 10.586 11.203 31.688 1 97.69 228 PHE B C 1
ATOM 5166 O O . PHE B 1 228 ? 10.43 11.742 30.594 1 97.69 228 PHE B O 1
ATOM 5173 N N . ALA B 1 229 ? 10.445 11.867 32.844 1 97.5 229 ALA B N 1
ATOM 5174 C CA . ALA B 1 229 ? 10.008 13.266 32.875 1 97.5 229 ALA B CA 1
ATOM 5175 C C . ALA B 1 229 ? 11.203 14.211 32.875 1 97.5 229 ALA B C 1
ATOM 5177 O O . ALA B 1 229 ? 11.852 14.398 33.938 1 97.5 229 ALA B O 1
ATOM 5178 N N . VAL B 1 230 ? 11.469 14.828 31.812 1 98.12 230 VAL B N 1
ATOM 5179 C CA . VAL B 1 230 ? 12.609 15.727 31.719 1 98.12 230 VAL B CA 1
ATOM 5180 C C . VAL B 1 230 ? 12.375 16.969 32.594 1 98.12 230 VAL B C 1
ATOM 5182 O O . VAL B 1 230 ? 11.336 17.609 32.469 1 98.12 230 VAL B O 1
ATOM 5185 N N . ALA B 1 231 ? 13.367 17.328 33.375 1 98.12 231 ALA B N 1
ATOM 5186 C CA . ALA B 1 231 ? 13.234 18.453 34.312 1 98.12 231 ALA B CA 1
ATOM 5187 C C . ALA B 1 231 ? 14.203 19.578 33.969 1 98.12 231 ALA B C 1
ATOM 5189 O O . ALA B 1 231 ? 13.992 20.734 34.312 1 98.12 231 ALA B O 1
ATOM 5190 N N . ALA B 1 232 ? 15.234 19.188 33.281 1 98.38 232 ALA B N 1
ATOM 5191 C CA . ALA B 1 232 ? 16.219 20.188 32.875 1 98.38 232 ALA B CA 1
ATOM 5192 C C . ALA B 1 232 ? 17.141 19.656 31.781 1 98.38 232 ALA B C 1
ATOM 5194 O O . ALA B 1 232 ? 17.266 18.453 31.594 1 98.38 232 ALA B O 1
ATOM 5195 N N . LEU B 1 233 ? 17.672 20.562 31 1 98.5 233 LEU B N 1
ATOM 5196 C CA . LEU B 1 233 ? 18.797 20.297 30.125 1 98.5 233 LEU B CA 1
ATOM 5197 C C . LEU B 1 233 ? 20.047 21.016 30.625 1 98.5 233 LEU B C 1
ATOM 5199 O O . LEU B 1 233 ? 19.984 22.172 31.047 1 98.5 233 LEU B O 1
ATOM 5203 N N . GLU B 1 234 ? 21.125 20.328 30.625 1 98.12 234 GLU B N 1
ATOM 5204 C CA . GLU B 1 234 ? 22.391 20.922 31.062 1 98.12 234 GLU B CA 1
ATOM 5205 C C . GLU B 1 234 ? 23.484 20.688 30.016 1 98.12 234 GLU B C 1
ATOM 5207 O O . GLU B 1 234 ? 23.516 19.641 29.359 1 98.12 234 GLU B O 1
ATOM 5212 N N . ARG B 1 235 ? 24.297 21.734 29.844 1 96.44 235 ARG B N 1
ATOM 5213 C CA . ARG B 1 235 ? 25.438 21.609 28.953 1 96.44 235 ARG B CA 1
ATOM 5214 C C . ARG B 1 235 ? 26.703 21.281 29.719 1 96.44 235 ARG B C 1
ATOM 5216 O O . ARG B 1 235 ? 27 21.906 30.75 1 96.44 235 ARG B O 1
ATOM 5223 N N . ASP B 1 236 ? 27.328 20.266 29.281 1 89.88 236 ASP B N 1
ATOM 5224 C CA . ASP B 1 236 ? 28.641 19.969 29.859 1 89.88 236 ASP B CA 1
ATOM 5225 C C . ASP B 1 236 ? 29.688 19.719 28.781 1 89.88 236 ASP B C 1
ATOM 5227 O O . ASP B 1 236 ? 29.469 20.062 27.625 1 89.88 236 ASP B O 1
ATOM 5231 N N . ALA B 1 237 ? 30.906 19.203 29.188 1 90.38 237 ALA B N 1
ATOM 5232 C CA . A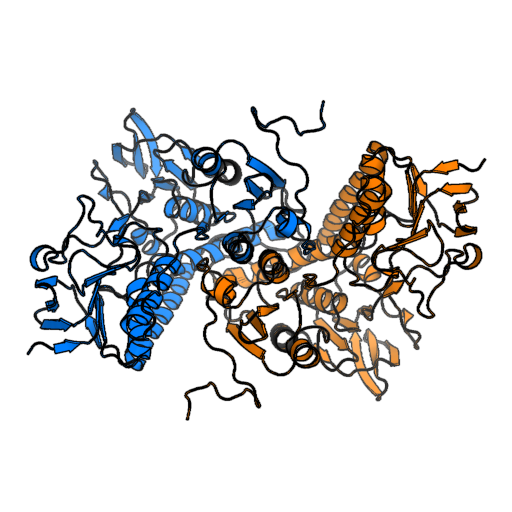LA B 1 237 ? 32.031 19.031 28.281 1 90.38 237 ALA B CA 1
ATOM 5233 C C . ALA B 1 237 ? 31.734 17.969 27.234 1 90.38 237 ALA B C 1
ATOM 5235 O O . ALA B 1 237 ? 32.281 18.016 26.125 1 90.38 237 ALA B O 1
ATOM 5236 N N . GLN B 1 238 ? 30.859 17.156 27.5 1 92.19 238 GLN B N 1
ATOM 5237 C CA . GLN B 1 238 ? 30.594 16.016 26.625 1 92.19 238 GLN B CA 1
ATOM 5238 C C . GLN B 1 238 ? 29.391 16.281 25.734 1 92.19 238 GLN B C 1
ATOM 5240 O O . GLN B 1 238 ? 29.125 15.516 24.797 1 92.19 238 GLN B O 1
ATOM 5245 N N . GLY B 1 239 ? 28.625 17.328 26 1 95.69 239 GLY B N 1
ATOM 5246 C CA . GLY B 1 239 ? 27.406 17.641 25.266 1 95.69 239 GLY B CA 1
ATOM 5247 C C . GLY B 1 239 ? 26.266 18.031 26.172 1 95.69 239 GLY B C 1
ATOM 5248 O O . GLY B 1 239 ? 26.469 18.531 27.281 1 95.69 239 GLY B O 1
ATOM 5249 N N . THR B 1 240 ? 25.078 17.891 25.625 1 98.06 240 THR B N 1
ATOM 5250 C CA . THR B 1 240 ? 23.875 18.219 26.406 1 98.06 240 THR B CA 1
ATOM 5251 C C . THR B 1 240 ? 23.422 17.016 27.219 1 98.06 240 THR B C 1
ATOM 5253 O O . THR B 1 240 ? 23.422 15.891 26.734 1 98.06 240 THR B O 1
ATOM 5256 N N . THR B 1 241 ? 23.078 17.219 28.484 1 98.12 241 THR B N 1
ATOM 5257 C CA . THR B 1 241 ? 22.578 16.203 29.406 1 98.12 241 THR B CA 1
ATOM 5258 C C . THR B 1 241 ? 21.094 16.406 29.688 1 98.12 241 THR B C 1
ATOM 5260 O O . THR B 1 241 ? 20.672 17.531 29.969 1 98.12 241 THR B O 1
ATOM 5263 N N . LEU B 1 242 ? 20.297 15.32 29.578 1 98.38 242 LEU B N 1
ATOM 5264 C CA . LEU B 1 242 ? 18.922 15.328 30.047 1 98.38 242 LEU B CA 1
ATOM 5265 C C . LEU B 1 242 ? 18.844 14.93 31.516 1 98.38 242 LEU B C 1
ATOM 5267 O O . LEU B 1 242 ? 19.391 13.891 31.906 1 98.38 242 LEU B O 1
ATOM 5271 N N . VAL B 1 243 ? 18.219 15.797 32.281 1 98.12 243 VAL B N 1
ATOM 5272 C CA . VAL B 1 243 ? 18 15.484 33.688 1 98.12 243 VAL B CA 1
ATOM 5273 C C . VAL B 1 243 ? 16.516 15.219 33.938 1 98.12 243 VAL B C 1
ATOM 5275 O O . VAL B 1 243 ? 15.672 16.078 33.688 1 98.12 243 VAL B O 1
ATOM 5278 N N . ALA B 1 244 ? 16.234 14.078 34.5 1 98.06 244 ALA B N 1
ATOM 5279 C CA . ALA B 1 244 ? 14.852 13.719 34.812 1 98.06 244 ALA B CA 1
ATOM 5280 C C . ALA B 1 244 ? 14.422 14.258 36.156 1 98.06 244 ALA B C 1
ATOM 5282 O O . ALA B 1 244 ? 15.266 14.633 36.969 1 98.06 244 ALA B O 1
ATOM 5283 N N . GLN B 1 245 ? 13.148 14.297 36.375 1 97.38 245 GLN B N 1
AT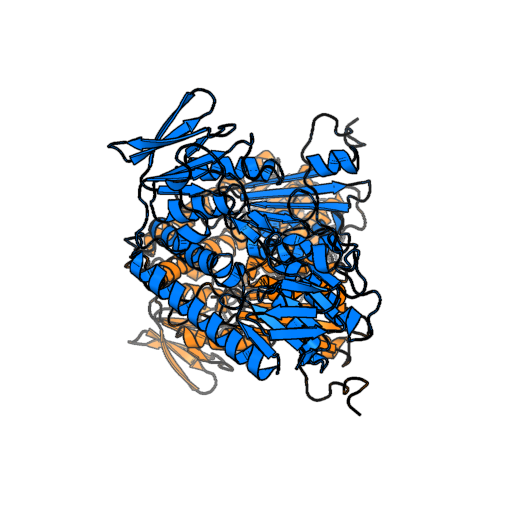OM 5284 C CA . GLN B 1 245 ? 12.594 14.742 37.656 1 97.38 245 GLN B CA 1
ATOM 5285 C C . GLN B 1 245 ? 13.109 13.883 38.812 1 97.38 245 GLN B C 1
ATOM 5287 O O . GLN B 1 245 ? 13.305 14.375 39.906 1 97.38 245 GLN B O 1
ATOM 5292 N N . ASP B 1 246 ? 13.336 12.586 38.531 1 97.19 246 ASP B N 1
ATOM 5293 C CA . ASP B 1 246 ? 13.766 11.68 39.594 1 97.19 246 ASP B CA 1
ATOM 5294 C C . ASP B 1 246 ? 15.281 11.711 39.75 1 97.19 246 ASP B C 1
ATOM 5296 O O . ASP B 1 246 ? 15.836 10.961 40.562 1 97.19 246 ASP B O 1
ATOM 5300 N N . GLY B 1 247 ? 15.922 12.375 38.969 1 95.69 247 GLY B N 1
ATOM 5301 C CA . GLY B 1 247 ? 17.359 12.547 39.125 1 95.69 247 GLY B CA 1
ATOM 5302 C C . GLY B 1 247 ? 18.156 11.758 38.094 1 95.69 247 GLY B C 1
ATOM 5303 O O . GLY B 1 247 ? 19.375 11.961 37.969 1 95.69 247 GLY B O 1
ATOM 5304 N N . THR B 1 248 ? 17.484 10.922 37.344 1 97.12 248 THR B N 1
ATOM 5305 C CA . THR B 1 248 ? 18.141 10.156 36.312 1 97.12 248 THR B CA 1
ATOM 5306 C C . THR B 1 248 ? 18.766 11.086 35.25 1 97.12 248 THR B C 1
ATOM 5308 O O . THR B 1 248 ? 18.141 12.078 34.875 1 97.12 248 THR B O 1
ATOM 5311 N N . ARG B 1 249 ? 19.984 10.672 34.812 1 97 249 ARG B N 1
ATOM 5312 C CA . ARG B 1 249 ? 20.703 11.508 33.844 1 97 249 ARG B CA 1
ATOM 5313 C C . ARG B 1 249 ? 21.078 10.703 32.625 1 97 249 ARG B C 1
ATOM 5315 O O . ARG B 1 249 ? 21.469 9.547 32.719 1 97 249 ARG B O 1
ATOM 5322 N N . LEU B 1 250 ? 20.812 11.258 31.438 1 97.75 250 LEU B N 1
ATOM 5323 C CA . LEU B 1 250 ? 21.297 10.766 30.156 1 97.75 250 LEU B CA 1
ATOM 5324 C C . LEU B 1 250 ? 22.219 11.781 29.484 1 97.75 250 LEU B C 1
ATOM 5326 O O . LEU B 1 250 ? 21.812 12.906 29.203 1 97.75 250 LEU B O 1
ATOM 5330 N N . GLU B 1 251 ? 23.484 11.422 29.156 1 97 251 GLU B N 1
ATOM 5331 C CA . GLU B 1 251 ? 24.531 12.406 28.844 1 97 251 GLU B CA 1
ATOM 5332 C C . GLU B 1 251 ? 25.062 12.203 27.438 1 97 251 GLU B C 1
ATOM 5334 O O . GLU B 1 251 ? 24.844 11.156 26.828 1 97 251 GLU B O 1
ATOM 5339 N N . GLY B 1 252 ? 25.625 13.328 26.969 1 96.81 252 GLY B N 1
ATOM 5340 C CA . GLY B 1 252 ? 26.5 13.188 25.828 1 96.81 252 GLY B CA 1
ATOM 5341 C C . GLY B 1 252 ? 25.812 13.445 24.5 1 96.81 252 GLY B C 1
ATOM 5342 O O . GLY B 1 252 ? 26.297 13.008 23.453 1 96.81 252 GLY B O 1
ATOM 5343 N N . PHE B 1 253 ? 24.688 14.188 24.5 1 98.25 253 PHE B N 1
ATOM 5344 C CA . PHE B 1 253 ? 23.953 14.414 23.266 1 98.25 253 PHE B CA 1
ATOM 5345 C C . PHE B 1 253 ? 24.484 15.656 22.547 1 98.25 253 PHE B C 1
ATOM 5347 O O . PHE B 1 253 ? 24.703 16.688 23.188 1 98.25 253 PHE B O 1
ATOM 5354 N N . ASP B 1 254 ? 24.703 15.586 21.234 1 96.19 254 ASP B N 1
ATOM 5355 C CA . ASP B 1 254 ? 25.094 16.75 20.453 1 96.19 254 ASP B CA 1
ATOM 5356 C C . ASP B 1 254 ? 23.859 17.547 20.016 1 96.19 254 ASP B C 1
ATOM 5358 O O . ASP B 1 254 ? 23.969 18.719 19.641 1 96.19 254 ASP B O 1
ATOM 5362 N N . SER B 1 255 ? 22.734 16.875 19.969 1 97.81 255 SER B N 1
ATOM 5363 C CA . SER B 1 255 ? 21.484 17.531 19.625 1 97.81 255 SER B CA 1
ATOM 5364 C C . SER B 1 255 ? 20.328 16.984 20.469 1 97.81 255 SER B C 1
ATOM 5366 O O . SER B 1 255 ? 20.266 15.789 20.75 1 97.81 255 SER B O 1
ATOM 5368 N N . VAL B 1 256 ? 19.5 17.859 20.938 1 98.69 256 VAL B N 1
ATOM 5369 C CA . VAL B 1 256 ? 18.266 17.5 21.641 1 98.69 256 VAL B CA 1
ATOM 5370 C C . VAL B 1 256 ? 17.062 18.094 20.891 1 98.69 256 VAL B C 1
ATOM 5372 O O . VAL B 1 256 ? 17.031 19.281 20.578 1 98.69 256 VAL B O 1
ATOM 5375 N N . ILE B 1 257 ? 16.078 17.281 20.547 1 98.75 257 ILE B N 1
ATOM 5376 C CA . ILE B 1 257 ? 14.93 17.719 19.766 1 98.75 257 ILE B CA 1
ATOM 5377 C C . ILE B 1 257 ? 13.656 17.641 20.609 1 98.75 257 ILE B C 1
ATOM 5379 O O . ILE B 1 257 ? 13.289 16.562 21.094 1 98.75 257 ILE B O 1
ATOM 5383 N N . TRP B 1 258 ? 13.031 18.766 20.766 1 98.69 258 TRP B N 1
ATOM 5384 C CA . TRP B 1 258 ? 11.719 18.812 21.406 1 98.69 258 TRP B CA 1
ATOM 5385 C C . TRP B 1 258 ? 10.633 18.328 20.469 1 98.69 258 TRP B C 1
ATOM 5387 O O . TRP B 1 258 ? 10.367 18.953 19.438 1 98.69 258 TRP B O 1
ATOM 5397 N N . ALA B 1 259 ? 9.984 17.266 20.797 1 98.12 259 ALA B N 1
ATOM 5398 C CA . ALA B 1 259 ? 8.844 16.719 20.047 1 98.12 259 ALA B CA 1
ATOM 5399 C C . ALA B 1 259 ? 7.68 16.422 20.984 1 98.12 259 ALA B C 1
ATOM 5401 O O . ALA B 1 259 ? 7.137 15.305 20.969 1 98.12 259 ALA B O 1
ATOM 5402 N N . VAL B 1 260 ? 7.262 17.391 21.734 1 97 260 VAL B N 1
ATOM 5403 C CA . VAL B 1 260 ? 6.324 17.156 22.828 1 97 260 VAL B CA 1
ATOM 5404 C C . VAL B 1 260 ? 4.965 17.75 22.484 1 97 260 VAL B C 1
ATOM 5406 O O . VAL B 1 260 ? 4.109 17.922 23.359 1 97 260 VAL B O 1
ATOM 5409 N N . GLY B 1 261 ? 4.797 18.125 21.25 1 94.62 261 GLY B N 1
ATOM 5410 C CA . GLY B 1 261 ? 3.506 18.641 20.828 1 94.62 261 GLY B CA 1
ATOM 5411 C C . GLY B 1 261 ? 3.594 20.016 20.203 1 94.62 261 GLY B C 1
ATOM 5412 O O . GLY B 1 261 ? 4.691 20.562 20.016 1 94.62 261 GLY B O 1
ATOM 5413 N N . ARG B 1 262 ? 2.428 20.531 19.781 1 96 262 ARG B N 1
ATOM 5414 C CA . ARG B 1 262 ? 2.312 21.844 19.141 1 96 262 ARG B CA 1
ATOM 5415 C C . ARG B 1 262 ? 1.229 22.672 19.812 1 96 262 ARG B C 1
ATOM 5417 O O . ARG B 1 262 ? 0.247 22.141 20.328 1 96 262 ARG B O 1
ATOM 5424 N N . ALA B 1 263 ? 1.433 23.953 19.844 1 96.5 263 ALA B N 1
ATOM 5425 C CA . ALA B 1 263 ? 0.466 24.922 20.375 1 96.5 263 ALA B CA 1
ATOM 5426 C C . ALA B 1 263 ? -0.209 25.688 19.234 1 96.5 263 ALA B C 1
ATOM 5428 O O . ALA B 1 263 ? 0.438 26.062 18.266 1 96.5 263 ALA B O 1
ATOM 5429 N N . PRO B 1 264 ? -1.549 25.953 19.375 1 97.62 264 PRO B N 1
ATOM 5430 C CA . PRO B 1 264 ? -2.242 26.703 18.328 1 97.62 264 PRO B CA 1
ATOM 5431 C C . PRO B 1 264 ? -1.743 28.141 18.203 1 97.62 264 PRO B C 1
ATOM 5433 O O . PRO B 1 264 ? -1.433 28.781 19.219 1 97.62 264 PRO B O 1
ATOM 5436 N N . ASN B 1 265 ? -1.648 28.656 16.984 1 97.25 265 ASN B N 1
ATOM 5437 C CA . ASN B 1 265 ? -1.284 30.047 16.719 1 97.25 265 ASN B CA 1
ATOM 5438 C C . ASN B 1 265 ? -2.5 30.969 16.766 1 97.25 265 ASN B C 1
ATOM 5440 O O . ASN B 1 265 ? -2.93 31.5 15.742 1 97.25 265 ASN B O 1
ATOM 5444 N N . THR B 1 266 ? -3.006 31.25 18.062 1 97.56 266 THR B N 1
ATOM 5445 C CA . THR B 1 266 ? -4.223 32.062 18.172 1 97.56 266 THR B CA 1
ATOM 5446 C C . THR B 1 266 ? -3.998 33.25 19.078 1 97.56 266 THR B C 1
ATOM 5448 O O . THR B 1 266 ? -4.828 34.156 19.125 1 97.56 266 THR B O 1
ATOM 5451 N N . ARG B 1 267 ? -3.01 33.406 19.844 1 92.62 267 ARG B N 1
ATOM 5452 C CA . ARG B 1 267 ? -2.797 34.406 20.891 1 92.62 267 ARG B CA 1
ATOM 5453 C C . ARG B 1 267 ? -2.693 35.812 20.297 1 92.62 267 ARG B C 1
ATOM 5455 O O . ARG B 1 267 ? -3.18 36.781 20.891 1 92.62 267 ARG B O 1
ATOM 5462 N N . ASP B 1 268 ? -2.092 36.094 19.203 1 92.56 268 ASP B N 1
ATOM 5463 C CA . ASP B 1 268 ? -1.82 37.438 18.703 1 92.56 268 ASP B CA 1
ATOM 5464 C C . ASP B 1 268 ? -2.736 37.781 17.531 1 92.56 268 ASP B C 1
ATOM 5466 O O . ASP B 1 268 ? -2.377 38.562 16.656 1 92.56 268 ASP B O 1
ATOM 5470 N N . LEU B 1 269 ? -4.059 37.25 17.625 1 97.81 269 LEU B N 1
ATOM 5471 C CA . LEU B 1 269 ? -4.957 37.469 16.5 1 97.81 269 LEU B CA 1
ATOM 5472 C C . LEU B 1 269 ? -6.004 38.531 16.844 1 97.81 269 LEU B C 1
ATOM 5474 O O . LEU B 1 269 ? -6.77 38.969 15.977 1 97.81 269 LEU B O 1
ATOM 5478 N N . GLY B 1 270 ? -6.023 39.031 18.078 1 97.5 270 GLY B N 1
ATOM 5479 C CA . GLY B 1 270 ? -7.055 40 18.469 1 97.5 270 GLY B CA 1
ATOM 5480 C C . GLY B 1 270 ? -8.445 39.375 18.5 1 97.5 270 GLY B C 1
ATOM 5481 O O . GLY B 1 270 ? -9.422 40.031 18.109 1 97.5 270 GLY B O 1
ATOM 5482 N N . LEU B 1 271 ? -8.531 38.125 18.953 1 98.25 271 LEU B N 1
ATOM 5483 C CA . LEU B 1 271 ? -9.797 37.406 18.938 1 98.25 271 LEU B CA 1
ATOM 5484 C C . LEU B 1 271 ? -10.82 38.094 19.844 1 98.25 271 LEU B C 1
ATOM 5486 O O . LEU B 1 271 ? -12.023 38.031 19.562 1 98.25 271 LEU B O 1
ATOM 5490 N N . GLU B 1 272 ? -10.344 38.719 20.859 1 97 272 GLU B N 1
ATOM 5491 C CA . GLU B 1 272 ? -11.227 39.406 21.797 1 97 272 GLU B CA 1
ATOM 5492 C C . GLU B 1 272 ? -11.977 40.531 21.125 1 97 272 GLU B C 1
ATOM 5494 O O . GLU B 1 272 ? -13.156 40.781 21.391 1 97 272 GLU B O 1
ATOM 5499 N N . ALA B 1 273 ? -11.312 41.219 20.25 1 97.5 273 ALA B N 1
ATOM 5500 C CA . ALA B 1 273 ? -11.914 42.344 19.516 1 97.5 273 ALA B CA 1
ATOM 5501 C C . ALA B 1 273 ? -13.062 41.844 18.641 1 97.5 273 ALA B C 1
ATOM 5503 O O . ALA B 1 273 ? -13.992 42.625 18.344 1 97.5 273 ALA B O 1
ATOM 5504 N N . ALA B 1 274 ? -12.992 40.625 18.25 1 97.81 274 ALA B N 1
ATOM 5505 C CA . ALA B 1 274 ? -14.008 40.031 17.375 1 97.81 274 ALA B CA 1
ATOM 5506 C C . ALA B 1 274 ? -15.07 39.312 18.172 1 97.81 274 ALA B C 1
ATOM 5508 O O . ALA B 1 274 ? -16.078 38.844 17.609 1 97.81 274 ALA B O 1
ATOM 5509 N N . GLY B 1 275 ? -14.82 39.156 19.5 1 98.31 275 GLY B N 1
ATOM 5510 C CA . GLY B 1 275 ? -15.75 38.406 20.344 1 98.31 275 GLY B CA 1
ATOM 5511 C C . GLY B 1 275 ? -15.641 36.906 20.156 1 98.31 275 GLY B C 1
ATOM 5512 O O . GLY B 1 275 ? -16.594 36.188 20.438 1 98.31 275 GLY B O 1
ATOM 5513 N N . ILE B 1 276 ? -14.547 36.438 19.688 1 98.5 276 ILE B N 1
ATOM 5514 C CA . ILE B 1 276 ? -14.359 35 19.422 1 98.5 276 ILE B CA 1
ATOM 5515 C C . ILE B 1 276 ? -13.906 34.312 20.703 1 98.5 276 ILE B C 1
ATOM 5517 O O . ILE B 1 276 ? -12.961 34.75 21.359 1 98.5 276 ILE B O 1
ATOM 5521 N N . GLU B 1 277 ? -14.609 33.25 21.016 1 98.06 277 GLU B N 1
ATOM 5522 C CA . GLU B 1 277 ? -14.258 32.438 22.188 1 98.06 277 GLU B CA 1
ATOM 5523 C C . GLU B 1 277 ? -13 31.594 21.922 1 98.06 277 GLU B C 1
ATOM 5525 O O . GLU B 1 277 ? -12.828 31.062 20.812 1 98.06 277 GLU B O 1
ATOM 5530 N N . VAL B 1 278 ? -12.148 31.547 22.875 1 97.81 278 VAL B N 1
ATOM 5531 C CA . VAL B 1 278 ? -10.93 30.734 22.812 1 97.81 278 VAL B CA 1
ATOM 5532 C C . VAL B 1 278 ? -10.703 30.031 24.141 1 97.81 278 VAL B C 1
ATOM 5534 O O . VAL B 1 278 ? -10.922 30.625 25.203 1 97.81 278 VAL B O 1
ATOM 5537 N N . GLN B 1 279 ? -10.336 28.797 24.062 1 97.56 279 GLN B N 1
ATOM 5538 C CA . GLN B 1 279 ? -10.055 28.031 25.266 1 97.56 279 GLN B CA 1
ATOM 5539 C C . GLN B 1 279 ? -8.727 28.453 25.906 1 97.56 279 GLN B C 1
ATOM 5541 O O . GLN B 1 279 ? -7.926 29.141 25.266 1 97.56 279 GLN B O 1
ATOM 5546 N N . SER B 1 280 ? -8.508 28.016 27.125 1 95.88 280 SER B N 1
ATOM 5547 C CA . SER B 1 280 ? -7.312 28.391 27.875 1 95.88 280 SER B CA 1
ATOM 5548 C C . SER B 1 280 ? -6.047 27.906 27.172 1 95.88 280 SER B C 1
ATOM 5550 O O . SER B 1 280 ? -4.988 28.531 27.281 1 95.88 280 SER B O 1
ATOM 5552 N N . ASN B 1 281 ? -6.203 26.844 26.469 1 95.44 281 ASN B N 1
ATOM 5553 C CA . ASN B 1 281 ? -5.039 26.297 25.781 1 95.44 281 ASN B CA 1
ATOM 5554 C C . ASN B 1 281 ? -4.859 26.906 24.406 1 95.44 281 ASN B C 1
ATOM 5556 O O . ASN B 1 281 ? -3.988 26.484 23.641 1 95.44 281 ASN B O 1
ATOM 5560 N N . GLY B 1 282 ? -5.711 27.812 24.031 1 97.12 282 GLY B N 1
ATOM 5561 C CA . GLY B 1 282 ? -5.566 28.547 22.781 1 97.12 282 GLY B CA 1
ATOM 5562 C C . GLY B 1 282 ? -6.422 27.984 21.656 1 97.12 282 GLY B C 1
ATOM 5563 O O . GLY B 1 282 ? -6.477 28.562 20.578 1 97.12 282 GLY B O 1
ATOM 5564 N N . MET B 1 283 ? -7.156 26.891 21.891 1 98.12 283 MET B N 1
ATOM 5565 C CA . MET B 1 283 ? -7.984 26.266 20.859 1 98.12 283 MET B CA 1
ATOM 5566 C C . MET B 1 283 ? -9.266 27.062 20.641 1 98.12 283 MET B C 1
ATOM 5568 O O . MET B 1 283 ? -9.844 27.578 21.594 1 98.12 283 MET B O 1
ATOM 5572 N N . VAL B 1 284 ? -9.656 27.156 19.406 1 98.5 284 VAL B N 1
ATOM 5573 C CA . VAL B 1 284 ? -10.914 27.812 19.062 1 98.5 284 VAL B CA 1
ATOM 5574 C C . VAL B 1 284 ? -12.016 26.766 18.906 1 98.5 284 VAL B C 1
ATOM 5576 O O . VAL B 1 284 ? -12 25.984 17.953 1 98.5 284 VAL B O 1
ATOM 5579 N N . PRO B 1 285 ? -12.977 26.766 19.828 1 98.19 285 PRO B N 1
ATOM 5580 C CA . PRO B 1 285 ? -14.07 25.812 19.688 1 98.19 285 PRO B CA 1
ATOM 5581 C C . PRO B 1 285 ? -14.914 26.047 18.438 1 98.19 285 PRO B C 1
ATOM 5583 O O . PRO B 1 285 ? -15.172 27.188 18.078 1 98.19 285 PRO B O 1
ATOM 5586 N N . THR B 1 286 ? -15.281 25.016 17.75 1 98.12 286 THR B N 1
ATOM 5587 C CA . THR B 1 286 ? -16.172 25.094 16.594 1 98.12 286 THR B CA 1
ATOM 5588 C C . THR B 1 286 ? -17.203 23.969 16.625 1 98.12 286 THR B C 1
ATOM 5590 O O . THR B 1 286 ? -17.016 22.969 17.312 1 98.12 286 THR B O 1
ATOM 5593 N N . ASP B 1 287 ? -18.312 24.188 15.984 1 97.25 287 ASP B N 1
ATOM 5594 C CA . ASP B 1 287 ? -19.266 23.094 15.781 1 97.25 287 ASP B CA 1
ATOM 5595 C C . ASP B 1 287 ? -18.844 22.219 14.609 1 97.25 287 ASP B C 1
ATOM 5597 O O . ASP B 1 287 ? -17.719 22.312 14.125 1 97.25 287 ASP B O 1
ATOM 5601 N N . ALA B 1 288 ? -19.688 21.312 14.133 1 95.25 288 ALA B N 1
ATOM 5602 C CA . ALA B 1 288 ? -19.375 20.328 13.094 1 95.25 288 ALA B CA 1
ATOM 5603 C C . ALA B 1 288 ? -19.188 21.016 11.742 1 95.25 288 ALA B C 1
ATOM 5605 O O . ALA B 1 288 ? -18.656 20.422 10.805 1 95.25 288 ALA B O 1
ATOM 5606 N N . TYR B 1 289 ? -19.594 22.25 11.656 1 97.31 289 TYR B N 1
ATOM 5607 C CA . TYR B 1 289 ? -19.562 22.984 10.398 1 97.31 289 TYR B CA 1
ATOM 5608 C C . TYR B 1 289 ? -18.453 24.031 10.406 1 97.31 289 TYR B C 1
ATOM 5610 O O . TYR B 1 289 ? -18.438 24.922 9.555 1 97.31 289 TYR B O 1
ATOM 5618 N N . GLN B 1 290 ? -17.516 24.016 11.359 1 97.81 290 GLN B N 1
ATOM 5619 C CA . GLN B 1 290 ? -16.375 24.891 11.523 1 97.81 290 GLN B CA 1
ATOM 5620 C C . GLN B 1 290 ? -16.812 26.297 11.969 1 97.81 290 GLN B C 1
ATOM 5622 O O . GLN B 1 290 ? -16 27.234 11.953 1 97.81 290 GLN B O 1
ATOM 5627 N N . ASN B 1 291 ? -18.062 26.422 12.438 1 98.44 291 ASN B N 1
ATOM 5628 C CA . ASN B 1 291 ? -18.531 27.703 12.945 1 98.44 291 ASN B CA 1
ATOM 5629 C C . ASN B 1 291 ? -17.953 28.016 14.32 1 98.44 291 ASN B C 1
ATOM 5631 O O . ASN B 1 291 ? -17.969 27.172 15.211 1 98.44 291 ASN B O 1
ATOM 5635 N N . THR B 1 292 ? -17.453 29.266 14.492 1 98.56 292 THR B N 1
ATOM 5636 C CA . THR B 1 292 ? -17.172 29.766 15.82 1 98.56 292 THR B CA 1
ATOM 5637 C C . THR B 1 292 ? -18.438 30.312 16.484 1 98.56 292 THR B C 1
ATOM 5639 O O . THR B 1 292 ? -19.531 30.125 15.969 1 98.56 292 THR B O 1
ATOM 5642 N N . ASN B 1 293 ? -18.203 30.984 17.688 1 98.5 293 ASN B N 1
ATOM 5643 C CA . ASN B 1 293 ? -19.344 31.609 18.344 1 98.5 293 ASN B CA 1
ATOM 5644 C C . ASN B 1 293 ? -19.781 32.875 17.641 1 98.5 293 ASN B C 1
ATOM 5646 O O . ASN B 1 293 ? -20.859 33.438 17.938 1 98.5 293 ASN B O 1
ATOM 5650 N N . VAL B 1 294 ? -19 33.406 16.672 1 98.62 294 VAL B N 1
ATOM 5651 C CA . VAL B 1 294 ? -19.297 34.656 15.969 1 98.62 294 VAL B CA 1
ATOM 5652 C C . VAL B 1 294 ? -19.781 34.344 14.555 1 98.62 294 VAL B C 1
ATOM 5654 O O . VAL B 1 294 ? -19.062 33.719 13.773 1 98.62 294 VAL B O 1
ATOM 5657 N N . PRO B 1 295 ? -21.016 34.781 14.195 1 98.25 295 PRO B N 1
ATOM 5658 C CA . PRO B 1 295 ? -21.531 34.5 12.852 1 98.25 295 PRO B CA 1
ATOM 5659 C C . PRO B 1 295 ? -20.609 35.031 11.75 1 98.25 295 PRO B C 1
ATOM 5661 O O . PRO B 1 295 ? -20.125 36.156 11.82 1 98.25 295 PRO B O 1
ATOM 5664 N N . GLY B 1 296 ? -20.312 34.094 10.797 1 98.31 296 GLY B N 1
ATOM 5665 C CA . GLY B 1 296 ? -19.5 34.5 9.656 1 98.31 296 GLY B CA 1
ATOM 5666 C C . GLY B 1 296 ? -18.016 34.281 9.883 1 98.31 296 GLY B C 1
ATOM 5667 O O . GLY B 1 296 ? -17.203 34.5 8.977 1 98.31 296 GLY B O 1
ATOM 5668 N N . VAL B 1 297 ? -17.641 33.875 11.094 1 98.81 297 VAL B N 1
ATOM 5669 C CA . VAL B 1 297 ? -16.234 33.594 11.406 1 98.81 297 VAL B CA 1
ATOM 5670 C C . VAL B 1 297 ? -16.078 32.094 11.68 1 98.81 297 VAL B C 1
ATOM 5672 O O . VAL B 1 297 ? -16.828 31.516 12.477 1 98.81 297 VAL B O 1
ATOM 5675 N N . TYR B 1 298 ? -15.133 31.438 10.977 1 98.81 298 TYR B N 1
ATOM 5676 C CA . TYR B 1 298 ? -14.883 30 11.031 1 98.81 298 TYR B CA 1
ATOM 5677 C C . TYR B 1 298 ? -13.461 29.719 11.477 1 98.81 298 TYR B C 1
ATOM 5679 O O . TYR B 1 298 ? -12.586 30.578 11.406 1 98.81 298 TYR B O 1
ATOM 5687 N N . ALA B 1 299 ? -13.258 28.531 12.023 1 98.75 299 ALA B N 1
ATOM 5688 C CA . ALA B 1 299 ? -11.914 28.047 12.336 1 98.75 299 ALA B CA 1
ATOM 5689 C C . ALA B 1 299 ? -11.742 26.609 11.859 1 98.75 299 ALA B C 1
ATOM 5691 O O . ALA B 1 299 ? -12.68 25.812 11.914 1 98.75 299 ALA B O 1
ATOM 5692 N N . LEU B 1 300 ? -10.586 26.281 11.367 1 97.12 300 LEU B N 1
ATOM 5693 C CA . LEU B 1 300 ? -10.32 24.906 10.953 1 97.12 300 LEU B CA 1
ATOM 5694 C C . LEU B 1 300 ? -8.844 24.562 11.109 1 97.12 300 LEU B C 1
ATOM 5696 O O . LEU B 1 300 ? -8.016 25.453 11.312 1 97.12 300 LEU B O 1
ATOM 5700 N N . GLY B 1 301 ? -8.539 23.234 11.102 1 96.81 301 GLY B N 1
ATOM 5701 C CA . GLY B 1 301 ? -7.176 22.75 11.242 1 96.81 301 GLY B CA 1
ATOM 5702 C C . GLY B 1 301 ? -6.742 22.594 12.688 1 96.81 301 GLY B C 1
ATOM 5703 O O . GLY B 1 301 ? -7.566 22.328 13.562 1 96.81 301 GLY B O 1
ATOM 5704 N N . ASP B 1 302 ? -5.484 22.812 12.891 1 97.06 302 ASP B N 1
ATOM 5705 C CA . ASP B 1 302 ? -4.867 22.453 14.164 1 97.06 302 ASP B CA 1
ATOM 5706 C C . ASP B 1 302 ? -5.426 23.297 15.305 1 97.06 302 ASP B C 1
ATOM 5708 O O . ASP B 1 302 ? -5.484 22.844 16.453 1 97.06 302 ASP B O 1
ATOM 5712 N N . ILE B 1 303 ? -5.934 24.469 15.039 1 98.12 303 ILE B N 1
ATOM 5713 C CA . ILE B 1 303 ? -6.336 25.391 16.094 1 98.12 303 ILE B CA 1
ATOM 5714 C C . ILE B 1 303 ? -7.664 24.938 16.688 1 98.12 303 ILE B C 1
ATOM 5716 O O . ILE B 1 303 ? -8.094 25.469 17.719 1 98.12 303 ILE B O 1
ATOM 5720 N N . THR B 1 304 ? -8.312 23.984 16.031 1 97.38 304 THR B N 1
ATOM 5721 C CA . THR B 1 304 ? -9.602 23.5 16.547 1 97.38 304 THR B CA 1
ATOM 5722 C C . THR B 1 304 ? -9.406 22.281 17.453 1 97.38 304 THR B C 1
ATOM 5724 O O . THR B 1 304 ? -10.328 21.891 18.156 1 97.38 304 THR B O 1
ATOM 5727 N N . GLY B 1 305 ? -8.203 21.656 17.359 1 93.88 305 GLY B N 1
ATOM 5728 C CA . GLY B 1 305 ? -7.895 20.5 18.188 1 93.88 305 GLY B CA 1
ATOM 5729 C C . GLY B 1 305 ? -8.461 19.203 17.656 1 93.88 305 GLY B C 1
ATOM 5730 O O . GLY B 1 305 ? -8.195 18.141 18.203 1 93.88 305 GLY B O 1
ATOM 5731 N N . ARG B 1 306 ? -9.125 19.234 16.562 1 90.12 306 ARG B N 1
ATOM 5732 C CA . ARG B 1 306 ? -9.758 18.047 16.016 1 90.12 306 ARG B CA 1
ATOM 5733 C C . ARG B 1 306 ? -8.852 17.375 14.977 1 90.12 306 ARG B C 1
ATOM 5735 O O . ARG B 1 306 ? -8.672 17.906 13.875 1 90.12 306 ARG B O 1
ATOM 5742 N N . ASP B 1 307 ? -8.297 16.141 15.211 1 91.44 307 ASP B N 1
ATOM 5743 C CA . ASP B 1 307 ? -7.469 15.367 14.289 1 91.44 307 ASP B CA 1
ATOM 5744 C C . ASP B 1 307 ? -6.496 16.266 13.531 1 91.44 307 ASP B C 1
ATOM 5746 O O . ASP B 1 307 ? -6.668 16.5 12.328 1 91.44 307 ASP B O 1
ATOM 5750 N N . GLN B 1 308 ? -5.5 16.734 14.148 1 94.31 308 GLN B N 1
ATOM 5751 C CA . GLN B 1 308 ? -4.543 17.703 13.648 1 94.31 308 GLN B CA 1
ATOM 5752 C C . GLN B 1 308 ? -3.668 17.109 12.555 1 94.31 308 GLN B C 1
ATOM 5754 O O . GLN B 1 308 ? -2.471 16.906 12.75 1 94.31 308 GLN B O 1
ATOM 5759 N N . LEU B 1 309 ? -4.277 16.828 11.367 1 96.06 309 LEU B N 1
ATOM 5760 C CA . LEU B 1 309 ? -3.656 16.25 10.18 1 96.06 309 LEU B CA 1
ATOM 5761 C C . LEU B 1 309 ? -3.902 17.141 8.961 1 96.06 309 LEU B C 1
ATOM 5763 O O . LEU B 1 309 ? -4.988 17.703 8.805 1 96.06 309 LEU B O 1
ATOM 5767 N N . THR B 1 310 ? -2.941 17.219 8.078 1 96.94 310 THR B N 1
ATOM 5768 C CA . THR B 1 310 ? -3.004 18.016 6.867 1 96.94 310 THR B CA 1
ATOM 5769 C C . THR B 1 310 ? -4.238 17.656 6.043 1 96.94 310 THR B C 1
ATOM 5771 O O . THR B 1 310 ? -5.023 18.531 5.68 1 96.94 310 THR B O 1
ATOM 5774 N N . PRO B 1 311 ? -4.48 16.375 5.812 1 97.44 311 PRO B N 1
ATOM 5775 C CA . PRO B 1 311 ? -5.621 16.031 4.961 1 97.44 311 PRO B CA 1
ATOM 5776 C C . PRO B 1 311 ? -6.961 16.359 5.617 1 97.44 311 PRO B C 1
ATOM 5778 O O . PRO B 1 311 ? -7.957 16.594 4.922 1 97.44 311 PRO B O 1
ATOM 5781 N N . VAL B 1 312 ? -7.004 16.406 6.918 1 97.94 312 VAL B N 1
ATOM 5782 C CA . VAL B 1 312 ? -8.219 16.781 7.629 1 97.94 312 VAL B CA 1
ATOM 5783 C C . VAL B 1 312 ? -8.516 18.266 7.414 1 97.94 312 VAL B C 1
ATOM 5785 O O . VAL B 1 312 ? -9.648 18.641 7.105 1 97.94 312 VAL B O 1
ATOM 5788 N N . ALA B 1 313 ? -7.457 19.094 7.57 1 98.12 313 ALA B N 1
ATOM 5789 C CA . ALA B 1 313 ? -7.605 20.531 7.344 1 98.12 313 ALA B CA 1
ATOM 5790 C C . ALA B 1 313 ? -8.055 20.812 5.918 1 98.12 313 ALA B C 1
ATOM 5792 O O . ALA B 1 313 ? -8.938 21.641 5.691 1 98.12 313 ALA B O 1
ATOM 5793 N N . ILE B 1 314 ? -7.504 20.125 4.961 1 97.94 314 ILE B N 1
ATOM 5794 C CA . ILE B 1 314 ? -7.84 20.312 3.553 1 97.94 314 ILE B CA 1
ATOM 5795 C C . ILE B 1 314 ? -9.297 19.922 3.314 1 97.94 314 ILE B C 1
ATOM 5797 O O . ILE B 1 314 ? -10.062 20.688 2.719 1 97.94 314 ILE B O 1
ATOM 5801 N N . ALA B 1 315 ? -9.648 18.766 3.834 1 97.81 315 ALA B N 1
ATOM 5802 C CA . ALA B 1 315 ? -11.008 18.25 3.635 1 97.81 315 ALA B CA 1
ATOM 5803 C C . ALA B 1 315 ? -12.039 19.188 4.262 1 97.81 315 ALA B C 1
ATOM 5805 O O . ALA B 1 315 ? -13.07 19.484 3.65 1 97.81 315 ALA B O 1
ATOM 5806 N N . ALA B 1 316 ? -11.766 19.641 5.457 1 98.12 316 ALA B N 1
ATOM 5807 C CA . ALA B 1 316 ? -12.672 20.547 6.145 1 98.12 316 ALA B CA 1
ATOM 5808 C C . ALA B 1 316 ? -12.789 21.875 5.395 1 98.12 316 ALA B C 1
ATOM 5810 O O . ALA B 1 316 ? -13.891 22.406 5.219 1 98.12 316 ALA B O 1
ATOM 5811 N N . GLY B 1 317 ? -11.664 22.406 4.938 1 98.31 317 GLY B N 1
ATOM 5812 C CA . GLY B 1 317 ? -11.656 23.672 4.211 1 98.31 317 GLY B CA 1
ATOM 5813 C C . GLY B 1 317 ? -12.43 23.609 2.91 1 98.31 317 GLY B C 1
ATOM 5814 O O . GLY B 1 317 ? -13.195 24.531 2.598 1 98.31 317 GLY B O 1
ATOM 5815 N N . ARG B 1 318 ? -12.242 22.578 2.166 1 97.69 318 ARG B N 1
ATOM 5816 C CA . ARG B 1 318 ? -12.945 22.422 0.899 1 97.69 318 ARG B CA 1
ATOM 5817 C C . ARG B 1 318 ? -14.453 22.344 1.119 1 97.69 318 ARG B C 1
ATOM 5819 O O . ARG B 1 318 ? -15.227 23 0.428 1 97.69 318 ARG B O 1
ATOM 5826 N N . ARG B 1 319 ? -14.891 21.594 2.076 1 97.94 319 ARG B N 1
ATOM 5827 C CA . ARG B 1 319 ? -16.312 21.406 2.344 1 97.94 319 ARG B CA 1
ATOM 5828 C C . ARG B 1 319 ? -16.938 22.688 2.877 1 97.94 319 ARG B C 1
ATOM 5830 O O . ARG B 1 319 ? -18.109 22.969 2.594 1 97.94 319 ARG B O 1
ATOM 5837 N N . LEU B 1 320 ? -16.156 23.391 3.662 1 98.44 320 LEU B N 1
ATOM 5838 C CA . LEU B 1 320 ? -16.641 24.688 4.133 1 98.44 320 LEU B CA 1
ATOM 5839 C C . LEU B 1 320 ? -16.922 25.625 2.957 1 98.44 320 LEU B C 1
ATOM 5841 O O . LEU B 1 320 ? -17.984 26.25 2.9 1 98.44 320 LEU B O 1
ATOM 5845 N N . ALA B 1 321 ? -16.031 25.719 2.012 1 98.5 321 ALA B N 1
ATOM 5846 C CA . ALA B 1 321 ? -16.219 26.562 0.841 1 98.5 321 ALA B CA 1
ATOM 5847 C C . ALA B 1 321 ? -17.438 26.109 0.029 1 98.5 321 ALA B C 1
ATOM 5849 O O . ALA B 1 321 ? -18.219 26.938 -0.447 1 98.5 321 ALA B O 1
ATOM 5850 N N . GLU B 1 322 ? -17.531 24.812 -0.124 1 97.62 322 GLU B N 1
ATOM 5851 C CA . GLU B 1 322 ? -18.672 24.266 -0.855 1 97.62 322 GLU B CA 1
ATOM 5852 C C . GLU B 1 322 ? -19.984 24.625 -0.169 1 97.62 322 GLU B C 1
ATOM 5854 O O . GLU B 1 322 ? -20.984 24.922 -0.836 1 97.62 322 GLU B O 1
ATOM 5859 N N . ARG B 1 323 ? -19.984 24.562 1.125 1 98 323 ARG B N 1
ATOM 5860 C CA . ARG B 1 323 ? -21.172 24.906 1.892 1 98 323 ARG B CA 1
ATOM 5861 C C . ARG B 1 323 ? -21.516 26.391 1.756 1 98 323 ARG B C 1
ATOM 5863 O O . ARG B 1 323 ? -22.672 26.75 1.569 1 98 323 ARG B O 1
ATOM 5870 N N . LEU B 1 324 ? -20.531 27.219 1.802 1 98.19 324 LEU B N 1
ATOM 5871 C CA . LEU B 1 324 ? -20.719 28.672 1.808 1 98.19 324 LEU B CA 1
ATOM 5872 C C . LEU B 1 324 ? -21.109 29.172 0.419 1 98.19 324 LEU B C 1
ATOM 5874 O O . LEU B 1 324 ? -21.906 30.109 0.289 1 98.19 324 LEU B O 1
ATOM 5878 N N . PHE B 1 325 ? -20.547 28.547 -0.638 1 98.12 325 PHE B N 1
ATOM 5879 C CA . PHE B 1 325 ? -20.578 29.266 -1.903 1 98.12 325 PHE B CA 1
ATOM 5880 C C . PHE B 1 325 ? -21.141 28.391 -3.018 1 98.12 325 PHE B C 1
ATOM 5882 O O . PHE B 1 325 ? -21.328 28.859 -4.145 1 98.12 325 PHE B O 1
ATOM 5889 N N . ASP B 1 326 ? -21.344 27.125 -2.799 1 95.94 326 ASP B N 1
ATOM 5890 C CA . ASP B 1 326 ? -21.797 26.234 -3.871 1 95.94 326 ASP B CA 1
ATOM 5891 C C . ASP B 1 326 ? -23.172 25.656 -3.564 1 95.94 326 ASP B C 1
ATOM 5893 O O . ASP B 1 326 ? -23.562 24.641 -4.145 1 95.94 326 ASP B O 1
ATOM 5897 N N . GLY B 1 327 ? -23.844 26.141 -2.594 1 94.31 327 GLY B N 1
ATOM 5898 C CA . GLY B 1 327 ? -25.219 25.766 -2.311 1 94.31 327 GLY B CA 1
ATOM 5899 C C . GLY B 1 327 ? -25.344 24.438 -1.582 1 94.31 327 GLY B C 1
ATOM 5900 O O . GLY B 1 327 ? -26.453 23.922 -1.422 1 94.31 327 GLY B O 1
ATOM 5901 N N . GLN B 1 328 ? -24.25 23.875 -1.099 1 95.06 328 GLN B N 1
ATOM 5902 C CA . GLN B 1 328 ? -24.297 22.625 -0.353 1 95.06 328 GLN B CA 1
ATOM 5903 C C . GLN B 1 328 ? -24.406 22.875 1.147 1 95.06 328 GLN B C 1
ATOM 5905 O O . GLN B 1 328 ? -23.453 22.641 1.896 1 95.06 328 GLN B O 1
ATOM 5910 N N . SER B 1 329 ? -25.547 23.172 1.61 1 94.25 329 SER B N 1
ATOM 5911 C CA . SER B 1 329 ? -25.781 23.766 2.916 1 94.25 329 SER B CA 1
ATOM 5912 C C . SER B 1 329 ? -25.469 22.797 4.043 1 94.25 329 SER B C 1
ATOM 5914 O O . SER B 1 329 ? -25.203 23.203 5.176 1 94.25 329 SER B O 1
ATOM 5916 N N . GLU B 1 330 ? -25.453 21.547 3.729 1 95.38 330 GLU B N 1
ATOM 5917 C CA . GLU B 1 330 ? -25.219 20.562 4.785 1 95.38 330 GLU B CA 1
ATOM 5918 C C . GLU B 1 330 ? -23.828 19.953 4.691 1 95.38 330 GLU B C 1
ATOM 5920 O O . GLU B 1 330 ? -23.5 19.016 5.418 1 95.38 330 GLU B O 1
ATOM 5925 N N . ARG B 1 331 ? -23.031 20.5 3.787 1 96 331 ARG B N 1
ATOM 5926 C CA . ARG B 1 331 ? -21.703 19.953 3.539 1 96 331 ARG B CA 1
ATOM 5927 C C . ARG B 1 331 ? -20.797 20.141 4.754 1 96 331 ARG B C 1
ATOM 5929 O O . ARG B 1 331 ? -20.656 21.25 5.27 1 96 331 ARG B O 1
ATOM 5936 N N . LYS B 1 332 ? -20.281 19.062 5.344 1 97 332 LYS B N 1
ATOM 5937 C CA . LYS B 1 332 ? -19.344 19.078 6.469 1 97 332 LYS B CA 1
ATOM 5938 C C . LYS B 1 332 ? -18.469 17.828 6.477 1 97 332 LYS B C 1
ATOM 5940 O O . LYS B 1 332 ? -18.766 16.844 5.797 1 97 332 LYS B O 1
ATOM 5945 N N . LEU B 1 333 ? -17.359 17.859 7.148 1 96.88 333 LEU B N 1
ATOM 5946 C CA . LEU B 1 333 ? -16.469 16.719 7.285 1 96.88 333 LEU B CA 1
ATOM 5947 C C . LEU B 1 333 ? -16.953 15.766 8.375 1 96.88 333 LEU B C 1
ATOM 5949 O O . LEU B 1 333 ? -17.328 16.203 9.461 1 96.88 333 LEU B O 1
ATOM 5953 N N . ASP B 1 334 ? -17.016 14.523 8.008 1 96.19 334 ASP B N 1
ATOM 5954 C CA . ASP B 1 334 ? -17.203 13.461 8.992 1 96.19 334 ASP B CA 1
ATOM 5955 C C . ASP B 1 334 ? -15.875 13.039 9.609 1 96.19 334 ASP B C 1
ATOM 5957 O O . ASP B 1 334 ? -15.016 12.5 8.914 1 96.19 334 ASP B O 1
ATOM 5961 N N . TYR B 1 335 ? -15.711 13.227 10.922 1 95.75 335 TYR B N 1
ATOM 5962 C CA . TYR B 1 335 ? -14.43 13.023 11.586 1 95.75 335 TYR B CA 1
ATOM 5963 C C . TYR B 1 335 ? -14.266 11.586 12.047 1 95.75 335 TYR B C 1
ATOM 5965 O O . TYR B 1 335 ? -13.242 11.219 12.633 1 95.75 335 TYR B O 1
ATOM 5973 N N . ASP B 1 336 ? -15.273 10.742 11.75 1 95.56 336 ASP B N 1
ATOM 5974 C CA . ASP B 1 336 ? -15.156 9.328 12.117 1 95.56 336 ASP B CA 1
ATOM 5975 C C . ASP B 1 336 ? -14.258 8.578 11.141 1 95.56 336 ASP B C 1
ATOM 5977 O O . ASP B 1 336 ? -14.297 8.828 9.93 1 95.56 336 ASP B O 1
ATOM 5981 N N . ASN B 1 337 ? -13.453 7.676 11.711 1 98 337 ASN B N 1
ATOM 5982 C CA . ASN B 1 337 ? -12.648 6.746 10.93 1 98 337 ASN B CA 1
ATOM 5983 C C . ASN B 1 337 ? -11.703 7.477 9.984 1 98 337 ASN B C 1
ATOM 5985 O O . ASN B 1 337 ? -11.641 7.168 8.797 1 98 337 ASN B O 1
ATOM 5989 N N . ILE B 1 338 ? -11.078 8.5 10.523 1 98.19 338 ILE B N 1
ATOM 5990 C CA . ILE B 1 338 ? -10.008 9.18 9.789 1 98.19 338 ILE B CA 1
ATOM 5991 C C . ILE B 1 338 ? -8.75 8.32 9.797 1 98.19 338 ILE B C 1
ATOM 5993 O O . ILE B 1 338 ? -8.18 8.047 10.852 1 98.19 338 ILE B O 1
ATOM 5997 N N . PRO B 1 339 ? -8.297 7.828 8.555 1 98.62 339 PRO B N 1
ATOM 5998 C CA . PRO B 1 339 ? -7.051 7.062 8.531 1 98.62 339 PRO B CA 1
ATOM 5999 C C . PRO B 1 339 ? -5.824 7.934 8.805 1 98.62 339 PRO B C 1
ATOM 6001 O O . PRO B 1 339 ? -5.801 9.109 8.43 1 98.62 339 PRO B O 1
ATOM 6004 N N . THR B 1 340 ? -4.852 7.359 9.43 1 97.38 340 THR B N 1
ATOM 6005 C CA . THR B 1 340 ? -3.643 8.117 9.742 1 97.38 340 THR B CA 1
ATOM 6006 C C . THR B 1 340 ? -2.402 7.242 9.609 1 97.38 340 THR B C 1
ATOM 6008 O O . THR B 1 340 ? -2.502 6.012 9.617 1 97.38 340 THR B O 1
ATOM 6011 N N . VAL B 1 341 ? -1.273 7.891 9.391 1 98.31 341 VAL B N 1
ATOM 6012 C CA . VAL B 1 341 ? -0.011 7.188 9.203 1 98.31 341 VAL B CA 1
ATOM 6013 C C . VAL B 1 341 ? 1.091 7.871 10 1 98.31 341 VAL B C 1
ATOM 6015 O O . VAL B 1 341 ? 1.037 9.078 10.234 1 98.31 341 VAL B O 1
ATOM 6018 N N . VAL B 1 342 ? 1.984 7.125 10.578 1 98.5 342 VAL B N 1
ATOM 6019 C CA . VAL B 1 342 ? 3.27 7.582 11.102 1 98.5 342 VAL B CA 1
ATOM 6020 C C . VAL B 1 342 ? 4.402 6.996 10.258 1 98.5 342 VAL B C 1
ATOM 6022 O O . VAL B 1 342 ? 4.562 5.777 10.18 1 98.5 342 VAL B O 1
ATOM 6025 N N . PHE B 1 343 ? 5.18 7.84 9.664 1 98.5 343 PHE B N 1
ATOM 6026 C CA . PHE B 1 343 ? 6.254 7.395 8.781 1 98.5 343 PHE B CA 1
ATOM 6027 C C . PHE B 1 343 ? 7.473 6.973 9.594 1 98.5 343 PHE B C 1
ATOM 6029 O O . PHE B 1 343 ? 8.562 7.516 9.406 1 98.5 343 PHE B O 1
ATOM 6036 N N . ALA B 1 344 ? 7.242 6.004 10.438 1 98.5 344 ALA B N 1
ATOM 6037 C CA . ALA B 1 344 ? 8.312 5.332 11.172 1 98.5 344 ALA B CA 1
ATOM 6038 C C . ALA B 1 344 ? 9.078 4.371 10.273 1 98.5 344 ALA B C 1
ATOM 6040 O O . ALA B 1 344 ? 8.93 4.402 9.047 1 98.5 344 ALA B O 1
ATOM 6041 N N . HIS B 1 345 ? 10.031 3.557 10.867 1 97.69 345 HIS B N 1
ATOM 6042 C CA . HIS B 1 345 ? 10.781 2.541 10.141 1 97.69 345 HIS B CA 1
ATOM 6043 C C . HIS B 1 345 ? 10.555 1.155 10.734 1 97.69 345 HIS B C 1
ATOM 6045 O O . HIS B 1 345 ? 11.188 0.785 11.719 1 97.69 345 HIS B O 1
ATOM 6051 N N . PRO B 1 346 ? 9.656 0.404 10.195 1 98.19 346 PRO B N 1
ATOM 6052 C CA . PRO B 1 346 ? 8.758 0.694 9.078 1 98.19 346 PRO B CA 1
ATOM 6053 C C . PRO B 1 346 ? 7.566 1.561 9.484 1 98.19 346 PRO B C 1
ATOM 6055 O O . PRO B 1 346 ? 7.344 1.789 10.672 1 98.19 346 PRO B O 1
ATOM 6058 N N . PRO B 1 347 ? 6.777 2.066 8.469 1 98.62 347 PRO B N 1
ATOM 6059 C CA . PRO B 1 347 ? 5.637 2.924 8.805 1 98.62 347 PRO B CA 1
ATOM 6060 C C . PRO B 1 347 ? 4.504 2.162 9.484 1 98.62 347 PRO B C 1
ATOM 6062 O O . PRO B 1 347 ? 4.473 0.93 9.453 1 98.62 347 PRO B O 1
ATOM 6065 N N . LEU B 1 348 ? 3.686 2.846 10.164 1 98.5 348 LEU B N 1
ATOM 6066 C CA . LEU B 1 348 ? 2.475 2.252 10.719 1 98.5 348 LEU B CA 1
ATOM 6067 C C . LEU B 1 348 ? 1.264 3.145 10.461 1 98.5 348 LEU B C 1
ATOM 6069 O O . LEU B 1 348 ? 1.405 4.359 10.305 1 98.5 348 LEU B O 1
ATOM 6073 N N . SER B 1 349 ? 0.144 2.547 10.305 1 98.56 349 SER B N 1
ATOM 6074 C CA . SER B 1 349 ? -1.098 3.252 10 1 98.56 349 SER B CA 1
ATOM 6075 C C . SER B 1 349 ? -2.287 2.598 10.695 1 98.56 349 SER B C 1
ATOM 6077 O O . SER B 1 349 ? -2.201 1.449 11.133 1 98.56 349 SER B O 1
ATOM 6079 N N . LYS B 1 350 ? -3.311 3.346 10.891 1 98.69 350 LYS B N 1
ATOM 6080 C CA . LYS B 1 350 ? -4.52 2.816 11.516 1 98.69 350 LYS B CA 1
ATOM 6081 C C . LYS B 1 350 ? -5.762 3.549 11.016 1 98.69 350 LYS B C 1
ATOM 6083 O O . LYS B 1 350 ? -5.668 4.668 10.508 1 98.69 350 LYS B O 1
ATOM 6088 N N . VAL B 1 351 ? -6.863 2.957 11.109 1 98.88 351 VAL B N 1
ATOM 6089 C CA . VAL B 1 351 ? -8.188 3.561 10.961 1 98.88 351 VAL B CA 1
ATOM 6090 C C . VAL B 1 351 ? -9.156 2.918 11.953 1 98.88 351 VAL B C 1
ATOM 6092 O O . VAL B 1 351 ? -9.102 1.709 12.188 1 98.88 351 VAL B O 1
ATOM 6095 N N . GLY B 1 352 ? -9.945 3.746 12.594 1 98.5 352 GLY B N 1
ATOM 6096 C CA . GLY B 1 352 ? -10.938 3.244 13.539 1 98.5 352 GLY B CA 1
ATOM 6097 C C . GLY B 1 352 ? -10.398 3.092 14.945 1 98.5 352 GLY B C 1
ATOM 6098 O O . GLY B 1 352 ? -9.461 3.795 15.336 1 98.5 352 GLY B O 1
ATOM 6099 N N . LEU B 1 353 ? -11.016 2.225 15.719 1 98.19 353 LEU B N 1
ATOM 6100 C CA . LEU B 1 353 ? -10.766 2.109 17.156 1 98.19 353 LEU B CA 1
ATOM 6101 C C . LEU B 1 353 ? -9.672 1.09 17.438 1 98.19 353 LEU B C 1
ATOM 6103 O O . LEU B 1 353 ? -9.609 0.041 16.781 1 98.19 353 LEU B O 1
ATOM 6107 N N . SER B 1 354 ? -8.82 1.447 18.359 1 98 354 SER B N 1
ATOM 6108 C CA . SER B 1 354 ? -7.965 0.417 18.938 1 98 354 SER B CA 1
ATOM 6109 C C . SER B 1 354 ? -8.781 -0.601 19.734 1 98 354 SER B C 1
ATOM 6111 O O . SER B 1 354 ? -9.953 -0.363 20.031 1 98 354 SER B O 1
ATOM 6113 N N . GLU B 1 355 ? -8.125 -1.726 20 1 97.12 355 GLU B N 1
ATOM 6114 C CA . GLU B 1 355 ? -8.836 -2.75 20.75 1 97.12 355 GLU B CA 1
ATOM 6115 C C . GLU B 1 355 ? -9.297 -2.219 22.109 1 97.12 355 GLU B C 1
ATOM 6117 O O . GLU B 1 355 ? -10.469 -2.365 22.484 1 97.12 355 GLU B O 1
ATOM 6122 N N . PRO B 1 356 ? -8.484 -1.513 22.906 1 96.06 356 PRO B N 1
ATOM 6123 C CA . PRO B 1 356 ? -8.953 -0.976 24.188 1 96.06 356 PRO B CA 1
ATOM 6124 C C . PRO B 1 356 ? -10.078 0.046 24.016 1 96.06 356 PRO B C 1
ATOM 6126 O O . PRO B 1 356 ? -11.039 0.037 24.781 1 96.06 356 PRO B O 1
ATOM 6129 N N . GLU B 1 357 ? -10.008 0.899 23.031 1 96.69 357 GLU B N 1
ATOM 6130 C CA . GLU B 1 357 ? -11.07 1.867 22.781 1 96.69 357 GLU B CA 1
ATOM 6131 C C . GLU B 1 357 ? -12.383 1.167 22.438 1 96.69 357 GLU B C 1
ATOM 6133 O O . GLU B 1 357 ? -13.445 1.584 22.891 1 96.69 357 GLU B O 1
ATOM 6138 N N . ALA B 1 358 ? -12.242 0.135 21.578 1 96.75 358 ALA B N 1
ATOM 6139 C CA . ALA B 1 358 ? -13.438 -0.604 21.156 1 96.75 358 ALA B CA 1
ATOM 6140 C C . ALA B 1 358 ? -14.094 -1.289 22.344 1 96.75 358 ALA B C 1
ATOM 6142 O O . ALA B 1 358 ? -15.328 -1.295 22.469 1 96.75 358 ALA B O 1
ATOM 6143 N N . ARG B 1 359 ? -13.281 -1.854 23.188 1 93.94 359 ARG B N 1
ATOM 6144 C CA . ARG B 1 359 ? -13.805 -2.504 24.375 1 93.94 359 ARG B CA 1
ATOM 6145 C C . ARG B 1 359 ? -14.531 -1.501 25.266 1 93.94 359 ARG B C 1
ATOM 6147 O O . ARG B 1 359 ? -15.602 -1.798 25.812 1 93.94 359 ARG B O 1
ATOM 6154 N N . GLU B 1 360 ? -13.984 -0.364 25.438 1 95.12 360 GLU B N 1
ATOM 6155 C CA . GLU B 1 360 ? -14.562 0.68 26.281 1 95.12 360 GLU B CA 1
ATOM 6156 C C . GLU B 1 360 ? -15.867 1.209 25.688 1 95.12 360 GLU B C 1
ATOM 6158 O O . GLU B 1 360 ? -16.859 1.375 26.406 1 95.12 360 GLU B O 1
ATOM 6163 N N . ARG B 1 361 ? -15.938 1.385 24.422 1 95.31 361 ARG B N 1
ATOM 6164 C CA . ARG B 1 361 ? -17.031 2.09 23.781 1 95.31 361 ARG B CA 1
ATOM 6165 C C . ARG B 1 361 ? -18.156 1.125 23.391 1 95.31 361 ARG B C 1
ATOM 6167 O O . ARG B 1 361 ? -19.328 1.498 23.375 1 95.31 361 ARG B O 1
ATOM 6174 N N . LEU B 1 362 ? -17.766 -0.086 23 1 92.94 362 LEU B N 1
ATOM 6175 C CA . LEU B 1 362 ? -18.734 -0.975 22.375 1 92.94 362 LEU B CA 1
ATOM 6176 C C . LEU B 1 362 ? -18.984 -2.197 23.25 1 92.94 362 LEU B C 1
ATOM 6178 O O . LEU B 1 362 ? -19.938 -2.943 23.016 1 92.94 362 LEU B O 1
ATOM 6182 N N . GLY B 1 363 ? -18.266 -2.373 24.266 1 84.25 363 GLY B N 1
ATOM 6183 C CA . GLY B 1 363 ? -18.422 -3.512 25.156 1 84.25 363 GLY B CA 1
ATOM 6184 C C . GLY B 1 363 ? -17.578 -4.703 24.766 1 84.25 363 GLY B C 1
ATOM 6185 O O . GLY B 1 363 ? -16.672 -4.582 23.922 1 84.25 363 GLY B O 1
ATOM 6186 N N . ASP B 1 364 ? -17.891 -5.82 25.328 1 74 364 ASP B N 1
ATOM 6187 C CA . ASP B 1 364 ? -16.953 -6.934 25.297 1 74 364 ASP B CA 1
ATOM 6188 C C . ASP B 1 364 ? -17.281 -7.914 24.172 1 74 364 ASP B C 1
ATOM 6190 O O . ASP B 1 364 ? -16.641 -8.953 24.047 1 74 364 ASP B O 1
ATOM 6194 N N . VAL B 1 365 ? -18.156 -7.578 23.438 1 86 365 VAL B N 1
ATOM 6195 C CA . VAL B 1 365 ? -18.453 -8.5 22.344 1 86 365 VAL B CA 1
ATOM 6196 C C . VAL B 1 365 ? -17.609 -8.141 21.109 1 86 365 VAL B C 1
ATOM 6198 O O . VAL B 1 365 ? -18.125 -7.594 20.141 1 86 365 VAL B O 1
ATOM 6201 N N . LEU B 1 366 ? -16.297 -8.352 21.281 1 94.06 366 LEU B N 1
ATOM 6202 C CA . LEU B 1 366 ? -15.336 -8.109 20.203 1 94.06 366 LEU B CA 1
ATOM 6203 C C . LEU B 1 366 ? -14.727 -9.414 19.719 1 94.06 366 LEU B C 1
ATOM 6205 O O . LEU B 1 366 ? -14.547 -10.352 20.5 1 94.06 366 LEU B O 1
ATOM 6209 N N . THR B 1 367 ? -14.539 -9.57 18.484 1 96.06 367 THR B N 1
ATOM 6210 C CA . THR B 1 367 ? -13.695 -10.594 17.875 1 96.06 367 THR B CA 1
ATOM 6211 C C . THR B 1 367 ? -12.453 -9.969 17.234 1 96.06 367 THR B C 1
ATOM 6213 O O . THR B 1 367 ? -12.562 -9.156 16.328 1 96.06 367 THR B O 1
ATOM 6216 N N . VAL B 1 368 ? -11.305 -10.32 17.75 1 97.56 368 VAL B N 1
ATOM 6217 C CA . VAL B 1 368 ? -10.062 -9.688 17.328 1 97.56 368 VAL B CA 1
ATOM 6218 C C . VAL B 1 368 ? -9.211 -10.695 16.547 1 97.56 368 VAL B C 1
ATOM 6220 O O . VAL B 1 368 ? -9.086 -11.852 16.953 1 97.56 368 VAL B O 1
ATOM 6223 N N . TYR B 1 369 ? -8.711 -10.273 15.367 1 98.19 369 TYR B N 1
ATOM 6224 C CA . TYR B 1 369 ? -7.77 -11.047 14.555 1 98.19 369 TYR B CA 1
ATOM 6225 C C . TYR B 1 369 ? -6.41 -10.359 14.492 1 98.19 369 TYR B C 1
ATOM 6227 O O . TYR B 1 369 ? -6.336 -9.133 14.367 1 98.19 369 TYR B O 1
ATOM 6235 N N . GLU B 1 370 ? -5.309 -11.102 14.625 1 97.94 370 GLU B N 1
ATOM 6236 C CA . GLU B 1 370 ? -3.965 -10.523 14.586 1 97.94 370 GLU B CA 1
ATOM 6237 C C . GLU B 1 370 ? -2.996 -11.445 13.844 1 97.94 370 GLU B C 1
ATOM 6239 O O . GLU B 1 370 ? -3.244 -12.641 13.711 1 97.94 370 GLU B O 1
ATOM 6244 N N . THR B 1 371 ? -1.999 -10.867 13.281 1 98.06 371 THR B N 1
ATOM 6245 C CA . THR B 1 371 ? -0.872 -11.609 12.727 1 98.06 371 THR B CA 1
ATOM 6246 C C . THR B 1 371 ? 0.427 -10.828 12.898 1 98.06 371 THR B C 1
ATOM 6248 O O . THR B 1 371 ? 0.402 -9.617 13.133 1 98.06 371 THR B O 1
ATOM 6251 N N . SER B 1 372 ? 1.541 -11.445 12.992 1 98.06 372 SER B N 1
ATOM 6252 C CA . SER B 1 372 ? 2.889 -10.891 13.039 1 98.06 372 SER B CA 1
ATOM 6253 C C . SER B 1 372 ? 3.865 -11.734 12.234 1 98.06 372 SER B C 1
ATOM 6255 O O . SER B 1 372 ? 3.824 -12.961 12.289 1 98.06 372 SER B O 1
ATOM 6257 N N . PHE B 1 373 ? 4.691 -11.133 11.391 1 97.62 373 PHE B N 1
ATOM 6258 C CA . PHE B 1 373 ? 5.605 -11.875 10.531 1 97.62 373 PHE B CA 1
ATOM 6259 C C . PHE B 1 373 ? 6.723 -10.969 10.023 1 97.62 373 PHE B C 1
ATOM 6261 O O . PHE B 1 373 ? 6.66 -9.742 10.188 1 97.62 373 PHE B O 1
ATOM 6268 N N . THR B 1 374 ? 7.793 -11.539 9.531 1 97.88 374 THR B N 1
ATOM 6269 C CA . THR B 1 374 ? 8.797 -10.82 8.758 1 97.88 374 THR B CA 1
ATOM 6270 C C . THR B 1 374 ? 8.508 -10.922 7.262 1 97.88 374 THR B C 1
ATOM 6272 O O . THR B 1 374 ? 8.43 -12.023 6.711 1 97.88 374 THR B O 1
ATOM 6275 N N . PRO B 1 375 ? 8.328 -9.836 6.574 1 97.81 375 PRO B N 1
ATOM 6276 C CA . PRO B 1 375 ? 7.957 -9.875 5.156 1 97.81 375 PRO B CA 1
ATOM 6277 C C . PRO B 1 375 ? 9.023 -10.523 4.285 1 97.81 375 PRO B C 1
ATOM 6279 O O . PRO B 1 375 ? 10.211 -10.477 4.613 1 97.81 375 PRO B O 1
ATOM 6282 N N . MET B 1 376 ? 8.578 -11.023 3.137 1 97.5 376 MET B N 1
ATOM 6283 C CA . MET B 1 376 ? 9.445 -11.695 2.168 1 97.5 376 MET B CA 1
ATOM 6284 C C . MET B 1 376 ? 10.531 -10.75 1.664 1 97.5 376 MET B C 1
ATOM 6286 O O . MET B 1 376 ? 11.602 -11.195 1.257 1 97.5 376 MET B O 1
ATOM 6290 N N . ARG B 1 377 ? 10.297 -9.477 1.763 1 97.94 377 ARG B N 1
ATOM 6291 C CA . ARG B 1 377 ? 11.266 -8.461 1.362 1 97.94 377 ARG B CA 1
ATOM 6292 C C . ARG B 1 377 ? 12.609 -8.68 2.053 1 97.94 377 ARG B C 1
ATOM 6294 O O . ARG B 1 377 ? 13.656 -8.32 1.509 1 97.94 377 ARG B O 1
ATOM 6301 N N . TYR B 1 378 ? 12.594 -9.359 3.201 1 98.12 378 TYR B N 1
ATOM 6302 C CA . TYR B 1 378 ? 13.797 -9.531 4.004 1 98.12 378 TYR B CA 1
ATOM 6303 C C . TYR B 1 378 ? 14.219 -11 4.059 1 98.12 378 TYR B C 1
ATOM 6305 O O . TYR B 1 378 ? 14.992 -11.398 4.93 1 98.12 378 TYR B O 1
ATOM 6313 N N . ALA B 1 379 ? 13.688 -11.789 3.139 1 97.38 379 ALA B N 1
ATOM 6314 C CA . ALA B 1 379 ? 13.844 -13.242 3.158 1 97.38 379 ALA B CA 1
ATOM 6315 C C . ALA B 1 379 ? 15.312 -13.633 3.104 1 97.38 379 ALA B C 1
ATOM 6317 O O . ALA B 1 379 ? 15.703 -14.68 3.635 1 97.38 379 ALA B O 1
ATOM 6318 N N . LEU B 1 380 ? 16.172 -12.797 2.443 1 98.12 380 LEU B N 1
ATOM 6319 C CA . LEU B 1 380 ? 17.562 -13.164 2.275 1 98.12 380 LEU B CA 1
ATOM 6320 C C . LEU B 1 380 ? 18.469 -12.297 3.15 1 98.12 380 LEU B C 1
ATOM 6322 O O . LEU B 1 380 ? 19.688 -12.312 3 1 98.12 380 LEU B O 1
ATOM 6326 N N . ASN B 1 381 ? 17.859 -11.453 3.957 1 97.75 381 ASN B N 1
ATOM 6327 C CA . ASN B 1 381 ? 18.609 -10.672 4.93 1 97.75 381 ASN B CA 1
ATOM 6328 C C . ASN B 1 381 ? 18.703 -11.383 6.273 1 97.75 381 ASN B C 1
ATOM 6330 O O . ASN B 1 381 ? 17.859 -12.227 6.594 1 97.75 381 ASN B O 1
ATOM 6334 N N . GLU B 1 382 ? 19.719 -11.078 7.062 1 93.19 382 GLU B N 1
ATOM 6335 C CA . GLU B 1 382 ? 19.875 -11.664 8.383 1 93.19 382 GLU B CA 1
ATOM 6336 C C . GLU B 1 382 ? 18.781 -11.203 9.336 1 93.19 382 GLU B C 1
ATOM 6338 O O . GLU B 1 382 ? 18.328 -11.977 10.188 1 93.19 382 GLU B O 1
ATOM 6343 N N . HIS B 1 383 ? 18.422 -10 9.156 1 91.19 383 HIS B N 1
ATOM 6344 C CA . HIS B 1 383 ? 17.375 -9.414 9.984 1 91.19 383 HIS B CA 1
ATOM 6345 C C . HIS B 1 383 ? 16.406 -8.602 9.148 1 91.19 383 HIS B C 1
ATOM 6347 O O . HIS B 1 383 ? 16.734 -8.195 8.023 1 91.19 383 HIS B O 1
ATOM 6353 N N . GLY B 1 384 ? 15.227 -8.438 9.586 1 94.88 384 GLY B N 1
ATOM 6354 C CA . GLY B 1 384 ? 14.195 -7.574 9.031 1 94.88 384 GLY B CA 1
ATOM 6355 C C . GLY B 1 384 ? 13.133 -7.184 10.047 1 94.88 384 GLY B C 1
ATOM 6356 O O . GLY B 1 384 ? 12.828 -7.953 10.961 1 94.88 384 GLY B O 1
ATOM 6357 N N . PRO B 1 385 ? 12.703 -5.969 9.906 1 97.81 385 PRO B N 1
ATOM 6358 C CA . PRO B 1 385 ? 11.68 -5.551 10.859 1 97.81 385 PRO B CA 1
ATOM 6359 C C . PRO B 1 385 ? 10.422 -6.418 10.797 1 97.81 385 PRO B C 1
ATOM 6361 O O . PRO B 1 385 ? 10.094 -6.957 9.742 1 97.81 385 PRO B O 1
ATOM 6364 N N . LYS B 1 386 ? 9.773 -6.527 11.938 1 98.25 386 LYS B N 1
ATOM 6365 C CA . LYS B 1 386 ? 8.508 -7.242 12.016 1 98.25 386 LYS B CA 1
ATOM 6366 C C . LYS B 1 386 ? 7.363 -6.406 11.453 1 98.25 386 LYS B C 1
ATOM 6368 O O . LYS B 1 386 ? 7.352 -5.18 11.602 1 98.25 386 LYS B O 1
ATOM 6373 N N . THR B 1 387 ? 6.469 -7.09 10.758 1 98.75 387 THR B N 1
ATOM 6374 C CA . THR B 1 387 ? 5.156 -6.566 10.398 1 98.75 387 THR B CA 1
ATOM 6375 C C . THR B 1 387 ? 4.074 -7.141 11.305 1 98.75 387 THR B C 1
ATOM 6377 O O . THR B 1 387 ? 4.113 -8.328 11.656 1 98.75 387 THR B O 1
ATOM 6380 N N . ALA B 1 388 ? 3.158 -6.352 11.75 1 98.88 388 ALA B N 1
ATOM 6381 C CA . ALA B 1 388 ? 2.006 -6.812 12.516 1 98.88 388 ALA B CA 1
ATOM 6382 C C . ALA B 1 388 ? 0.726 -6.121 12.055 1 98.88 388 ALA B C 1
ATOM 6384 O O . ALA B 1 388 ? 0.757 -4.965 11.625 1 98.88 388 ALA B O 1
ATOM 6385 N N . MET B 1 389 ? -0.35 -6.855 12.062 1 98.88 389 MET B N 1
ATOM 6386 C CA . MET B 1 389 ? -1.654 -6.363 11.625 1 98.88 389 MET B CA 1
ATOM 6387 C C . MET B 1 389 ? -2.76 -6.852 12.555 1 98.88 389 MET B C 1
ATOM 6389 O O . MET B 1 389 ? -2.66 -7.938 13.133 1 98.88 389 MET B O 1
ATOM 6393 N N . LYS B 1 390 ? -3.781 -6.043 12.695 1 98.69 390 LYS B N 1
ATOM 6394 C CA . LYS B 1 390 ? -4.887 -6.379 13.586 1 98.69 390 LYS B CA 1
ATOM 6395 C C . LYS B 1 390 ? -6.219 -5.898 13.016 1 98.69 390 LYS B C 1
ATOM 6397 O O . LYS B 1 390 ? -6.312 -4.785 12.5 1 98.69 390 LYS B O 1
ATOM 6402 N N . LEU B 1 391 ? -7.242 -6.703 13.062 1 98.88 391 LEU B N 1
ATOM 6403 C CA . LEU B 1 391 ? -8.641 -6.344 12.844 1 98.88 391 LEU B CA 1
ATOM 6404 C C . LEU B 1 391 ? -9.422 -6.398 14.156 1 98.88 391 LEU B C 1
ATOM 6406 O O . LEU B 1 391 ? -9.383 -7.406 14.867 1 98.88 391 LEU B O 1
ATOM 6410 N N . VAL B 1 392 ? -10.055 -5.332 14.453 1 98.5 392 VAL B N 1
ATOM 6411 C CA . VAL B 1 392 ? -11 -5.305 15.57 1 98.5 392 VAL B CA 1
ATOM 6412 C C . VAL B 1 392 ? -12.43 -5.359 15.039 1 98.5 392 VAL B C 1
ATOM 6414 O O . VAL B 1 392 ? -12.875 -4.449 14.344 1 98.5 392 VAL B O 1
ATOM 6417 N N . CYS B 1 393 ? -13.172 -6.402 15.367 1 97.94 393 CYS B N 1
ATOM 6418 C CA . CYS B 1 393 ? -14.531 -6.594 14.883 1 97.94 393 CYS B CA 1
ATOM 6419 C C . CYS B 1 393 ? -15.531 -6.555 16.031 1 97.94 393 CYS B C 1
ATOM 6421 O O . CYS B 1 393 ? -15.258 -7.07 17.109 1 97.94 393 CYS B O 1
ATOM 6423 N N . ALA B 1 394 ? -16.703 -5.914 15.781 1 96.62 394 ALA B N 1
ATOM 6424 C CA . ALA B 1 394 ? -17.688 -5.727 16.844 1 96.62 394 ALA B CA 1
ATOM 6425 C C . ALA B 1 394 ? -19.031 -6.316 16.438 1 96.62 394 ALA B C 1
ATOM 6427 O O . ALA B 1 394 ? -19.453 -6.215 15.289 1 96.62 394 ALA B O 1
ATOM 6428 N N . GLY B 1 395 ? -19.734 -6.949 17.453 1 94.38 395 GLY B N 1
ATOM 6429 C CA . GLY B 1 395 ? -21.109 -7.402 17.297 1 94.38 395 GLY B CA 1
ATOM 6430 C C . GLY B 1 395 ? -21.219 -8.742 16.578 1 94.38 395 GLY B C 1
ATOM 6431 O O . GLY B 1 395 ? -20.203 -9.305 16.141 1 94.38 395 GLY B O 1
ATOM 6432 N N . PRO B 1 396 ? -22.422 -9.234 16.5 1 93.94 396 PRO B N 1
ATOM 6433 C CA . PRO B 1 396 ? -22.641 -10.531 15.875 1 93.94 396 PRO B CA 1
ATOM 6434 C C . PRO B 1 396 ? -22.312 -10.531 14.383 1 93.94 396 PRO B C 1
ATOM 6436 O O . PRO B 1 396 ? -21.922 -11.562 13.828 1 93.94 396 PRO B O 1
ATOM 6439 N N . GLU B 1 397 ? -22.438 -9.359 13.812 1 95.44 397 GLU B N 1
ATOM 6440 C CA . GLU B 1 397 ? -22.141 -9.258 12.383 1 95.44 397 GLU B CA 1
ATOM 6441 C C . GLU B 1 397 ? -20.656 -9.055 12.133 1 95.44 397 GLU B C 1
ATOM 6443 O O . GLU B 1 397 ? -20.203 -9.07 10.984 1 95.44 397 GLU B O 1
ATOM 6448 N N . GLN B 1 398 ? -19.953 -8.805 13.18 1 96.88 398 GLN B N 1
ATOM 6449 C CA . GLN B 1 398 ? -18.516 -8.586 13.125 1 96.88 398 GLN B CA 1
ATOM 6450 C C . GLN B 1 398 ? -18.156 -7.402 12.234 1 96.88 398 GLN B C 1
ATOM 6452 O O . GLN B 1 398 ? -17.328 -7.523 11.328 1 96.88 398 GLN B O 1
ATOM 6457 N N . ARG B 1 399 ? -18.797 -6.293 12.531 1 98.25 399 ARG B N 1
ATOM 6458 C CA . ARG B 1 399 ? -18.406 -5.047 11.867 1 98.25 399 ARG B CA 1
ATOM 6459 C C . ARG B 1 399 ? -16.969 -4.691 12.172 1 98.25 399 ARG B C 1
ATOM 6461 O O . ARG B 1 399 ? -16.547 -4.707 13.336 1 98.25 399 ARG B O 1
ATOM 6468 N N . VAL B 1 400 ? -16.203 -4.41 11.125 1 98.81 400 VAL B N 1
ATOM 6469 C CA . VAL B 1 400 ? -14.812 -4.02 11.336 1 98.81 400 VAL B CA 1
ATOM 6470 C C . VAL B 1 400 ? -14.75 -2.572 11.82 1 98.81 400 VAL B C 1
ATOM 6472 O O . VAL B 1 400 ? -15.055 -1.644 11.07 1 98.81 400 VAL B O 1
ATOM 6475 N N . VAL B 1 401 ? -14.266 -2.395 13.062 1 98.69 401 VAL B N 1
ATOM 6476 C CA . VAL B 1 401 ? -14.305 -1.062 13.656 1 98.69 401 VAL B CA 1
ATOM 6477 C C . VAL B 1 401 ? -12.891 -0.535 13.852 1 98.69 401 VAL B C 1
ATOM 6479 O O . VAL B 1 401 ? -12.695 0.6 14.297 1 98.69 401 VAL B O 1
ATOM 6482 N N . GLY B 1 402 ? -11.93 -1.346 13.562 1 98.75 402 GLY B N 1
ATOM 6483 C CA . GLY B 1 402 ? -10.531 -0.933 13.617 1 98.75 402 GLY B CA 1
ATOM 6484 C C . GLY B 1 402 ? -9.625 -1.773 12.742 1 98.75 402 GLY B C 1
ATOM 6485 O O . GLY B 1 402 ? -9.773 -2.996 12.68 1 98.75 402 GLY B O 1
ATOM 6486 N N . VAL B 1 403 ? -8.766 -1.163 11.977 1 98.94 403 VAL B N 1
ATOM 6487 C CA . VAL B 1 403 ? -7.68 -1.798 11.234 1 98.94 403 VAL B CA 1
ATOM 6488 C C . VAL B 1 403 ? -6.348 -1.153 11.617 1 98.94 403 VAL B C 1
ATOM 6490 O O . VAL B 1 403 ? -6.191 0.066 11.516 1 98.94 403 VAL B O 1
ATOM 6493 N N . HIS B 1 404 ? -5.406 -1.941 12.094 1 98.94 404 HIS B N 1
ATOM 6494 C CA . HIS B 1 404 ? -4.109 -1.472 12.562 1 98.94 404 HIS B CA 1
ATOM 6495 C C . HIS B 1 404 ? -2.973 -2.221 11.875 1 98.94 404 HIS B C 1
ATOM 6497 O O . HIS B 1 404 ? -2.975 -3.451 11.82 1 98.94 404 HIS B O 1
ATOM 6503 N N . VAL B 1 405 ? -2.014 -1.469 11.305 1 98.94 405 VAL B N 1
ATOM 6504 C CA . VAL B 1 405 ? -0.944 -2.1 10.539 1 98.94 405 VAL B CA 1
ATOM 6505 C C . VAL B 1 405 ? 0.386 -1.417 10.852 1 98.94 405 VAL B C 1
ATOM 6507 O O . VAL B 1 405 ? 0.471 -0.187 10.875 1 98.94 405 VAL B O 1
ATOM 6510 N N . ILE B 1 406 ? 1.419 -2.146 11.156 1 98.88 406 ILE B N 1
ATOM 6511 C CA . ILE B 1 406 ? 2.805 -1.688 11.133 1 98.88 406 ILE B CA 1
ATOM 6512 C C . ILE B 1 406 ? 3.627 -2.586 10.211 1 98.88 406 ILE B C 1
ATOM 6514 O O . ILE B 1 406 ? 3.535 -3.812 10.281 1 98.88 406 ILE B O 1
ATOM 6518 N N . GLY B 1 407 ? 4.32 -2.039 9.242 1 98.69 407 GLY B N 1
ATOM 6519 C CA . GLY B 1 407 ? 5.121 -2.787 8.289 1 98.69 407 GLY B CA 1
ATOM 6520 C C . GLY B 1 407 ? 5.305 -2.062 6.969 1 98.69 407 GLY B C 1
ATOM 6521 O O . GLY B 1 407 ? 4.656 -1.043 6.719 1 98.69 407 GLY B O 1
ATOM 6522 N N . ASP B 1 408 ? 6.133 -2.621 6.094 1 97.88 408 ASP B N 1
ATOM 6523 C CA . ASP B 1 408 ? 6.367 -2.049 4.77 1 97.88 408 ASP B CA 1
ATOM 6524 C C . ASP B 1 408 ? 5.055 -1.872 4.008 1 97.88 408 ASP B C 1
ATOM 6526 O O . ASP B 1 408 ? 4.246 -2.799 3.93 1 97.88 408 ASP B O 1
ATOM 6530 N N . GLY B 1 409 ? 4.867 -0.619 3.514 1 97.88 409 GLY B N 1
ATOM 6531 C CA . GLY B 1 409 ? 3.709 -0.365 2.67 1 97.88 409 GLY B CA 1
ATOM 6532 C C . GLY B 1 409 ? 2.467 0.006 3.455 1 97.88 409 GLY B C 1
ATOM 6533 O O . GLY B 1 409 ? 1.419 0.291 2.871 1 97.88 409 GLY B O 1
ATOM 6534 N N . ALA B 1 410 ? 2.553 0.087 4.793 1 98.5 410 ALA B N 1
ATOM 6535 C CA . ALA B 1 410 ? 1.394 0.421 5.617 1 98.5 410 ALA B CA 1
ATOM 6536 C C . ALA B 1 410 ? 0.841 1.797 5.258 1 98.5 410 ALA B C 1
ATOM 6538 O O . ALA B 1 410 ? -0.357 2.049 5.402 1 98.5 410 ALA B O 1
ATOM 6539 N N . ASP B 1 411 ? 1.692 2.666 4.746 1 97.94 411 ASP B N 1
ATOM 6540 C CA . ASP B 1 411 ? 1.321 4.031 4.387 1 97.94 411 ASP B CA 1
ATOM 6541 C C . ASP B 1 411 ? 0.451 4.051 3.131 1 97.94 411 ASP B C 1
ATOM 6543 O O . ASP B 1 411 ? -0.353 4.965 2.941 1 97.94 411 ASP B O 1
ATOM 6547 N N . GLU B 1 412 ? 0.557 3.043 2.266 1 98.44 412 GLU B N 1
ATOM 6548 C CA . GLU B 1 412 ? -0.231 2.967 1.039 1 98.44 412 GLU B CA 1
ATOM 6549 C C . GLU B 1 412 ? -1.403 2.002 1.194 1 98.44 412 GLU B C 1
ATOM 6551 O O . GLU B 1 412 ? -2.51 2.283 0.731 1 98.44 412 GLU B O 1
ATOM 6556 N N . MET B 1 413 ? -1.174 0.917 1.918 1 98.19 413 MET B N 1
ATOM 6557 C CA . MET B 1 413 ? -2.113 -0.201 1.938 1 98.19 413 MET B CA 1
ATOM 6558 C C . MET B 1 413 ? -3.395 0.179 2.672 1 98.19 413 MET B C 1
ATOM 6560 O O . MET B 1 413 ? -4.477 -0.302 2.33 1 98.19 413 MET B O 1
ATOM 6564 N N . LEU B 1 414 ? -3.316 1.086 3.652 1 98.81 414 LEU B N 1
ATOM 6565 C CA . LEU B 1 414 ? -4.43 1.282 4.574 1 98.81 414 LEU B CA 1
ATOM 6566 C C . LEU B 1 414 ? -5.535 2.105 3.922 1 98.81 414 LEU B C 1
ATOM 6568 O O . LEU B 1 414 ? -6.699 2.018 4.32 1 98.81 414 LEU B O 1
ATOM 6572 N N . GLN B 1 415 ? -5.184 2.957 2.938 1 98.88 415 GLN B N 1
ATOM 6573 C CA . GLN B 1 415 ? -6.121 3.928 2.379 1 98.88 415 GLN B CA 1
ATOM 6574 C C . GLN B 1 415 ? -7.395 3.246 1.892 1 98.88 415 GLN B C 1
ATOM 6576 O O . GLN B 1 415 ? -8.5 3.68 2.217 1 98.88 415 GLN B O 1
ATOM 6581 N N . GLY B 1 416 ? -7.215 2.125 1.105 1 98.88 416 GLY B N 1
ATOM 6582 C CA . GLY B 1 416 ? -8.375 1.424 0.587 1 98.88 416 GLY B CA 1
ATOM 6583 C C . GLY B 1 416 ? -9.211 0.771 1.672 1 98.88 416 GLY B C 1
ATOM 6584 O O . GLY B 1 416 ? -10.445 0.772 1.601 1 98.88 416 GLY B O 1
ATOM 6585 N N . PHE B 1 417 ? -8.555 0.215 2.654 1 98.94 417 PHE B N 1
ATOM 6586 C CA . PHE B 1 417 ? -9.273 -0.391 3.771 1 98.94 417 PHE B CA 1
ATOM 6587 C C . PHE B 1 417 ? -10.07 0.659 4.535 1 98.94 417 PHE B C 1
ATOM 6589 O O . PHE B 1 417 ? -11.148 0.367 5.059 1 98.94 417 PHE B O 1
ATOM 6596 N N . ALA B 1 418 ? -9.539 1.902 4.594 1 98.94 418 ALA B N 1
ATOM 6597 C CA . ALA B 1 418 ? -10.258 2.984 5.266 1 98.94 418 ALA B CA 1
ATOM 6598 C C . ALA B 1 418 ? -11.586 3.275 4.57 1 98.94 418 ALA B C 1
ATOM 6600 O O . ALA B 1 418 ? -12.586 3.566 5.23 1 98.94 418 ALA B O 1
ATOM 6601 N N . VAL B 1 419 ? -11.609 3.203 3.223 1 98.94 419 VAL B N 1
ATOM 6602 C CA . VAL B 1 419 ? -12.859 3.371 2.492 1 98.94 419 VAL B CA 1
ATOM 6603 C C . VAL B 1 419 ? -13.859 2.295 2.916 1 98.94 419 VAL B C 1
ATOM 6605 O O . VAL B 1 419 ? -15.016 2.594 3.219 1 98.94 419 VAL B O 1
ATOM 6608 N N . ALA B 1 420 ? -13.359 1.023 2.99 1 98.94 420 ALA B N 1
ATOM 6609 C CA . ALA B 1 420 ? -14.211 -0.104 3.354 1 98.94 420 ALA B CA 1
ATOM 6610 C C . ALA B 1 420 ? -14.758 0.058 4.77 1 98.94 420 ALA B C 1
ATOM 6612 O O . ALA B 1 420 ? -15.945 -0.17 5.008 1 98.94 420 ALA B O 1
ATOM 6613 N N . VAL B 1 421 ? -13.898 0.465 5.707 1 98.88 421 VAL B N 1
ATOM 6614 C CA . VAL B 1 421 ? -14.305 0.634 7.102 1 98.88 421 VAL B CA 1
ATOM 6615 C C . VAL B 1 421 ? -15.359 1.729 7.203 1 98.88 421 VAL B C 1
ATOM 6617 O O . VAL B 1 421 ? -16.359 1.565 7.898 1 98.88 421 VAL B O 1
ATOM 6620 N N . LYS B 1 422 ? -15.148 2.834 6.531 1 98.56 422 LYS B N 1
ATOM 6621 C CA . LYS B 1 422 ? -16.109 3.936 6.547 1 98.56 422 LYS B CA 1
ATOM 6622 C C . LYS B 1 422 ? -17.453 3.5 5.977 1 98.56 422 LYS B C 1
ATOM 6624 O O . LYS B 1 422 ? -18.5 3.979 6.41 1 98.56 422 LYS B O 1
ATOM 6629 N N . MET B 1 423 ? -17.469 2.547 5.055 1 98.56 423 MET B N 1
ATOM 6630 C CA . MET B 1 423 ? -18.688 2.016 4.441 1 98.56 423 MET B CA 1
ATOM 6631 C C . MET B 1 423 ? -19.391 1.055 5.387 1 98.56 423 MET B C 1
ATOM 6633 O O . MET B 1 423 ? -20.516 0.619 5.109 1 98.56 423 MET B O 1
ATOM 6637 N N . GLY B 1 424 ? -18.703 0.633 6.477 1 98.56 424 GLY B N 1
ATOM 6638 C CA . GLY B 1 424 ? -19.312 -0.3 7.418 1 98.56 424 GLY B CA 1
ATOM 6639 C C . GLY B 1 424 ? -18.984 -1.749 7.109 1 98.56 424 GLY B C 1
ATOM 6640 O O . GLY B 1 424 ? -19.797 -2.641 7.352 1 98.56 424 GLY B O 1
ATOM 6641 N N . ALA B 1 425 ? -17.812 -2.031 6.637 1 98.88 425 ALA B N 1
ATOM 6642 C CA . ALA B 1 425 ? -17.391 -3.375 6.246 1 98.88 425 ALA B CA 1
ATOM 6643 C C . ALA B 1 425 ? -17.469 -4.336 7.43 1 98.88 425 ALA B C 1
ATOM 6645 O O . ALA B 1 425 ? -17.203 -3.941 8.57 1 98.88 425 ALA B O 1
ATOM 6646 N N . THR B 1 426 ? -17.781 -5.57 7.145 1 98.69 426 THR B N 1
ATOM 6647 C CA . THR B 1 426 ? -17.75 -6.66 8.117 1 98.69 426 THR B CA 1
ATOM 6648 C C . THR B 1 426 ? -16.562 -7.594 7.852 1 98.69 426 THR B C 1
ATOM 6650 O O . THR B 1 426 ? -15.93 -7.504 6.801 1 98.69 426 THR B O 1
ATOM 6653 N N . LYS B 1 427 ? -16.328 -8.445 8.859 1 98.56 427 LYS B N 1
ATOM 6654 C CA . LYS B 1 427 ? -15.289 -9.461 8.672 1 98.56 427 LYS B CA 1
ATOM 6655 C C . LYS B 1 427 ? -15.586 -10.328 7.449 1 98.56 427 LYS B C 1
ATOM 6657 O O . LYS B 1 427 ? -14.664 -10.742 6.742 1 98.56 427 LYS B O 1
ATOM 6662 N N . ALA B 1 428 ? -16.812 -10.625 7.168 1 97.69 428 ALA B N 1
ATOM 6663 C CA . ALA B 1 428 ? -17.219 -11.414 6.008 1 97.69 428 ALA B CA 1
ATOM 6664 C C . ALA B 1 428 ? -16.844 -10.711 4.707 1 97.69 428 ALA B C 1
ATOM 6666 O O . ALA B 1 428 ? -16.469 -11.367 3.729 1 97.69 428 ALA B O 1
ATOM 6667 N N . ASP B 1 429 ? -16.969 -9.375 4.648 1 98.62 429 ASP B N 1
ATOM 6668 C CA . ASP B 1 429 ? -16.578 -8.617 3.469 1 98.62 429 ASP B CA 1
ATOM 6669 C C . ASP B 1 429 ? -15.078 -8.781 3.18 1 98.62 429 ASP B C 1
ATOM 6671 O O . ASP B 1 429 ? -14.68 -8.945 2.025 1 98.62 429 ASP B O 1
ATOM 6675 N N . PHE B 1 430 ? -14.273 -8.719 4.242 1 98.75 430 PHE B N 1
ATOM 6676 C CA . PHE B 1 430 ? -12.844 -8.961 4.098 1 98.75 430 PHE B CA 1
ATOM 6677 C C . PHE B 1 430 ? -12.578 -10.375 3.615 1 98.75 430 PHE B C 1
ATOM 6679 O O . PHE B 1 430 ? -11.836 -10.586 2.65 1 98.75 430 PHE B O 1
ATOM 6686 N N . ASP B 1 431 ? -13.273 -11.367 4.203 1 97.31 431 ASP B N 1
ATOM 6687 C CA . ASP B 1 431 ? -13.055 -12.781 3.902 1 97.31 431 ASP B CA 1
ATOM 6688 C C . ASP B 1 431 ? -13.477 -13.109 2.471 1 97.31 431 ASP B C 1
ATOM 6690 O O . ASP B 1 431 ? -12.922 -14.023 1.852 1 97.31 431 ASP B O 1
ATOM 6694 N N . ASN B 1 432 ? -14.383 -12.375 1.944 1 97.12 432 ASN B N 1
ATOM 6695 C CA . ASN B 1 432 ? -14.945 -12.672 0.631 1 97.12 432 ASN B CA 1
ATOM 6696 C C . ASN B 1 432 ? -14.156 -11.992 -0.484 1 97.12 432 ASN B C 1
ATOM 6698 O O . ASN B 1 432 ? -14.438 -12.195 -1.666 1 97.12 432 ASN B O 1
ATOM 6702 N N . THR B 1 433 ? -13.203 -11.219 -0.091 1 98.44 433 THR B N 1
ATOM 6703 C CA . THR B 1 433 ? -12.336 -10.586 -1.082 1 98.44 433 THR B CA 1
ATOM 6704 C C . THR B 1 433 ? -11.07 -11.406 -1.302 1 98.44 433 THR B C 1
ATOM 6706 O O . THR B 1 433 ? -10.344 -11.703 -0.351 1 98.44 433 THR B O 1
ATOM 6709 N N . VAL B 1 434 ? -10.797 -11.773 -2.58 1 98.56 434 VAL B N 1
ATOM 6710 C CA . VAL B 1 434 ? -9.633 -12.594 -2.904 1 98.56 434 VAL B CA 1
ATOM 6711 C C . VAL B 1 434 ? -8.359 -11.797 -2.658 1 98.56 434 VAL B C 1
ATOM 6713 O O . VAL B 1 434 ? -8.297 -10.594 -2.955 1 98.56 434 VAL B O 1
ATOM 6716 N N . ALA B 1 435 ? -7.344 -12.406 -2.182 1 98.38 435 ALA B N 1
ATOM 6717 C CA . ALA B 1 435 ? -6.078 -11.766 -1.839 1 98.38 435 ALA B CA 1
ATOM 6718 C C . ALA B 1 435 ? -5.27 -11.445 -3.094 1 98.38 435 ALA B C 1
ATOM 6720 O O . ALA B 1 435 ? -5.355 -12.156 -4.094 1 98.38 435 ALA B O 1
ATOM 6721 N N . ILE B 1 436 ? -4.52 -10.367 -3.039 1 98.19 436 ILE B N 1
ATOM 6722 C CA . ILE B 1 436 ? -3.387 -10.141 -3.93 1 98.19 436 ILE B CA 1
ATOM 6723 C C . ILE B 1 436 ? -2.146 -10.836 -3.369 1 98.19 436 ILE B C 1
ATOM 6725 O O . ILE B 1 436 ? -1.742 -10.57 -2.234 1 98.19 436 ILE B O 1
ATOM 6729 N N . HIS B 1 437 ? -1.552 -11.711 -4.148 1 97.25 437 HIS B N 1
ATOM 6730 C CA . HIS B 1 437 ? -0.472 -12.57 -3.666 1 97.25 437 HIS B CA 1
ATOM 6731 C C . HIS B 1 437 ? 0.734 -12.508 -4.598 1 97.25 437 HIS B C 1
ATOM 6733 O O . HIS B 1 437 ? 0.579 -12.445 -5.82 1 97.25 437 HIS B O 1
ATOM 6739 N N . PRO B 1 438 ? 1.963 -12.477 -4.09 1 96.62 438 PRO B N 1
ATOM 6740 C CA . PRO B 1 438 ? 2.23 -12.344 -2.654 1 96.62 438 PRO B CA 1
ATOM 6741 C C . PRO B 1 438 ? 2.367 -10.883 -2.215 1 96.62 438 PRO B C 1
ATOM 6743 O O . PRO B 1 438 ? 2.891 -10.055 -2.965 1 96.62 438 PRO B O 1
ATOM 6746 N N . GLY B 1 439 ? 1.898 -10.508 -1.103 1 96.56 439 GLY B N 1
ATOM 6747 C CA . GLY B 1 439 ? 2.037 -9.219 -0.457 1 96.56 439 GLY B CA 1
ATOM 6748 C C . GLY B 1 439 ? 1.619 -9.227 1.001 1 96.56 439 GLY B C 1
ATOM 6749 O O . GLY B 1 439 ? 0.997 -10.188 1.466 1 96.56 439 GLY B O 1
ATOM 6750 N N . SER B 1 440 ? 1.956 -8.234 1.702 1 98.38 440 SER B N 1
ATOM 6751 C CA . SER B 1 440 ? 1.61 -8.164 3.119 1 98.38 440 SER B CA 1
ATOM 6752 C C . SER B 1 440 ? 0.121 -7.902 3.312 1 98.38 440 SER B C 1
ATOM 6754 O O . SER B 1 440 ? -0.491 -8.422 4.246 1 98.38 440 SER B O 1
ATOM 6756 N N . ALA B 1 441 ? -0.479 -7.137 2.422 1 98.62 441 ALA B N 1
ATOM 6757 C CA . ALA B 1 441 ? -1.868 -6.707 2.566 1 98.62 441 ALA B CA 1
ATOM 6758 C C . ALA B 1 441 ? -2.818 -7.902 2.504 1 98.62 441 ALA B C 1
ATOM 6760 O O . ALA B 1 441 ? -3.957 -7.82 2.973 1 98.62 441 ALA B O 1
ATOM 6761 N N . GLU B 1 442 ? -2.361 -9.031 1.893 1 98.31 442 GLU B N 1
ATOM 6762 C CA . GLU B 1 442 ? -3.219 -10.203 1.767 1 98.31 442 GLU B CA 1
ATOM 6763 C C . GLU B 1 442 ? -3.604 -10.758 3.137 1 98.31 442 GLU B C 1
ATOM 6765 O O . GLU B 1 442 ? -4.66 -11.367 3.289 1 98.31 442 GLU B O 1
ATOM 6770 N N . GLU B 1 443 ? -2.793 -10.453 4.152 1 98.38 443 GLU B N 1
ATOM 6771 C CA . GLU B 1 443 ? -3.051 -10.969 5.492 1 98.38 443 GLU B CA 1
ATOM 6772 C C . GLU B 1 443 ? -4.371 -10.438 6.043 1 98.38 443 GLU B C 1
ATOM 6774 O O . GLU B 1 443 ? -5.09 -11.156 6.742 1 98.38 443 GLU B O 1
ATOM 6779 N N . LEU B 1 444 ? -4.727 -9.211 5.688 1 98.75 444 LEU B N 1
ATOM 6780 C CA . LEU B 1 444 ? -5.922 -8.578 6.242 1 98.75 444 LEU B CA 1
ATOM 6781 C C . LEU B 1 444 ? -7.184 -9.234 5.688 1 98.75 444 LEU B C 1
ATOM 6783 O O . LEU B 1 444 ? -8.258 -9.109 6.277 1 98.75 444 LEU B O 1
ATOM 6787 N N . VAL B 1 445 ? -7.07 -9.93 4.555 1 98.56 445 VAL B N 1
ATOM 6788 C CA . VAL B 1 445 ? -8.258 -10.562 3.99 1 98.56 445 VAL B CA 1
ATOM 6789 C C . VAL B 1 445 ? -8.156 -12.078 4.148 1 98.56 445 VAL B C 1
ATOM 6791 O O . VAL B 1 445 ? -9.008 -12.82 3.654 1 98.56 445 VAL B O 1
ATOM 6794 N N . THR B 1 446 ? -7.082 -12.578 4.832 1 97.38 446 THR B N 1
ATOM 6795 C CA . THR B 1 446 ? -6.934 -14.023 4.961 1 97.38 446 THR B CA 1
ATOM 6796 C C . THR B 1 446 ? -6.828 -14.43 6.43 1 97.38 446 THR B C 1
ATOM 6798 O O . THR B 1 446 ? -6.664 -15.609 6.742 1 97.38 446 THR B O 1
ATOM 6801 N N . LEU B 1 447 ? -6.906 -13.422 7.363 1 96.31 447 LEU B N 1
ATOM 6802 C CA . LEU B 1 447 ? -6.938 -13.766 8.781 1 96.31 447 LEU B CA 1
ATOM 6803 C C . LEU B 1 447 ? -8.125 -14.664 9.102 1 96.31 447 LEU B C 1
ATOM 6805 O O . LEU B 1 447 ? -9.258 -14.352 8.727 1 96.31 447 LEU B O 1
ATOM 6809 N N . LYS B 1 448 ? -7.914 -15.766 9.805 1 89.38 448 LYS B N 1
ATOM 6810 C CA . LYS B 1 448 ? -9.008 -16.719 9.977 1 89.38 448 LYS B CA 1
ATOM 6811 C C . LYS B 1 448 ? -9.281 -16.984 11.453 1 89.38 448 LYS B C 1
ATOM 6813 O O . LYS B 1 448 ? -10.43 -17.156 11.859 1 89.38 448 LYS B O 1
ATOM 6818 N N . GLU B 1 449 ? -8.234 -16.953 12.242 1 91.81 449 GLU B N 1
ATOM 6819 C CA . GLU B 1 449 ? -8.391 -17.391 13.633 1 91.81 449 GLU B CA 1
ATOM 6820 C C . GLU B 1 449 ? -8.391 -16.188 14.578 1 91.81 449 GLU B C 1
ATOM 6822 O O . GLU 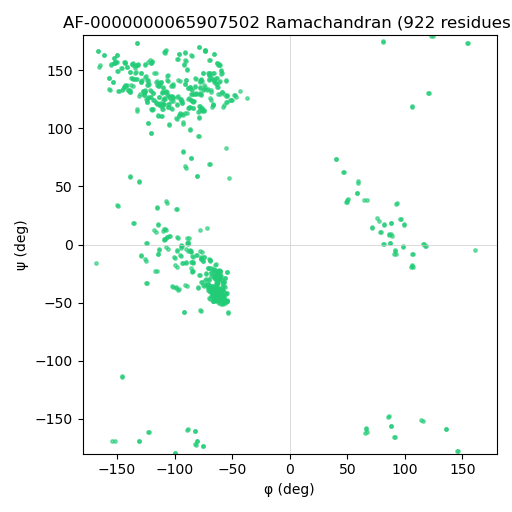B 1 449 ? -7.422 -15.438 14.633 1 91.81 449 GLU B O 1
ATOM 6827 N N . PRO B 1 450 ? -9.461 -15.992 15.273 1 94.94 450 PRO B N 1
ATOM 6828 C CA . PRO B 1 450 ? -9.469 -14.906 16.266 1 94.94 450 PRO B CA 1
ATOM 6829 C C . PRO B 1 450 ? -8.5 -15.164 17.422 1 94.94 450 PRO B C 1
ATOM 6831 O O . PRO B 1 450 ? -8.234 -16.312 17.766 1 94.94 450 PRO B O 1
ATOM 6834 N N . VAL B 1 451 ? -7.988 -14.086 17.906 1 93.31 451 VAL B N 1
ATOM 6835 C CA . VAL B 1 451 ? -7.141 -14.188 19.094 1 93.31 451 VAL B CA 1
ATOM 6836 C C . VAL B 1 451 ? -8.008 -14.352 20.344 1 93.31 451 VAL B C 1
ATOM 6838 O O . VAL B 1 451 ? -9.07 -13.734 20.453 1 93.31 451 VAL B O 1
ATOM 6841 N N . ARG B 1 452 ? -7.625 -15.258 21.156 1 83.5 452 ARG B N 1
ATOM 6842 C CA . ARG B 1 452 ? -8.367 -15.477 22.391 1 83.5 452 ARG B CA 1
ATOM 6843 C C . ARG B 1 452 ? -7.863 -14.562 23.5 1 83.5 452 ARG B C 1
ATOM 6845 O O . ARG B 1 452 ? -6.652 -14.375 23.672 1 83.5 452 ARG B O 1
ATOM 6852 N N . ARG B 1 453 ? -8.719 -13.719 23.969 1 75.88 453 ARG B N 1
ATOM 6853 C CA . ARG B 1 453 ? -8.406 -12.875 25.125 1 75.88 453 ARG B CA 1
ATOM 6854 C C . ARG B 1 453 ? -9.133 -13.367 26.375 1 75.88 453 ARG B C 1
ATOM 6856 O O . ARG B 1 453 ? -10.164 -14.023 26.281 1 75.88 453 ARG B O 1
ATOM 6863 N N . PRO B 1 454 ? -8.383 -13.188 27.594 1 65.5 454 PRO B N 1
ATOM 6864 C CA . PRO B 1 454 ? -9.117 -13.547 28.812 1 65.5 454 PRO B CA 1
ATOM 6865 C C . PRO B 1 454 ? -10.484 -12.867 28.891 1 65.5 454 PRO B C 1
ATOM 6867 O O . PRO B 1 454 ? -10.594 -11.664 28.641 1 65.5 454 PRO B O 1
ATOM 6870 N N . GLY B 1 455 ? -11.617 -13.57 29.047 1 60.41 455 GLY B N 1
ATOM 6871 C CA . GLY B 1 455 ? -12.961 -13.031 29.188 1 60.41 455 GLY B CA 1
ATOM 6872 C C . GLY B 1 455 ? -13.805 -13.219 27.938 1 60.41 455 GLY B C 1
ATOM 6873 O O . GLY B 1 455 ? -15 -12.922 27.953 1 60.41 455 GLY B O 1
ATOM 6874 N N . ASP B 1 456 ? -13.102 -13.492 26.844 1 63.69 456 ASP B N 1
ATOM 6875 C CA . ASP B 1 456 ? -13.859 -13.734 25.625 1 63.69 456 ASP B CA 1
ATOM 6876 C C . ASP B 1 456 ? -14.836 -14.898 25.797 1 63.69 456 ASP B C 1
ATOM 6878 O O . ASP B 1 456 ? -14.508 -15.883 26.469 1 63.69 456 ASP B O 1
ATOM 6882 N N . PRO B 1 457 ? -16.156 -14.578 25.641 1 58.53 457 PRO B N 1
ATOM 6883 C CA . PRO B 1 457 ? -17.047 -15.734 25.734 1 58.53 457 PRO B CA 1
ATOM 6884 C C . PRO B 1 457 ? -16.578 -16.922 24.906 1 58.53 457 PRO B C 1
ATOM 6886 O O . PRO B 1 457 ? -15.898 -16.75 23.891 1 58.53 457 PRO B O 1
ATOM 6889 N N . LEU B 1 458 ? -16.484 -18.078 25.641 1 52.25 458 LEU B N 1
ATOM 6890 C CA . LEU B 1 458 ? -16.109 -19.297 24.922 1 52.25 458 LEU B CA 1
ATOM 6891 C C . LEU B 1 458 ? -16.938 -19.453 23.656 1 52.25 458 LEU B C 1
ATOM 6893 O O . LEU B 1 458 ? -18.109 -19.047 23.609 1 52.25 458 LEU B O 1
ATOM 6897 N N . PRO B 1 459 ? -16.281 -19.672 22.547 1 48.81 459 PRO B N 1
ATOM 6898 C CA . PRO B 1 459 ? -17.094 -19.906 21.359 1 48.81 459 PRO B CA 1
ATOM 6899 C C . PRO B 1 459 ? -18.281 -20.828 21.625 1 48.81 459 PRO B C 1
ATOM 6901 O O . PRO B 1 459 ? -18.234 -21.672 22.516 1 48.81 459 PRO B O 1
ATOM 6904 N N . GLU B 1 460 ? -19.438 -20.578 21.25 1 40.25 460 GLU B N 1
ATOM 6905 C CA . GLU B 1 460 ? -20.625 -21.438 21.281 1 40.25 460 GLU B CA 1
ATOM 6906 C C . GLU B 1 460 ? -20.359 -22.75 20.547 1 40.25 460 GLU B C 1
ATOM 6908 O O . GLU B 1 460 ? -19.891 -22.75 19.406 1 40.25 460 GLU B O 1
ATOM 6913 N N . GLY B 1 461 ? -19.703 -24 21.031 1 34.09 461 GLY B N 1
ATOM 6914 C CA . GLY B 1 461 ? -19.453 -25.422 20.828 1 34.09 461 GLY B CA 1
ATOM 6915 C C . GLY B 1 461 ? -18.25 -25.922 21.609 1 34.09 461 GLY B C 1
ATOM 6916 O O . GLY B 1 461 ? -17.797 -27.062 21.391 1 34.09 461 GLY B O 1
ATOM 6917 N N . ALA B 1 462 ? -17.578 -25.406 22.188 1 34.53 462 ALA B N 1
ATOM 6918 C CA . ALA B 1 462 ? -16.5 -25.938 23.031 1 34.53 462 ALA B CA 1
ATOM 6919 C C . ALA B 1 462 ? -17.047 -26.484 24.344 1 34.53 462 ALA B C 1
ATOM 6921 O O . ALA B 1 462 ? -16.297 -26.734 25.281 1 34.53 462 ALA B O 1
ATOM 6922 N N . ALA B 1 463 ? -18.391 -26.719 24.609 1 25.66 463 ALA B N 1
ATOM 6923 C CA . ALA B 1 463 ? -18.734 -27.578 25.734 1 25.66 463 ALA B CA 1
ATOM 6924 C C . ALA B 1 463 ? -18.547 -29.047 25.359 1 25.66 463 ALA B C 1
ATOM 6926 O O . ALA B 1 463 ? -19 -29.5 24.297 1 25.66 463 ALA B O 1
#

Organism: Marichromatium gracile (NCBI:txid1048)

InterPro domains:
  IPR001100 Pyridine nucleotide-disulphide oxidoreductase, class I [PIRSF000350] (4-435)
  IPR004099 Pyridine nucleotide-disulphide oxidoreductase, dimerisation domain [PF02852] (338-446)
  IPR006322 Glutathione reductase, eukaryote/bacterial [TIGR01421] (4-448)
  IPR012999 Pyridine nucleotide-disulphide oxidoreductase, class I, active site [PS00076] (39-49)
  IPR016156 FAD/NAD-linked reductase, dimerisation domain superfamily [G3DSA:3.30.390.30] (337-448)
  IPR016156 FAD/NAD-linked reductase, dimerisation domain superfamily [SSF55424] (335-450)
  IPR023753 FAD/NAD(P)-binding domain [PF07992] (6-317)
  IPR036188 FAD/NAD(P)-binding domain superfamily [G3DSA:3.50.50.60] (5-319)
  IPR036188 FAD/NAD(P)-binding domain superfamily [G3DSA:3.50.50.60] (143-260)
  IPR036188 FAD/NAD(P)-binding domain superfamily [SSF51905] (1-364)
  IPR046952 Glutathione reductase/thioredoxin reductase-like [PTHR42737] (3-449)